Protein AF-A0A1H9GN37-F1 (afdb_monomer_lite)

Organism: NCBI:txid867345

Structure (mmCIF, N/CA/C/O backbone):
data_AF-A0A1H9GN37-F1
#
_entry.id   AF-A0A1H9GN37-F1
#
loop_
_atom_site.group_PDB
_atom_site.id
_atom_site.type_symbol
_atom_site.label_atom_id
_atom_site.label_alt_id
_atom_site.label_comp_id
_atom_site.label_asym_id
_atom_site.label_entity_id
_atom_site.label_seq_id
_atom_site.pdbx_PDB_ins_code
_atom_site.Cartn_x
_atom_site.Cartn_y
_atom_site.Cartn_z
_atom_site.occupancy
_atom_site.B_iso_or_equiv
_atom_site.auth_seq_id
_atom_site.auth_comp_id
_atom_site.auth_asym_id
_atom_site.auth_atom_id
_atom_site.pdbx_PDB_model_num
ATOM 1 N N . GLY A 1 1 ? 33.902 -11.836 -5.847 1.00 53.84 1 GLY A N 1
ATOM 2 C CA . GLY A 1 1 ? 32.461 -11.528 -5.731 1.00 53.84 1 GLY A CA 1
ATOM 3 C C . GLY A 1 1 ? 32.212 -10.105 -5.260 1.00 53.84 1 GLY A C 1
ATOM 4 O O . GLY A 1 1 ? 31.382 -9.438 -5.852 1.00 53.84 1 GLY A O 1
ATOM 5 N N . ALA A 1 2 ? 32.933 -9.611 -4.250 1.00 42.47 2 ALA A N 1
ATOM 6 C CA . ALA A 1 2 ? 33.120 -8.168 -4.076 1.00 42.47 2 ALA A CA 1
ATOM 7 C C . ALA A 1 2 ? 34.328 -7.713 -4.917 1.00 42.47 2 ALA A C 1
ATOM 9 O O . ALA A 1 2 ? 35.293 -8.469 -5.019 1.00 42.47 2 ALA A O 1
ATOM 10 N N . THR A 1 3 ? 34.257 -6.532 -5.536 1.00 55.50 3 THR A N 1
ATOM 11 C CA . THR A 1 3 ? 35.300 -5.960 -6.414 1.00 55.50 3 THR A CA 1
ATOM 12 C C . THR A 1 3 ? 36.347 -5.118 -5.671 1.00 55.50 3 THR A C 1
ATOM 14 O O . THR A 1 3 ? 37.264 -4.613 -6.304 1.00 55.50 3 THR A O 1
ATOM 17 N N . ALA A 1 4 ? 36.250 -4.993 -4.340 1.00 61.94 4 ALA A N 1
ATOM 18 C CA . ALA A 1 4 ? 37.310 -4.472 -3.471 1.00 61.94 4 ALA A CA 1
ATOM 19 C C . ALA A 1 4 ? 37.111 -4.951 -2.020 1.00 61.94 4 ALA A C 1
ATOM 21 O O . ALA A 1 4 ? 35.980 -4.961 -1.524 1.00 61.94 4 ALA A O 1
ATOM 22 N N . TYR A 1 5 ? 38.195 -5.335 -1.339 1.00 69.88 5 TYR A N 1
ATOM 23 C CA . TYR A 1 5 ? 38.197 -5.739 0.073 1.00 69.88 5 TYR A CA 1
ATOM 24 C C . TYR A 1 5 ? 39.512 -5.338 0.770 1.00 69.88 5 TYR A C 1
ATOM 26 O O . TYR A 1 5 ? 40.539 -5.174 0.115 1.00 69.88 5 TYR A O 1
ATOM 34 N N . THR A 1 6 ? 39.465 -5.164 2.096 1.00 74.56 6 THR A N 1
ATOM 35 C CA . THR A 1 6 ? 40.580 -4.733 2.966 1.00 74.56 6 THR A CA 1
ATOM 36 C C . THR A 1 6 ? 40.875 -5.796 4.021 1.00 74.56 6 THR A C 1
ATOM 38 O O . THR A 1 6 ? 39.950 -6.348 4.621 1.00 74.56 6 THR A O 1
ATOM 41 N N . LEU A 1 7 ? 42.156 -6.067 4.275 1.00 70.81 7 LEU A N 1
ATOM 42 C CA . LEU A 1 7 ? 42.590 -7.033 5.287 1.00 70.81 7 LEU A CA 1
ATOM 43 C C . LEU A 1 7 ? 42.725 -6.349 6.654 1.00 70.81 7 LEU A C 1
ATOM 45 O O . LEU A 1 7 ? 43.202 -5.220 6.740 1.00 70.81 7 LEU A O 1
ATOM 49 N N . THR A 1 8 ? 42.261 -7.013 7.719 1.00 69.00 8 THR A N 1
ATOM 50 C CA . THR A 1 8 ? 42.168 -6.429 9.074 1.00 69.00 8 THR A CA 1
ATOM 51 C C . THR A 1 8 ? 43.135 -7.035 10.090 1.00 69.00 8 THR A C 1
ATOM 53 O O . THR A 1 8 ? 43.104 -6.640 11.254 1.00 69.00 8 THR A O 1
ATOM 56 N N . ASP A 1 9 ? 43.934 -8.025 9.694 1.00 67.19 9 ASP A N 1
ATOM 57 C CA . ASP A 1 9 ? 44.849 -8.721 10.600 1.00 67.19 9 ASP A CA 1
ATOM 58 C C . ASP A 1 9 ? 46.220 -8.039 10.589 1.00 67.19 9 ASP A C 1
ATOM 60 O O . ASP A 1 9 ? 46.820 -7.901 9.531 1.00 67.19 9 ASP A O 1
ATOM 64 N N . ALA A 1 10 ? 46.697 -7.537 11.728 1.00 57.41 10 ALA A N 1
ATOM 65 C CA . ALA A 1 10 ? 47.816 -6.587 11.771 1.00 57.41 10 ALA A CA 1
ATOM 66 C C . ALA A 1 10 ? 49.214 -7.240 11.802 1.00 57.41 10 ALA A C 1
ATOM 68 O O . ALA A 1 10 ? 50.209 -6.525 11.722 1.00 57.41 10 ALA A O 1
ATOM 69 N N . GLU A 1 11 ? 49.305 -8.568 11.925 1.00 58.81 11 GLU A N 1
ATOM 70 C CA . GLU A 1 11 ? 50.574 -9.310 12.057 1.00 58.81 11 GLU A CA 1
ATOM 71 C C . GLU A 1 11 ? 50.651 -10.493 11.070 1.00 58.81 11 GLU A C 1
ATOM 73 O O . GLU A 1 11 ? 51.059 -11.599 11.424 1.00 58.81 11 GLU A O 1
ATOM 78 N N . LEU A 1 12 ? 50.218 -10.280 9.824 1.00 67.31 12 LEU A N 1
ATOM 79 C CA . LEU A 1 12 ? 50.278 -11.294 8.768 1.00 67.31 12 LEU A CA 1
ATOM 80 C C . LEU A 1 12 ? 51.732 -11.470 8.269 1.00 67.31 12 LEU A C 1
ATOM 82 O O . LEU A 1 12 ? 52.355 -10.484 7.883 1.00 67.31 12 LEU A O 1
ATOM 86 N N . ASN A 1 13 ? 52.266 -12.701 8.261 1.00 67.44 13 ASN A N 1
ATOM 87 C CA . ASN A 1 13 ? 53.605 -13.017 7.735 1.00 67.44 13 ASN A CA 1
ATOM 88 C C . ASN A 1 13 ? 53.505 -13.643 6.334 1.00 67.44 13 ASN A C 1
ATOM 90 O O . ASN A 1 13 ? 52.856 -14.676 6.175 1.00 67.44 13 ASN A O 1
ATOM 94 N N . LEU A 1 14 ? 54.132 -13.017 5.337 1.00 67.12 14 LEU A N 1
ATOM 95 C CA . LEU A 1 14 ? 53.933 -13.330 3.915 1.00 67.12 14 LEU A CA 1
ATOM 96 C C . LEU A 1 14 ? 54.575 -14.658 3.473 1.00 67.12 14 LEU A C 1
ATOM 98 O O . LEU A 1 14 ? 54.045 -15.307 2.577 1.00 67.12 14 LEU A O 1
ATOM 102 N N . ASP A 1 15 ? 55.652 -15.092 4.133 1.00 65.06 15 ASP A N 1
ATOM 103 C CA . ASP A 1 15 ? 56.456 -16.259 3.721 1.00 65.06 15 ASP A CA 1
ATOM 104 C C . ASP A 1 15 ? 55.780 -17.623 3.966 1.00 65.06 15 ASP A C 1
ATOM 106 O O . ASP A 1 15 ? 56.214 -18.640 3.426 1.00 65.06 15 ASP A O 1
ATOM 110 N N . ASP A 1 16 ? 54.725 -17.663 4.787 1.00 64.25 16 ASP A N 1
ATOM 111 C CA . ASP A 1 16 ? 53.992 -18.893 5.131 1.00 64.25 16 ASP A CA 1
ATOM 112 C C . ASP A 1 16 ? 52.718 -19.094 4.277 1.00 64.25 16 ASP A C 1
ATOM 114 O O . ASP A 1 16 ? 51.970 -20.053 4.494 1.00 64.25 16 ASP A O 1
ATOM 118 N N . LEU A 1 17 ? 52.441 -18.193 3.325 1.00 70.25 17 LEU A N 1
ATOM 119 C CA . LEU A 1 17 ? 51.242 -18.227 2.481 1.00 70.25 17 LEU A CA 1
ATOM 120 C C . LEU A 1 17 ? 51.448 -19.078 1.219 1.00 70.25 17 LEU A C 1
ATOM 122 O O . LEU A 1 17 ? 52.531 -19.115 0.639 1.00 70.25 17 LEU A O 1
ATOM 126 N N . SER A 1 18 ? 50.388 -19.751 0.761 1.00 66.00 18 SER A N 1
ATOM 127 C CA . SER A 1 18 ? 50.392 -20.420 -0.548 1.00 66.00 18 SER A CA 1
ATOM 128 C C . SER A 1 18 ? 50.189 -19.422 -1.703 1.00 66.00 18 SER A C 1
ATOM 130 O O . SER A 1 18 ? 49.653 -18.336 -1.491 1.00 66.00 18 SER A O 1
ATOM 132 N N . GLU A 1 19 ? 50.578 -19.776 -2.936 1.00 60.19 19 GLU A N 1
ATOM 133 C CA . GLU A 1 19 ? 50.495 -18.877 -4.110 1.00 60.19 19 GLU A CA 1
ATOM 134 C C . GLU A 1 19 ? 49.083 -18.306 -4.357 1.00 60.19 19 GLU A C 1
ATOM 136 O O . GLU A 1 19 ? 48.939 -17.113 -4.624 1.00 60.19 19 GLU A O 1
ATOM 141 N N . ASP A 1 20 ? 48.029 -19.113 -4.185 1.00 61.84 20 ASP A N 1
ATOM 142 C CA . ASP A 1 20 ? 46.638 -18.656 -4.343 1.00 61.84 20 ASP A CA 1
ATOM 143 C C . ASP A 1 20 ? 46.203 -17.700 -3.210 1.00 61.84 20 ASP A C 1
ATOM 145 O O . ASP A 1 20 ? 45.381 -16.806 -3.417 1.00 61.84 20 ASP A O 1
ATOM 149 N N . GLU A 1 21 ? 46.754 -17.858 -2.001 1.00 72.56 21 GLU A N 1
ATOM 150 C CA . GLU A 1 21 ? 46.480 -16.982 -0.852 1.00 72.56 21 GLU A CA 1
ATOM 151 C C . GLU A 1 21 ? 47.256 -15.661 -0.956 1.00 72.56 21 GLU A C 1
ATOM 153 O O . GLU A 1 21 ? 46.715 -14.603 -0.624 1.00 72.56 21 GLU A O 1
ATOM 158 N N . LEU A 1 22 ? 48.474 -15.689 -1.502 1.00 72.12 22 LEU A N 1
ATOM 159 C CA . LEU A 1 22 ? 49.286 -14.502 -1.778 1.00 72.12 22 LEU A CA 1
ATOM 160 C C . LEU A 1 22 ? 48.657 -13.620 -2.877 1.00 72.12 22 LEU A C 1
ATOM 162 O O . LEU A 1 22 ? 48.680 -12.391 -2.773 1.00 72.12 22 LEU A O 1
ATOM 166 N N . ALA A 1 23 ? 47.993 -14.229 -3.868 1.00 68.06 23 ALA A N 1
ATOM 167 C CA . ALA A 1 23 ? 47.202 -13.531 -4.891 1.00 68.06 23 ALA A CA 1
ATOM 168 C C . ALA A 1 23 ? 45.961 -12.812 -4.313 1.00 68.06 23 ALA A C 1
ATOM 170 O O . ALA A 1 23 ? 45.546 -11.755 -4.794 1.00 68.06 23 ALA A O 1
ATOM 171 N N . ILE A 1 24 ? 45.371 -13.351 -3.238 1.00 71.19 24 ILE A N 1
ATOM 172 C CA . ILE A 1 24 ? 44.260 -12.709 -2.516 1.00 71.19 24 ILE A CA 1
ATOM 173 C C . ILE A 1 24 ? 44.771 -11.532 -1.670 1.00 71.19 24 ILE A C 1
ATOM 175 O O . ILE A 1 24 ? 44.075 -10.520 -1.558 1.00 71.19 24 ILE A O 1
ATOM 179 N N . VAL A 1 25 ? 45.972 -11.631 -1.091 1.00 70.94 25 VAL A N 1
ATOM 180 C CA . VAL A 1 25 ? 46.578 -10.548 -0.295 1.00 70.94 25 VAL A CA 1
ATOM 181 C C . VAL A 1 25 ? 47.026 -9.373 -1.173 1.00 70.94 25 VAL A C 1
ATOM 183 O O . VAL A 1 25 ? 46.784 -8.225 -0.806 1.00 70.94 25 VAL A O 1
ATOM 186 N N . THR A 1 26 ? 47.569 -9.633 -2.366 1.00 69.12 26 THR A N 1
ATOM 187 C CA . THR A 1 26 ? 47.990 -8.603 -3.343 1.00 69.12 26 THR A CA 1
ATOM 188 C C . THR A 1 26 ? 46.822 -7.875 -4.024 1.00 69.12 26 THR A C 1
ATOM 190 O O . THR A 1 26 ? 46.973 -6.725 -4.429 1.00 69.12 26 THR A O 1
ATOM 193 N N . GLY A 1 27 ? 45.633 -8.487 -4.088 1.00 66.62 27 GLY A N 1
ATOM 194 C CA . GLY A 1 27 ? 44.403 -7.855 -4.591 1.00 66.62 27 GLY A CA 1
ATOM 195 C C . GLY A 1 27 ? 43.641 -6.982 -3.578 1.00 66.62 27 GLY A C 1
ATOM 196 O O . GLY A 1 27 ? 42.632 -6.368 -3.939 1.00 66.62 27 GLY A O 1
ATOM 197 N N . ALA A 1 28 ? 44.075 -6.931 -2.311 1.00 69.69 28 ALA A N 1
ATOM 198 C CA . ALA A 1 28 ? 43.444 -6.119 -1.271 1.00 69.69 28 ALA A CA 1
ATOM 199 C C . ALA A 1 28 ? 43.854 -4.641 -1.382 1.00 69.69 28 ALA A C 1
ATOM 201 O O . ALA A 1 28 ? 45.006 -4.310 -1.651 1.00 69.69 28 ALA A O 1
ATOM 202 N N . THR A 1 29 ? 42.938 -3.712 -1.101 1.00 74.50 29 THR A N 1
ATOM 203 C CA . THR A 1 29 ? 43.203 -2.270 -1.288 1.00 74.50 29 THR A CA 1
ATOM 204 C C . THR A 1 29 ? 44.215 -1.671 -0.303 1.00 74.50 29 THR A C 1
ATOM 206 O O . THR A 1 29 ? 44.626 -0.529 -0.488 1.00 74.50 29 THR A O 1
ATOM 209 N N . ASN A 1 30 ? 44.643 -2.425 0.714 1.00 73.00 30 ASN A N 1
ATOM 210 C CA . ASN A 1 30 ? 45.710 -2.060 1.652 1.00 73.00 30 ASN A CA 1
ATOM 211 C C . ASN A 1 30 ? 46.940 -2.992 1.591 1.00 73.00 30 ASN A C 1
ATOM 213 O O . ASN A 1 30 ? 47.671 -3.086 2.571 1.00 73.00 30 ASN A O 1
ATOM 217 N N . ALA A 1 31 ? 47.188 -3.674 0.465 1.00 65.81 31 ALA A N 1
ATOM 218 C CA . ALA A 1 31 ? 48.296 -4.632 0.323 1.00 65.81 31 ALA A CA 1
ATOM 219 C C . ALA A 1 31 ? 49.695 -4.040 0.612 1.00 65.81 31 ALA A C 1
ATOM 221 O O . ALA A 1 31 ? 50.560 -4.732 1.146 1.00 65.81 31 ALA A O 1
ATOM 222 N N . ALA A 1 32 ? 49.905 -2.748 0.333 1.00 61.78 32 ALA A N 1
ATOM 223 C CA . ALA A 1 32 ? 51.178 -2.062 0.571 1.00 61.78 32 ALA A CA 1
ATOM 224 C C . ALA A 1 32 ? 51.567 -1.964 2.062 1.00 61.78 32 ALA A C 1
ATOM 226 O O . ALA A 1 32 ? 52.751 -1.867 2.375 1.00 61.78 32 ALA A O 1
ATOM 227 N N . ASP A 1 33 ? 50.602 -2.047 2.988 1.00 68.75 33 ASP A N 1
ATOM 228 C CA . ASP A 1 33 ? 50.875 -2.015 4.434 1.00 68.75 33 ASP A CA 1
ATOM 229 C C . ASP A 1 33 ? 51.545 -3.311 4.946 1.00 68.75 33 ASP A C 1
ATOM 231 O O . ASP A 1 33 ? 52.014 -3.344 6.084 1.00 68.75 33 ASP A O 1
ATOM 235 N N . TYR A 1 34 ? 51.617 -4.363 4.116 1.00 65.81 34 TYR A N 1
ATOM 236 C CA . TYR A 1 34 ? 52.176 -5.674 4.470 1.00 65.81 34 TYR A CA 1
ATOM 237 C C . TYR A 1 34 ? 53.533 -5.992 3.812 1.00 65.81 34 TYR A C 1
ATOM 239 O O . TYR A 1 34 ? 54.103 -7.028 4.127 1.00 65.81 34 TYR A O 1
ATOM 247 N N . GLY A 1 35 ? 54.097 -5.105 2.977 1.00 61.00 35 GLY A N 1
ATOM 248 C CA . GLY A 1 35 ? 55.508 -5.181 2.550 1.00 61.00 35 GLY A CA 1
ATOM 249 C C . GLY A 1 35 ? 55.845 -6.094 1.360 1.00 61.00 35 GLY A C 1
ATOM 250 O O . GLY A 1 35 ? 56.954 -6.615 1.311 1.00 61.00 35 GLY A O 1
ATOM 251 N N . VAL A 1 36 ? 54.927 -6.290 0.409 1.00 56.41 36 VAL A N 1
ATOM 252 C CA . VAL A 1 36 ? 55.194 -7.035 -0.839 1.00 56.41 36 VAL A CA 1
ATOM 253 C C . VAL A 1 36 ? 55.778 -6.082 -1.897 1.00 56.41 36 VAL A C 1
ATOM 255 O O . VAL A 1 36 ? 55.088 -5.140 -2.288 1.00 56.41 36 VAL A O 1
ATOM 258 N N . ASP A 1 37 ? 57.016 -6.326 -2.347 1.00 52.25 37 ASP A N 1
ATOM 259 C CA . ASP A 1 37 ? 57.716 -5.591 -3.423 1.00 52.25 37 ASP A CA 1
ATOM 260 C C . ASP A 1 37 ? 57.940 -6.523 -4.628 1.00 52.25 37 ASP A C 1
ATOM 262 O O . ASP A 1 37 ? 58.150 -7.723 -4.435 1.00 52.25 37 ASP A O 1
ATOM 266 N N . GLN A 1 38 ? 57.786 -6.018 -5.854 1.00 47.31 38 GLN A N 1
ATOM 267 C CA . GLN A 1 38 ? 57.343 -6.834 -6.997 1.00 47.31 38 GLN A CA 1
ATOM 268 C C . GLN A 1 38 ? 58.384 -7.166 -8.080 1.00 47.31 38 GLN A C 1
ATOM 270 O O . GLN A 1 38 ? 57.961 -7.572 -9.153 1.00 47.31 38 GLN A O 1
ATOM 275 N N . ASP A 1 39 ? 59.694 -7.095 -7.822 1.00 40.16 39 ASP A N 1
ATOM 276 C CA . ASP A 1 39 ? 60.706 -7.464 -8.830 1.00 40.16 39 ASP A CA 1
ATOM 277 C C . ASP A 1 39 ? 61.957 -8.129 -8.224 1.00 40.16 39 ASP A C 1
ATOM 279 O O . ASP A 1 39 ? 62.467 -7.641 -7.222 1.00 40.16 39 ASP A O 1
ATOM 283 N N . GLU A 1 40 ? 62.392 -9.256 -8.824 1.00 35.06 40 GLU A N 1
ATOM 284 C CA . GLU A 1 40 ? 63.778 -9.775 -9.015 1.00 35.06 40 GLU A CA 1
ATOM 285 C C . GLU A 1 40 ? 63.737 -11.273 -9.461 1.00 35.06 40 GLU A C 1
ATOM 287 O O . GLU A 1 40 ? 63.066 -12.081 -8.805 1.00 35.06 40 GLU A O 1
ATOM 292 N N . PRO A 1 41 ? 64.462 -11.712 -10.520 1.00 41.53 41 PRO A N 1
ATOM 293 C CA . PRO A 1 41 ? 64.640 -13.133 -10.854 1.00 41.53 41 PRO A CA 1
ATOM 294 C C . PRO A 1 41 ? 66.092 -13.654 -10.711 1.00 41.53 41 PRO A C 1
ATOM 296 O O . PRO A 1 41 ? 67.058 -12.909 -10.618 1.00 41.53 41 PRO A O 1
ATOM 299 N N . THR A 1 42 ? 66.234 -14.986 -10.693 1.00 35.88 42 THR A N 1
ATOM 300 C CA . THR A 1 42 ? 67.457 -15.760 -10.383 1.00 35.88 42 THR A CA 1
ATOM 301 C C . THR A 1 42 ? 68.061 -16.500 -11.592 1.00 35.88 42 THR A C 1
ATOM 303 O O . THR A 1 42 ? 67.344 -16.924 -12.494 1.00 35.88 42 THR A O 1
ATOM 306 N N . ASP A 1 43 ? 69.387 -16.682 -11.511 1.00 38.09 43 ASP A N 1
ATOM 307 C CA . ASP A 1 43 ? 70.381 -17.440 -12.302 1.00 38.09 43 ASP A CA 1
ATOM 308 C C . ASP A 1 43 ? 69.970 -18.603 -13.235 1.00 38.09 43 ASP A C 1
ATOM 310 O O . ASP A 1 43 ? 69.132 -19.452 -12.917 1.00 38.09 43 ASP A O 1
ATOM 314 N N . ALA A 1 44 ? 70.779 -18.780 -14.293 1.00 33.06 44 ALA A N 1
ATOM 315 C CA . ALA A 1 44 ? 70.980 -20.049 -15.007 1.00 33.06 44 ALA A CA 1
ATOM 316 C C . ALA A 1 44 ? 72.482 -20.313 -15.306 1.00 33.06 44 ALA A C 1
ATOM 318 O O . ALA A 1 44 ? 73.228 -19.349 -15.471 1.00 33.06 44 ALA A O 1
ATOM 319 N N . PRO A 1 45 ? 72.950 -21.582 -15.429 1.00 55.12 45 PRO A N 1
ATOM 320 C CA . PRO A 1 45 ? 74.362 -21.878 -15.712 1.00 55.12 45 PRO A CA 1
ATOM 321 C C . PRO A 1 45 ? 74.661 -22.647 -17.030 1.00 55.12 45 PRO A C 1
ATOM 323 O O . PRO A 1 45 ? 73.833 -23.403 -17.538 1.00 55.12 45 PRO A O 1
ATOM 326 N N . THR A 1 46 ? 75.951 -22.585 -17.415 1.00 34.41 46 THR A N 1
ATOM 327 C CA . THR A 1 46 ? 76.867 -23.642 -17.953 1.00 34.41 46 THR A CA 1
ATOM 328 C C . THR A 1 46 ? 76.993 -24.017 -19.455 1.00 34.41 46 THR A C 1
ATOM 330 O O . THR A 1 46 ? 76.078 -24.574 -20.055 1.00 34.41 46 THR A O 1
ATOM 333 N N . ASP A 1 47 ? 78.248 -23.844 -19.928 1.00 33.16 47 ASP A N 1
ATOM 334 C CA . ASP A 1 47 ? 79.221 -24.796 -20.541 1.00 33.16 47 ASP A CA 1
ATOM 335 C C . ASP A 1 47 ? 79.198 -25.248 -22.032 1.00 33.16 47 ASP A C 1
ATOM 337 O O . ASP A 1 47 ? 78.371 -26.066 -22.425 1.00 33.16 47 ASP A O 1
ATOM 341 N N . GLU A 1 48 ? 80.254 -24.809 -22.769 1.00 33.38 48 GLU A N 1
ATOM 342 C CA . GLU A 1 48 ? 81.368 -25.582 -23.425 1.00 33.38 48 GLU A CA 1
ATOM 343 C C . GLU A 1 48 ? 81.060 -26.708 -24.476 1.00 33.38 48 GLU A C 1
ATOM 345 O O . GLU A 1 48 ? 79.960 -27.258 -24.487 1.00 33.38 48 GLU A O 1
ATOM 350 N N . PRO A 1 49 ? 82.022 -27.254 -25.286 1.00 58.81 49 PRO A N 1
ATOM 351 C CA . PRO A 1 49 ? 83.312 -26.755 -25.836 1.00 58.81 49 PRO A CA 1
ATOM 352 C C . PRO A 1 49 ? 83.703 -27.245 -27.278 1.00 58.81 49 PRO A C 1
ATOM 354 O O . PRO A 1 49 ? 82.948 -27.929 -27.971 1.00 58.81 49 PRO A O 1
ATOM 357 N N . THR A 1 50 ? 84.990 -27.022 -27.629 1.00 34.94 50 THR A N 1
ATOM 358 C CA . THR A 1 50 ? 86.008 -27.917 -28.280 1.00 34.94 50 THR A CA 1
ATOM 359 C C . THR A 1 50 ? 86.463 -27.740 -29.750 1.00 34.94 50 THR A C 1
ATOM 361 O O . THR A 1 50 ? 85.718 -28.007 -30.687 1.00 34.94 50 THR A O 1
ATOM 364 N N . ASP A 1 51 ? 87.771 -27.429 -29.905 1.00 32.59 51 ASP A N 1
ATOM 365 C CA . ASP A 1 51 ? 88.888 -28.265 -30.443 1.00 32.59 51 ASP A CA 1
ATOM 366 C C . ASP A 1 51 ? 89.864 -27.629 -31.480 1.00 32.59 51 ASP A C 1
ATOM 368 O O . ASP A 1 51 ? 89.479 -26.967 -32.439 1.00 32.59 51 ASP A O 1
ATOM 372 N N . ALA A 1 52 ? 91.165 -27.886 -31.245 1.00 30.53 52 ALA A N 1
ATOM 373 C CA . ALA A 1 52 ? 92.411 -27.310 -31.811 1.00 30.53 52 ALA A CA 1
ATOM 374 C C . ALA A 1 52 ? 92.988 -28.100 -33.038 1.00 30.53 52 ALA A C 1
ATOM 376 O O . ALA A 1 52 ? 92.206 -28.824 -33.658 1.00 30.53 52 ALA A O 1
ATOM 377 N N . PRO A 1 53 ? 94.318 -28.168 -33.383 1.00 66.19 53 PRO A N 1
ATOM 378 C CA . PRO A 1 53 ? 95.538 -27.316 -33.200 1.00 66.19 53 PRO A CA 1
ATOM 379 C C . PRO A 1 53 ? 96.486 -27.242 -34.462 1.00 66.19 53 PRO A C 1
ATOM 381 O O . PRO A 1 53 ? 96.175 -27.857 -35.481 1.00 66.19 53 PRO A O 1
ATOM 384 N N . THR A 1 54 ? 97.674 -26.575 -34.405 1.00 34.47 54 THR A N 1
ATOM 385 C CA . THR A 1 54 ? 99.052 -27.140 -34.698 1.00 34.47 54 THR A CA 1
ATOM 386 C C . THR A 1 54 ? 100.269 -26.146 -34.666 1.00 34.47 54 THR A C 1
ATOM 388 O O . THR A 1 54 ? 100.290 -25.183 -35.423 1.00 34.47 54 THR A O 1
ATOM 391 N N . ASP A 1 55 ? 101.278 -26.483 -33.825 1.00 37.75 55 ASP A N 1
ATOM 392 C CA . ASP A 1 55 ? 102.786 -26.486 -33.852 1.00 37.75 55 ASP A CA 1
ATOM 393 C C . ASP A 1 55 ? 103.764 -25.299 -34.201 1.00 37.75 55 ASP A C 1
ATOM 395 O O . ASP A 1 55 ? 103.945 -24.972 -35.370 1.00 37.75 55 ASP A O 1
ATOM 399 N N . GLU A 1 56 ? 104.511 -24.828 -33.157 1.00 41.75 56 GLU A N 1
ATOM 400 C CA . GLU A 1 56 ? 106.002 -24.713 -32.868 1.00 41.75 56 GLU A CA 1
ATOM 401 C C . GLU A 1 56 ? 107.072 -24.079 -33.839 1.00 41.75 56 GLU A C 1
ATOM 403 O O . GLU A 1 56 ? 106.763 -24.010 -35.029 1.00 41.75 56 GLU A O 1
ATOM 408 N N . PRO A 1 57 ? 108.352 -23.667 -33.450 1.00 48.34 57 PRO A N 1
ATOM 409 C CA . PRO A 1 57 ? 109.221 -24.002 -32.254 1.00 48.34 57 PRO A CA 1
ATOM 410 C C . PRO A 1 57 ? 110.288 -22.958 -31.643 1.00 48.34 57 PRO A C 1
ATOM 412 O O . PRO A 1 57 ? 110.734 -22.039 -32.323 1.00 48.34 57 PRO A O 1
ATOM 415 N N . THR A 1 58 ? 110.798 -23.221 -30.399 1.00 46.22 58 THR A N 1
ATOM 416 C CA . THR A 1 58 ? 112.166 -23.110 -29.696 1.00 46.22 58 THR A CA 1
ATOM 417 C C . THR A 1 58 ? 113.134 -21.872 -29.430 1.00 46.22 58 THR A C 1
ATOM 419 O O . THR A 1 58 ? 113.644 -21.296 -30.385 1.00 46.22 58 THR A O 1
ATOM 422 N N . GLU A 1 59 ? 113.574 -21.736 -28.127 1.00 41.38 59 GLU A N 1
ATOM 423 C CA . GLU A 1 59 ? 114.926 -21.535 -27.406 1.00 41.38 59 GLU A CA 1
ATOM 424 C C . GLU A 1 59 ? 115.600 -20.159 -26.930 1.00 41.38 59 GLU A C 1
ATOM 426 O O . GLU A 1 59 ? 116.140 -19.444 -27.766 1.00 41.38 59 GLU A O 1
ATOM 431 N N . ASP A 1 60 ? 115.671 -19.915 -25.572 1.00 43.69 60 ASP A N 1
ATOM 432 C CA . ASP A 1 60 ? 116.701 -19.455 -24.514 1.00 43.69 60 ASP A CA 1
ATOM 433 C C . ASP A 1 60 ? 117.736 -18.235 -24.628 1.00 43.69 60 ASP A C 1
ATOM 435 O O . ASP A 1 60 ? 118.144 -17.928 -25.747 1.00 43.69 60 ASP A O 1
ATOM 439 N N . PRO A 1 61 ? 118.433 -17.692 -23.550 1.00 56.25 61 PRO A N 1
ATOM 440 C CA . PRO A 1 61 ? 118.102 -16.727 -22.429 1.00 56.25 61 PRO A CA 1
ATOM 441 C C . PRO A 1 61 ? 119.075 -15.498 -22.149 1.00 56.25 61 PRO A C 1
ATOM 443 O O . PRO A 1 61 ? 120.185 -15.451 -22.686 1.00 56.25 61 PRO A O 1
ATOM 446 N N . GLY A 1 62 ? 118.748 -14.585 -21.182 1.00 34.34 62 GLY A N 1
ATOM 447 C CA . GLY A 1 62 ? 119.687 -13.707 -20.393 1.00 34.34 62 GLY A CA 1
ATOM 448 C C . GLY A 1 62 ? 119.141 -12.363 -19.785 1.00 34.34 62 GLY A C 1
ATOM 449 O O . GLY A 1 62 ? 118.593 -11.573 -20.536 1.00 34.34 62 GLY A O 1
ATOM 450 N N . GLU A 1 63 ? 119.336 -12.091 -18.468 1.00 54.12 63 GLU A N 1
ATOM 451 C CA . GLU A 1 63 ? 118.806 -10.967 -17.612 1.00 54.12 63 GLU A CA 1
ATOM 452 C C . GLU A 1 63 ? 119.380 -9.525 -17.810 1.00 54.12 63 GLU A C 1
ATOM 454 O O . GLU A 1 63 ? 120.594 -9.358 -17.950 1.00 54.12 63 GLU A O 1
ATOM 459 N N . GLU A 1 64 ? 118.522 -8.499 -17.622 1.00 44.59 64 GLU A N 1
ATOM 460 C CA . GLU A 1 64 ? 118.791 -7.061 -17.335 1.00 44.59 64 GLU A CA 1
ATOM 461 C C . GLU A 1 64 ? 117.660 -6.482 -16.427 1.00 44.59 64 GLU A C 1
ATOM 463 O O . GLU A 1 64 ? 116.639 -7.163 -16.296 1.00 44.59 64 GLU A O 1
ATOM 468 N N . PRO A 1 65 ? 117.813 -5.313 -15.737 1.00 49.38 65 PRO A N 1
ATOM 469 C CA . PRO A 1 65 ? 116.708 -4.702 -14.983 1.00 49.38 65 PRO A CA 1
ATOM 470 C C . PRO A 1 65 ? 115.527 -4.573 -15.931 1.00 49.38 65 PRO A C 1
ATOM 472 O O . PRO A 1 65 ? 115.701 -4.028 -17.015 1.00 49.38 65 PRO A O 1
ATOM 475 N N . GLY A 1 66 ? 114.392 -5.168 -15.560 1.00 57.47 66 GLY A N 1
ATOM 476 C CA . GLY A 1 66 ? 113.251 -5.243 -16.456 1.00 57.47 66 GLY A CA 1
ATOM 477 C C . GLY A 1 66 ? 112.783 -3.832 -16.762 1.00 57.47 66 GLY A C 1
ATOM 478 O O . GLY A 1 66 ? 112.120 -3.206 -15.938 1.00 57.47 66 GLY A O 1
ATOM 479 N N . ASP A 1 67 ? 113.193 -3.317 -17.912 1.00 72.06 67 ASP A N 1
ATOM 480 C CA . ASP A 1 67 ? 112.435 -2.295 -18.599 1.00 72.06 67 ASP A CA 1
ATOM 481 C C . ASP A 1 67 ? 111.156 -3.014 -19.008 1.00 72.06 67 ASP A C 1
ATOM 483 O O . ASP A 1 67 ? 111.169 -3.865 -19.898 1.00 72.06 67 ASP A O 1
ATOM 487 N N . TYR A 1 68 ? 110.093 -2.765 -18.247 1.00 81.75 68 TYR A N 1
ATOM 488 C CA . TYR A 1 68 ? 108.792 -3.338 -18.533 1.00 81.75 68 TYR A CA 1
ATOM 489 C C . TYR A 1 68 ? 108.037 -2.352 -19.399 1.00 81.75 68 TYR A C 1
ATOM 491 O O . TYR A 1 68 ? 108.042 -1.142 -19.180 1.00 81.75 68 TYR A O 1
ATOM 499 N N . THR A 1 69 ? 107.318 -2.869 -20.369 1.00 88.12 69 THR A N 1
ATOM 500 C CA . THR A 1 69 ? 106.177 -2.139 -20.903 1.00 88.12 69 THR A CA 1
ATOM 501 C C . THR A 1 69 ? 105.086 -2.054 -19.830 1.00 88.12 69 THR A C 1
ATOM 503 O O . THR A 1 69 ? 105.053 -2.847 -18.882 1.00 88.12 69 THR A O 1
ATOM 506 N N . LEU A 1 70 ? 104.170 -1.089 -19.952 1.00 87.25 70 LEU A N 1
ATOM 507 C CA . LEU A 1 70 ? 103.055 -0.978 -19.009 1.00 87.25 70 LEU A CA 1
ATOM 508 C C . LEU A 1 70 ? 102.203 -2.262 -18.977 1.00 87.25 70 LEU A C 1
ATOM 510 O O . LEU A 1 70 ? 101.729 -2.648 -17.914 1.00 87.25 70 LEU A O 1
ATOM 514 N N . GLU A 1 71 ? 102.072 -2.951 -20.114 1.00 86.19 71 GLU A N 1
ATOM 515 C CA . GLU A 1 71 ? 101.372 -4.234 -20.248 1.00 86.19 71 GLU A CA 1
ATOM 516 C C . GLU A 1 71 ? 102.024 -5.351 -19.427 1.00 86.19 71 GLU A C 1
ATOM 518 O O . GLU A 1 71 ? 101.355 -6.019 -18.641 1.00 86.19 71 GLU A O 1
ATOM 523 N N . GLU A 1 72 ? 103.341 -5.531 -19.562 1.00 84.94 72 GLU A N 1
ATOM 524 C CA . GLU A 1 72 ? 104.080 -6.548 -18.807 1.00 84.94 72 GLU A CA 1
ATOM 525 C C . GLU A 1 72 ? 104.000 -6.280 -17.303 1.00 84.94 72 GLU A C 1
ATOM 527 O O . GLU A 1 72 ? 103.853 -7.209 -16.508 1.00 84.94 72 GLU A O 1
ATOM 532 N N . ALA A 1 73 ? 104.034 -5.006 -16.909 1.00 84.12 73 ALA A N 1
ATOM 533 C CA . ALA A 1 73 ? 103.906 -4.622 -15.515 1.00 84.12 73 ALA A CA 1
ATOM 534 C C . ALA A 1 73 ? 102.504 -4.891 -14.958 1.00 84.12 73 ALA A C 1
ATOM 536 O O . ALA A 1 73 ? 102.363 -5.375 -13.833 1.00 84.12 73 ALA A O 1
ATOM 537 N N . LEU A 1 74 ? 101.472 -4.631 -15.756 1.00 87.06 74 LEU A N 1
ATOM 538 C CA . LEU A 1 74 ? 100.094 -4.920 -15.391 1.00 87.06 74 LEU A CA 1
ATOM 539 C C . LEU A 1 74 ? 99.854 -6.433 -15.268 1.00 87.06 74 LEU A C 1
ATOM 541 O O . LEU A 1 74 ? 99.227 -6.869 -14.309 1.00 87.06 74 LEU A O 1
ATOM 545 N N . ALA A 1 75 ? 100.404 -7.233 -16.188 1.00 82.62 75 ALA A N 1
ATOM 546 C CA . ALA A 1 75 ? 100.295 -8.692 -16.173 1.00 82.62 75 ALA A CA 1
ATOM 547 C C . ALA A 1 75 ? 100.970 -9.321 -14.943 1.00 82.62 75 ALA A C 1
ATOM 549 O O . ALA A 1 75 ? 100.448 -10.283 -14.386 1.00 82.62 75 ALA A O 1
ATOM 550 N N . ILE A 1 76 ? 102.093 -8.756 -14.488 1.00 83.31 76 ILE A N 1
ATOM 551 C CA . ILE A 1 76 ? 102.757 -9.182 -13.248 1.00 83.31 76 ILE A CA 1
ATOM 552 C C . ILE A 1 76 ? 101.912 -8.817 -12.022 1.00 83.31 76 ILE A C 1
ATOM 554 O O . ILE A 1 76 ? 101.787 -9.634 -11.122 1.00 83.31 76 ILE A O 1
ATOM 558 N N . VAL A 1 77 ? 101.321 -7.616 -11.979 1.00 82.44 77 VAL A N 1
ATOM 559 C CA . VAL A 1 77 ? 100.470 -7.176 -10.852 1.00 82.44 77 VAL A CA 1
ATOM 560 C C . VAL A 1 77 ? 99.127 -7.911 -10.812 1.00 82.44 77 VAL A C 1
ATOM 562 O O . VAL A 1 77 ? 98.541 -8.058 -9.741 1.00 82.44 77 VAL A O 1
ATOM 565 N N . ALA A 1 78 ? 98.635 -8.373 -11.961 1.00 76.88 78 ALA A N 1
ATOM 566 C CA . ALA A 1 78 ? 97.415 -9.165 -12.058 1.00 76.88 78 ALA A CA 1
ATOM 567 C C . ALA A 1 78 ? 97.611 -10.637 -11.638 1.00 76.88 78 ALA A C 1
ATOM 569 O O . ALA A 1 78 ? 96.637 -11.294 -11.271 1.00 76.88 78 ALA A O 1
ATOM 570 N N . ASP A 1 79 ? 98.840 -11.162 -11.685 1.00 76.69 79 ASP A N 1
ATOM 571 C CA . ASP A 1 79 ? 99.177 -12.504 -11.203 1.00 76.69 79 ASP A CA 1
ATOM 572 C C . ASP A 1 79 ? 99.392 -12.461 -9.680 1.00 76.69 79 ASP A C 1
ATOM 574 O O . ASP A 1 79 ? 100.411 -11.968 -9.205 1.00 76.69 79 ASP A O 1
ATOM 578 N N . GLU A 1 80 ? 98.437 -12.980 -8.895 1.00 73.44 80 GLU A N 1
ATOM 579 C CA . GLU A 1 80 ? 98.500 -12.960 -7.420 1.00 73.44 80 GLU A CA 1
ATOM 580 C C . GLU A 1 80 ? 99.747 -13.665 -6.840 1.00 73.44 80 GLU A C 1
ATOM 582 O O . GLU A 1 80 ? 100.080 -13.464 -5.667 1.00 73.44 80 GLU A O 1
ATOM 587 N N . ASP A 1 81 ? 100.444 -14.481 -7.642 1.00 71.88 81 ASP A N 1
ATOM 588 C CA . ASP A 1 81 ? 101.673 -15.179 -7.261 1.00 71.88 81 ASP A CA 1
ATOM 589 C C . ASP A 1 81 ? 102.960 -14.423 -7.660 1.00 71.88 81 ASP A C 1
ATOM 591 O O . ASP A 1 81 ? 104.068 -14.896 -7.362 1.00 71.88 81 ASP A O 1
ATOM 595 N N . GLN A 1 82 ? 102.851 -13.253 -8.303 1.00 75.00 82 GLN A N 1
ATOM 596 C CA . GLN A 1 82 ? 103.986 -12.420 -8.704 1.00 75.00 82 GLN A CA 1
ATOM 597 C C . GLN A 1 82 ? 103.865 -10.976 -8.208 1.00 75.00 82 GLN A C 1
ATOM 599 O O . GLN A 1 82 ? 102.795 -10.404 -8.065 1.00 75.00 82 GLN A O 1
ATOM 604 N N . GLU A 1 83 ? 105.014 -10.368 -7.919 1.00 76.12 83 GLU A N 1
ATOM 605 C CA . GLU A 1 83 ? 105.108 -8.946 -7.599 1.00 76.12 83 GLU A CA 1
ATOM 606 C C . GLU A 1 83 ? 106.123 -8.312 -8.539 1.00 76.12 83 GLU A C 1
ATOM 608 O O . GLU A 1 83 ? 107.167 -8.903 -8.849 1.00 76.12 83 GLU A O 1
ATOM 613 N N . LEU A 1 84 ? 105.833 -7.084 -8.966 1.00 81.19 84 LEU A N 1
ATOM 614 C CA . LEU A 1 84 ? 106.818 -6.290 -9.681 1.00 81.19 84 LEU A CA 1
ATOM 615 C C . LEU A 1 84 ? 108.088 -6.148 -8.827 1.00 81.19 84 LEU A C 1
ATOM 617 O O . LEU A 1 84 ? 107.993 -5.957 -7.609 1.00 81.19 84 LEU A O 1
ATOM 621 N N . PRO A 1 85 ? 109.288 -6.227 -9.434 1.00 75.44 85 PRO A N 1
ATOM 622 C CA . PRO A 1 85 ? 110.527 -6.026 -8.698 1.00 75.44 85 PRO A CA 1
ATOM 623 C C . PRO A 1 85 ? 110.538 -4.675 -7.980 1.00 75.44 85 PRO A C 1
ATOM 625 O O . PRO A 1 85 ? 109.984 -3.701 -8.469 1.00 75.44 85 PRO A O 1
ATOM 628 N N . GLU A 1 86 ? 111.239 -4.580 -6.850 1.00 76.25 86 GLU A N 1
ATOM 629 C CA . GLU A 1 86 ? 111.262 -3.372 -6.004 1.00 76.25 86 GLU A CA 1
ATOM 630 C C . GLU A 1 86 ? 111.782 -2.109 -6.733 1.00 76.25 86 GLU A C 1
ATOM 632 O O . GLU A 1 86 ? 111.511 -0.988 -6.310 1.00 76.25 86 GLU A O 1
ATOM 637 N N . VAL A 1 87 ? 112.530 -2.292 -7.830 1.00 78.69 87 VAL A N 1
ATOM 638 C CA . VAL A 1 87 ? 112.977 -1.229 -8.739 1.00 78.69 87 VAL A CA 1
ATOM 639 C C . VAL A 1 87 ? 112.710 -1.670 -10.172 1.00 78.69 87 VAL A C 1
ATOM 641 O O . VAL A 1 87 ? 113.256 -2.679 -10.624 1.00 78.69 87 VAL A O 1
ATOM 644 N N . TYR A 1 88 ? 111.897 -0.895 -10.879 1.00 83.69 88 TYR A N 1
ATOM 645 C CA . TYR A 1 88 ? 111.552 -1.111 -12.278 1.00 83.69 88 TYR A CA 1
ATOM 646 C C . TYR A 1 88 ? 111.339 0.228 -12.987 1.00 83.69 88 TYR A C 1
ATOM 648 O O . TYR A 1 88 ? 111.045 1.242 -12.347 1.00 83.69 88 TYR A O 1
ATOM 656 N N . SER A 1 89 ? 111.509 0.230 -14.306 1.00 84.25 89 SER A N 1
ATOM 657 C CA . SER A 1 89 ? 111.169 1.362 -15.170 1.00 84.25 89 SER A CA 1
ATOM 658 C C . SER A 1 89 ? 110.099 0.925 -16.160 1.00 84.25 89 SER A C 1
ATOM 660 O O . SER A 1 89 ? 110.114 -0.220 -16.610 1.00 84.25 89 SER A O 1
ATOM 662 N N . ILE A 1 90 ? 109.168 1.830 -16.466 1.00 87.81 90 ILE A N 1
ATOM 663 C CA . ILE A 1 90 ? 108.154 1.603 -17.500 1.00 87.81 90 ILE A CA 1
ATOM 664 C C . ILE A 1 90 ? 108.590 2.301 -18.776 1.00 87.81 90 ILE A C 1
ATOM 666 O O . ILE A 1 90 ? 108.953 3.472 -18.723 1.00 87.81 90 ILE A O 1
ATOM 670 N N . ASP A 1 91 ? 108.569 1.618 -19.912 1.00 85.12 91 ASP A N 1
ATOM 671 C CA . ASP A 1 91 ? 108.950 2.230 -21.185 1.00 85.12 91 ASP A CA 1
ATOM 672 C C . ASP A 1 91 ? 107.983 3.379 -21.558 1.00 85.12 91 ASP A C 1
ATOM 674 O O . ASP A 1 91 ? 106.804 3.121 -21.813 1.00 85.12 91 ASP A O 1
ATOM 678 N N . PRO A 1 92 ? 108.443 4.651 -21.601 1.00 81.56 92 PRO A N 1
ATOM 679 C CA . PRO A 1 92 ? 107.592 5.784 -21.949 1.00 81.56 92 PRO A CA 1
ATOM 680 C C . PRO A 1 92 ? 107.232 5.850 -23.445 1.00 81.56 92 PRO A C 1
ATOM 682 O O . PRO A 1 92 ? 106.433 6.702 -23.831 1.00 81.56 92 PRO A O 1
ATOM 685 N N . GLU A 1 93 ? 107.856 5.039 -24.308 1.00 82.12 93 GLU A N 1
ATOM 686 C CA . GLU A 1 93 ? 107.584 5.029 -25.753 1.00 82.12 93 GLU A CA 1
ATOM 687 C C . GLU A 1 93 ? 106.554 3.960 -26.162 1.00 82.12 93 GLU A C 1
ATOM 689 O O . GLU A 1 93 ? 106.115 3.959 -27.316 1.00 82.12 93 GLU A O 1
ATOM 694 N N . VAL A 1 94 ? 106.140 3.081 -25.238 1.00 80.94 94 VAL A N 1
ATOM 695 C CA . VAL A 1 94 ? 105.200 1.980 -25.503 1.00 80.94 94 VAL A CA 1
ATOM 696 C C . VAL A 1 94 ? 103.915 2.171 -24.700 1.00 80.94 94 VAL A C 1
ATOM 698 O O . VAL A 1 94 ? 103.880 1.953 -23.490 1.00 80.94 94 VAL A O 1
ATOM 701 N N . SER A 1 95 ? 102.844 2.567 -25.388 1.00 82.50 95 SER A N 1
ATOM 702 C CA . SER A 1 95 ? 101.509 2.711 -24.808 1.00 82.50 95 SER A CA 1
ATOM 703 C C . SER A 1 95 ? 100.764 1.375 -24.760 1.00 82.50 95 SER A C 1
ATOM 705 O O . SER A 1 95 ? 100.842 0.577 -25.694 1.00 82.50 95 SER A O 1
ATOM 707 N N . LEU A 1 96 ? 99.999 1.162 -23.691 1.00 86.81 96 LEU A N 1
ATOM 708 C CA . LEU A 1 96 ? 99.028 0.085 -23.553 1.00 86.81 96 LEU A CA 1
ATOM 709 C C . LEU A 1 96 ? 97.669 0.574 -24.049 1.00 86.81 96 LEU A C 1
ATOM 711 O O . LEU A 1 96 ? 97.124 1.543 -23.516 1.00 86.81 96 LEU A O 1
ATOM 715 N N . GLU A 1 97 ? 97.126 -0.128 -25.038 1.00 87.50 97 GLU A N 1
ATOM 716 C CA . GLU A 1 97 ? 95.741 0.038 -25.461 1.00 87.50 97 GLU A CA 1
ATOM 717 C C . GLU A 1 97 ? 94.891 -1.108 -24.909 1.00 87.50 97 GLU A C 1
ATOM 719 O O . GLU A 1 97 ? 95.175 -2.274 -25.182 1.00 87.50 97 GLU A O 1
ATOM 724 N N . ALA A 1 98 ? 93.855 -0.788 -24.134 1.00 85.38 98 ALA A N 1
ATOM 725 C CA . ALA A 1 98 ? 92.952 -1.781 -23.554 1.00 85.38 98 ALA A CA 1
ATOM 726 C C . ALA A 1 98 ? 91.494 -1.479 -23.907 1.00 85.38 98 ALA A C 1
ATOM 728 O O . ALA A 1 98 ? 91.085 -0.325 -23.977 1.00 85.38 98 ALA A O 1
ATOM 729 N N . THR A 1 99 ? 90.699 -2.523 -24.115 1.00 87.88 99 THR A N 1
ATOM 730 C CA . THR A 1 99 ? 89.238 -2.407 -24.211 1.00 87.88 99 THR A CA 1
ATOM 731 C C . THR A 1 99 ? 88.642 -3.199 -23.064 1.00 87.88 99 THR A C 1
ATOM 733 O O . THR A 1 99 ? 89.041 -4.344 -22.854 1.00 87.88 99 THR A O 1
ATOM 736 N N . ALA A 1 100 ? 87.773 -2.567 -22.281 1.00 88.88 100 ALA A N 1
ATOM 737 C CA . ALA A 1 100 ? 87.241 -3.143 -21.053 1.00 88.88 100 ALA A CA 1
ATOM 738 C C . ALA A 1 100 ? 85.865 -2.550 -20.716 1.00 88.88 100 ALA A C 1
ATOM 740 O O . ALA A 1 100 ? 85.513 -1.478 -21.214 1.00 88.88 100 ALA A O 1
ATOM 741 N N . SER A 1 101 ? 85.107 -3.213 -19.841 1.00 90.69 101 SER A N 1
ATOM 742 C CA . SER A 1 101 ? 83.899 -2.614 -19.253 1.00 90.69 101 SER A CA 1
ATOM 743 C C . SER A 1 101 ? 84.244 -1.366 -18.429 1.00 90.69 101 SER A C 1
ATOM 745 O O . SER A 1 101 ? 85.401 -1.169 -18.049 1.00 90.69 101 SER A O 1
ATOM 747 N N . VAL A 1 102 ? 83.264 -0.521 -18.091 1.00 91.44 102 VAL A N 1
ATOM 748 C CA . VAL A 1 102 ? 83.484 0.682 -17.260 1.00 91.44 102 VAL A CA 1
ATOM 749 C C . VAL A 1 102 ? 84.175 0.305 -15.944 1.00 91.44 102 VAL A C 1
ATOM 751 O O . VAL A 1 102 ? 85.151 0.938 -15.534 1.00 91.44 102 VAL A O 1
ATOM 754 N N . ALA A 1 103 ? 83.714 -0.774 -15.306 1.00 90.12 103 ALA A N 1
ATOM 755 C CA . ALA A 1 103 ? 84.251 -1.254 -14.035 1.00 90.12 103 ALA A CA 1
ATOM 756 C C . ALA A 1 103 ? 85.686 -1.799 -14.161 1.00 90.12 103 ALA A C 1
ATOM 758 O O . ALA A 1 103 ? 86.543 -1.502 -13.325 1.00 90.12 103 ALA A O 1
ATOM 759 N N . GLU A 1 104 ? 85.973 -2.572 -15.209 1.00 88.94 104 GLU A N 1
ATOM 760 C CA . GLU A 1 104 ? 87.306 -3.134 -15.453 1.00 88.94 104 GLU A CA 1
ATOM 761 C C . GLU A 1 104 ? 88.305 -2.070 -15.913 1.00 88.94 104 GLU A C 1
ATOM 763 O O . GLU A 1 104 ? 89.459 -2.087 -15.482 1.00 88.94 104 GLU A O 1
ATOM 768 N N . ALA A 1 105 ? 87.871 -1.115 -16.739 1.00 88.81 105 ALA A N 1
ATOM 769 C CA . ALA A 1 105 ? 88.672 0.032 -17.145 1.00 88.81 105 ALA A CA 1
ATOM 770 C C . ALA A 1 105 ? 89.037 0.887 -15.928 1.00 88.81 105 ALA A C 1
ATOM 772 O O . ALA A 1 105 ? 90.193 1.284 -15.789 1.00 88.81 105 ALA A O 1
ATOM 773 N N . GLN A 1 106 ? 88.095 1.107 -15.004 1.00 90.56 106 GLN A N 1
ATOM 774 C CA . GLN A 1 106 ? 88.351 1.831 -13.759 1.00 90.56 106 GLN A CA 1
ATOM 775 C C . GLN A 1 106 ? 89.378 1.089 -12.890 1.00 90.56 106 GLN A C 1
ATOM 777 O O . GLN A 1 106 ? 90.366 1.688 -12.464 1.00 90.56 106 GLN A O 1
ATOM 782 N N . ALA A 1 107 ? 89.206 -0.222 -12.691 1.00 87.81 107 ALA A N 1
ATOM 783 C CA . ALA A 1 107 ? 90.140 -1.041 -11.916 1.00 87.81 107 ALA A CA 1
ATOM 784 C C . ALA A 1 107 ? 91.542 -1.096 -12.551 1.00 87.81 107 ALA A C 1
ATOM 786 O O . ALA A 1 107 ? 92.554 -0.943 -11.862 1.00 87.81 107 ALA A O 1
ATOM 787 N N . THR A 1 108 ? 91.605 -1.255 -13.874 1.00 87.44 108 THR A N 1
ATOM 788 C CA . THR A 1 108 ? 92.855 -1.271 -14.642 1.00 87.44 108 THR A CA 1
ATOM 789 C C . THR A 1 108 ? 93.549 0.077 -14.569 1.00 87.44 108 THR A C 1
ATOM 791 O O . THR A 1 108 ? 94.748 0.141 -14.318 1.00 87.44 108 THR A O 1
ATOM 794 N N . ARG A 1 109 ? 92.801 1.171 -14.715 1.00 88.00 109 ARG A N 1
ATOM 795 C CA . ARG A 1 109 ? 93.335 2.524 -14.601 1.00 88.00 109 ARG A CA 1
ATOM 796 C C . ARG A 1 109 ? 93.892 2.785 -13.205 1.00 88.00 109 ARG A C 1
ATOM 798 O O . ARG A 1 109 ? 94.978 3.344 -13.092 1.00 88.00 109 ARG A O 1
ATOM 805 N N . ASP A 1 110 ? 93.202 2.357 -12.151 1.00 88.31 110 ASP A N 1
ATOM 806 C CA . ASP A 1 110 ? 93.697 2.490 -10.777 1.00 88.31 110 ASP A CA 1
ATOM 807 C C . ASP A 1 110 ? 94.989 1.680 -10.556 1.00 88.31 110 ASP A C 1
ATOM 809 O O . ASP A 1 110 ? 95.929 2.177 -9.926 1.00 88.31 110 ASP A O 1
ATOM 813 N N . ALA A 1 111 ? 95.087 0.480 -11.140 1.00 86.12 111 ALA A N 1
ATOM 814 C CA . ALA A 1 111 ? 96.309 -0.325 -11.132 1.00 86.12 111 ALA A CA 1
ATOM 815 C C . ALA A 1 111 ? 97.448 0.330 -11.936 1.00 86.12 111 ALA A C 1
ATOM 817 O O . ALA A 1 111 ? 98.569 0.425 -11.438 1.00 86.12 111 ALA A O 1
ATOM 818 N N . VAL A 1 112 ? 97.168 0.864 -13.129 1.00 88.50 112 VAL A N 1
ATOM 819 C CA . VAL A 1 112 ? 98.128 1.620 -13.951 1.00 88.50 112 VAL A CA 1
ATOM 820 C C . VAL A 1 112 ? 98.641 2.842 -13.193 1.00 88.50 112 VAL A C 1
ATOM 822 O O . VAL A 1 112 ? 99.847 3.060 -13.136 1.00 88.50 112 VAL A O 1
ATOM 825 N N . VAL A 1 113 ? 97.760 3.622 -12.558 1.00 88.12 113 VAL A N 1
ATOM 826 C CA . VAL A 1 113 ? 98.161 4.768 -11.725 1.00 88.12 113 VAL A CA 1
ATOM 827 C C . VAL A 1 113 ? 99.117 4.318 -10.619 1.00 88.12 113 VAL A C 1
ATOM 829 O O . VAL A 1 113 ? 100.125 4.984 -10.374 1.00 88.12 113 VAL A O 1
ATOM 832 N N . ALA A 1 114 ? 98.837 3.187 -9.967 1.00 86.50 114 ALA A N 1
ATOM 833 C CA . ALA A 1 114 ? 99.695 2.643 -8.919 1.00 86.50 114 ALA A CA 1
ATOM 834 C C . ALA A 1 114 ? 101.062 2.171 -9.454 1.00 86.50 114 ALA A C 1
ATOM 836 O O . ALA A 1 114 ? 102.086 2.456 -8.829 1.00 86.50 114 ALA A O 1
ATOM 837 N N . ILE A 1 115 ? 101.091 1.513 -10.616 1.00 87.56 115 ILE A N 1
ATOM 838 C CA . ILE A 1 115 ? 102.317 1.049 -11.285 1.00 87.56 115 ILE A CA 1
ATOM 839 C C . ILE A 1 115 ? 103.172 2.240 -11.736 1.00 87.56 115 ILE A C 1
ATOM 841 O O . ILE A 1 115 ? 104.349 2.338 -11.398 1.00 87.56 115 ILE A O 1
ATOM 845 N N . LEU A 1 116 ? 102.585 3.208 -12.442 1.00 88.50 116 LEU A N 1
ATOM 846 C CA . LEU A 1 116 ? 103.315 4.381 -12.929 1.00 88.50 116 LEU A CA 1
ATOM 847 C C . LEU A 1 116 ? 103.854 5.240 -11.777 1.00 88.50 116 LEU A C 1
ATOM 849 O O . LEU A 1 116 ? 104.935 5.816 -11.896 1.00 88.50 116 LEU A O 1
ATOM 853 N N . ALA A 1 117 ? 103.145 5.307 -10.645 1.00 86.00 117 ALA A N 1
ATOM 854 C CA . ALA A 1 117 ? 103.626 5.980 -9.438 1.00 86.00 117 ALA A CA 1
ATOM 855 C C . ALA A 1 117 ? 104.776 5.227 -8.737 1.00 86.00 117 ALA A C 1
ATOM 857 O O . ALA A 1 117 ? 105.560 5.852 -8.019 1.00 86.00 117 ALA A O 1
ATOM 858 N N . GLY A 1 118 ? 104.860 3.903 -8.916 1.00 82.06 118 GLY A N 1
ATOM 859 C CA . GLY A 1 118 ? 105.890 3.036 -8.339 1.00 82.06 118 GLY A CA 1
ATOM 860 C C . GLY A 1 118 ? 107.168 2.907 -9.176 1.00 82.06 118 GLY A C 1
ATOM 861 O O . GLY A 1 118 ? 108.204 2.530 -8.630 1.00 82.06 118 GLY A O 1
ATOM 862 N N . ALA A 1 119 ? 107.114 3.237 -10.468 1.00 84.44 119 ALA A N 1
ATOM 863 C CA . ALA A 1 119 ? 108.250 3.163 -11.385 1.00 84.44 119 ALA A CA 1
ATOM 864 C C . ALA A 1 119 ? 109.330 4.226 -11.089 1.00 84.44 119 ALA A C 1
ATOM 866 O O . ALA A 1 119 ? 109.030 5.375 -10.755 1.00 84.44 119 ALA A O 1
ATOM 867 N N . GLU A 1 120 ? 110.610 3.887 -11.273 1.00 85.25 120 GLU A N 1
ATOM 868 C CA . GLU A 1 120 ? 111.728 4.813 -11.009 1.00 85.25 120 GLU A CA 1
ATOM 869 C C . GLU A 1 120 ? 111.712 6.031 -11.950 1.00 85.25 120 GLU A C 1
ATOM 871 O O . GLU A 1 120 ? 112.075 7.142 -11.556 1.00 85.25 120 GLU A O 1
ATOM 876 N N . ASN A 1 121 ? 111.242 5.852 -13.185 1.00 86.31 121 ASN A N 1
ATOM 877 C CA . ASN A 1 121 ? 111.151 6.904 -14.191 1.00 86.31 121 ASN A CA 1
ATOM 878 C C . ASN A 1 121 ? 109.810 7.670 -14.197 1.00 86.31 121 ASN A C 1
ATOM 880 O O . ASN A 1 121 ? 109.533 8.368 -15.169 1.00 86.31 121 ASN A O 1
ATOM 884 N N . THR A 1 122 ? 109.025 7.616 -13.110 1.00 85.00 122 THR A N 1
ATOM 885 C CA . THR A 1 122 ? 107.673 8.213 -12.983 1.00 85.00 122 THR A CA 1
ATOM 886 C C . THR A 1 122 ? 107.543 9.670 -13.457 1.00 85.00 122 THR A C 1
ATOM 888 O O . THR A 1 122 ? 106.572 10.008 -14.123 1.00 85.00 122 THR A O 1
ATOM 891 N N . GLU A 1 123 ? 108.537 10.543 -13.215 1.00 81.31 123 GLU A N 1
ATOM 892 C CA . GLU A 1 123 ? 108.478 11.959 -13.640 1.00 81.31 123 GLU A CA 1
ATOM 893 C C . GLU A 1 123 ? 108.474 12.148 -15.173 1.00 81.31 123 GLU A C 1
ATOM 895 O O . GLU A 1 123 ? 108.163 13.240 -15.653 1.00 81.31 123 GLU A O 1
ATOM 900 N N . ALA A 1 124 ? 108.847 11.113 -15.935 1.00 79.06 124 ALA A N 1
ATOM 901 C CA . ALA A 1 124 ? 108.843 11.096 -17.397 1.00 79.06 124 ALA A CA 1
ATOM 902 C C . ALA A 1 124 ? 107.656 10.317 -17.998 1.00 79.06 124 ALA A C 1
ATOM 904 O O . ALA A 1 124 ? 107.552 10.255 -19.222 1.00 79.06 124 ALA A O 1
ATOM 905 N N . LEU A 1 125 ? 106.793 9.729 -17.161 1.00 85.62 125 LEU A N 1
ATOM 906 C CA . LEU A 1 125 ? 105.639 8.932 -17.574 1.00 85.62 125 LEU A CA 1
ATOM 907 C C . LEU A 1 125 ? 104.377 9.792 -17.551 1.00 85.62 125 LEU A C 1
ATOM 909 O O . LEU A 1 125 ? 104.102 10.481 -16.570 1.00 85.62 125 LEU A O 1
ATOM 913 N N . ASP A 1 126 ? 103.600 9.733 -18.626 1.00 85.31 126 ASP A N 1
ATOM 914 C CA . ASP A 1 126 ? 102.306 10.401 -18.723 1.00 85.31 126 ASP A CA 1
ATOM 915 C C . ASP A 1 126 ? 101.228 9.342 -18.940 1.00 85.31 126 ASP A C 1
ATOM 917 O O . ASP A 1 126 ? 101.229 8.656 -19.962 1.00 85.31 126 ASP A O 1
ATOM 921 N N . ILE A 1 127 ? 100.337 9.178 -17.960 1.00 84.31 127 ILE A N 1
ATOM 922 C CA . ILE A 1 127 ? 99.288 8.156 -18.022 1.00 84.31 127 ILE A CA 1
ATOM 923 C C . ILE A 1 127 ? 98.364 8.368 -19.222 1.00 84.31 127 ILE A C 1
ATOM 925 O O . ILE A 1 127 ? 97.968 7.387 -19.836 1.00 84.31 127 ILE A O 1
ATOM 929 N N . ASP A 1 128 ? 98.104 9.619 -19.609 1.00 80.44 128 ASP A N 1
ATOM 930 C CA . ASP A 1 128 ? 97.211 9.935 -20.729 1.00 80.44 128 ASP A CA 1
ATOM 931 C C . ASP A 1 128 ? 97.861 9.606 -22.092 1.00 80.44 128 ASP A C 1
ATOM 933 O O . ASP A 1 128 ? 97.185 9.564 -23.118 1.00 80.44 128 ASP A O 1
ATOM 937 N N . VAL A 1 129 ? 99.180 9.367 -22.116 1.00 83.06 129 VAL A N 1
ATOM 938 C CA . VAL A 1 129 ? 99.935 8.909 -23.297 1.00 83.06 129 VAL A CA 1
ATOM 939 C C . VAL A 1 129 ? 100.184 7.402 -23.246 1.00 83.06 129 VAL A C 1
ATOM 941 O O . VAL A 1 129 ? 100.213 6.745 -24.283 1.00 83.06 129 VAL A O 1
ATOM 944 N N . LEU A 1 130 ? 100.388 6.853 -22.048 1.00 86.50 130 LEU A N 1
ATOM 945 C CA . LEU A 1 130 ? 100.807 5.467 -21.853 1.00 86.50 130 LEU A CA 1
ATOM 946 C C . LEU A 1 130 ? 99.655 4.491 -21.687 1.00 86.50 130 LEU A C 1
ATOM 948 O O . LEU A 1 130 ? 99.854 3.311 -21.949 1.00 86.50 130 LEU A O 1
ATOM 952 N N . PHE A 1 131 ? 98.482 4.946 -21.259 1.00 89.12 131 PHE A N 1
ATOM 953 C CA . PHE A 1 131 ? 97.305 4.104 -21.131 1.00 89.12 131 PHE A CA 1
ATOM 954 C C . PHE A 1 131 ? 96.141 4.732 -21.878 1.00 89.12 131 PHE A C 1
ATOM 956 O O . PHE A 1 131 ? 95.516 5.685 -21.418 1.00 89.12 131 PHE A O 1
ATOM 963 N N . VAL A 1 132 ? 95.858 4.169 -23.045 1.00 89.25 132 VAL A N 1
ATOM 964 C CA . VAL A 1 132 ? 94.698 4.518 -23.853 1.00 89.25 132 VAL A CA 1
ATOM 965 C C . VAL A 1 132 ? 93.683 3.405 -23.648 1.00 89.25 132 VAL A C 1
ATOM 967 O O . VAL A 1 132 ? 93.992 2.238 -23.871 1.00 89.25 132 VAL A O 1
ATOM 970 N N . TRP A 1 133 ? 92.473 3.731 -23.206 1.00 91.62 133 TRP A N 1
ATOM 971 C CA . TRP A 1 133 ? 91.438 2.716 -23.033 1.00 91.62 133 TRP A CA 1
ATOM 972 C C . TRP A 1 133 ? 90.175 3.062 -23.800 1.00 91.62 133 TRP A C 1
ATOM 974 O O . TRP A 1 133 ? 89.792 4.225 -23.910 1.00 91.62 133 TRP A O 1
ATOM 984 N N . ASN A 1 134 ? 89.530 2.031 -24.326 1.00 91.50 134 ASN A N 1
ATOM 985 C CA . ASN A 1 134 ? 88.195 2.100 -24.893 1.00 91.50 134 ASN A CA 1
ATOM 986 C C . ASN A 1 134 ? 87.233 1.386 -23.940 1.00 91.50 134 ASN A C 1
ATOM 988 O O . ASN A 1 134 ? 87.620 0.415 -23.284 1.00 91.50 134 ASN A O 1
ATOM 992 N N . ILE A 1 135 ? 85.995 1.864 -23.867 1.00 93.19 135 ILE A N 1
ATOM 993 C CA . ILE A 1 135 ? 84.945 1.201 -23.097 1.00 93.19 135 ILE A CA 1
ATOM 994 C C . ILE A 1 135 ? 84.029 0.441 -24.042 1.00 93.19 135 ILE A C 1
ATOM 996 O O . ILE A 1 135 ? 83.520 0.992 -25.021 1.00 93.19 135 ILE A O 1
ATOM 1000 N N . GLU A 1 136 ? 83.806 -0.817 -23.699 1.00 91.94 136 GLU A N 1
ATOM 1001 C CA . GLU A 1 136 ? 82.785 -1.673 -24.283 1.00 91.94 136 GLU A CA 1
ATOM 1002 C C . GLU A 1 136 ? 81.950 -2.229 -23.125 1.00 91.94 136 GLU A C 1
ATOM 1004 O O . GLU A 1 136 ? 82.402 -3.087 -22.369 1.00 91.94 136 GLU A O 1
ATOM 1009 N N . ASP A 1 137 ? 80.765 -1.657 -22.912 1.00 93.06 137 ASP A N 1
ATOM 1010 C CA . ASP A 1 137 ? 79.884 -1.989 -21.786 1.00 93.06 137 ASP A CA 1
ATOM 1011 C C . ASP A 1 137 ? 78.423 -1.720 -22.166 1.00 93.06 137 ASP A C 1
ATOM 1013 O O . ASP A 1 137 ? 78.136 -1.198 -23.237 1.00 93.06 137 ASP A O 1
ATOM 1017 N N . THR A 1 138 ? 77.478 -2.056 -21.300 1.00 92.62 138 THR A N 1
ATOM 1018 C CA . THR A 1 138 ? 76.077 -1.708 -21.528 1.00 92.62 138 THR A CA 1
ATOM 1019 C C . THR A 1 138 ? 75.880 -0.188 -21.502 1.00 92.62 138 THR A C 1
ATOM 1021 O O . THR A 1 138 ? 76.516 0.542 -20.736 1.00 92.62 138 THR A O 1
ATOM 1024 N N . ALA A 1 139 ? 74.948 0.302 -22.311 1.00 91.00 139 ALA A N 1
ATOM 1025 C CA . ALA A 1 139 ? 74.469 1.669 -22.372 1.00 91.00 139 ALA A CA 1
ATOM 1026 C C . ALA A 1 139 ? 74.102 2.191 -20.986 1.00 91.00 139 ALA A C 1
ATOM 1028 O O . ALA A 1 139 ? 74.449 3.317 -20.657 1.00 91.00 139 ALA A O 1
ATOM 1029 N N . ALA A 1 140 ? 73.445 1.373 -20.159 1.00 90.56 140 ALA A N 1
ATOM 1030 C CA . ALA A 1 140 ? 73.114 1.742 -18.787 1.00 90.56 140 ALA A CA 1
ATOM 1031 C C . ALA A 1 140 ? 74.375 2.039 -17.959 1.00 90.56 140 ALA A C 1
ATOM 1033 O O . ALA A 1 140 ? 74.481 3.118 -17.384 1.00 90.56 140 ALA A O 1
ATOM 1034 N N . ASN A 1 141 ? 75.368 1.145 -17.976 1.00 90.44 141 ASN A N 1
ATOM 1035 C CA . ASN A 1 141 ? 76.608 1.325 -17.216 1.00 90.44 141 ASN A CA 1
ATOM 1036 C C . ASN A 1 141 ? 77.425 2.537 -17.695 1.00 90.44 141 ASN A C 1
ATOM 1038 O O . ASN A 1 141 ? 77.997 3.259 -16.879 1.00 90.44 141 ASN A O 1
ATOM 1042 N N . ILE A 1 142 ? 77.462 2.796 -19.007 1.00 91.94 142 ILE A N 1
ATOM 1043 C CA . ILE A 1 142 ? 78.125 3.982 -19.575 1.00 91.94 142 ILE A CA 1
ATOM 1044 C C . ILE A 1 142 ? 77.381 5.260 -19.170 1.00 91.94 142 ILE A C 1
ATOM 1046 O O . ILE A 1 142 ? 78.011 6.243 -18.773 1.00 91.94 142 ILE A O 1
ATOM 1050 N N . LEU A 1 143 ? 76.047 5.246 -19.254 1.00 91.38 143 LEU A N 1
ATOM 1051 C CA . LEU A 1 143 ? 75.195 6.388 -18.922 1.00 91.38 143 LEU A CA 1
ATOM 1052 C C . LEU A 1 143 ? 75.167 6.703 -17.417 1.00 91.38 143 LEU A C 1
ATOM 1054 O O . LEU A 1 143 ? 75.001 7.863 -17.042 1.00 91.38 143 LEU A O 1
ATOM 1058 N N . ASP A 1 144 ? 75.385 5.712 -16.556 1.00 90.25 144 ASP A N 1
ATOM 1059 C CA . ASP A 1 144 ? 75.483 5.911 -15.107 1.00 90.25 144 ASP A CA 1
ATOM 1060 C C . ASP A 1 144 ? 76.827 6.528 -14.682 1.00 90.25 144 ASP A C 1
ATOM 1062 O O . ASP A 1 144 ? 76.918 7.155 -13.623 1.00 90.25 144 ASP A O 1
ATOM 1066 N N . ALA A 1 145 ? 77.861 6.412 -15.521 1.00 89.06 145 ALA A N 1
ATOM 1067 C CA . ALA A 1 145 ? 79.214 6.895 -15.249 1.00 89.06 145 ALA A CA 1
ATOM 1068 C C . ALA A 1 145 ? 79.651 8.064 -16.157 1.00 89.06 145 ALA A C 1
ATOM 1070 O O . ALA A 1 145 ? 80.843 8.356 -16.253 1.00 89.06 145 ALA A O 1
ATOM 1071 N N . THR A 1 146 ? 78.721 8.782 -16.802 1.00 89.75 146 THR A N 1
ATOM 1072 C CA . THR A 1 146 ? 79.035 9.824 -17.812 1.00 89.75 146 THR A CA 1
ATOM 1073 C C . THR A 1 146 ? 79.900 10.972 -17.309 1.00 89.75 146 THR A C 1
ATOM 1075 O O . THR A 1 146 ? 80.574 11.620 -18.105 1.00 89.75 146 THR A O 1
ATOM 1078 N N . ASP A 1 147 ? 79.868 11.245 -16.004 1.00 86.38 147 ASP A N 1
ATOM 1079 C CA . ASP A 1 147 ? 80.660 12.301 -15.364 1.00 86.38 147 ASP A CA 1
ATOM 1080 C C . ASP A 1 147 ? 82.000 11.783 -14.801 1.00 86.38 147 ASP A C 1
ATOM 1082 O O . ASP A 1 147 ? 82.806 12.565 -14.283 1.00 86.38 147 ASP A O 1
ATOM 1086 N N . GLU A 1 148 ? 82.250 10.473 -14.861 1.00 89.44 148 GLU A N 1
ATOM 1087 C CA . GLU A 1 148 ? 83.458 9.857 -14.324 1.00 89.44 148 GLU A CA 1
ATOM 1088 C C . GLU A 1 148 ? 84.602 9.875 -15.339 1.00 89.44 148 GLU A C 1
ATOM 1090 O O . GLU A 1 148 ? 84.421 9.662 -16.539 1.00 89.44 148 GLU A O 1
ATOM 1095 N N . LEU A 1 149 ? 85.828 10.081 -14.841 1.00 85.62 149 LEU A N 1
ATOM 1096 C CA . LEU A 1 149 ? 87.011 10.199 -15.696 1.00 85.62 149 LEU A CA 1
ATOM 1097 C C . LEU A 1 149 ? 87.280 8.926 -16.508 1.00 85.62 149 LEU A C 1
ATOM 1099 O O . LEU A 1 149 ? 87.875 9.015 -17.577 1.00 85.62 149 LEU A O 1
ATOM 1103 N N . VAL A 1 150 ? 86.843 7.760 -16.025 1.00 87.31 150 VAL A N 1
ATOM 1104 C CA . VAL A 1 150 ? 86.941 6.506 -16.776 1.00 87.31 150 VAL A CA 1
ATOM 1105 C C . VAL A 1 150 ? 86.114 6.552 -18.061 1.00 87.31 150 VAL A C 1
ATOM 1107 O O . VAL A 1 150 ? 86.608 6.089 -19.080 1.00 87.31 150 VAL A O 1
ATOM 1110 N N . VAL A 1 151 ? 84.938 7.191 -18.069 1.00 89.75 151 VAL A N 1
ATOM 1111 C CA . VAL A 1 151 ? 84.106 7.353 -19.273 1.00 89.75 151 VAL A CA 1
ATOM 1112 C C . VAL A 1 151 ? 84.536 8.568 -20.084 1.00 89.75 151 VAL A C 1
ATOM 1114 O O . VAL A 1 151 ? 84.779 8.438 -21.278 1.00 89.75 151 VAL A O 1
ATOM 1117 N N . THR A 1 152 ? 84.711 9.744 -19.469 1.00 88.62 152 THR A N 1
ATOM 1118 C CA . THR A 1 152 ? 85.071 10.968 -20.217 1.00 88.62 152 THR A CA 1
ATOM 1119 C C . THR A 1 152 ? 86.502 10.954 -20.757 1.00 88.62 152 THR A C 1
ATOM 1121 O O . THR A 1 152 ? 86.823 11.698 -21.678 1.00 88.62 152 THR A O 1
ATOM 1124 N N . GLY A 1 153 ? 87.387 10.177 -20.125 1.00 85.69 153 GLY A N 1
ATOM 1125 C CA . GLY A 1 153 ? 88.785 10.005 -20.522 1.00 85.69 153 GLY A CA 1
ATOM 1126 C C . GLY A 1 153 ? 89.023 8.811 -21.447 1.00 85.69 153 GLY A C 1
ATOM 1127 O O . GLY A 1 153 ? 90.132 8.681 -21.960 1.00 85.69 153 GLY A O 1
ATOM 1128 N N . ALA A 1 154 ? 88.014 7.960 -21.673 1.00 89.75 154 ALA A N 1
ATOM 1129 C CA . ALA A 1 154 ? 88.111 6.866 -22.632 1.00 89.75 154 ALA A CA 1
ATOM 1130 C C . ALA A 1 154 ? 88.252 7.410 -24.058 1.00 89.75 154 ALA A C 1
ATOM 1132 O O . ALA A 1 154 ? 87.601 8.384 -24.444 1.00 89.75 154 ALA A O 1
ATOM 1133 N N . ASN A 1 155 ? 89.074 6.739 -24.855 1.00 89.56 155 ASN A N 1
ATOM 1134 C CA . ASN A 1 155 ? 89.342 7.097 -26.240 1.00 89.56 155 ASN A CA 1
ATOM 1135 C C . ASN A 1 155 ? 88.146 6.813 -27.165 1.00 89.56 155 ASN A C 1
ATOM 1137 O O . ASN A 1 155 ? 87.889 7.593 -28.079 1.00 89.56 155 ASN A O 1
ATOM 1141 N N . ALA A 1 156 ? 87.398 5.741 -26.910 1.00 90.62 156 ALA A N 1
ATOM 1142 C CA . ALA A 1 156 ? 86.147 5.441 -27.595 1.00 90.62 156 ALA A CA 1
ATOM 1143 C C . ALA A 1 156 ? 85.177 4.716 -26.658 1.00 90.62 156 ALA A C 1
ATOM 1145 O O . ALA A 1 156 ? 85.603 3.929 -25.808 1.00 90.62 156 ALA A O 1
ATOM 1146 N N . LEU A 1 157 ? 83.883 4.973 -26.840 1.00 92.38 157 LEU A N 1
ATOM 1147 C CA . LEU A 1 157 ? 82.788 4.271 -26.180 1.00 92.38 157 LEU A CA 1
ATOM 1148 C C . LEU A 1 157 ? 82.022 3.435 -27.210 1.00 92.38 157 LEU A C 1
ATOM 1150 O O . LEU A 1 157 ? 81.673 3.921 -28.286 1.00 92.38 157 LEU A O 1
ATOM 1154 N N . SER A 1 158 ? 81.726 2.193 -26.852 1.00 89.94 158 SER A N 1
ATOM 1155 C CA . SER A 1 158 ? 80.884 1.269 -27.610 1.00 89.94 158 SER A CA 1
ATOM 1156 C C . SER A 1 158 ? 79.943 0.543 -26.655 1.00 89.94 158 SER A C 1
ATOM 1158 O O . SER A 1 158 ? 80.290 0.334 -25.491 1.00 89.94 158 SER A O 1
ATOM 1160 N N . ILE A 1 159 ? 78.742 0.212 -27.130 1.00 92.75 159 ILE A N 1
ATOM 1161 C CA . ILE A 1 159 ? 77.730 -0.471 -26.322 1.00 92.75 159 ILE A CA 1
ATOM 1162 C C . ILE A 1 159 ? 77.702 -1.970 -26.605 1.00 92.75 159 ILE A C 1
ATOM 1164 O O . ILE A 1 159 ? 77.913 -2.387 -27.743 1.00 92.75 159 ILE A O 1
ATOM 1168 N N . THR A 1 160 ? 77.394 -2.764 -25.582 1.00 90.38 160 THR A N 1
ATOM 1169 C CA . THR A 1 160 ? 77.159 -4.210 -25.714 1.00 90.38 160 THR A CA 1
ATOM 1170 C C . THR A 1 160 ? 75.682 -4.579 -25.839 1.00 90.38 160 THR A C 1
ATOM 1172 O O . THR A 1 160 ? 75.379 -5.733 -26.139 1.00 90.38 160 THR A O 1
ATOM 1175 N N . ASP A 1 161 ? 74.758 -3.636 -25.622 1.00 89.94 161 ASP A N 1
ATOM 1176 C CA . ASP A 1 161 ? 73.326 -3.886 -25.790 1.00 89.94 161 ASP A CA 1
ATOM 1177 C C . ASP A 1 161 ? 72.980 -4.161 -27.253 1.00 89.94 161 ASP A C 1
ATOM 1179 O O . ASP A 1 161 ? 73.351 -3.407 -28.154 1.00 89.94 161 ASP A O 1
ATOM 1183 N N . ASP A 1 162 ? 72.168 -5.195 -27.473 1.00 84.62 162 ASP A N 1
ATOM 1184 C CA . ASP A 1 162 ? 71.623 -5.515 -28.794 1.00 84.62 162 ASP A CA 1
ATOM 1185 C C . ASP A 1 162 ? 70.751 -4.372 -29.350 1.00 84.62 162 ASP A C 1
ATOM 1187 O O . ASP A 1 162 ? 70.663 -4.188 -30.564 1.00 84.62 162 ASP A O 1
ATOM 1191 N N . ALA A 1 163 ? 70.088 -3.615 -28.467 1.00 89.94 163 ALA A N 1
ATOM 1192 C CA . ALA A 1 163 ? 69.329 -2.414 -28.792 1.00 89.94 163 ALA A CA 1
ATOM 1193 C C . ALA A 1 163 ? 69.114 -1.537 -27.548 1.00 89.94 163 ALA A C 1
ATOM 1195 O O . ALA A 1 163 ? 69.045 -2.037 -26.427 1.00 89.94 163 ALA A O 1
ATOM 1196 N N . VAL A 1 164 ? 68.930 -0.235 -27.755 1.00 92.69 164 VAL A N 1
ATOM 1197 C CA . VAL A 1 164 ? 68.676 0.757 -26.700 1.00 92.69 164 VAL A CA 1
ATOM 1198 C C . VAL A 1 164 ? 67.377 1.517 -26.958 1.00 92.69 164 VAL A C 1
ATOM 1200 O O . VAL A 1 164 ? 66.861 1.550 -28.073 1.00 92.69 164 VAL A O 1
ATOM 1203 N N . THR A 1 165 ? 66.822 2.156 -25.935 1.00 93.06 165 THR A N 1
ATOM 1204 C CA . THR A 1 165 ? 65.673 3.058 -26.125 1.00 93.06 165 THR A CA 1
ATOM 1205 C C . THR A 1 165 ? 66.091 4.346 -26.841 1.00 93.06 165 THR A C 1
ATOM 1207 O O . THR A 1 165 ? 67.269 4.718 -26.845 1.00 93.06 165 THR A O 1
ATOM 1210 N N . VAL A 1 166 ? 65.124 5.069 -27.418 1.00 90.75 166 VAL A N 1
ATOM 1211 C CA . VAL A 1 166 ? 65.374 6.370 -28.071 1.00 90.75 166 VAL A CA 1
ATOM 1212 C C . VAL A 1 166 ? 66.042 7.357 -27.108 1.00 90.75 166 VAL A C 1
ATOM 1214 O O . VAL A 1 166 ? 66.968 8.075 -27.487 1.00 90.75 166 VAL A O 1
ATOM 1217 N N . ASP A 1 167 ? 65.610 7.369 -25.847 1.00 89.44 167 ASP A N 1
ATOM 1218 C CA . ASP A 1 167 ? 66.168 8.251 -24.823 1.00 89.44 167 ASP A CA 1
ATOM 1219 C C . ASP A 1 167 ? 67.625 7.895 -24.493 1.00 89.44 167 ASP A C 1
ATOM 1221 O O . ASP A 1 167 ? 68.477 8.783 -24.433 1.00 89.44 167 ASP A O 1
ATOM 1225 N N . GLN A 1 168 ? 67.945 6.604 -24.356 1.00 92.06 168 GLN A N 1
ATOM 1226 C CA . GLN A 1 168 ? 69.321 6.152 -24.129 1.00 92.06 168 GLN A CA 1
ATOM 1227 C C . GLN A 1 168 ? 70.233 6.479 -25.317 1.00 92.06 168 GLN A C 1
ATOM 1229 O O . GLN A 1 168 ? 71.334 6.982 -25.107 1.00 92.06 168 GLN A O 1
ATOM 1234 N N . ALA A 1 169 ? 69.779 6.262 -26.556 1.00 90.50 169 ALA A N 1
ATOM 1235 C CA . ALA A 1 169 ? 70.550 6.598 -27.756 1.00 90.50 169 ALA A CA 1
ATOM 1236 C C . ALA A 1 169 ? 70.835 8.104 -27.866 1.00 90.50 169 ALA A C 1
ATOM 1238 O O . ALA A 1 169 ? 71.955 8.504 -28.193 1.00 90.50 169 ALA A O 1
ATOM 1239 N N . ASN A 1 170 ? 69.850 8.946 -27.537 1.00 89.62 170 ASN A N 1
ATOM 1240 C CA . ASN A 1 170 ? 70.024 10.396 -27.463 1.00 89.62 170 ASN A CA 1
ATOM 1241 C C . ASN A 1 170 ? 71.066 10.796 -26.410 1.00 89.62 170 ASN A C 1
ATOM 1243 O O . ASN A 1 170 ? 71.915 11.650 -26.671 1.00 89.62 170 ASN A O 1
ATOM 1247 N N . SER A 1 171 ? 71.015 10.182 -25.227 1.00 90.31 171 SER A N 1
ATOM 1248 C CA . SER A 1 171 ? 71.972 10.441 -24.150 1.00 90.31 171 SER A CA 1
ATOM 1249 C C . SER A 1 171 ? 73.386 9.960 -24.485 1.00 90.31 171 SER A C 1
ATOM 1251 O O . SER A 1 171 ? 74.341 10.680 -24.205 1.00 90.31 171 SER A O 1
ATOM 1253 N N . LEU A 1 172 ? 73.531 8.798 -25.125 1.00 89.69 172 LEU A N 1
ATOM 1254 C CA . LEU A 1 172 ? 74.826 8.276 -25.573 1.00 89.69 172 LEU A CA 1
ATOM 1255 C C . LEU A 1 172 ? 75.433 9.154 -26.668 1.00 89.69 172 LEU A C 1
ATOM 1257 O O . LEU A 1 172 ? 76.593 9.538 -26.573 1.00 89.69 172 LEU A O 1
ATOM 1261 N N . SER A 1 173 ? 74.633 9.560 -27.657 1.00 86.69 173 SER A N 1
ATOM 1262 C CA . SER A 1 173 ? 75.070 10.429 -28.762 1.00 86.69 173 SER A CA 1
ATOM 1263 C C . SER A 1 173 ? 75.474 11.841 -28.310 1.00 86.69 173 SER A C 1
ATOM 1265 O O . SER A 1 173 ? 76.059 12.600 -29.082 1.00 86.69 173 SER A O 1
ATOM 1267 N N . ALA A 1 174 ? 75.155 12.225 -27.069 1.00 87.31 174 ALA A N 1
ATOM 1268 C CA . ALA A 1 174 ? 75.615 13.474 -26.471 1.00 87.31 174 ALA A CA 1
ATOM 1269 C C . ALA A 1 174 ? 77.045 13.385 -25.901 1.00 87.31 174 ALA A C 1
ATOM 1271 O O . ALA A 1 174 ? 77.633 14.426 -25.594 1.00 87.31 174 ALA A O 1
ATOM 1272 N N . LEU A 1 175 ? 77.607 12.179 -25.754 1.00 89.12 175 LEU A N 1
ATOM 1273 C CA . LEU A 1 175 ? 78.984 11.960 -25.312 1.00 89.12 175 LEU A CA 1
ATOM 1274 C C . LEU A 1 175 ? 79.938 12.121 -26.502 1.00 89.12 175 LEU A C 1
ATOM 1276 O O . LEU A 1 175 ? 79.810 11.435 -27.510 1.00 89.12 175 LEU A O 1
ATOM 1280 N N . GLU A 1 176 ? 80.923 13.020 -26.391 1.00 85.31 176 GLU A N 1
ATOM 1281 C CA . GLU A 1 176 ? 81.824 13.364 -27.510 1.00 85.31 176 GLU A CA 1
ATOM 1282 C C . GLU A 1 176 ? 82.690 12.189 -27.999 1.00 85.31 176 GLU A C 1
ATOM 1284 O O . GLU A 1 176 ? 83.195 12.221 -29.120 1.00 85.31 176 GLU A O 1
ATOM 1289 N N . ASN A 1 177 ? 82.878 11.171 -27.159 1.00 88.88 177 ASN A N 1
ATOM 1290 C CA . ASN A 1 177 ? 83.673 9.975 -27.425 1.00 88.88 177 ASN A CA 1
ATOM 1291 C C . ASN A 1 177 ? 82.826 8.727 -27.739 1.00 88.88 177 ASN A C 1
ATOM 1293 O O . ASN A 1 177 ? 83.380 7.632 -27.855 1.00 88.88 177 ASN A O 1
ATOM 1297 N N . PHE A 1 178 ? 81.509 8.879 -27.904 1.00 90.31 178 PHE A N 1
ATOM 1298 C CA . PHE A 1 178 ? 80.630 7.837 -28.426 1.00 90.31 178 PHE A CA 1
ATOM 1299 C C . PHE A 1 178 ? 80.373 8.073 -29.921 1.00 90.31 178 PHE A C 1
ATOM 1301 O O . PHE A 1 178 ? 79.635 8.974 -30.306 1.00 90.31 178 PHE A O 1
ATOM 1308 N N . ASP A 1 179 ? 80.997 7.247 -30.760 1.00 78.75 179 ASP A N 1
ATOM 1309 C CA . ASP A 1 179 ? 80.762 7.165 -32.218 1.00 78.75 179 ASP A CA 1
ATOM 1310 C C . ASP A 1 179 ? 80.342 5.730 -32.599 1.00 78.75 179 ASP A C 1
ATOM 1312 O O . ASP A 1 179 ? 80.611 5.234 -33.692 1.00 78.75 179 ASP A O 1
ATOM 1316 N N . GLY A 1 180 ? 79.765 5.013 -31.627 1.00 75.94 180 GLY A N 1
ATOM 1317 C CA . GLY A 1 180 ? 79.366 3.620 -31.758 1.00 75.94 180 GLY A CA 1
ATOM 1318 C C . GLY A 1 180 ? 78.071 3.475 -32.549 1.00 75.94 180 GLY A C 1
ATOM 1319 O O . GLY A 1 180 ? 77.155 4.290 -32.439 1.00 75.94 180 GLY A O 1
ATOM 1320 N N . GLU A 1 181 ? 77.973 2.403 -33.328 1.00 84.12 181 GLU A N 1
ATOM 1321 C CA . GLU A 1 181 ? 76.714 2.047 -33.969 1.00 84.12 181 GLU A CA 1
ATOM 1322 C C . GLU A 1 181 ? 75.724 1.506 -32.919 1.00 84.12 181 GLU A C 1
ATOM 1324 O O . GLU A 1 181 ? 76.112 0.754 -32.027 1.00 84.12 181 GLU A O 1
ATOM 1329 N N . TYR A 1 182 ? 74.439 1.843 -33.042 1.00 90.56 182 TYR A N 1
ATOM 1330 C CA . TYR A 1 182 ? 73.386 1.361 -32.144 1.00 90.56 182 TYR A CA 1
ATOM 1331 C C . TYR A 1 182 ? 72.134 0.943 -32.919 1.00 90.56 182 TYR A C 1
ATOM 1333 O O . TYR A 1 182 ? 71.873 1.411 -34.031 1.00 90.56 182 TYR A O 1
ATOM 1341 N N . ALA A 1 183 ? 71.348 0.053 -32.320 1.00 92.06 183 ALA A N 1
ATOM 1342 C CA . ALA A 1 183 ? 69.992 -0.267 -32.752 1.00 92.06 183 ALA A CA 1
ATOM 1343 C C . ALA A 1 183 ? 68.986 0.224 -31.705 1.00 92.06 183 ALA A C 1
ATOM 1345 O O . ALA A 1 183 ? 69.325 0.362 -30.530 1.00 92.06 183 ALA A O 1
ATOM 1346 N N . LEU A 1 184 ? 67.750 0.489 -32.126 1.00 94.38 184 LEU A N 1
ATOM 1347 C CA . LEU A 1 184 ? 66.691 0.970 -31.243 1.00 94.38 184 LEU A CA 1
ATOM 1348 C C . LEU A 1 184 ? 65.674 -0.123 -30.896 1.00 94.38 184 LEU A C 1
ATOM 1350 O O . LEU A 1 184 ? 65.305 -0.940 -31.740 1.00 94.38 184 LEU A O 1
ATOM 1354 N N . ALA A 1 185 ? 65.161 -0.094 -29.670 1.00 93.75 185 ALA A N 1
ATOM 1355 C CA . ALA A 1 185 ? 63.997 -0.862 -29.242 1.00 93.75 185 ALA A CA 1
ATOM 1356 C C . ALA A 1 185 ? 63.088 0.021 -28.375 1.00 93.75 185 ALA A C 1
ATOM 1358 O O . ALA A 1 185 ? 63.417 0.335 -27.234 1.00 93.75 185 ALA A O 1
ATOM 1359 N N . ASP A 1 186 ? 61.945 0.440 -28.922 1.00 94.00 186 ASP A N 1
ATOM 1360 C CA . ASP A 1 186 ? 60.955 1.265 -28.214 1.00 94.00 186 ASP A CA 1
ATOM 1361 C C . ASP A 1 186 ? 59.561 1.079 -28.849 1.00 94.00 186 ASP A C 1
ATOM 1363 O O . ASP A 1 186 ? 59.396 0.363 -29.837 1.00 94.00 186 ASP A O 1
ATOM 1367 N N . THR A 1 187 ? 58.533 1.695 -28.279 1.00 92.62 187 THR A N 1
ATOM 1368 C CA . THR A 1 187 ? 57.165 1.644 -28.803 1.00 92.62 187 THR A CA 1
ATOM 1369 C C . THR A 1 187 ? 57.048 2.406 -30.126 1.00 92.62 187 THR A C 1
ATOM 1371 O O . THR A 1 187 ? 57.732 3.407 -30.356 1.00 92.62 187 THR A O 1
ATOM 1374 N N . PHE A 1 188 ? 56.117 1.994 -30.988 1.00 92.00 188 PHE A N 1
ATOM 1375 C CA . PHE A 1 188 ? 55.791 2.648 -32.254 1.00 92.00 188 PHE A CA 1
ATOM 1376 C C . PHE A 1 188 ? 55.485 4.130 -32.056 1.00 92.00 188 PHE A C 1
ATOM 1378 O O . PHE A 1 188 ? 55.944 4.961 -32.833 1.00 92.00 188 PHE A O 1
ATOM 1385 N N . ALA A 1 189 ? 54.745 4.482 -31.002 1.00 89.06 189 ALA A N 1
ATOM 1386 C CA . ALA A 1 189 ? 54.405 5.871 -30.716 1.00 89.06 189 ALA A CA 1
ATOM 1387 C C . ALA A 1 189 ? 55.647 6.733 -30.430 1.00 89.06 189 ALA A C 1
ATOM 1389 O O . ALA A 1 189 ? 55.715 7.865 -30.911 1.00 89.06 189 ALA A O 1
ATOM 1390 N N . HIS A 1 190 ? 56.621 6.208 -29.681 1.00 88.94 190 HIS A N 1
ATOM 1391 C CA . HIS A 1 190 ? 57.876 6.905 -29.401 1.00 88.94 190 HIS A CA 1
ATOM 1392 C C . HIS A 1 190 ? 58.776 6.986 -30.631 1.00 88.94 190 HIS A C 1
ATOM 1394 O O . HIS A 1 190 ? 59.189 8.082 -31.002 1.00 88.94 190 HIS A O 1
ATOM 1400 N N . LEU A 1 191 ? 59.011 5.864 -31.313 1.00 91.62 191 LEU A N 1
ATOM 1401 C CA . LEU A 1 191 ? 59.841 5.826 -32.519 1.00 91.62 191 LEU A CA 1
ATOM 1402 C C . LEU A 1 191 ? 59.274 6.716 -33.629 1.00 91.62 191 LEU A C 1
ATOM 1404 O O . LEU A 1 191 ? 60.018 7.440 -34.284 1.00 91.62 191 LEU A O 1
ATOM 1408 N N . TRP A 1 192 ? 57.950 6.726 -33.807 1.00 92.69 192 TRP A N 1
ATOM 1409 C CA . TRP A 1 192 ? 57.296 7.555 -34.817 1.00 92.69 192 TRP A CA 1
ATOM 1410 C C . TRP A 1 192 ? 57.374 9.053 -34.504 1.00 92.69 192 TRP A C 1
ATOM 1412 O O . TRP A 1 192 ? 57.512 9.869 -35.414 1.00 92.69 192 TRP A O 1
ATOM 1422 N N . ALA A 1 193 ? 57.300 9.442 -33.227 1.00 89.19 193 ALA A N 1
ATOM 1423 C CA . ALA A 1 193 ? 57.359 10.849 -32.832 1.00 89.19 193 ALA A CA 1
ATOM 1424 C C . ALA A 1 193 ? 58.689 11.523 -33.213 1.00 89.19 193 ALA A C 1
ATOM 1426 O O . ALA A 1 193 ? 58.704 12.730 -33.459 1.00 89.19 193 ALA A O 1
ATOM 1427 N N . VAL A 1 194 ? 59.767 10.740 -33.293 1.00 88.25 194 VAL A N 1
ATOM 1428 C CA . VAL A 1 194 ? 61.123 11.187 -33.641 1.00 88.25 194 VAL A CA 1
ATOM 1429 C C . VAL A 1 194 ? 61.661 10.522 -34.915 1.00 88.25 194 VAL A C 1
ATOM 1431 O O . VAL A 1 194 ? 62.865 10.514 -35.144 1.00 88.25 194 VAL A O 1
ATOM 1434 N N . ALA A 1 195 ? 60.786 9.984 -35.772 1.00 86.19 195 ALA A N 1
ATOM 1435 C CA . ALA A 1 195 ? 61.175 9.200 -36.953 1.00 86.19 195 ALA A CA 1
ATOM 1436 C C . ALA A 1 195 ? 62.120 9.936 -37.923 1.00 86.19 195 ALA A C 1
ATOM 1438 O O . ALA A 1 195 ? 62.894 9.306 -38.637 1.00 86.19 195 ALA A O 1
ATOM 1439 N N . GLU A 1 196 ? 62.056 11.268 -37.938 1.00 86.06 196 GLU A N 1
ATOM 1440 C CA . GLU A 1 196 ? 62.865 12.144 -38.795 1.00 86.06 196 GLU A CA 1
ATOM 1441 C C . GLU A 1 196 ? 64.104 12.721 -38.079 1.00 86.06 196 GLU A C 1
ATOM 1443 O O . GLU A 1 196 ? 64.832 13.534 -38.652 1.00 86.06 196 GLU A O 1
ATOM 1448 N N . GLU A 1 197 ? 64.337 12.372 -36.810 1.00 87.12 197 GLU A N 1
ATOM 1449 C CA . GLU A 1 197 ? 65.501 12.831 -36.048 1.00 87.12 197 GLU A CA 1
ATOM 1450 C C . GLU A 1 197 ? 66.729 11.943 -36.304 1.00 87.12 197 GLU A C 1
ATOM 1452 O O . GLU A 1 197 ? 66.616 10.774 -36.684 1.00 87.12 197 GLU A O 1
ATOM 1457 N N . SER A 1 198 ? 67.930 12.496 -36.086 1.00 83.44 198 SER A N 1
ATOM 1458 C CA . SER A 1 198 ? 69.198 11.769 -36.269 1.00 83.44 198 SER A CA 1
ATOM 1459 C C . SER A 1 198 ? 69.262 10.504 -35.415 1.00 83.44 198 SER A C 1
ATOM 1461 O O . SER A 1 198 ? 69.768 9.495 -35.871 1.00 83.44 198 SER A O 1
ATOM 1463 N N . VAL A 1 199 ? 68.649 10.506 -34.227 1.00 86.50 199 VAL A N 1
ATOM 1464 C CA . VAL A 1 199 ? 68.629 9.332 -33.342 1.00 86.50 199 VAL A CA 1
ATOM 1465 C C . VAL A 1 199 ? 67.948 8.107 -33.963 1.00 86.50 199 VAL A C 1
ATOM 1467 O O . VAL A 1 199 ? 68.361 6.987 -33.698 1.00 86.50 199 VAL A O 1
ATOM 1470 N N . VAL A 1 200 ? 66.930 8.289 -34.813 1.00 85.50 200 VAL A N 1
ATOM 1471 C CA . VAL A 1 200 ? 66.266 7.172 -35.512 1.00 85.50 200 VAL A CA 1
ATOM 1472 C C . VAL A 1 200 ? 66.877 6.941 -36.890 1.00 85.50 200 VAL A C 1
ATOM 1474 O O . VAL A 1 200 ? 67.024 5.798 -37.312 1.00 85.50 200 VAL A O 1
ATOM 1477 N N . THR A 1 201 ? 67.248 8.012 -37.595 1.00 86.19 201 THR A N 1
ATOM 1478 C CA . THR A 1 201 ? 67.784 7.917 -38.963 1.00 86.19 201 THR A CA 1
ATOM 1479 C C . THR A 1 201 ? 69.237 7.439 -39.031 1.00 86.19 201 THR A C 1
ATOM 1481 O O . THR A 1 201 ? 69.608 6.839 -40.041 1.00 86.19 201 THR A O 1
ATOM 1484 N N . ASP A 1 202 ? 70.030 7.648 -37.974 1.00 86.88 202 ASP A N 1
ATOM 1485 C CA . ASP A 1 202 ? 71.408 7.151 -37.848 1.00 86.88 202 ASP A CA 1
ATOM 1486 C C . ASP A 1 202 ? 71.480 5.774 -37.152 1.00 86.88 202 ASP A C 1
ATOM 1488 O O . ASP A 1 202 ? 72.529 5.128 -37.183 1.00 86.88 202 ASP A O 1
ATOM 1492 N N . ALA A 1 203 ? 70.381 5.287 -36.558 1.00 89.38 203 ALA A N 1
ATOM 1493 C CA . ALA A 1 203 ? 70.318 3.944 -35.981 1.00 89.38 203 ALA A CA 1
ATOM 1494 C C . ALA A 1 203 ? 70.444 2.865 -37.070 1.00 89.38 203 ALA A C 1
ATOM 1496 O O . ALA A 1 203 ? 69.858 2.968 -38.149 1.00 89.38 203 ALA A O 1
ATOM 1497 N N . GLN A 1 204 ? 71.149 1.769 -36.775 1.00 91.56 204 GLN A N 1
ATOM 1498 C CA . GLN A 1 204 ? 71.315 0.662 -37.728 1.00 91.56 204 GLN A CA 1
ATOM 1499 C C . GLN A 1 204 ? 69.994 -0.030 -38.063 1.00 91.56 204 GLN A C 1
ATOM 1501 O O . GLN A 1 204 ? 69.776 -0.504 -39.180 1.00 91.56 204 GLN A O 1
ATOM 1506 N N . SER A 1 205 ? 69.137 -0.150 -37.056 1.00 91.12 205 SER A N 1
ATOM 1507 C CA . SER A 1 205 ? 67.814 -0.745 -37.155 1.00 91.12 205 SER A CA 1
ATOM 1508 C C . SER A 1 205 ? 66.976 -0.324 -35.954 1.00 91.12 205 SER A C 1
ATOM 1510 O O . SER A 1 205 ? 67.514 0.166 -34.958 1.00 91.12 205 SER A O 1
ATOM 1512 N N . TYR A 1 206 ? 65.666 -0.530 -36.029 1.00 93.56 206 TYR A N 1
ATOM 1513 C CA . TYR A 1 206 ? 64.771 -0.349 -34.894 1.00 93.56 206 TYR A CA 1
ATOM 1514 C C . TYR A 1 206 ? 63.770 -1.498 -34.800 1.00 93.56 206 TYR A C 1
ATOM 1516 O O . TYR A 1 206 ? 63.367 -2.087 -35.804 1.00 93.56 206 TYR A O 1
ATOM 1524 N N . THR A 1 207 ? 63.369 -1.805 -33.575 1.00 93.38 207 THR A N 1
ATOM 1525 C CA . THR A 1 207 ? 62.428 -2.867 -33.220 1.00 93.38 207 THR A CA 1
ATOM 1526 C C . THR A 1 207 ? 61.294 -2.249 -32.411 1.00 93.38 207 THR A C 1
ATOM 1528 O O . THR A 1 207 ? 61.542 -1.428 -31.530 1.00 93.38 207 THR A O 1
ATOM 1531 N N . LEU A 1 208 ? 60.051 -2.638 -32.689 1.00 92.38 208 LEU A N 1
ATOM 1532 C CA . LEU A 1 208 ? 58.893 -2.175 -31.925 1.00 92.38 208 LEU A CA 1
ATOM 1533 C C . LEU A 1 208 ? 58.722 -3.021 -30.658 1.00 92.38 208 LEU A C 1
ATOM 1535 O O . LEU A 1 208 ? 58.701 -4.251 -30.753 1.00 92.38 208 LEU A O 1
ATOM 1539 N N . THR A 1 209 ? 58.567 -2.387 -29.495 1.00 91.56 209 THR A N 1
ATOM 1540 C CA . THR A 1 209 ? 58.332 -3.071 -28.204 1.00 91.56 209 THR A CA 1
ATOM 1541 C C . THR A 1 209 ? 56.853 -3.198 -27.835 1.00 91.56 209 THR A C 1
ATOM 1543 O O . THR A 1 209 ? 56.526 -3.737 -26.775 1.00 91.56 209 THR A O 1
ATOM 1546 N N . ASP A 1 210 ? 55.943 -2.730 -28.697 1.00 88.69 210 ASP A N 1
ATOM 1547 C CA . ASP A 1 210 ? 54.506 -2.931 -28.527 1.00 88.69 210 ASP A CA 1
ATOM 1548 C C . ASP A 1 210 ? 54.143 -4.429 -28.477 1.00 88.69 210 ASP A C 1
ATOM 1550 O O . ASP A 1 210 ? 54.829 -5.280 -29.045 1.00 88.69 210 ASP A O 1
ATOM 1554 N N . PRO A 1 211 ? 53.032 -4.808 -27.825 1.00 84.12 211 PRO A N 1
ATOM 1555 C CA . PRO A 1 211 ? 52.529 -6.171 -27.924 1.00 84.12 211 PRO A CA 1
ATOM 1556 C C . PRO A 1 211 ? 52.226 -6.542 -29.384 1.00 84.12 211 PRO A C 1
ATOM 1558 O O . PRO A 1 211 ? 51.477 -5.833 -30.060 1.00 84.12 211 PRO A O 1
ATOM 1561 N N . ALA A 1 212 ? 52.752 -7.681 -29.851 1.00 75.06 212 ALA A N 1
ATOM 1562 C CA . ALA A 1 212 ? 52.476 -8.202 -31.191 1.00 75.06 212 ALA A CA 1
ATOM 1563 C C . ALA A 1 212 ? 50.959 -8.292 -31.449 1.00 75.06 212 ALA A C 1
ATOM 1565 O O . ALA A 1 212 ? 50.202 -8.832 -30.633 1.00 75.06 212 ALA A O 1
ATOM 1566 N N . GLY A 1 213 ? 50.500 -7.747 -32.577 1.00 73.88 213 GLY A N 1
ATOM 1567 C CA . GLY A 1 213 ? 49.074 -7.570 -32.841 1.00 73.88 213 GLY A CA 1
ATOM 1568 C C . GLY A 1 213 ? 48.769 -6.423 -33.800 1.00 73.88 213 GLY A C 1
ATOM 1569 O O . GLY A 1 213 ? 49.586 -6.061 -34.644 1.00 73.88 213 GLY A O 1
ATOM 1570 N N . SER A 1 214 ? 47.557 -5.866 -33.712 1.00 80.75 214 SER A N 1
ATOM 1571 C CA . SER A 1 214 ? 47.159 -4.767 -34.594 1.00 80.75 214 SER A CA 1
ATOM 1572 C C . SER A 1 214 ? 47.563 -3.401 -34.038 1.00 80.75 214 SER A C 1
ATOM 1574 O O . SER A 1 214 ? 47.172 -3.062 -32.924 1.00 80.75 214 SER A O 1
ATOM 1576 N N . LEU A 1 215 ? 48.250 -2.591 -34.850 1.00 81.25 215 LEU A N 1
ATOM 1577 C CA . LEU A 1 215 ? 48.605 -1.194 -34.544 1.00 81.25 215 LEU A CA 1
ATOM 1578 C C . LEU A 1 215 ? 47.490 -0.190 -34.909 1.00 81.25 215 LEU A C 1
ATOM 1580 O O . LEU A 1 215 ? 47.685 1.023 -34.853 1.00 81.25 215 LEU A O 1
ATOM 1584 N N . GLY A 1 216 ? 46.304 -0.680 -35.283 1.00 79.75 216 GLY A N 1
ATOM 1585 C CA . GLY A 1 216 ? 45.184 0.147 -35.731 1.00 79.75 216 GLY A CA 1
ATOM 1586 C C . GLY A 1 216 ? 45.315 0.595 -37.191 1.00 79.75 216 GLY A C 1
ATOM 1587 O O . GLY A 1 216 ? 45.868 -0.122 -38.025 1.00 79.75 216 GLY A O 1
ATOM 1588 N N . THR A 1 217 ? 44.753 1.764 -37.516 1.00 81.19 217 THR A N 1
ATOM 1589 C CA . THR A 1 217 ? 44.793 2.340 -38.870 1.00 81.19 217 THR A CA 1
ATOM 1590 C C . THR A 1 217 ? 45.955 3.316 -38.997 1.00 81.19 217 THR A C 1
ATOM 1592 O O . THR A 1 217 ? 46.003 4.328 -38.296 1.00 81.19 217 THR A O 1
ATOM 1595 N N . LEU A 1 218 ? 46.858 3.039 -39.929 1.00 84.75 218 LEU A N 1
ATOM 1596 C CA . LEU A 1 218 ? 48.065 3.813 -40.182 1.00 84.75 218 LEU A CA 1
ATOM 1597 C C . LEU A 1 218 ? 47.948 4.571 -41.504 1.00 84.75 218 LEU A C 1
ATOM 1599 O O . LEU A 1 218 ? 47.306 4.122 -42.454 1.00 84.75 218 LEU A O 1
ATOM 1603 N N . ASN A 1 219 ? 48.564 5.747 -41.577 1.00 81.50 219 ASN A N 1
ATOM 1604 C CA . ASN A 1 219 ? 48.752 6.419 -42.860 1.00 81.50 219 ASN A CA 1
ATOM 1605 C C . ASN A 1 219 ? 49.904 5.755 -43.657 1.00 81.50 219 ASN A C 1
ATOM 1607 O O . ASN A 1 219 ? 50.694 5.014 -43.072 1.00 81.50 219 ASN A O 1
ATOM 1611 N N . PRO A 1 220 ? 50.048 6.021 -44.967 1.00 78.69 220 PRO A N 1
ATOM 1612 C CA . PRO A 1 220 ? 51.075 5.368 -45.786 1.00 78.69 220 PRO A CA 1
ATOM 1613 C C . PRO A 1 220 ? 52.528 5.541 -45.302 1.00 78.69 220 PRO A C 1
ATOM 1615 O O . PRO A 1 220 ? 53.338 4.637 -45.482 1.00 78.69 220 PRO A O 1
ATOM 1618 N N . GLU A 1 221 ? 52.870 6.669 -44.672 1.00 82.75 221 GLU A N 1
ATOM 1619 C CA . GLU A 1 221 ? 54.222 6.923 -44.144 1.00 82.75 221 GLU A CA 1
ATOM 1620 C C . GLU A 1 221 ? 54.479 6.113 -42.865 1.00 82.75 221 GLU A C 1
ATOM 1622 O O . GLU A 1 221 ? 55.546 5.533 -42.693 1.00 82.75 221 GLU A O 1
ATOM 1627 N N . GLN A 1 222 ? 53.462 5.989 -42.011 1.00 89.31 222 GLN A N 1
ATOM 1628 C CA . GLN A 1 222 ? 53.491 5.141 -40.819 1.00 89.31 222 GLN A CA 1
ATOM 1629 C C . GLN A 1 222 ? 53.570 3.655 -41.170 1.00 89.31 222 GLN A C 1
ATOM 1631 O O . GLN A 1 222 ? 54.249 2.905 -40.478 1.00 89.31 222 GLN A O 1
ATOM 1636 N N . VAL A 1 223 ? 52.903 3.229 -42.246 1.00 84.88 223 VAL A N 1
ATOM 1637 C CA . VAL A 1 223 ? 53.018 1.858 -42.763 1.00 84.88 223 VAL A CA 1
ATOM 1638 C C . VAL A 1 223 ? 54.452 1.575 -43.188 1.00 84.88 223 VAL A C 1
ATOM 1640 O O . VAL A 1 223 ? 55.039 0.611 -42.711 1.00 84.88 223 VAL A O 1
ATOM 1643 N N . ALA A 1 224 ? 55.043 2.450 -44.007 1.00 85.06 224 ALA A N 1
ATOM 1644 C CA . ALA A 1 224 ? 56.434 2.306 -44.427 1.00 85.06 224 ALA A CA 1
ATOM 1645 C C . ALA A 1 224 ? 57.401 2.287 -43.227 1.00 85.06 224 ALA A C 1
ATOM 1647 O O . ALA A 1 224 ? 58.386 1.552 -43.236 1.00 85.06 224 ALA A O 1
ATOM 1648 N N . PHE A 1 225 ? 57.098 3.056 -42.178 1.00 89.44 225 PHE A N 1
ATOM 1649 C CA . PHE A 1 225 ? 57.866 3.061 -40.938 1.00 89.44 225 PHE A CA 1
ATOM 1650 C C . PHE A 1 225 ? 57.739 1.751 -40.149 1.00 89.44 225 PHE A C 1
ATOM 1652 O O . PHE A 1 225 ? 58.741 1.220 -39.688 1.00 89.44 225 PHE A O 1
ATOM 1659 N N . VAL A 1 226 ? 56.545 1.172 -40.013 1.00 88.56 226 VAL A N 1
ATOM 1660 C CA . VAL A 1 226 ? 56.383 -0.137 -39.350 1.00 88.56 226 VAL A CA 1
ATOM 1661 C C . VAL A 1 226 ? 57.035 -1.251 -40.168 1.00 88.56 226 VAL A C 1
ATOM 1663 O O . VAL A 1 226 ? 57.717 -2.100 -39.603 1.00 88.56 226 VAL A O 1
ATOM 1666 N N . GLU A 1 227 ? 56.894 -1.226 -41.494 1.00 88.38 227 GLU A N 1
ATOM 1667 C CA . GLU A 1 227 ? 57.541 -2.190 -42.396 1.00 88.38 227 GLU A CA 1
ATOM 1668 C C . GLU A 1 227 ? 59.076 -2.117 -42.349 1.00 88.38 227 GLU A C 1
ATOM 1670 O O . GLU A 1 227 ? 59.743 -3.114 -42.627 1.00 88.38 227 GLU A O 1
ATOM 1675 N N . GLY A 1 228 ? 59.636 -0.957 -41.991 1.00 88.12 228 GLY A N 1
ATOM 1676 C CA . GLY A 1 228 ? 61.070 -0.765 -41.773 1.00 88.12 228 GLY A CA 1
ATOM 1677 C C . GLY A 1 228 ? 61.595 -1.305 -40.436 1.00 88.12 228 GLY A C 1
ATOM 1678 O O . GLY A 1 228 ? 62.808 -1.468 -40.301 1.00 88.12 228 GLY A O 1
ATOM 1679 N N . ALA A 1 229 ? 60.718 -1.619 -39.471 1.00 90.81 229 ALA A N 1
ATOM 1680 C CA . ALA A 1 229 ? 61.120 -2.230 -38.206 1.00 90.81 229 ALA A CA 1
ATOM 1681 C C . ALA A 1 229 ? 61.558 -3.689 -38.410 1.00 90.81 229 ALA A C 1
ATOM 1683 O O . ALA A 1 229 ? 60.966 -4.432 -39.196 1.00 90.81 229 ALA A O 1
ATOM 1684 N N . THR A 1 230 ? 62.545 -4.150 -37.642 1.00 92.00 230 THR A N 1
ATOM 1685 C CA . THR A 1 230 ? 63.073 -5.529 -37.715 1.00 92.00 230 THR A CA 1
ATOM 1686 C C . THR A 1 230 ? 61.999 -6.591 -37.457 1.00 92.00 230 THR A C 1
ATOM 1688 O O . THR A 1 230 ? 62.004 -7.646 -38.092 1.00 92.00 230 THR A O 1
ATOM 1691 N N . ASN A 1 231 ? 61.050 -6.292 -36.568 1.00 90.00 231 ASN A N 1
ATOM 1692 C CA . ASN A 1 231 ? 59.889 -7.114 -36.239 1.00 90.00 231 ASN A CA 1
ATOM 1693 C C . ASN A 1 231 ? 58.582 -6.577 -36.848 1.00 90.00 231 ASN A C 1
ATOM 1695 O O . ASN A 1 231 ? 57.501 -6.939 -36.394 1.00 90.00 231 ASN A O 1
ATOM 1699 N N . GLY A 1 232 ? 58.645 -5.747 -37.897 1.00 84.56 232 GLY A N 1
ATOM 1700 C CA . GLY A 1 232 ? 57.457 -5.173 -38.544 1.00 84.56 232 GLY A CA 1
ATOM 1701 C C . GLY A 1 232 ? 56.448 -6.220 -39.036 1.00 84.56 232 GLY A C 1
ATOM 1702 O O . GLY A 1 232 ? 55.244 -5.976 -39.033 1.00 84.56 232 GLY A O 1
ATOM 1703 N N . ALA A 1 233 ? 56.924 -7.421 -39.385 1.00 86.12 233 ALA A N 1
ATOM 1704 C CA . ALA A 1 233 ? 56.090 -8.552 -39.801 1.00 86.12 233 ALA A CA 1
ATOM 1705 C C . ALA A 1 233 ? 55.227 -9.156 -38.674 1.00 86.12 233 ALA A C 1
ATOM 1707 O O . ALA A 1 233 ? 54.279 -9.887 -38.970 1.00 86.12 233 ALA A O 1
ATOM 1708 N N . ASP A 1 234 ? 55.535 -8.859 -37.408 1.00 86.25 234 ASP A N 1
ATOM 1709 C CA . ASP A 1 234 ? 54.773 -9.331 -36.244 1.00 86.25 234 ASP A CA 1
ATOM 1710 C C . ASP A 1 234 ? 53.513 -8.483 -35.986 1.00 86.25 234 ASP A C 1
ATOM 1712 O O . ASP A 1 234 ? 52.697 -8.813 -35.118 1.00 86.25 234 ASP A O 1
ATOM 1716 N N . TYR A 1 235 ? 53.323 -7.412 -36.764 1.00 84.88 235 TYR A N 1
ATOM 1717 C CA . TYR A 1 235 ? 52.223 -6.467 -36.623 1.00 84.88 235 TYR A CA 1
ATOM 1718 C C . TYR A 1 235 ? 51.307 -6.456 -37.848 1.00 84.88 235 TYR A C 1
ATOM 1720 O O . TYR A 1 235 ? 51.717 -6.713 -38.977 1.00 84.88 235 TYR A O 1
ATOM 1728 N N . GLY A 1 236 ? 50.033 -6.134 -37.615 1.00 79.06 236 GLY A N 1
ATOM 1729 C CA . GLY A 1 236 ? 49.046 -5.882 -38.667 1.00 79.06 236 GLY A CA 1
ATOM 1730 C C . GLY A 1 236 ? 48.413 -4.497 -38.539 1.00 79.06 236 GLY A C 1
ATOM 1731 O O . GLY A 1 236 ? 48.290 -3.954 -37.441 1.00 79.06 236 GLY A O 1
ATOM 1732 N N . TRP A 1 237 ? 47.962 -3.914 -39.646 1.00 81.94 237 TRP A N 1
ATOM 1733 C CA . TRP A 1 237 ? 47.360 -2.577 -39.665 1.00 81.94 237 TRP A CA 1
ATOM 1734 C C . TRP A 1 237 ? 46.303 -2.446 -40.762 1.00 81.94 237 TRP A C 1
ATOM 1736 O O . TRP A 1 237 ? 46.324 -3.169 -41.757 1.00 81.94 237 TRP A O 1
ATOM 1746 N N . GLY A 1 238 ? 45.380 -1.504 -40.577 1.00 72.75 238 GLY A N 1
ATOM 1747 C CA . GLY A 1 238 ? 44.574 -0.963 -41.671 1.00 72.75 238 GLY A CA 1
ATOM 1748 C C . GLY A 1 238 ? 45.302 0.212 -42.319 1.00 72.75 238 GLY A C 1
ATOM 1749 O O . GLY A 1 238 ? 46.007 0.948 -41.630 1.00 72.75 238 GLY A O 1
ATOM 1750 N N . VAL A 1 239 ? 45.131 0.421 -43.622 1.00 77.62 239 VAL A N 1
ATOM 1751 C CA . VAL A 1 239 ? 45.636 1.628 -44.290 1.00 77.62 239 VAL A CA 1
ATOM 1752 C C . VAL A 1 239 ? 44.532 2.677 -44.284 1.00 77.62 239 VAL A C 1
ATOM 1754 O O . VAL A 1 239 ? 43.374 2.387 -44.573 1.00 77.62 239 VAL A O 1
ATOM 1757 N N . LYS A 1 240 ? 44.870 3.907 -43.905 1.00 80.06 240 LYS A N 1
ATOM 1758 C CA . LYS A 1 240 ? 43.928 5.026 -43.932 1.00 80.06 240 LYS A CA 1
ATOM 1759 C C . LYS A 1 240 ? 43.550 5.355 -45.381 1.00 80.06 240 LYS A C 1
ATOM 1761 O O . LYS A 1 240 ? 44.444 5.678 -46.162 1.00 80.06 240 LYS A O 1
ATOM 1766 N N . GLY A 1 241 ? 42.254 5.342 -45.699 1.00 83.69 241 GLY A N 1
ATOM 1767 C CA . GLY A 1 241 ? 41.748 5.772 -47.004 1.00 83.69 241 GLY A CA 1
ATOM 1768 C C . GLY A 1 241 ? 41.879 7.275 -47.259 1.00 83.69 241 GLY A C 1
ATOM 1769 O O . GLY A 1 241 ? 42.245 8.078 -46.386 1.00 83.69 241 GLY A O 1
ATOM 1770 N N . GLU A 1 242 ? 41.610 7.663 -48.498 1.00 88.31 242 GLU A N 1
ATOM 1771 C CA . GLU A 1 242 ? 41.704 9.027 -48.992 1.00 88.31 242 GLU A CA 1
ATOM 1772 C C . GLU A 1 242 ? 40.482 9.877 -48.613 1.00 88.31 242 GLU A C 1
ATOM 1774 O O . GLU A 1 242 ? 39.413 9.405 -48.230 1.00 88.31 242 GLU A O 1
ATOM 1779 N N . THR A 1 243 ? 40.639 11.202 -48.684 1.00 94.81 243 THR A N 1
ATOM 1780 C CA . THR A 1 243 ? 39.526 12.143 -48.514 1.00 94.81 243 THR A CA 1
ATOM 1781 C C . THR A 1 243 ? 39.333 12.969 -49.777 1.00 94.81 243 THR A C 1
ATOM 1783 O O . THR A 1 243 ? 40.139 13.847 -50.090 1.00 94.81 243 THR A O 1
ATOM 1786 N N . PHE A 1 244 ? 38.213 12.753 -50.462 1.00 95.69 244 PHE A N 1
ATOM 1787 C CA . PHE A 1 244 ? 37.822 13.475 -51.666 1.00 95.69 244 PHE A CA 1
ATOM 1788 C C . PHE A 1 244 ? 36.849 14.604 -51.324 1.00 95.69 244 PHE A C 1
ATOM 1790 O O . PHE A 1 244 ? 35.865 14.413 -50.616 1.00 95.69 244 PHE A O 1
ATOM 1797 N N . THR A 1 245 ? 37.087 15.808 -51.844 1.00 96.50 245 THR A N 1
ATOM 1798 C CA . THR A 1 245 ? 36.141 16.931 -51.725 1.00 96.50 245 THR A CA 1
ATOM 1799 C C . THR A 1 245 ? 35.572 17.262 -53.094 1.00 96.50 245 THR A C 1
ATOM 1801 O O . THR A 1 245 ? 36.320 17.630 -53.999 1.00 96.50 245 THR A O 1
ATOM 1804 N N . LEU A 1 246 ? 34.250 17.162 -53.233 1.00 97.38 246 LEU A N 1
ATOM 1805 C CA . LEU A 1 246 ? 33.556 17.451 -54.486 1.00 97.38 246 LEU A CA 1
ATOM 1806 C C . LEU A 1 246 ? 33.633 18.941 -54.847 1.00 97.38 246 LEU A C 1
ATOM 1808 O O . LEU A 1 246 ? 33.722 19.818 -53.977 1.00 97.38 246 LEU A O 1
ATOM 1812 N N . THR A 1 247 ? 33.552 19.246 -56.139 1.00 95.94 247 THR A N 1
ATOM 1813 C CA . THR A 1 247 ? 33.618 20.604 -56.684 1.00 95.94 247 THR A CA 1
ATOM 1814 C C . THR A 1 247 ? 32.250 21.074 -57.176 1.00 95.94 247 THR A C 1
ATOM 1816 O O . THR A 1 247 ? 31.298 20.318 -57.266 1.00 95.94 247 THR A O 1
ATOM 1819 N N . ALA A 1 248 ? 32.100 22.357 -57.523 1.00 92.44 248 ALA A N 1
ATOM 1820 C CA . ALA A 1 248 ? 30.835 22.847 -58.089 1.00 92.44 248 ALA A CA 1
ATOM 1821 C C . ALA A 1 248 ? 30.537 22.320 -59.516 1.00 92.44 248 ALA A C 1
ATOM 1823 O O . ALA A 1 248 ? 29.481 22.631 -60.077 1.00 92.44 248 ALA A O 1
ATOM 1824 N N . GLY A 1 249 ? 31.492 21.609 -60.129 1.00 90.81 249 GLY A N 1
ATOM 1825 C CA . GLY A 1 249 ? 31.369 20.984 -61.444 1.00 90.81 249 GLY A CA 1
ATOM 1826 C C . GLY A 1 249 ? 30.719 19.602 -61.383 1.00 90.81 249 GLY A C 1
ATOM 1827 O O . GLY A 1 249 ? 30.127 19.237 -60.380 1.00 90.81 249 GLY A O 1
ATOM 1828 N N . ALA A 1 250 ? 30.790 18.869 -62.497 1.00 92.94 250 ALA A N 1
ATOM 1829 C CA . ALA A 1 250 ? 30.529 17.434 -62.482 1.00 92.94 250 ALA A CA 1
ATOM 1830 C C . ALA A 1 250 ? 31.833 16.726 -62.114 1.00 92.94 250 ALA A C 1
ATOM 1832 O O . ALA A 1 250 ? 32.842 16.949 -62.792 1.00 92.94 250 ALA A O 1
ATOM 1833 N N . ASP A 1 251 ? 31.794 15.902 -61.078 1.00 96.94 251 ASP A N 1
ATOM 1834 C CA . ASP A 1 251 ? 32.961 15.186 -60.572 1.00 96.94 251 ASP A CA 1
ATOM 1835 C C . ASP A 1 251 ? 32.952 13.712 -61.012 1.00 96.94 251 ASP A C 1
ATOM 1837 O O . ASP A 1 251 ? 31.896 13.106 -61.215 1.00 96.94 251 ASP A O 1
ATOM 1841 N N . VAL A 1 252 ? 34.148 13.145 -61.182 1.00 96.88 252 VAL A N 1
ATOM 1842 C CA . VAL A 1 252 ? 34.375 11.705 -61.357 1.00 96.88 252 VAL A CA 1
ATOM 1843 C C . VAL A 1 252 ? 35.360 11.300 -60.272 1.00 96.88 252 VAL A C 1
ATOM 1845 O O . VAL A 1 252 ? 36.522 11.705 -60.327 1.00 96.88 252 VAL A O 1
ATOM 1848 N N . ILE A 1 253 ? 34.863 10.586 -59.271 1.00 96.50 253 ILE A N 1
ATOM 1849 C CA . ILE A 1 253 ? 35.634 10.069 -58.146 1.00 96.50 253 ILE A CA 1
ATOM 1850 C C . ILE A 1 253 ? 35.709 8.554 -58.303 1.00 96.50 253 ILE A C 1
ATOM 1852 O O . ILE A 1 253 ? 34.676 7.900 -58.443 1.00 96.50 253 ILE A O 1
ATOM 1856 N N . GLU A 1 254 ? 36.933 8.041 -58.291 1.00 95.25 254 GLU A N 1
ATOM 1857 C CA . GLU A 1 254 ? 37.258 6.626 -58.139 1.00 95.25 254 GLU A CA 1
ATOM 1858 C C . GLU A 1 254 ? 38.097 6.542 -56.865 1.00 95.25 254 GLU A C 1
ATOM 1860 O O . GLU A 1 254 ? 39.178 7.137 -56.814 1.00 95.25 254 GLU A O 1
ATOM 1865 N N . GLY A 1 255 ? 37.550 5.917 -55.829 1.00 91.50 255 GLY A N 1
ATOM 1866 C CA . GLY A 1 255 ? 38.244 5.707 -54.570 1.00 91.50 255 GLY A CA 1
ATOM 1867 C C . GLY A 1 255 ? 39.263 4.570 -54.636 1.00 91.50 255 GLY A C 1
ATOM 1868 O O . GLY A 1 255 ? 39.601 4.052 -55.707 1.00 91.50 255 GLY A O 1
ATOM 1869 N N . THR A 1 256 ? 39.821 4.253 -53.479 1.00 91.19 256 THR A N 1
ATOM 1870 C CA . THR A 1 256 ? 40.923 3.323 -53.274 1.00 91.19 256 THR A CA 1
ATOM 1871 C C . THR A 1 256 ? 40.406 1.951 -52.830 1.00 91.19 256 THR A C 1
ATOM 1873 O O . THR A 1 256 ? 39.242 1.624 -53.016 1.00 91.19 256 THR A O 1
ATOM 1876 N N . GLU A 1 257 ? 41.294 1.087 -52.336 1.00 88.38 257 GLU A N 1
ATOM 1877 C CA . GLU A 1 257 ? 40.915 -0.205 -51.737 1.00 88.38 257 GLU A CA 1
ATOM 1878 C C . GLU A 1 257 ? 40.714 -0.094 -50.207 1.00 88.38 257 GLU A C 1
ATOM 1880 O O . GLU A 1 257 ? 40.629 -1.104 -49.508 1.00 88.38 257 GLU A O 1
ATOM 1885 N N . ASN A 1 258 ? 40.703 1.131 -49.672 1.00 89.06 258 ASN A N 1
ATOM 1886 C CA . ASN A 1 258 ? 40.636 1.434 -48.245 1.00 89.06 258 ASN A CA 1
ATOM 1887 C C . ASN A 1 258 ? 39.433 2.330 -47.942 1.00 89.06 258 ASN A C 1
ATOM 1889 O O . ASN A 1 258 ? 38.938 3.001 -48.831 1.00 89.06 258 ASN A O 1
ATOM 1893 N N . ASP A 1 259 ? 39.058 2.430 -46.664 1.00 91.88 259 ASP A N 1
ATOM 1894 C CA . ASP A 1 259 ? 37.928 3.242 -46.192 1.00 91.88 259 ASP A CA 1
ATOM 1895 C C . ASP A 1 259 ? 38.082 4.747 -46.524 1.00 91.88 259 ASP A C 1
ATOM 1897 O O . ASP A 1 259 ? 38.676 5.525 -45.759 1.00 91.88 259 ASP A O 1
ATOM 1901 N N . ASP A 1 260 ? 37.523 5.180 -47.651 1.00 94.25 260 ASP A N 1
ATOM 1902 C CA . ASP A 1 260 ? 37.602 6.546 -48.146 1.00 94.25 260 ASP A CA 1
ATOM 1903 C C . ASP A 1 260 ? 36.475 7.437 -47.602 1.00 94.25 260 ASP A C 1
ATOM 1905 O O . ASP A 1 260 ? 35.388 7.016 -47.199 1.00 94.25 260 ASP A O 1
ATOM 1909 N N . THR A 1 261 ? 36.711 8.752 -47.605 1.00 97.00 261 THR A N 1
ATOM 1910 C CA . THR A 1 261 ? 35.704 9.762 -47.249 1.00 97.00 261 THR A CA 1
ATOM 1911 C C . THR A 1 261 ? 35.481 10.756 -48.382 1.00 97.00 261 THR A C 1
ATOM 1913 O O . THR A 1 261 ? 36.365 11.530 -48.737 1.00 97.00 261 THR A O 1
ATOM 1916 N N . ILE A 1 262 ? 34.254 10.838 -48.885 1.00 98.31 262 ILE A N 1
ATOM 1917 C CA . ILE A 1 262 ? 33.831 11.790 -49.911 1.00 98.31 262 ILE A CA 1
ATOM 1918 C C . ILE A 1 262 ? 32.997 12.897 -49.257 1.00 98.31 262 ILE A C 1
ATOM 1920 O O . ILE A 1 262 ? 32.039 12.627 -48.540 1.00 98.31 262 ILE A O 1
ATOM 1924 N N . ILE A 1 263 ? 33.326 14.166 -49.501 1.00 98.25 263 ILE A N 1
ATOM 1925 C CA . ILE A 1 263 ? 32.656 15.324 -48.891 1.00 98.25 263 ILE A CA 1
ATOM 1926 C C . ILE A 1 263 ? 31.928 16.141 -49.958 1.00 98.25 263 ILE A C 1
ATOM 1928 O O . ILE A 1 263 ? 32.537 16.699 -50.874 1.00 98.25 263 ILE A O 1
ATOM 1932 N N . GLY A 1 264 ? 30.611 16.269 -49.794 1.00 97.62 264 GLY A N 1
ATOM 1933 C CA . GLY A 1 264 ? 29.715 16.992 -50.686 1.00 97.62 264 GLY A CA 1
ATOM 1934 C C . GLY A 1 264 ? 28.803 17.991 -49.971 1.00 97.62 264 GLY A C 1
ATOM 1935 O O . GLY A 1 264 ? 28.552 17.935 -48.767 1.00 97.62 264 GLY A O 1
ATOM 1936 N N . LYS A 1 265 ? 28.256 18.928 -50.744 1.00 97.81 265 LYS A N 1
ATOM 1937 C CA . LYS A 1 265 ? 27.285 19.922 -50.284 1.00 97.81 265 LYS A CA 1
ATOM 1938 C C . LYS A 1 265 ? 26.157 20.056 -51.295 1.00 97.81 265 LYS A C 1
ATOM 1940 O O . LYS A 1 265 ? 26.394 20.273 -52.482 1.00 97.81 265 LYS A O 1
ATOM 1945 N N . THR A 1 266 ? 24.911 19.997 -50.835 1.00 97.62 266 THR A N 1
ATOM 1946 C CA . THR A 1 266 ? 23.742 20.279 -51.683 1.00 97.62 266 THR A CA 1
ATOM 1947 C C . THR A 1 266 ? 23.254 21.696 -51.416 1.00 97.62 266 THR A C 1
ATOM 1949 O O . THR A 1 266 ? 23.054 22.084 -50.270 1.00 97.62 266 THR A O 1
ATOM 1952 N N . SER A 1 267 ? 23.068 22.500 -52.467 1.00 95.56 267 SER A N 1
ATOM 1953 C CA . SER A 1 267 ? 22.618 23.892 -52.340 1.00 95.56 267 SER A CA 1
ATOM 1954 C C . SER A 1 267 ? 21.772 24.336 -53.534 1.00 95.56 267 SER A C 1
ATOM 1956 O O . SER A 1 267 ? 21.961 23.903 -54.678 1.00 95.56 267 SER A O 1
ATOM 1958 N N . ALA A 1 268 ? 20.833 25.250 -53.275 1.00 91.75 268 ALA A N 1
ATOM 1959 C CA . ALA A 1 268 ? 20.118 25.970 -54.327 1.00 91.75 268 ALA A CA 1
ATOM 1960 C C . ALA A 1 268 ? 21.036 26.974 -55.055 1.00 91.75 268 ALA A C 1
ATOM 1962 O O . ALA A 1 268 ? 20.764 27.348 -56.197 1.00 91.75 268 ALA A O 1
ATOM 1963 N N . VAL A 1 269 ? 22.136 27.386 -54.414 1.00 93.19 269 VAL A N 1
ATOM 1964 C CA . VAL A 1 269 ? 23.163 28.258 -54.987 1.00 93.19 269 VAL A CA 1
ATOM 1965 C C . VAL A 1 269 ? 24.170 27.392 -55.738 1.00 93.19 269 VAL A C 1
ATOM 1967 O O . VAL A 1 269 ? 24.891 26.600 -55.140 1.00 93.19 269 VAL A O 1
ATOM 1970 N N . SER A 1 270 ? 24.235 27.533 -57.064 1.00 89.81 270 SER A N 1
ATOM 1971 C CA . SER A 1 270 ? 25.059 26.660 -57.915 1.00 89.81 270 SER A CA 1
ATOM 1972 C C . SER A 1 270 ? 26.557 26.710 -57.611 1.00 89.81 270 SER A C 1
ATOM 1974 O O . SER A 1 270 ? 27.232 25.729 -57.864 1.00 89.81 270 SER A O 1
ATOM 1976 N N . SER A 1 271 ? 27.079 27.822 -57.085 1.00 91.12 271 SER A N 1
ATOM 1977 C CA . SER A 1 271 ? 28.497 27.944 -56.709 1.00 91.12 271 SER A CA 1
ATOM 1978 C C . SER A 1 271 ? 28.852 27.268 -55.383 1.00 91.12 271 SER A C 1
ATOM 1980 O O . SER A 1 271 ? 30.029 27.129 -55.085 1.00 91.12 271 SER A O 1
ATOM 1982 N N . GLU A 1 272 ? 27.857 26.891 -54.578 1.00 93.31 272 GLU A N 1
ATOM 1983 C CA . GLU A 1 272 ? 28.049 26.193 -53.298 1.00 93.31 272 GLU A CA 1
ATOM 1984 C C . GLU A 1 272 ? 27.586 24.734 -53.352 1.00 93.31 272 GLU A C 1
ATOM 1986 O O . GLU A 1 272 ? 27.795 23.982 -52.405 1.00 93.31 272 GLU A O 1
ATOM 1991 N N . ARG A 1 273 ? 26.899 24.341 -54.427 1.00 96.19 273 ARG A N 1
ATOM 1992 C CA . ARG A 1 273 ? 26.463 22.966 -54.636 1.00 96.19 273 ARG A CA 1
ATOM 1993 C C . ARG A 1 273 ? 27.626 22.178 -55.211 1.00 96.19 273 ARG A C 1
ATOM 1995 O O . ARG A 1 273 ? 27.944 22.367 -56.381 1.00 96.19 273 ARG A O 1
ATOM 2002 N N . THR A 1 274 ? 28.209 21.314 -54.394 1.00 97.44 274 THR A N 1
ATOM 2003 C CA . THR A 1 274 ? 29.285 20.420 -54.815 1.00 97.44 274 THR A CA 1
ATOM 2004 C C . THR A 1 274 ? 28.824 18.992 -55.066 1.00 97.44 274 THR A C 1
ATOM 2006 O O . THR A 1 274 ? 29.432 18.314 -55.865 1.00 97.44 274 THR A O 1
ATOM 2009 N N . LEU A 1 275 ? 27.705 18.554 -54.477 1.00 97.88 275 LEU A N 1
ATOM 2010 C CA . LEU A 1 275 ? 27.043 17.318 -54.899 1.00 97.88 275 LEU A CA 1
ATOM 2011 C C . LEU A 1 275 ? 25.989 17.639 -55.969 1.00 97.88 275 LEU A C 1
ATOM 2013 O O . LEU A 1 275 ? 24.950 18.257 -55.688 1.00 97.88 275 LEU A O 1
ATOM 2017 N N . ASN A 1 276 ? 26.260 17.231 -57.203 1.00 95.00 276 ASN A N 1
ATOM 2018 C CA . ASN A 1 276 ? 25.458 17.453 -58.395 1.00 95.00 276 ASN A CA 1
ATOM 2019 C C . ASN A 1 276 ? 24.865 16.136 -58.936 1.00 95.00 276 ASN A C 1
ATOM 2021 O O . ASN A 1 276 ? 25.479 15.079 -58.859 1.00 95.00 276 ASN A O 1
ATOM 2025 N N . PRO A 1 277 ? 23.684 16.174 -59.587 1.00 96.56 277 PRO A N 1
ATOM 2026 C CA . PRO A 1 277 ? 23.081 14.971 -60.171 1.00 96.56 277 PRO A CA 1
ATOM 2027 C C . PRO A 1 277 ? 23.913 14.255 -61.245 1.00 96.56 277 PRO A C 1
ATOM 2029 O O . PRO A 1 277 ? 23.522 13.169 -61.656 1.00 96.56 277 PRO A O 1
ATOM 2032 N N . ALA A 1 278 ? 24.966 14.883 -61.774 1.00 95.69 278 ALA A N 1
ATOM 2033 C CA . ALA A 1 278 ? 25.808 14.330 -62.834 1.00 95.69 278 ALA A CA 1
ATOM 2034 C C . ALA A 1 278 ? 27.114 13.710 -62.310 1.00 95.69 278 ALA A C 1
ATOM 2036 O O . ALA A 1 278 ? 27.863 13.177 -63.126 1.00 95.69 278 ALA A O 1
ATOM 2037 N N . ASP A 1 279 ? 27.378 13.787 -61.001 1.00 98.19 279 ASP A N 1
ATOM 2038 C CA . ASP A 1 279 ? 28.604 13.247 -60.412 1.00 98.19 279 ASP A CA 1
ATOM 2039 C C . ASP A 1 279 ? 28.612 11.721 -60.498 1.00 98.19 279 ASP A C 1
ATOM 2041 O O . ASP A 1 279 ? 27.572 11.070 -60.357 1.00 98.19 279 ASP A O 1
ATOM 2045 N N . GLN A 1 280 ? 29.791 11.172 -60.764 1.00 98.12 280 GLN A N 1
ATOM 2046 C CA . GLN A 1 280 ? 30.074 9.743 -60.802 1.00 98.12 280 GLN A CA 1
ATOM 2047 C C . GLN A 1 280 ? 30.979 9.442 -59.619 1.00 98.12 280 GLN A C 1
ATOM 2049 O O . GLN A 1 280 ? 32.144 9.828 -59.632 1.00 98.12 280 GLN A O 1
ATOM 2054 N N . ILE A 1 281 ? 30.415 8.836 -58.580 1.00 98.12 281 ILE A N 1
ATOM 2055 C CA . ILE A 1 281 ? 31.130 8.540 -57.341 1.00 98.12 281 ILE A CA 1
ATOM 2056 C C . ILE A 1 281 ? 31.171 7.025 -57.187 1.00 98.12 281 ILE A C 1
ATOM 2058 O O . ILE A 1 281 ? 30.122 6.388 -57.071 1.00 98.12 281 ILE A O 1
ATOM 2062 N N . ASP A 1 282 ? 32.376 6.476 -57.227 1.00 97.38 282 ASP A N 1
ATOM 2063 C CA . ASP A 1 282 ? 32.692 5.084 -56.929 1.00 97.38 282 ASP A CA 1
ATOM 2064 C C . ASP A 1 282 ? 33.693 5.080 -55.767 1.00 97.38 282 ASP A C 1
ATOM 2066 O O . ASP A 1 282 ? 34.763 5.669 -55.924 1.00 97.38 282 ASP A O 1
ATOM 2070 N N . GLY A 1 283 ? 33.333 4.534 -54.602 1.00 95.25 283 GLY A N 1
ATOM 2071 C CA . GLY A 1 283 ? 34.226 4.512 -53.432 1.00 95.25 283 GLY A CA 1
ATOM 2072 C C . GLY A 1 283 ? 35.351 3.481 -53.529 1.00 95.25 283 GLY A C 1
ATOM 2073 O O . GLY A 1 283 ? 36.396 3.691 -52.937 1.00 95.25 283 GLY A O 1
ATOM 2074 N N . GLY A 1 284 ? 35.225 2.479 -54.404 1.00 93.00 284 GLY A N 1
ATOM 2075 C CA . GLY A 1 284 ? 36.238 1.435 -54.559 1.00 93.00 284 GLY A CA 1
ATOM 2076 C C . GLY A 1 284 ? 35.975 0.216 -53.671 1.00 93.00 284 GLY A C 1
ATOM 2077 O O . GLY A 1 284 ? 34.841 -0.243 -53.586 1.00 93.00 284 GLY A O 1
ATOM 2078 N N . GLU A 1 285 ? 37.025 -0.397 -53.126 1.00 89.19 285 GLU A N 1
ATOM 2079 C CA . GLU A 1 285 ? 36.884 -1.435 -52.092 1.00 89.19 285 GLU A CA 1
ATOM 2080 C C . GLU A 1 285 ? 37.112 -0.785 -50.720 1.00 89.19 285 GLU A C 1
ATOM 2082 O O . GLU A 1 285 ? 37.876 0.164 -50.621 1.00 89.19 285 GLU A O 1
ATOM 2087 N N . GLY A 1 286 ? 36.511 -1.315 -49.656 1.00 89.56 286 GLY A N 1
ATOM 2088 C CA . GLY A 1 286 ? 36.589 -0.709 -48.322 1.00 89.56 286 GLY A CA 1
ATOM 2089 C C . GLY A 1 286 ? 35.201 -0.391 -47.773 1.00 89.56 286 GLY A C 1
ATOM 2090 O O . GLY A 1 286 ? 34.202 -0.861 -48.310 1.00 89.56 286 GLY A O 1
ATOM 2091 N N . ASN A 1 287 ? 35.144 0.334 -46.654 1.00 91.56 287 ASN A N 1
ATOM 2092 C CA . ASN A 1 287 ? 33.913 0.897 -46.098 1.00 91.56 287 ASN A CA 1
ATOM 2093 C C . ASN A 1 287 ? 33.902 2.410 -46.324 1.00 91.56 287 ASN A C 1
ATOM 2095 O O . ASN A 1 287 ? 34.314 3.200 -45.465 1.00 91.56 287 ASN A O 1
ATOM 2099 N N . ASP A 1 288 ? 33.399 2.824 -47.474 1.00 96.31 288 ASP A N 1
ATOM 2100 C CA . ASP A 1 288 ? 33.485 4.202 -47.918 1.00 96.31 288 ASP A CA 1
ATOM 2101 C C . ASP A 1 288 ? 32.330 5.049 -47.380 1.00 96.31 288 ASP A C 1
ATOM 2103 O O . ASP A 1 288 ? 31.187 4.610 -47.200 1.00 96.31 288 ASP A O 1
ATOM 2107 N N . THR A 1 289 ? 32.622 6.324 -47.110 1.00 97.94 289 THR A N 1
ATOM 2108 C CA . THR A 1 289 ? 31.663 7.260 -46.515 1.00 97.94 289 THR A CA 1
ATOM 2109 C C . THR A 1 289 ? 31.459 8.511 -47.364 1.00 97.94 289 THR A C 1
ATOM 2111 O O . THR A 1 289 ? 32.366 9.325 -47.520 1.00 97.94 289 THR A O 1
ATOM 2114 N N . LEU A 1 290 ? 30.225 8.774 -47.801 1.00 98.44 290 LEU A N 1
ATOM 2115 C CA . LEU A 1 290 ? 29.815 10.064 -48.367 1.00 98.44 290 LEU A CA 1
ATOM 2116 C C . LEU A 1 290 ? 29.187 10.962 -47.291 1.00 98.44 290 LEU A C 1
ATOM 2118 O O . LEU A 1 290 ? 28.098 10.681 -46.797 1.00 98.44 290 LEU A O 1
ATOM 2122 N N . LYS A 1 291 ? 29.810 12.106 -46.995 1.00 98.62 291 LYS A N 1
ATOM 2123 C CA . LYS A 1 291 ? 29.302 13.138 -46.076 1.00 98.62 291 LYS A CA 1
ATOM 2124 C C . LYS A 1 291 ? 28.691 14.306 -46.838 1.00 98.62 291 LYS A C 1
ATOM 2126 O O . LYS A 1 291 ? 29.366 14.955 -47.635 1.00 98.62 291 LYS A O 1
ATOM 2131 N N . VAL A 1 292 ? 27.426 14.625 -46.568 1.00 98.56 292 VAL A N 1
ATOM 2132 C CA . VAL A 1 292 ? 26.666 15.658 -47.283 1.00 98.56 292 VAL A CA 1
ATOM 2133 C C . VAL A 1 292 ? 26.105 16.715 -46.336 1.00 98.56 292 VAL A C 1
ATOM 2135 O O . VAL A 1 292 ? 25.169 16.465 -45.574 1.00 98.56 292 VAL A O 1
ATOM 2138 N N . ALA A 1 293 ? 26.586 17.952 -46.472 1.00 98.06 293 ALA A N 1
ATOM 2139 C CA . ALA A 1 293 ? 25.937 19.121 -45.878 1.00 98.06 293 ALA A CA 1
ATOM 2140 C C . ALA A 1 293 ? 24.728 19.552 -46.735 1.00 98.06 293 ALA A C 1
ATOM 2142 O O . ALA A 1 293 ? 24.865 19.876 -47.921 1.00 98.06 293 ALA A O 1
ATOM 2143 N N . MET A 1 294 ? 23.522 19.548 -46.159 1.00 98.12 294 MET A N 1
ATOM 2144 C CA . MET A 1 294 ? 22.265 19.753 -46.885 1.00 98.12 294 MET A CA 1
ATOM 2145 C C . MET A 1 294 ? 21.646 21.143 -46.681 1.00 98.12 294 MET A C 1
ATOM 2147 O O . MET A 1 294 ? 20.763 21.335 -45.841 1.00 98.12 294 MET A O 1
ATOM 2151 N N . ASP A 1 295 ? 22.000 22.102 -47.544 1.00 95.94 295 ASP A N 1
ATOM 2152 C CA . ASP A 1 295 ? 21.297 23.393 -47.633 1.00 95.94 295 ASP A CA 1
ATOM 2153 C C . ASP A 1 295 ? 20.037 23.318 -48.509 1.00 95.94 295 ASP A C 1
ATOM 2155 O O . ASP A 1 295 ? 19.139 24.157 -48.382 1.00 95.94 295 ASP A O 1
ATOM 2159 N N . ALA A 1 296 ? 19.928 22.305 -49.374 1.00 96.38 296 ALA A N 1
ATOM 2160 C CA . ALA A 1 296 ? 18.775 22.041 -50.235 1.00 96.38 296 ALA A CA 1
ATOM 2161 C C . ALA A 1 296 ? 18.473 20.533 -50.326 1.00 96.38 296 ALA A C 1
ATOM 2163 O O . ALA A 1 296 ? 19.236 19.706 -49.844 1.00 96.38 296 ALA A O 1
ATOM 2164 N N . SER A 1 297 ? 17.328 20.160 -50.907 1.00 97.56 297 SER A N 1
ATOM 2165 C CA . SER A 1 297 ? 17.024 18.742 -51.165 1.00 97.56 297 SER A CA 1
ATOM 2166 C C . SER A 1 297 ? 17.807 18.232 -52.379 1.00 97.56 297 SER A C 1
ATOM 2168 O O . SER A 1 297 ? 17.948 18.963 -53.361 1.00 97.56 297 SER A O 1
ATOM 2170 N N . PHE A 1 298 ? 18.255 16.977 -52.333 1.00 98.06 298 PHE A N 1
ATOM 2171 C CA . PHE A 1 298 ? 18.892 16.283 -53.449 1.00 98.06 298 PHE A CA 1
ATOM 2172 C C . PHE A 1 298 ? 17.871 15.419 -54.186 1.00 98.06 298 PHE A C 1
ATOM 2174 O O . PHE A 1 298 ? 17.245 14.534 -53.603 1.00 98.06 298 PHE A O 1
ATOM 2181 N N . THR A 1 299 ? 17.694 15.672 -55.480 1.00 96.00 299 THR A N 1
ATOM 2182 C CA . THR A 1 299 ? 16.703 14.973 -56.313 1.00 96.00 299 THR A CA 1
ATOM 2183 C C . THR A 1 299 ? 17.198 13.636 -56.868 1.00 96.00 299 THR A C 1
ATOM 2185 O O . THR A 1 299 ? 16.448 12.988 -57.594 1.00 96.00 299 THR A O 1
ATOM 2188 N N . GLY A 1 300 ? 18.421 13.224 -56.522 1.00 96.50 300 GLY A N 1
ATOM 2189 C CA . GLY A 1 300 ? 19.048 11.986 -56.982 1.00 96.50 300 GLY A CA 1
ATOM 2190 C C . GLY A 1 300 ? 19.973 12.189 -58.177 1.00 96.50 300 GLY A C 1
ATOM 2191 O O . GLY A 1 300 ? 19.964 13.251 -58.811 1.00 96.50 300 GLY A O 1
ATOM 2192 N N . PHE A 1 301 ? 20.762 11.158 -58.481 1.00 97.62 301 PHE A N 1
ATOM 2193 C CA . PHE A 1 301 ? 21.652 11.141 -59.638 1.00 97.62 301 PHE A CA 1
ATOM 2194 C C . PHE A 1 301 ? 20.867 10.923 -60.942 1.00 97.62 301 PHE A C 1
ATOM 2196 O O . PHE A 1 301 ? 19.779 10.340 -60.973 1.00 97.62 301 PHE A O 1
ATOM 2203 N N . SER A 1 302 ? 21.396 11.435 -62.052 1.00 95.25 302 SER A N 1
ATOM 2204 C CA . SER A 1 302 ? 20.736 11.471 -63.361 1.00 95.25 302 SER A CA 1
ATOM 2205 C C . SER A 1 302 ? 21.756 11.491 -64.505 1.00 95.25 302 SER A C 1
ATOM 2207 O O . SER A 1 302 ? 22.942 11.707 -64.284 1.00 95.25 302 SER A O 1
ATOM 2209 N N . GLY A 1 303 ? 21.314 11.278 -65.751 1.00 95.00 303 GLY A N 1
ATOM 2210 C CA . GLY A 1 303 ? 22.242 11.201 -66.888 1.00 95.00 303 GLY A CA 1
ATOM 2211 C C . GLY A 1 303 ? 23.220 10.041 -66.707 1.00 95.00 303 GLY A C 1
ATOM 2212 O O . GLY A 1 303 ? 22.759 8.918 -66.507 1.00 95.00 303 GLY A O 1
ATOM 2213 N N . ASP A 1 304 ? 24.521 10.330 -66.719 1.00 93.25 304 ASP A N 1
ATOM 2214 C CA . ASP A 1 304 ? 25.593 9.357 -66.460 1.00 93.25 304 ASP A CA 1
ATOM 2215 C C . ASP A 1 304 ? 26.037 9.318 -64.984 1.00 93.25 304 ASP A C 1
ATOM 2217 O O . ASP A 1 304 ? 26.836 8.463 -64.633 1.00 93.25 304 ASP A O 1
ATOM 2221 N N . GLY A 1 305 ? 25.498 10.182 -64.111 1.00 97.25 305 GLY A N 1
ATOM 2222 C CA . GLY A 1 305 ? 25.846 10.206 -62.685 1.00 97.25 305 GLY A CA 1
ATOM 2223 C C . GLY A 1 305 ? 25.306 9.007 -61.893 1.00 97.25 305 GLY A C 1
ATOM 2224 O O . GLY A 1 305 ? 24.247 8.458 -62.245 1.00 97.25 305 GLY A O 1
ATOM 2225 N N . TYR A 1 306 ? 26.022 8.633 -60.828 1.00 97.94 306 TYR A N 1
ATOM 2226 C CA . TYR A 1 306 ? 25.739 7.506 -59.928 1.00 97.94 306 TYR A CA 1
ATOM 2227 C C . TYR A 1 306 ? 26.505 7.614 -58.595 1.00 97.94 306 TYR A C 1
ATOM 2229 O O . TYR A 1 306 ? 27.473 8.366 -58.492 1.00 97.94 306 TYR A O 1
ATOM 2237 N N . LEU A 1 307 ? 26.088 6.802 -57.618 1.00 98.12 307 LEU A N 1
ATOM 2238 C CA . LEU A 1 307 ? 26.848 6.468 -56.408 1.00 98.12 307 LEU A CA 1
ATOM 2239 C C . LEU A 1 307 ? 26.986 4.942 -56.329 1.00 98.12 307 LEU A C 1
ATOM 2241 O O . LEU A 1 307 ? 25.970 4.250 -56.413 1.00 98.12 307 LEU A O 1
ATOM 2245 N N . LYS A 1 308 ? 28.210 4.432 -56.209 1.00 96.38 308 LYS A N 1
ATOM 2246 C CA . LYS A 1 308 ? 28.530 3.000 -56.131 1.00 96.38 308 LYS A CA 1
ATOM 2247 C C . LYS A 1 308 ? 29.607 2.755 -55.094 1.00 96.38 308 LYS A C 1
ATOM 2249 O O . LYS A 1 308 ? 30.439 3.638 -54.921 1.00 96.38 308 LYS A O 1
ATOM 2254 N N . ASN A 1 309 ? 29.580 1.569 -54.484 1.00 95.19 309 ASN A N 1
ATOM 2255 C CA . ASN A 1 309 ? 30.575 1.126 -53.504 1.00 95.19 309 ASN A CA 1
ATOM 2256 C C . ASN A 1 309 ? 30.834 2.226 -52.466 1.00 95.19 309 ASN A C 1
ATOM 2258 O O . ASN A 1 309 ? 31.920 2.766 -52.364 1.00 95.19 309 ASN A O 1
ATOM 2262 N N . VAL A 1 310 ? 29.748 2.728 -51.876 1.00 97.50 310 VAL A N 1
ATOM 2263 C CA . VAL A 1 310 ? 29.805 3.680 -50.770 1.00 97.50 310 VAL A CA 1
ATOM 2264 C C . VAL A 1 310 ? 28.818 3.189 -49.740 1.00 97.50 310 VAL A C 1
ATOM 2266 O O . VAL A 1 310 ? 27.609 3.386 -49.878 1.00 97.50 310 VAL A O 1
ATOM 2269 N N . GLU A 1 311 ? 29.340 2.544 -48.713 1.00 97.75 311 GLU A N 1
ATOM 2270 C CA . GLU A 1 311 ? 28.570 1.768 -47.751 1.00 97.75 311 GLU A CA 1
ATOM 2271 C C . GLU A 1 311 ? 27.840 2.699 -46.780 1.00 97.75 311 GLU A C 1
ATOM 2273 O O . GLU A 1 311 ? 26.733 2.386 -46.338 1.00 97.75 311 GLU A O 1
ATOM 2278 N N . THR A 1 312 ? 28.405 3.878 -46.484 1.00 98.31 312 THR A N 1
ATOM 2279 C CA . THR A 1 312 ? 27.816 4.854 -45.558 1.00 98.31 312 THR A CA 1
ATOM 2280 C C . THR A 1 312 ? 27.530 6.205 -46.213 1.00 98.31 312 THR A C 1
ATOM 2282 O O . THR A 1 312 ? 28.407 6.872 -46.754 1.00 98.31 312 THR A O 1
ATOM 2285 N N . VAL A 1 313 ? 26.295 6.695 -46.084 1.00 98.69 313 VAL A N 1
ATOM 2286 C CA . VAL A 1 313 ? 25.903 8.056 -46.482 1.00 98.69 313 VAL A CA 1
ATOM 2287 C C . VAL A 1 313 ? 25.473 8.859 -45.256 1.00 98.69 313 VAL A C 1
ATOM 2289 O O . VAL A 1 313 ? 24.406 8.635 -44.685 1.00 98.69 313 VAL A O 1
ATOM 2292 N N . GLU A 1 314 ? 26.274 9.849 -44.873 1.00 98.75 314 GLU A N 1
ATOM 2293 C CA . GLU A 1 314 ? 26.008 10.766 -43.766 1.00 98.75 314 GLU A CA 1
ATOM 2294 C C . GLU A 1 314 ? 25.410 12.084 -44.275 1.00 98.75 314 GLU A C 1
ATOM 2296 O O . GLU A 1 314 ? 26.006 12.802 -45.074 1.00 98.75 314 GLU A O 1
ATOM 2301 N N . LEU A 1 315 ? 24.220 12.433 -43.796 1.00 98.69 315 LEU A N 1
ATOM 2302 C CA . LEU A 1 315 ? 23.449 13.597 -44.215 1.00 98.69 315 LEU A CA 1
ATOM 2303 C C . LEU A 1 315 ? 23.233 14.539 -43.032 1.00 98.69 315 LEU A C 1
ATOM 2305 O O . LEU A 1 315 ? 22.581 14.174 -42.054 1.00 98.69 315 LEU A O 1
ATOM 2309 N N . THR A 1 316 ? 23.680 15.787 -43.155 1.00 98.44 316 THR A N 1
ATOM 2310 C CA . THR A 1 316 ? 23.479 16.817 -42.126 1.00 98.44 316 THR A CA 1
ATOM 2311 C C . THR A 1 316 ? 22.582 17.926 -42.649 1.00 98.44 316 THR A C 1
ATOM 2313 O O . THR A 1 316 ? 22.930 18.627 -43.599 1.00 98.44 316 THR A O 1
ATOM 2316 N N . ASN A 1 317 ? 21.412 18.117 -42.031 1.00 97.38 317 ASN A N 1
ATOM 2317 C CA . ASN A 1 317 ? 20.538 19.235 -42.381 1.00 97.38 317 ASN A CA 1
ATOM 2318 C C . ASN A 1 317 ? 21.050 20.524 -41.740 1.00 97.38 317 ASN A C 1
ATOM 2320 O O . ASN A 1 317 ? 20.974 20.709 -40.526 1.00 97.38 317 ASN A O 1
ATOM 2324 N N . GLU A 1 318 ? 21.523 21.451 -42.566 1.00 95.12 318 GLU A N 1
ATOM 2325 C CA . GLU A 1 318 ? 22.059 22.728 -42.094 1.00 95.12 318 GLU A CA 1
ATOM 2326 C C . GLU A 1 318 ? 20.971 23.776 -41.804 1.00 95.12 318 GLU A C 1
ATOM 2328 O O . GLU A 1 318 ? 21.235 24.802 -41.166 1.00 95.12 318 GLU A O 1
ATOM 2333 N N . GLY A 1 319 ? 19.729 23.510 -42.226 1.00 92.44 319 GLY A N 1
ATOM 2334 C CA . GLY A 1 319 ? 18.580 24.395 -42.063 1.00 92.44 319 GLY A CA 1
ATOM 2335 C C . GLY A 1 319 ? 17.485 23.848 -41.142 1.00 92.44 319 GLY A C 1
ATOM 2336 O O . GLY A 1 319 ? 17.514 22.715 -40.680 1.00 92.44 319 GLY A O 1
ATOM 2337 N N . SER A 1 320 ? 16.459 24.670 -40.902 1.00 92.25 320 SER A N 1
ATOM 2338 C CA . SER A 1 320 ? 15.305 24.323 -40.051 1.00 92.25 320 SER A CA 1
ATOM 2339 C C . SER A 1 320 ? 14.104 23.733 -40.794 1.00 92.25 320 SER A C 1
ATOM 2341 O O . SER A 1 320 ? 13.061 23.460 -40.202 1.00 92.25 320 SER A O 1
ATOM 2343 N N . THR A 1 321 ? 14.219 23.565 -42.112 1.00 92.19 321 THR A N 1
ATOM 2344 C CA . THR A 1 321 ? 13.151 23.021 -42.963 1.00 92.19 321 THR A CA 1
ATOM 2345 C C . THR A 1 321 ? 13.508 21.610 -43.402 1.00 92.19 321 THR A C 1
ATOM 2347 O O . THR A 1 321 ? 14.686 21.278 -43.505 1.00 92.19 321 THR A O 1
ATOM 2350 N N . LEU A 1 322 ? 12.491 20.792 -43.678 1.00 94.94 322 LEU A N 1
ATOM 2351 C CA . LEU A 1 322 ? 12.669 19.432 -44.184 1.00 94.94 322 LEU A CA 1
ATOM 2352 C C . LEU A 1 322 ? 13.593 19.410 -45.417 1.00 94.94 322 LEU A C 1
ATOM 2354 O O . LEU A 1 322 ? 13.472 20.251 -46.319 1.00 94.94 322 LEU A O 1
ATOM 2358 N N . ARG A 1 323 ? 14.491 18.427 -45.457 1.00 96.75 323 ARG A N 1
ATOM 2359 C CA . ARG A 1 323 ? 15.321 18.094 -46.619 1.00 96.75 323 ARG A CA 1
ATOM 2360 C C . ARG A 1 323 ? 15.011 16.684 -47.088 1.00 96.75 323 ARG A C 1
ATOM 2362 O O . ARG A 1 323 ? 14.801 15.796 -46.270 1.00 96.75 323 ARG A O 1
ATOM 2369 N N . THR A 1 324 ? 14.990 16.481 -48.398 1.00 97.50 324 THR A N 1
ATOM 2370 C CA . THR A 1 324 ? 14.866 15.148 -48.990 1.00 97.50 324 THR A CA 1
ATOM 2371 C C . THR A 1 324 ? 16.153 14.782 -49.707 1.00 97.50 324 THR A C 1
ATOM 2373 O O . THR A 1 324 ? 16.679 15.595 -50.465 1.00 97.50 324 THR A O 1
ATOM 2376 N N . PHE A 1 325 ? 16.636 13.564 -49.487 1.00 98.44 325 PHE A N 1
ATOM 2377 C CA . PHE A 1 325 ? 17.692 12.942 -50.272 1.00 98.44 325 PHE A CA 1
ATOM 2378 C C . PHE A 1 325 ? 17.088 11.785 -51.070 1.00 98.44 325 PHE A C 1
ATOM 2380 O O . PHE A 1 325 ? 16.451 10.890 -50.513 1.00 98.44 325 PHE A O 1
ATOM 2387 N N . SER A 1 326 ? 17.218 11.832 -52.393 1.00 98.25 326 SER A N 1
ATOM 2388 C CA . SER A 1 326 ? 16.815 10.728 -53.259 1.00 98.25 326 SER A CA 1
ATOM 2389 C C . SER A 1 326 ? 18.019 9.860 -53.594 1.00 98.25 326 SER A C 1
ATOM 2391 O O . SER A 1 326 ? 18.966 10.343 -54.206 1.00 98.25 326 SER A O 1
ATOM 2393 N N . ALA A 1 327 ? 17.943 8.574 -53.263 1.00 97.94 327 ALA A N 1
ATOM 2394 C CA . ALA A 1 327 ? 18.958 7.563 -53.560 1.00 97.94 327 ALA A CA 1
ATOM 2395 C C . ALA A 1 327 ? 18.834 6.999 -54.992 1.00 97.94 327 ALA A C 1
ATOM 2397 O O . ALA A 1 327 ? 19.265 5.890 -55.287 1.00 97.94 327 ALA A O 1
ATOM 2398 N N . THR A 1 328 ? 18.220 7.753 -55.912 1.00 97.69 328 THR A N 1
ATOM 2399 C CA . THR A 1 328 ? 18.085 7.324 -57.310 1.00 97.69 328 THR A CA 1
ATOM 2400 C C . THR A 1 328 ? 19.475 7.100 -57.913 1.00 97.69 328 THR A C 1
ATOM 2402 O O . THR A 1 328 ? 20.256 8.049 -57.977 1.00 97.69 328 THR A O 1
ATOM 2405 N N . LYS A 1 329 ? 19.738 5.868 -58.378 1.00 97.06 329 LYS A N 1
ATOM 2406 C CA . LYS A 1 329 ? 21.043 5.372 -58.862 1.00 97.06 329 LYS A CA 1
ATOM 2407 C C . LYS A 1 329 ? 22.176 5.361 -57.818 1.00 97.06 329 LYS A C 1
ATOM 2409 O O . LYS A 1 329 ? 23.339 5.507 -58.190 1.00 97.06 329 LYS A O 1
ATOM 2414 N N . ALA A 1 330 ? 21.835 5.223 -56.541 1.00 96.88 330 ALA A N 1
ATOM 2415 C CA . ALA A 1 330 ? 22.778 4.757 -55.536 1.00 96.88 330 ALA A CA 1
ATOM 2416 C C . ALA A 1 330 ? 22.691 3.226 -55.444 1.00 96.88 330 ALA A C 1
ATOM 2418 O O . ALA A 1 330 ? 21.587 2.686 -55.355 1.00 96.88 330 ALA A O 1
ATOM 2419 N N . GLU A 1 331 ? 23.835 2.554 -55.495 1.00 94.50 331 GLU A N 1
ATOM 2420 C CA . GLU A 1 331 ? 23.991 1.098 -55.399 1.00 94.50 331 GLU A CA 1
ATOM 2421 C C . GLU A 1 331 ? 25.039 0.800 -54.312 1.00 94.50 331 GLU A C 1
ATOM 2423 O O . GLU A 1 331 ? 26.035 1.516 -54.229 1.00 94.50 331 GLU A O 1
ATOM 2428 N N . GLY A 1 332 ? 24.814 -0.220 -53.476 1.00 91.81 332 GLY A N 1
ATOM 2429 C CA . GLY A 1 332 ? 25.768 -0.624 -52.429 1.00 91.81 332 GLY A CA 1
ATOM 2430 C C . GLY A 1 332 ? 25.743 0.190 -51.127 1.00 91.81 332 GLY A C 1
ATOM 2431 O O . GLY A 1 332 ? 26.591 -0.025 -50.274 1.00 91.81 332 GLY A O 1
ATOM 2432 N N . VAL A 1 333 ? 24.783 1.106 -50.931 1.00 97.81 333 VAL A N 1
ATOM 2433 C CA . VAL A 1 333 ? 24.672 1.836 -49.652 1.00 97.81 333 VAL A CA 1
ATOM 2434 C C . VAL A 1 333 ? 24.007 0.960 -48.593 1.00 97.81 333 VAL A C 1
ATOM 2436 O O . VAL A 1 333 ? 22.815 0.663 -48.689 1.00 97.81 333 VAL A O 1
ATOM 2439 N N . GLU A 1 334 ? 24.747 0.632 -47.539 1.00 97.69 334 GLU A N 1
ATOM 2440 C CA . GLU A 1 334 ? 24.280 -0.193 -46.422 1.00 97.69 334 GLU A CA 1
ATOM 2441 C C . GLU A 1 334 ? 23.737 0.642 -45.254 1.00 97.69 334 GLU A C 1
ATOM 2443 O O . GLU A 1 334 ? 22.799 0.222 -44.570 1.00 97.69 334 GLU A O 1
ATOM 2448 N N . THR A 1 335 ? 24.296 1.835 -45.023 1.00 98.50 335 THR A N 1
ATOM 2449 C CA . THR A 1 335 ? 23.965 2.704 -43.886 1.00 98.50 335 THR A CA 1
ATOM 2450 C C . THR A 1 335 ? 23.700 4.145 -44.314 1.00 98.50 335 THR A C 1
ATOM 2452 O O . THR A 1 335 ? 24.520 4.796 -44.954 1.00 98.50 335 THR A O 1
ATOM 2455 N N . TYR A 1 336 ? 22.575 4.706 -43.871 1.00 98.75 336 TYR A N 1
ATOM 2456 C CA . TYR A 1 336 ? 22.303 6.143 -43.939 1.00 98.75 336 TYR A CA 1
ATOM 2457 C C . TYR A 1 336 ? 22.313 6.755 -42.540 1.00 98.75 336 TYR A C 1
ATOM 2459 O O . TYR A 1 336 ? 21.575 6.307 -41.667 1.00 98.75 336 TYR A O 1
ATOM 2467 N N . VAL A 1 337 ? 23.076 7.826 -42.330 1.00 98.75 337 VAL A N 1
ATOM 2468 C CA . VAL A 1 337 ? 23.090 8.597 -41.078 1.00 98.75 337 VAL A CA 1
ATOM 2469 C C . VAL A 1 337 ? 22.403 9.940 -41.306 1.00 98.75 337 VAL A C 1
ATOM 2471 O O . VAL A 1 337 ? 22.808 10.716 -42.163 1.00 98.75 337 VAL A O 1
ATOM 2474 N N . LEU A 1 338 ? 21.339 10.224 -40.559 1.00 98.50 338 LEU A N 1
ATOM 2475 C CA . LEU A 1 338 ? 20.502 11.415 -40.687 1.00 98.50 338 LEU A CA 1
ATOM 2476 C C . LEU A 1 338 ? 20.696 12.326 -39.469 1.00 98.50 338 LEU A C 1
ATOM 2478 O O . LEU A 1 338 ? 20.009 12.189 -38.456 1.00 98.50 338 LEU A O 1
ATOM 2482 N N . ASN A 1 339 ? 21.594 13.301 -39.582 1.00 98.06 339 ASN A N 1
ATOM 2483 C CA . ASN A 1 339 ? 21.845 14.305 -38.551 1.00 98.06 339 ASN A CA 1
ATOM 2484 C C . ASN A 1 339 ? 20.814 15.442 -38.661 1.00 98.06 339 ASN A C 1
ATOM 2486 O O . ASN A 1 339 ? 20.96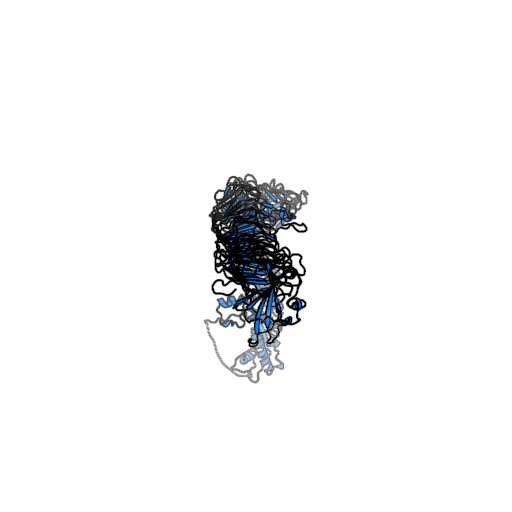2 16.393 -39.439 1.00 98.06 339 ASN A O 1
ATOM 2490 N N . ALA A 1 340 ? 19.736 15.332 -37.881 1.00 96.75 340 ALA A N 1
ATOM 2491 C CA . ALA A 1 340 ? 18.522 16.139 -38.008 1.00 96.75 340 ALA A CA 1
ATOM 2492 C C . ALA A 1 340 ? 18.338 17.192 -36.896 1.00 96.75 340 ALA A C 1
ATOM 2494 O O . ALA A 1 340 ? 17.236 17.726 -36.725 1.00 96.75 340 ALA A O 1
ATOM 2495 N N . ALA A 1 341 ? 19.410 17.546 -36.177 1.00 94.88 341 ALA A N 1
ATOM 2496 C CA . ALA A 1 341 ? 19.381 18.472 -35.039 1.00 94.88 341 ALA A CA 1
ATOM 2497 C C . ALA A 1 341 ? 18.730 19.837 -35.349 1.00 94.88 341 ALA A C 1
ATOM 2499 O O . ALA A 1 341 ? 18.038 20.410 -34.503 1.00 94.88 341 ALA A O 1
ATOM 2500 N N . LYS A 1 342 ? 18.930 20.374 -36.564 1.00 94.50 342 LYS A N 1
ATOM 2501 C CA . LYS A 1 342 ? 18.320 21.646 -37.001 1.00 94.50 342 LYS A CA 1
ATOM 2502 C C . LYS A 1 342 ? 16.974 21.451 -37.704 1.00 94.50 342 LYS A C 1
ATOM 2504 O O . LYS A 1 342 ? 16.076 22.274 -37.519 1.00 94.50 342 LYS A O 1
ATOM 2509 N N . GLY A 1 343 ? 16.814 20.380 -38.480 1.00 94.06 343 GLY A N 1
ATOM 2510 C CA . GLY A 1 343 ? 15.611 20.088 -39.255 1.00 94.06 343 GLY A CA 1
ATOM 2511 C C . GLY A 1 343 ? 15.583 18.645 -39.763 1.00 94.06 343 GLY A C 1
ATOM 2512 O O . GLY A 1 343 ? 16.623 18.041 -40.000 1.00 94.06 343 GLY A O 1
ATOM 2513 N N . ALA A 1 344 ? 14.382 18.100 -39.972 1.00 96.38 344 ALA A N 1
ATOM 2514 C CA . ALA A 1 344 ? 14.189 16.713 -40.403 1.00 96.38 344 ALA A CA 1
ATOM 2515 C C . ALA A 1 344 ? 14.809 16.407 -41.780 1.00 96.38 344 ALA A C 1
ATOM 2517 O O . ALA A 1 344 ? 14.897 17.287 -42.646 1.00 96.38 344 ALA A O 1
ATOM 2518 N N . ILE A 1 345 ? 15.158 15.138 -41.993 1.00 97.62 345 ILE A N 1
ATOM 2519 C CA . ILE A 1 345 ? 15.638 14.595 -43.268 1.00 97.62 345 ILE A CA 1
ATOM 2520 C C . ILE A 1 345 ? 14.708 13.449 -43.684 1.00 97.62 345 ILE A C 1
ATOM 2522 O O . ILE A 1 345 ? 14.188 12.711 -42.852 1.00 97.62 345 ILE A O 1
ATOM 2526 N N . SER A 1 346 ? 14.426 13.328 -44.977 1.00 96.25 346 SER A N 1
ATOM 2527 C CA . SER A 1 346 ? 13.656 12.225 -45.553 1.00 96.25 346 SER A CA 1
ATOM 2528 C C . SER A 1 346 ? 14.423 11.572 -46.689 1.00 96.25 346 SER A C 1
ATOM 2530 O O . SER A 1 346 ? 15.016 12.260 -47.518 1.00 96.25 346 SER A O 1
ATOM 2532 N N . LEU A 1 347 ? 14.354 10.250 -46.753 1.00 98.31 347 LEU A N 1
ATOM 2533 C CA . LEU A 1 347 ? 14.934 9.435 -47.808 1.00 98.31 347 LEU A CA 1
ATOM 2534 C C . LEU A 1 347 ? 13.852 9.015 -48.804 1.00 98.31 347 LEU A C 1
ATOM 2536 O O . LEU A 1 347 ? 12.692 8.800 -48.442 1.00 98.31 347 LEU A O 1
ATOM 2540 N N . SER A 1 348 ? 14.228 8.899 -50.073 1.00 98.00 348 SER A N 1
ATOM 2541 C CA . SER A 1 348 ? 13.350 8.406 -51.137 1.00 98.00 348 SER A CA 1
ATOM 2542 C C . SER A 1 348 ? 14.130 7.598 -52.165 1.00 98.00 348 SER A C 1
ATOM 2544 O O . SER A 1 348 ? 15.314 7.852 -52.379 1.00 98.00 348 SER A O 1
ATOM 2546 N N . ASN A 1 349 ? 13.441 6.686 -52.850 1.00 97.56 349 ASN A N 1
ATOM 2547 C CA . ASN A 1 349 ? 14.001 5.823 -53.889 1.00 97.56 349 ASN A CA 1
ATOM 2548 C C . ASN A 1 349 ? 15.194 4.973 -53.414 1.00 97.56 349 ASN A C 1
ATOM 2550 O O . ASN A 1 349 ? 16.136 4.784 -54.175 1.00 97.56 349 ASN A O 1
ATOM 2554 N N . LEU A 1 350 ? 15.150 4.462 -52.179 1.00 97.69 350 LEU A N 1
ATOM 2555 C CA . LEU A 1 350 ? 16.131 3.489 -51.687 1.00 97.69 350 LEU A CA 1
ATOM 2556 C C . LEU A 1 350 ? 15.995 2.179 -52.480 1.00 97.69 350 LEU A C 1
ATOM 2558 O O . LEU A 1 350 ? 14.884 1.656 -52.637 1.00 97.69 350 LEU A O 1
ATOM 2562 N N . ALA A 1 351 ? 17.107 1.704 -53.039 1.00 94.88 351 ALA A N 1
ATOM 2563 C CA . ALA A 1 351 ? 17.136 0.583 -53.978 1.00 94.88 351 ALA A CA 1
ATOM 2564 C C . ALA A 1 351 ? 17.154 -0.793 -53.292 1.00 94.88 351 ALA A C 1
ATOM 2566 O O . ALA A 1 351 ? 16.788 -1.783 -53.923 1.00 94.88 351 ALA A O 1
ATOM 2567 N N . GLU A 1 352 ? 17.512 -0.842 -52.009 1.00 94.44 352 GLU A N 1
ATOM 2568 C CA . GLU A 1 352 ? 17.706 -2.073 -51.245 1.00 94.44 352 GLU A CA 1
ATOM 2569 C C . GLU A 1 352 ? 17.006 -1.975 -49.883 1.00 94.44 352 GLU A C 1
ATOM 2571 O O . GLU A 1 352 ? 17.008 -0.919 -49.247 1.00 94.44 352 GLU A O 1
ATOM 2576 N N . ALA A 1 353 ? 16.363 -3.068 -49.466 1.00 94.31 353 ALA A N 1
ATOM 2577 C CA . ALA A 1 353 ? 15.940 -3.289 -48.084 1.00 94.31 353 ALA A CA 1
ATOM 2578 C C . ALA A 1 353 ? 17.071 -3.995 -47.310 1.00 94.31 353 ALA A C 1
ATOM 2580 O O . ALA A 1 353 ? 18.101 -4.337 -47.876 1.00 94.31 353 ALA A O 1
ATOM 2581 N N . GLY A 1 354 ? 16.894 -4.219 -46.011 1.00 95.31 354 GLY A N 1
ATOM 2582 C CA . GLY A 1 354 ? 17.915 -4.814 -45.140 1.00 95.31 354 GLY A CA 1
ATOM 2583 C C . GLY A 1 354 ? 19.006 -3.839 -44.690 1.00 95.31 354 GLY A C 1
ATOM 2584 O O . GLY A 1 354 ? 19.925 -4.247 -43.991 1.00 95.31 354 GLY A O 1
ATOM 2585 N N . ILE A 1 355 ? 18.881 -2.562 -45.053 1.00 96.94 355 ILE A N 1
ATOM 2586 C CA . ILE A 1 355 ? 19.827 -1.493 -44.725 1.00 96.94 355 ILE A CA 1
ATOM 2587 C C . ILE A 1 355 ? 19.621 -0.939 -43.306 1.00 96.94 355 ILE A C 1
ATOM 2589 O O . ILE A 1 355 ? 18.579 -1.156 -42.669 1.00 96.94 355 ILE A O 1
ATOM 2593 N N . THR A 1 356 ? 20.588 -0.143 -42.853 1.00 98.56 356 THR A N 1
ATOM 2594 C CA . THR A 1 356 ? 20.523 0.640 -41.616 1.00 98.56 356 THR A CA 1
ATOM 2595 C C . THR A 1 356 ? 20.228 2.113 -41.905 1.00 98.56 356 THR A C 1
ATOM 2597 O O . THR A 1 356 ? 20.825 2.732 -42.783 1.00 98.56 356 THR A O 1
ATOM 2600 N N . VAL A 1 357 ? 19.312 2.715 -41.146 1.00 98.62 357 VAL A N 1
ATOM 2601 C CA . VAL A 1 357 ? 19.049 4.160 -41.165 1.00 98.62 357 VAL A CA 1
ATOM 2602 C C . VAL A 1 357 ? 19.118 4.700 -39.742 1.00 98.62 357 VAL A C 1
ATOM 2604 O O . VAL A 1 357 ? 18.222 4.448 -38.943 1.00 98.62 357 VAL A O 1
ATOM 2607 N N . ASN A 1 358 ? 20.156 5.472 -39.439 1.00 98.50 358 ASN A N 1
ATOM 2608 C CA . ASN A 1 358 ? 20.375 6.107 -38.144 1.00 98.50 358 ASN A CA 1
ATOM 2609 C C . ASN A 1 358 ? 19.787 7.519 -38.150 1.00 98.50 358 ASN A C 1
ATOM 2611 O O . ASN A 1 358 ? 20.196 8.358 -38.945 1.00 98.50 358 ASN A O 1
ATOM 2615 N N . VAL A 1 359 ? 18.827 7.805 -37.275 1.00 98.50 359 VAL A N 1
ATOM 2616 C CA . VAL A 1 359 ? 18.193 9.119 -37.127 1.00 98.50 359 VAL A CA 1
ATOM 2617 C C . VAL A 1 359 ? 18.674 9.766 -35.836 1.00 98.50 359 VAL A C 1
ATOM 2619 O O . VAL A 1 359 ? 18.377 9.273 -34.751 1.00 98.50 359 VAL A O 1
ATOM 2622 N N . ASN A 1 360 ? 19.359 10.903 -35.957 1.00 97.88 360 ASN A N 1
ATOM 2623 C CA . ASN A 1 360 ? 19.952 11.616 -34.828 1.00 97.88 360 ASN A CA 1
ATOM 2624 C C . ASN A 1 360 ? 19.248 12.959 -34.598 1.00 97.88 360 ASN A C 1
ATOM 2626 O O . ASN A 1 360 ? 19.067 13.752 -35.528 1.00 97.88 360 ASN A O 1
ATOM 2630 N N . ASP A 1 361 ? 18.861 13.225 -33.349 1.00 96.75 361 ASP A N 1
ATOM 2631 C CA . ASP A 1 361 ? 18.372 14.514 -32.838 1.00 96.75 361 ASP A CA 1
ATOM 2632 C C . ASP A 1 361 ? 17.110 15.077 -33.525 1.00 96.75 361 ASP A C 1
ATOM 2634 O O . ASP A 1 361 ? 16.780 16.266 -33.394 1.00 96.75 361 ASP A O 1
ATOM 2638 N N . GLN A 1 362 ? 16.359 14.251 -34.264 1.00 96.31 362 GLN A N 1
ATOM 2639 C CA . GLN A 1 362 ? 15.124 14.704 -34.896 1.00 96.31 362 GLN A CA 1
ATOM 2640 C C . GLN A 1 362 ? 14.064 15.000 -33.828 1.00 96.31 362 GLN A C 1
ATOM 2642 O O . GLN A 1 362 ? 13.430 14.106 -33.285 1.00 96.31 362 GLN A O 1
ATOM 2647 N N . ALA A 1 363 ? 13.798 16.278 -33.568 1.00 92.69 363 ALA A N 1
ATOM 2648 C CA . ALA A 1 363 ? 12.913 16.679 -32.474 1.00 92.69 363 ALA A CA 1
ATOM 2649 C C . ALA A 1 363 ? 11.411 16.379 -32.688 1.00 92.69 363 ALA A C 1
ATOM 2651 O O . ALA A 1 363 ? 10.665 16.287 -31.715 1.00 92.69 363 ALA A O 1
ATOM 2652 N N . SER A 1 364 ? 10.928 16.353 -33.937 1.00 92.19 364 SER A N 1
ATOM 2653 C CA . SER A 1 364 ? 9.499 16.198 -34.267 1.00 92.19 364 SER A CA 1
ATOM 2654 C C . SER A 1 364 ? 9.272 15.896 -35.758 1.00 92.19 364 SER A C 1
ATOM 2656 O O . SER A 1 364 ? 10.211 15.898 -36.557 1.00 92.19 364 SER A O 1
ATOM 2658 N N . GLY A 1 365 ? 8.013 15.683 -36.151 1.00 91.69 365 GLY A N 1
ATOM 2659 C CA . GLY A 1 365 ? 7.620 15.473 -37.547 1.00 91.69 365 GLY A CA 1
ATOM 2660 C C . GLY A 1 365 ? 7.784 14.022 -37.996 1.00 91.69 365 GLY A C 1
ATOM 2661 O O . GLY A 1 365 ? 7.692 13.107 -37.179 1.00 91.69 365 GLY A O 1
ATOM 2662 N N . ASN A 1 366 ? 8.004 13.819 -39.297 1.00 92.19 366 ASN A N 1
ATOM 2663 C CA . ASN A 1 366 ? 8.115 12.487 -39.887 1.00 92.19 366 ASN A CA 1
ATOM 2664 C C . ASN A 1 366 ? 9.573 12.173 -40.242 1.00 92.19 366 ASN A C 1
ATOM 2666 O O . ASN A 1 366 ? 10.236 13.004 -40.864 1.00 92.19 366 ASN A O 1
ATOM 2670 N N . ALA A 1 367 ? 10.042 10.976 -39.903 1.00 95.12 367 ALA A N 1
ATOM 2671 C CA . ALA A 1 367 ? 11.221 10.357 -40.499 1.00 95.12 367 ALA A CA 1
ATOM 2672 C C . ALA A 1 367 ? 10.727 9.454 -41.640 1.00 95.12 367 ALA A C 1
ATOM 2674 O O . ALA A 1 367 ? 10.176 8.377 -41.403 1.00 95.12 367 ALA A O 1
ATOM 2675 N N . THR A 1 368 ? 10.815 9.944 -42.879 1.00 96.38 368 THR A N 1
ATOM 2676 C CA . THR A 1 368 ? 10.334 9.202 -44.057 1.00 96.38 368 THR A CA 1
ATOM 2677 C C . THR A 1 368 ? 11.490 8.432 -44.673 1.00 96.38 368 THR A C 1
ATOM 2679 O O . THR A 1 368 ? 12.495 9.039 -45.036 1.00 96.38 368 THR A O 1
ATOM 2682 N N . ILE A 1 369 ? 11.324 7.121 -44.821 1.00 97.75 369 ILE A N 1
ATOM 2683 C CA . ILE A 1 369 ? 12.296 6.193 -45.400 1.00 97.75 369 ILE A CA 1
ATOM 2684 C C . ILE A 1 369 ? 11.598 5.503 -46.576 1.00 97.75 369 ILE A C 1
ATOM 2686 O O . ILE A 1 369 ? 10.866 4.529 -46.415 1.00 97.75 369 ILE A O 1
ATOM 2690 N N . GLY A 1 370 ? 11.720 6.100 -47.763 1.00 96.88 370 GLY A N 1
ATOM 2691 C CA . GLY A 1 370 ? 11.016 5.649 -48.960 1.00 96.88 370 GLY A CA 1
ATOM 2692 C C . GLY A 1 370 ? 11.831 4.670 -49.800 1.00 96.88 370 GLY A C 1
ATOM 2693 O O . GLY A 1 370 ? 12.755 5.090 -50.497 1.00 96.88 370 GLY A O 1
ATOM 2694 N N . PHE A 1 371 ? 11.427 3.402 -49.810 1.00 97.25 371 PHE A N 1
ATOM 2695 C CA . PHE A 1 371 ? 11.961 2.369 -50.701 1.00 97.25 371 PHE A CA 1
ATOM 2696 C C . PHE A 1 371 ? 11.313 2.402 -52.090 1.00 97.25 371 PHE A C 1
ATOM 2698 O O . PHE A 1 371 ? 10.178 2.858 -52.264 1.00 97.25 371 PHE A O 1
ATOM 2705 N N . THR A 1 372 ? 12.032 1.911 -53.099 1.00 96.88 372 THR A N 1
ATOM 2706 C CA . THR A 1 372 ? 11.435 1.598 -54.406 1.00 96.88 372 THR A CA 1
ATOM 2707 C C . THR A 1 372 ? 10.560 0.347 -54.313 1.00 96.88 372 THR A C 1
ATOM 2709 O O . THR A 1 372 ? 10.778 -0.510 -53.466 1.00 96.88 372 THR A O 1
ATOM 2712 N N . THR A 1 373 ? 9.585 0.186 -55.211 1.00 95.44 373 THR A N 1
ATOM 2713 C CA . THR A 1 373 ? 8.703 -0.998 -55.198 1.00 95.44 373 THR A CA 1
ATOM 2714 C C . THR A 1 373 ? 9.441 -2.314 -55.425 1.00 95.44 373 THR A C 1
ATOM 2716 O O . THR A 1 373 ? 8.946 -3.352 -55.008 1.00 95.44 373 THR A O 1
ATOM 2719 N N . ASP A 1 374 ? 10.584 -2.286 -56.116 1.00 94.81 374 ASP A N 1
ATOM 2720 C CA . ASP A 1 374 ? 11.398 -3.480 -56.345 1.00 94.81 374 ASP A CA 1
ATOM 2721 C C . ASP A 1 374 ? 12.230 -3.874 -55.120 1.00 94.81 374 ASP A C 1
ATOM 2723 O O . ASP A 1 374 ? 12.477 -5.068 -54.948 1.00 94.81 374 ASP A O 1
ATOM 2727 N N . ALA A 1 375 ? 12.618 -2.899 -54.288 1.00 95.25 375 ALA A N 1
ATOM 2728 C CA . ALA A 1 375 ? 13.373 -3.112 -53.054 1.00 95.25 375 ALA A CA 1
ATOM 2729 C C . ALA A 1 375 ? 12.544 -3.813 -51.970 1.00 95.25 375 ALA A C 1
ATOM 2731 O O . ALA A 1 375 ? 13.097 -4.566 -51.183 1.00 95.25 375 ALA A O 1
ATOM 2732 N N . VAL A 1 376 ? 11.226 -3.572 -51.955 1.00 95.81 376 VAL A N 1
ATOM 2733 C CA . VAL A 1 376 ? 10.280 -4.081 -50.943 1.00 95.81 376 VAL A CA 1
ATOM 2734 C C . VAL A 1 376 ? 9.187 -4.981 -51.540 1.00 95.81 376 VAL A C 1
ATOM 2736 O O . VAL A 1 376 ? 7.994 -4.844 -51.263 1.00 95.81 376 VAL A O 1
ATOM 2739 N N . LYS A 1 377 ? 9.573 -5.836 -52.495 1.00 94.50 377 LYS A N 1
ATOM 2740 C CA . LYS A 1 377 ? 8.669 -6.827 -53.117 1.00 94.50 377 LYS A CA 1
ATOM 2741 C C . LYS A 1 377 ? 8.745 -8.206 -52.459 1.00 94.50 377 LYS A C 1
ATOM 2743 O O . LYS A 1 377 ? 8.017 -9.108 -52.887 1.00 94.50 377 LYS A O 1
ATOM 2748 N N . GLY A 1 378 ? 9.704 -8.400 -51.556 1.00 91.44 378 GLY A N 1
ATOM 2749 C CA . GLY A 1 378 ? 9.916 -9.631 -50.817 1.00 91.44 378 GLY A CA 1
ATOM 2750 C C . GLY A 1 378 ? 8.798 -9.869 -49.804 1.00 91.44 378 GLY A C 1
ATOM 2751 O O . GLY A 1 378 ? 7.791 -9.172 -49.772 1.00 91.44 378 GLY A O 1
ATOM 2752 N N . ALA A 1 379 ? 8.923 -10.945 -49.030 1.00 90.81 379 ALA A N 1
ATOM 2753 C CA . ALA A 1 379 ? 8.015 -11.223 -47.911 1.00 90.81 379 ALA A CA 1
ATOM 2754 C C . ALA A 1 379 ? 8.705 -11.089 -46.544 1.00 90.81 379 ALA A C 1
ATOM 2756 O O . ALA A 1 379 ? 8.034 -11.261 -45.522 1.00 90.81 379 ALA A O 1
ATOM 2757 N N . GLU A 1 380 ? 10.014 -10.824 -46.576 1.00 94.31 380 GLU A N 1
ATOM 2758 C CA . GLU A 1 380 ? 10.955 -10.785 -45.457 1.00 94.31 380 GLU A CA 1
ATOM 2759 C C . GLU A 1 380 ? 11.810 -9.504 -45.547 1.00 94.31 380 GLU A C 1
ATOM 2761 O O . GLU A 1 380 ? 12.972 -9.494 -45.140 1.00 94.31 380 GLU A O 1
ATOM 2766 N N . ASP A 1 381 ? 11.275 -8.431 -46.140 1.00 96.62 381 ASP A N 1
ATOM 2767 C CA . ASP A 1 381 ? 12.023 -7.189 -46.310 1.00 96.62 381 ASP A CA 1
ATOM 2768 C C . ASP A 1 381 ? 12.257 -6.550 -44.931 1.00 96.62 381 ASP A C 1
ATOM 2770 O O . ASP A 1 381 ? 11.349 -6.485 -44.094 1.00 96.62 381 ASP A O 1
ATOM 2774 N N . ALA A 1 382 ? 13.490 -6.112 -44.663 1.00 97.00 382 ALA A N 1
ATOM 2775 C CA . ALA A 1 382 ? 13.924 -5.675 -43.335 1.00 97.00 382 ALA A CA 1
ATOM 2776 C C . ALA A 1 382 ? 14.415 -4.217 -43.310 1.00 97.00 382 ALA A C 1
ATOM 2778 O O . ALA A 1 382 ? 14.812 -3.665 -44.332 1.00 97.00 382 ALA A O 1
ATOM 2779 N N . LEU A 1 383 ? 14.399 -3.585 -42.137 1.00 97.94 383 LEU A N 1
ATOM 2780 C CA . LEU A 1 383 ? 15.017 -2.280 -41.879 1.00 97.94 383 LEU A CA 1
ATOM 2781 C C . LEU A 1 383 ? 15.572 -2.258 -40.454 1.00 97.94 383 LEU A C 1
ATOM 2783 O O . LEU A 1 383 ? 14.827 -2.519 -39.507 1.00 97.94 383 LEU A O 1
ATOM 2787 N N . THR A 1 384 ? 16.835 -1.863 -40.301 1.00 98.38 384 THR A N 1
ATOM 2788 C CA . THR A 1 384 ? 17.386 -1.454 -39.004 1.00 98.38 384 THR A CA 1
ATOM 2789 C C . THR A 1 384 ? 17.290 0.064 -38.885 1.00 98.38 384 THR A C 1
ATOM 2791 O O . THR A 1 384 ? 17.889 0.805 -39.655 1.00 98.38 384 THR A O 1
ATOM 2794 N N . LEU A 1 385 ? 16.503 0.545 -37.931 1.00 98.44 385 LEU A N 1
ATOM 2795 C CA . LEU A 1 385 ? 16.321 1.956 -37.627 1.00 98.44 385 LEU A CA 1
ATOM 2796 C C . LEU A 1 385 ? 17.119 2.307 -36.370 1.00 98.44 385 LEU A C 1
ATOM 2798 O O . LEU A 1 385 ? 16.664 2.034 -35.260 1.00 98.44 385 LEU A O 1
ATOM 2802 N N . GLY A 1 386 ? 18.266 2.955 -36.537 1.00 98.31 386 GLY A N 1
ATOM 2803 C CA . GLY A 1 386 ? 18.952 3.598 -35.424 1.00 98.31 386 GLY A CA 1
ATOM 2804 C C . GLY A 1 386 ? 18.210 4.859 -34.994 1.00 98.31 386 GLY A C 1
ATOM 2805 O O . GLY A 1 386 ? 17.815 5.668 -35.837 1.00 98.31 386 GLY A O 1
ATOM 2806 N N . VAL A 1 387 ? 18.007 5.051 -33.695 1.00 98.56 387 VAL A N 1
ATOM 2807 C CA . VAL A 1 387 ? 17.431 6.277 -33.130 1.00 98.56 387 VAL A CA 1
ATOM 2808 C C . VAL A 1 387 ? 18.304 6.782 -31.991 1.00 98.56 387 VAL A C 1
ATOM 2810 O O . VAL A 1 387 ? 18.565 6.060 -31.033 1.00 98.56 387 VAL A O 1
ATOM 2813 N N . SER A 1 388 ? 18.754 8.031 -32.106 1.00 98.06 388 SER A N 1
ATOM 2814 C CA . SER A 1 388 ? 19.527 8.712 -31.072 1.00 98.06 388 SER A CA 1
ATOM 2815 C C . SER A 1 388 ? 18.921 10.073 -30.760 1.00 98.06 388 SER A C 1
ATOM 2817 O O . SER A 1 388 ? 18.868 10.950 -31.627 1.00 98.06 388 SER A O 1
ATOM 2819 N N . ASN A 1 389 ? 18.425 10.248 -29.532 1.00 96.94 389 ASN A N 1
ATOM 2820 C CA . ASN A 1 389 ? 17.765 11.476 -29.063 1.00 96.94 389 ASN A CA 1
ATOM 2821 C C . ASN A 1 389 ? 16.598 11.939 -29.965 1.00 96.94 389 ASN A C 1
ATOM 2823 O O . ASN A 1 389 ? 16.426 13.130 -30.253 1.00 96.94 389 ASN A O 1
ATOM 2827 N N . VAL A 1 390 ? 15.803 10.989 -30.463 1.00 97.56 390 VAL A N 1
ATOM 2828 C CA . VAL A 1 390 ? 14.694 11.249 -31.391 1.00 97.56 390 VAL A CA 1
ATOM 2829 C C . VAL A 1 390 ? 13.410 11.573 -30.629 1.00 97.56 390 VAL A C 1
ATOM 2831 O O . VAL A 1 390 ? 12.996 10.850 -29.733 1.00 97.56 390 VAL A O 1
ATOM 2834 N N . GLY A 1 391 ? 12.702 12.629 -31.027 1.00 95.38 391 GLY A N 1
ATOM 2835 C CA . GLY A 1 391 ? 11.515 13.115 -30.320 1.00 95.38 391 GLY A CA 1
ATOM 2836 C C . GLY A 1 391 ? 11.864 13.816 -29.003 1.00 95.38 391 GLY A C 1
ATOM 2837 O O . GLY A 1 391 ? 13.031 14.060 -28.707 1.00 95.38 391 GLY A O 1
ATOM 2838 N N . LYS A 1 392 ? 10.854 14.249 -28.232 1.00 89.56 392 LYS A N 1
ATOM 2839 C CA . LYS A 1 392 ? 11.072 15.003 -26.977 1.00 89.56 392 LYS A CA 1
ATOM 2840 C C . LYS A 1 392 ? 9.985 14.758 -25.931 1.00 89.56 392 LYS A C 1
ATOM 2842 O O . LYS A 1 392 ? 8.792 14.829 -26.247 1.00 89.56 392 LYS A O 1
ATOM 2847 N N . VAL A 1 393 ? 10.394 14.644 -24.664 1.00 82.06 393 VAL A N 1
ATOM 2848 C CA . VAL A 1 393 ? 9.504 14.843 -23.506 1.00 82.06 393 VAL A CA 1
ATOM 2849 C C . VAL A 1 393 ? 9.003 16.285 -23.516 1.00 82.06 393 VAL A C 1
ATOM 2851 O O . VAL A 1 393 ? 9.787 17.231 -23.635 1.00 82.06 393 VAL A O 1
ATOM 2854 N N . LYS A 1 394 ? 7.695 16.491 -23.362 1.00 71.00 394 LYS A N 1
ATOM 2855 C CA . LYS A 1 394 ? 7.152 17.843 -23.207 1.00 71.00 394 LYS A CA 1
ATOM 2856 C C . LYS A 1 394 ? 7.215 18.247 -21.732 1.00 71.00 394 LYS A C 1
ATOM 2858 O O . LYS A 1 394 ? 6.564 17.645 -20.890 1.00 71.00 394 LYS A O 1
ATOM 2863 N N . ALA A 1 395 ? 7.988 19.284 -21.415 1.00 51.81 395 ALA A N 1
ATOM 2864 C CA . ALA A 1 395 ? 8.152 19.790 -20.051 1.00 51.81 395 ALA A CA 1
ATOM 2865 C C . ALA A 1 395 ? 6.866 20.474 -19.535 1.00 51.81 395 ALA A C 1
ATOM 2867 O O . ALA A 1 395 ? 6.700 21.679 -19.719 1.00 51.81 395 ALA A O 1
ATOM 2868 N N . THR A 1 396 ? 5.916 19.705 -18.987 1.00 44.09 396 THR A N 1
ATOM 2869 C CA . THR A 1 396 ? 4.894 20.055 -17.961 1.00 44.09 396 THR A CA 1
ATOM 2870 C C . THR A 1 396 ? 3.830 18.949 -17.891 1.00 44.09 396 THR A C 1
ATOM 2872 O O . THR A 1 396 ? 3.434 18.413 -18.924 1.00 44.09 396 THR A O 1
ATOM 2875 N N . GLU A 1 397 ? 3.347 18.633 -16.683 1.00 45.53 397 GLU A N 1
ATOM 2876 C CA . GLU A 1 397 ? 2.445 17.514 -16.322 1.00 45.53 397 GLU A CA 1
ATOM 2877 C C . GLU A 1 397 ? 1.018 17.547 -16.920 1.00 45.53 397 GLU A C 1
ATOM 2879 O O . GLU A 1 397 ? 0.023 17.220 -16.277 1.00 45.53 397 GLU A O 1
ATOM 2884 N N . THR A 1 398 ? 0.853 17.974 -18.168 1.00 45.31 398 THR A N 1
ATOM 2885 C CA . THR A 1 398 ? -0.421 17.840 -18.897 1.00 45.31 398 THR A CA 1
ATOM 2886 C C . THR A 1 398 ? -0.246 17.871 -20.422 1.00 45.31 398 THR A C 1
ATOM 2888 O O . THR A 1 398 ? -1.211 18.091 -21.155 1.00 45.31 398 THR A O 1
ATOM 2891 N N . GLY A 1 399 ? 0.978 17.699 -20.934 1.00 50.00 399 GLY A N 1
ATOM 2892 C CA . GLY A 1 399 ? 1.269 17.714 -22.367 1.00 50.00 399 GLY A CA 1
ATOM 2893 C C . GLY A 1 399 ? 1.857 16.394 -22.859 1.00 50.00 399 GLY A C 1
ATOM 2894 O O . GLY A 1 399 ? 2.876 15.961 -22.343 1.00 50.00 399 GLY A O 1
ATOM 2895 N N . ASN A 1 400 ? 1.249 15.793 -23.886 1.00 68.12 400 ASN A N 1
ATOM 2896 C CA . ASN A 1 400 ? 1.757 14.576 -24.532 1.00 68.12 400 ASN A CA 1
ATOM 2897 C C . ASN A 1 400 ? 3.205 14.758 -25.031 1.00 68.12 400 ASN A C 1
ATOM 2899 O O . ASN A 1 400 ? 3.540 15.826 -25.564 1.00 68.12 400 ASN A O 1
ATOM 2903 N N . ASN A 1 401 ? 4.020 13.702 -24.912 1.00 86.12 401 ASN A N 1
ATOM 2904 C CA . ASN A 1 401 ? 5.336 13.593 -25.548 1.00 86.12 401 ASN A CA 1
ATOM 2905 C C . ASN A 1 401 ? 5.235 13.907 -27.049 1.00 86.12 401 ASN A C 1
ATOM 2907 O O . ASN A 1 401 ? 4.210 13.660 -27.695 1.00 86.12 401 ASN A O 1
ATOM 2911 N N . THR A 1 402 ? 6.291 14.492 -27.611 1.00 91.62 402 THR A N 1
ATOM 2912 C CA . THR A 1 402 ? 6.375 14.734 -29.054 1.00 91.62 402 THR A CA 1
ATOM 2913 C C . THR A 1 402 ? 7.067 13.548 -29.700 1.00 91.62 402 THR A C 1
ATOM 2915 O O . THR A 1 402 ? 8.276 13.390 -29.560 1.00 91.62 402 THR A O 1
ATOM 2918 N N . TYR A 1 403 ? 6.286 12.733 -30.403 1.00 94.75 403 TYR A N 1
ATOM 2919 C CA . TYR A 1 403 ? 6.768 11.543 -31.095 1.00 94.75 403 TYR A CA 1
ATOM 2920 C C . TYR A 1 403 ? 7.166 11.869 -32.538 1.00 94.75 403 TYR A C 1
ATOM 2922 O O . TYR A 1 403 ? 6.428 12.566 -33.244 1.00 94.75 403 TYR A O 1
ATOM 2930 N N . VAL A 1 404 ? 8.294 11.329 -32.999 1.00 96.81 404 VAL A N 1
ATOM 2931 C CA . VAL A 1 404 ? 8.637 11.311 -34.429 1.00 96.81 404 VAL A CA 1
ATOM 2932 C C . VAL A 1 404 ? 7.932 10.139 -35.094 1.00 96.81 404 VAL A C 1
ATOM 2934 O O . VAL A 1 404 ? 8.056 8.997 -34.657 1.00 96.81 404 VAL A O 1
ATOM 2937 N N . THR A 1 405 ? 7.170 10.416 -36.150 1.00 95.62 405 THR A N 1
ATOM 2938 C CA . THR A 1 405 ? 6.477 9.365 -36.904 1.00 95.62 405 THR A CA 1
ATOM 2939 C C . THR A 1 405 ? 7.410 8.765 -37.941 1.00 95.62 405 THR A C 1
ATOM 2941 O O . THR A 1 405 ? 7.889 9.471 -38.825 1.00 95.62 405 THR A O 1
ATOM 2944 N N . VAL A 1 406 ? 7.639 7.460 -37.861 1.00 96.19 406 VAL A N 1
ATOM 2945 C CA . VAL A 1 406 ? 8.449 6.717 -38.825 1.00 96.19 406 VAL A CA 1
ATOM 2946 C C . VAL A 1 406 ? 7.541 6.183 -39.926 1.00 96.19 406 VAL A C 1
ATOM 2948 O O . VAL A 1 406 ? 6.555 5.490 -39.661 1.00 96.19 406 VAL A O 1
ATOM 2951 N N . ALA A 1 407 ? 7.866 6.522 -41.171 1.00 95.31 407 ALA A N 1
ATOM 2952 C CA . ALA A 1 407 ? 7.157 6.056 -42.355 1.00 95.31 407 ALA A CA 1
ATOM 2953 C C . ALA A 1 407 ? 8.119 5.265 -43.247 1.00 95.31 407 ALA A C 1
ATOM 2955 O O . ALA A 1 407 ? 8.937 5.861 -43.945 1.00 95.31 407 ALA A O 1
ATOM 2956 N N . ALA A 1 408 ? 7.996 3.938 -43.220 1.00 94.88 408 ALA A N 1
ATOM 2957 C CA . ALA A 1 408 ? 8.843 2.993 -43.948 1.00 94.88 408 ALA A CA 1
ATOM 2958 C C . ALA A 1 408 ? 7.970 1.872 -44.534 1.00 94.88 408 ALA A C 1
ATOM 2960 O O . ALA A 1 408 ? 7.892 0.776 -43.995 1.00 94.88 408 ALA A O 1
ATOM 2961 N N . SER A 1 409 ? 7.201 2.182 -45.579 1.00 92.38 409 SER A N 1
ATOM 2962 C CA . SER A 1 409 ? 6.236 1.232 -46.150 1.00 92.38 409 SER A CA 1
ATOM 2963 C C . SER A 1 409 ? 6.918 0.075 -46.883 1.00 92.38 409 SER A C 1
ATOM 2965 O O . SER A 1 409 ? 7.902 0.292 -47.583 1.00 92.38 409 SER A O 1
ATOM 2967 N N . GLY A 1 410 ? 6.323 -1.118 -46.792 1.00 92.38 410 GLY A N 1
ATOM 2968 C CA . GLY A 1 410 ? 6.789 -2.325 -47.485 1.00 92.38 410 GLY A CA 1
ATOM 2969 C C . GLY A 1 410 ? 7.794 -3.170 -46.699 1.00 92.38 410 GLY A C 1
ATOM 2970 O O . GLY A 1 410 ? 8.236 -4.178 -47.214 1.00 92.38 410 GLY A O 1
ATOM 2971 N N . ILE A 1 411 ? 8.138 -2.788 -45.468 1.00 95.12 411 ILE A N 1
ATOM 2972 C CA . ILE A 1 411 ? 9.027 -3.573 -44.605 1.00 95.12 411 ILE A CA 1
ATOM 2973 C C . ILE A 1 411 ? 8.215 -4.557 -43.760 1.00 95.12 411 ILE A C 1
ATOM 2975 O O . ILE A 1 411 ? 7.233 -4.168 -43.126 1.00 95.12 411 ILE A O 1
ATOM 2979 N N . GLU A 1 412 ? 8.653 -5.813 -43.679 1.00 96.19 412 GLU A N 1
ATOM 2980 C CA . GLU A 1 412 ? 8.083 -6.832 -42.795 1.00 96.19 412 GLU A CA 1
ATOM 2981 C C . GLU A 1 412 ? 8.797 -6.950 -41.447 1.00 96.19 412 GLU A C 1
ATOM 2983 O O . GLU A 1 412 ? 8.128 -7.210 -40.439 1.00 96.19 412 GLU A O 1
ATOM 2988 N N . HIS A 1 413 ? 10.112 -6.729 -41.401 1.00 96.81 413 HIS A N 1
ATOM 2989 C CA . HIS A 1 413 ? 10.923 -6.852 -40.188 1.00 96.81 413 HIS A CA 1
ATOM 2990 C C . HIS A 1 413 ? 11.579 -5.519 -39.834 1.00 96.81 413 HIS A C 1
ATOM 2992 O O . HIS A 1 413 ? 12.501 -5.067 -40.506 1.00 96.81 413 HIS A O 1
ATOM 2998 N N . LEU A 1 414 ? 11.103 -4.879 -38.767 1.00 98.06 414 LEU A N 1
ATOM 2999 C CA . LEU A 1 414 ? 11.697 -3.642 -38.265 1.00 98.06 414 LEU A CA 1
ATOM 3000 C C . LEU A 1 414 ? 12.524 -3.936 -37.012 1.00 98.06 414 LEU A C 1
ATOM 3002 O O . LEU A 1 414 ? 11.986 -4.466 -36.041 1.00 98.06 414 LEU A O 1
ATOM 3006 N N . THR A 1 415 ? 13.790 -3.533 -37.011 1.00 98.56 415 THR A N 1
ATOM 3007 C CA . THR A 1 415 ? 14.642 -3.481 -35.816 1.00 98.56 415 THR A CA 1
ATOM 3008 C C . THR A 1 415 ? 14.854 -2.024 -35.437 1.00 98.56 415 THR A C 1
ATOM 3010 O O . THR A 1 415 ? 15.185 -1.219 -36.297 1.00 98.56 415 THR A O 1
ATOM 3013 N N . VAL A 1 416 ? 14.667 -1.668 -34.170 1.00 98.69 416 VAL A N 1
ATOM 3014 C CA . VAL A 1 416 ? 15.011 -0.351 -33.621 1.00 98.69 416 VAL A CA 1
ATOM 3015 C C . VAL A 1 416 ? 16.276 -0.497 -32.785 1.00 98.69 416 VAL A C 1
ATOM 3017 O O . VAL A 1 416 ? 16.285 -1.279 -31.840 1.00 98.69 416 VAL A O 1
ATOM 3020 N N . ASP A 1 417 ? 17.323 0.243 -33.132 1.00 98.50 417 ASP A N 1
ATOM 3021 C CA . ASP A 1 417 ? 18.582 0.313 -32.386 1.00 98.50 417 ASP A CA 1
ATOM 3022 C C . ASP A 1 417 ? 18.647 1.655 -31.653 1.00 98.50 417 ASP A C 1
ATOM 3024 O O . ASP A 1 417 ? 18.757 2.710 -32.278 1.00 98.50 417 ASP A O 1
ATOM 3028 N N . ALA A 1 418 ? 18.439 1.639 -30.341 1.00 98.38 418 ALA A N 1
ATOM 3029 C CA . ALA A 1 418 ? 18.215 2.849 -29.567 1.00 98.38 418 ALA A CA 1
ATOM 3030 C C . ALA A 1 418 ? 19.450 3.278 -28.778 1.00 98.38 418 ALA A C 1
ATOM 3032 O O . ALA A 1 418 ? 20.002 2.493 -28.013 1.00 98.38 418 ALA A O 1
ATOM 3033 N N . ALA A 1 419 ? 19.785 4.563 -28.883 1.00 97.88 419 ALA A N 1
ATOM 3034 C CA . ALA A 1 419 ? 20.749 5.262 -28.039 1.00 97.88 419 ALA A CA 1
ATOM 3035 C C . ALA A 1 419 ? 20.109 6.538 -27.458 1.00 97.88 419 ALA A C 1
ATOM 3037 O O . ALA A 1 419 ? 19.308 7.203 -28.117 1.00 97.88 419 ALA A O 1
ATOM 3038 N N . GLY A 1 420 ? 20.425 6.902 -26.215 1.00 96.50 420 GLY A N 1
ATOM 3039 C CA . GLY A 1 420 ? 19.802 8.062 -25.555 1.00 96.50 420 GLY A CA 1
ATOM 3040 C C . GLY A 1 420 ? 18.279 7.929 -25.357 1.00 96.50 420 GLY A C 1
ATOM 3041 O O . GLY A 1 420 ? 17.739 6.825 -25.324 1.00 96.50 420 GLY A O 1
ATOM 3042 N N . ASP A 1 421 ? 17.572 9.054 -25.203 1.00 95.62 421 ASP A N 1
ATOM 3043 C CA . ASP A 1 421 ? 16.119 9.074 -24.957 1.00 95.62 421 ASP A CA 1
ATOM 3044 C C . ASP A 1 421 ? 15.320 9.227 -26.258 1.00 95.62 421 ASP A C 1
ATOM 3046 O O . ASP A 1 421 ? 15.438 10.243 -26.949 1.00 95.62 421 ASP A O 1
ATOM 3050 N N . ASN A 1 422 ? 14.444 8.265 -26.564 1.00 97.81 422 ASN A N 1
ATOM 3051 C CA . ASN A 1 422 ? 13.718 8.229 -27.834 1.00 97.81 422 ASN A CA 1
ATOM 3052 C C . ASN A 1 422 ? 12.191 8.165 -27.670 1.00 97.81 422 ASN A C 1
ATOM 3054 O O . ASN A 1 422 ? 11.662 7.394 -26.875 1.00 97.81 422 ASN A O 1
ATOM 3058 N N . PHE A 1 423 ? 11.472 8.936 -28.491 1.00 97.12 423 PHE A N 1
ATOM 3059 C CA . PHE A 1 423 ? 10.011 9.017 -28.571 1.00 97.12 423 PHE A CA 1
ATOM 3060 C C . PHE A 1 423 ? 9.570 8.855 -30.028 1.00 97.12 423 PHE A C 1
ATOM 3062 O O . PHE A 1 423 ? 9.628 9.796 -30.829 1.00 97.12 423 PHE A O 1
ATOM 3069 N N . VAL A 1 424 ? 9.080 7.667 -30.380 1.00 97.56 424 VAL A N 1
ATOM 3070 C CA . VAL A 1 424 ? 8.735 7.301 -31.761 1.00 97.56 424 VAL A CA 1
ATOM 3071 C C . VAL A 1 424 ? 7.280 6.848 -31.928 1.00 97.56 424 VAL A C 1
ATOM 3073 O O . VAL A 1 424 ? 6.602 6.388 -31.008 1.00 97.56 424 VAL A O 1
ATOM 3076 N N . ASN A 1 425 ? 6.764 6.995 -33.144 1.00 96.94 425 ASN A N 1
ATOM 3077 C CA . ASN A 1 425 ? 5.523 6.375 -33.593 1.00 96.94 425 ASN A CA 1
ATOM 3078 C C . ASN A 1 425 ? 5.831 5.498 -34.806 1.00 96.94 425 ASN A C 1
ATOM 3080 O O . ASN A 1 425 ? 6.256 6.007 -35.843 1.00 96.94 425 ASN A O 1
ATOM 3084 N N . LEU A 1 426 ? 5.602 4.193 -34.677 1.00 97.06 426 LEU A N 1
ATOM 3085 C CA . LEU A 1 426 ? 5.980 3.188 -35.672 1.00 97.06 426 LEU A CA 1
ATOM 3086 C C . LEU A 1 426 ? 4.778 2.658 -36.465 1.00 97.06 426 LEU A C 1
ATOM 3088 O O . LEU A 1 426 ? 4.907 1.709 -37.237 1.00 97.06 426 LEU A O 1
ATOM 3092 N N . ALA A 1 427 ? 3.596 3.266 -36.323 1.00 94.69 427 ALA A N 1
ATOM 3093 C CA . ALA A 1 427 ? 2.398 2.830 -37.042 1.00 94.69 427 ALA A CA 1
ATOM 3094 C C . ALA A 1 427 ? 2.549 2.918 -38.575 1.00 94.69 427 ALA A C 1
ATOM 3096 O O . ALA A 1 427 ? 1.886 2.177 -39.299 1.00 94.69 427 ALA A O 1
ATOM 3097 N N . GLY A 1 428 ? 3.428 3.801 -39.069 1.00 90.75 428 GLY A N 1
ATOM 3098 C CA . GLY A 1 428 ? 3.700 4.010 -40.494 1.00 90.75 428 GLY A CA 1
ATOM 3099 C C . GLY A 1 428 ? 4.716 3.050 -41.130 1.00 90.75 428 GLY A C 1
ATOM 3100 O O . GLY A 1 428 ? 4.914 3.126 -42.343 1.00 90.75 428 GLY A O 1
ATOM 3101 N N . ALA A 1 429 ? 5.352 2.161 -40.358 1.00 88.25 429 ALA A N 1
ATOM 3102 C CA . ALA A 1 429 ? 6.324 1.189 -40.874 1.00 88.25 429 ALA A CA 1
ATOM 3103 C C . ALA A 1 429 ? 5.681 -0.106 -41.414 1.00 88.25 429 ALA A C 1
ATOM 3105 O O . ALA A 1 429 ? 6.319 -0.849 -42.140 1.00 88.25 429 ALA A O 1
ATOM 3106 N N . ALA A 1 430 ? 4.408 -0.370 -41.089 1.00 82.69 430 ALA A N 1
ATOM 3107 C CA . ALA A 1 430 ? 3.642 -1.526 -41.582 1.00 82.69 430 ALA A CA 1
ATOM 3108 C C . ALA A 1 430 ? 4.281 -2.924 -41.360 1.00 82.69 430 ALA A C 1
ATOM 3110 O O . ALA A 1 430 ? 3.898 -3.872 -42.043 1.00 82.69 430 ALA A O 1
ATOM 3111 N N . SER A 1 431 ? 5.179 -3.072 -40.378 1.00 93.12 431 SER A N 1
ATOM 3112 C CA . SER A 1 431 ? 5.909 -4.317 -40.107 1.00 93.12 431 SER A CA 1
ATOM 3113 C C . SER A 1 431 ? 5.060 -5.443 -39.495 1.00 93.12 431 SER A C 1
ATOM 3115 O O . SER A 1 431 ? 4.034 -5.212 -38.846 1.00 93.12 431 SER A O 1
ATOM 3117 N N . LYS A 1 432 ? 5.514 -6.690 -39.695 1.00 94.50 432 LYS A N 1
ATOM 3118 C CA . LYS A 1 432 ? 4.993 -7.923 -39.077 1.00 94.50 432 LYS A CA 1
ATOM 3119 C C . LYS A 1 432 ? 5.721 -8.262 -37.778 1.00 94.50 432 LYS A C 1
ATOM 3121 O O . LYS A 1 432 ? 5.085 -8.767 -36.850 1.00 94.50 432 LYS A O 1
ATOM 3126 N N . THR A 1 433 ? 7.029 -8.018 -37.705 1.00 97.00 433 THR A N 1
ATOM 3127 C CA . THR A 1 433 ? 7.821 -8.163 -36.475 1.00 97.00 433 THR A CA 1
ATOM 3128 C C . THR A 1 433 ? 8.502 -6.849 -36.125 1.00 97.00 433 THR A C 1
ATOM 3130 O O . THR A 1 433 ? 8.874 -6.073 -37.009 1.00 97.00 433 THR A O 1
ATOM 3133 N N . LEU A 1 434 ? 8.661 -6.609 -34.828 1.00 98.25 434 LEU A N 1
ATOM 3134 C CA . LEU A 1 434 ? 9.361 -5.452 -34.292 1.00 98.25 434 LEU A CA 1
ATOM 3135 C C . LEU A 1 434 ? 10.366 -5.916 -33.238 1.00 98.25 434 LEU A C 1
ATOM 3137 O O . LEU A 1 434 ? 9.951 -6.500 -32.240 1.00 98.25 434 LEU A O 1
ATOM 3141 N N . ALA A 1 435 ? 11.650 -5.659 -33.463 1.00 98.31 435 ALA A N 1
ATOM 3142 C CA . ALA A 1 435 ? 12.711 -5.856 -32.483 1.00 98.31 435 ALA A CA 1
ATOM 3143 C C . ALA A 1 435 ? 13.198 -4.504 -31.943 1.00 98.31 435 ALA A C 1
ATOM 3145 O O . ALA A 1 435 ? 13.203 -3.517 -32.680 1.00 98.31 435 ALA A O 1
ATOM 3146 N N . VAL A 1 436 ? 13.605 -4.450 -30.677 1.00 98.62 436 VAL A N 1
ATOM 3147 C CA . VAL A 1 436 ? 14.221 -3.273 -30.050 1.00 98.62 436 VAL A CA 1
ATOM 3148 C C . VAL A 1 436 ? 15.495 -3.715 -29.336 1.00 98.62 436 VAL A C 1
ATOM 3150 O O . VAL A 1 436 ? 15.459 -4.639 -28.526 1.00 98.62 436 VAL A O 1
ATOM 3153 N N . LYS A 1 437 ? 16.608 -3.050 -29.640 1.00 98.19 437 LYS A N 1
ATOM 3154 C CA . LYS A 1 437 ? 17.928 -3.282 -29.048 1.00 98.19 437 LYS A CA 1
ATOM 3155 C C . LYS A 1 437 ? 18.603 -1.956 -28.680 1.00 98.19 437 LYS A C 1
ATOM 3157 O O . LYS A 1 437 ? 18.046 -0.889 -28.941 1.00 98.19 437 LYS A O 1
ATOM 3162 N N . GLY A 1 438 ? 19.780 -2.031 -28.068 1.00 98.12 438 GLY A N 1
ATOM 3163 C CA . GLY A 1 438 ? 20.587 -0.864 -27.700 1.00 98.12 438 GLY A CA 1
ATOM 3164 C C . GLY A 1 438 ? 20.380 -0.416 -26.251 1.00 98.12 438 GLY A C 1
ATOM 3165 O O . GLY A 1 438 ? 19.538 -0.952 -25.528 1.00 98.12 438 GLY A O 1
ATOM 3166 N N . ASP A 1 439 ? 21.173 0.555 -25.812 1.00 97.00 439 ASP A N 1
ATOM 3167 C CA . ASP A 1 439 ? 21.217 1.033 -24.423 1.00 97.00 439 ASP A CA 1
ATOM 3168 C C . ASP A 1 439 ? 20.287 2.224 -24.142 1.00 97.00 439 ASP A C 1
ATOM 3170 O O . ASP A 1 439 ? 20.061 2.597 -22.990 1.00 97.00 439 ASP A O 1
ATOM 3174 N N . GLY A 1 440 ? 19.713 2.809 -25.192 1.00 97.44 440 GLY A N 1
ATOM 3175 C CA . GLY A 1 440 ? 18.791 3.928 -25.112 1.00 97.44 440 GLY A CA 1
ATOM 3176 C C . GLY A 1 440 ? 17.393 3.533 -24.642 1.00 97.44 440 GLY A C 1
ATOM 3177 O O . GLY A 1 440 ? 16.894 2.435 -24.905 1.00 97.44 440 GLY A O 1
ATOM 3178 N N . LYS A 1 441 ? 16.719 4.478 -23.986 1.00 96.75 441 LYS A N 1
ATOM 3179 C CA . LYS A 1 441 ? 15.306 4.368 -23.618 1.00 96.75 441 LYS A CA 1
ATOM 3180 C C . LYS A 1 441 ? 14.424 4.620 -24.838 1.00 96.75 441 LYS A C 1
ATOM 3182 O O . LYS A 1 441 ? 14.672 5.553 -25.607 1.00 96.75 441 LYS A O 1
ATOM 3187 N N . VAL A 1 442 ? 13.337 3.857 -24.978 1.00 97.50 442 VAL A N 1
ATOM 3188 C CA . VAL A 1 442 ? 12.393 4.015 -26.099 1.00 97.50 442 VAL A CA 1
ATOM 3189 C C . VAL A 1 442 ? 10.942 4.083 -25.625 1.00 97.50 442 VAL A C 1
ATOM 3191 O O . VAL A 1 442 ? 10.443 3.172 -24.970 1.00 97.50 442 VAL A O 1
ATOM 3194 N N . ASP A 1 443 ? 10.232 5.144 -26.012 1.00 97.50 443 ASP A N 1
ATOM 3195 C CA . ASP A 1 443 ? 8.781 5.307 -25.876 1.00 97.50 443 ASP A CA 1
ATOM 3196 C C . ASP A 1 443 ? 8.107 5.236 -27.261 1.00 97.50 443 ASP A C 1
ATOM 3198 O O . ASP A 1 443 ? 8.255 6.124 -28.108 1.00 97.50 443 ASP A O 1
ATOM 3202 N N . ILE A 1 444 ? 7.369 4.152 -27.498 1.00 97.75 444 ILE A N 1
ATOM 3203 C CA . ILE A 1 444 ? 6.670 3.822 -28.740 1.00 97.75 444 ILE A CA 1
ATOM 3204 C C . ILE A 1 444 ? 5.170 4.077 -28.556 1.00 97.75 444 ILE A C 1
ATOM 3206 O O . ILE A 1 444 ? 4.431 3.254 -28.010 1.00 97.75 444 ILE A O 1
ATOM 3210 N N . SER A 1 445 ? 4.689 5.201 -29.090 1.00 96.06 445 SER A N 1
ATOM 3211 C CA . SER A 1 445 ? 3.281 5.623 -28.951 1.00 96.06 445 SER A CA 1
ATOM 3212 C C . SER A 1 445 ? 2.262 4.741 -29.680 1.00 96.06 445 SER A C 1
ATOM 3214 O O . SER A 1 445 ? 1.093 4.698 -29.282 1.00 96.06 445 SER A O 1
ATOM 3216 N N . ALA A 1 446 ? 2.675 4.081 -30.764 1.00 95.94 446 ALA A N 1
ATOM 3217 C CA . ALA A 1 446 ? 1.860 3.157 -31.548 1.00 95.94 446 ALA A CA 1
ATOM 3218 C C . ALA A 1 446 ? 2.735 2.308 -32.481 1.00 95.94 446 ALA A C 1
ATOM 3220 O O . ALA A 1 446 ? 3.786 2.761 -32.942 1.00 95.94 446 ALA A O 1
ATOM 3221 N N . VAL A 1 447 ? 2.241 1.118 -32.818 1.00 97.00 447 VAL A N 1
ATOM 3222 C CA . VAL A 1 447 ? 2.822 0.191 -33.803 1.00 97.00 447 VAL A CA 1
ATOM 3223 C C . VAL A 1 447 ? 1.826 -0.111 -34.926 1.00 97.00 447 VAL A C 1
ATOM 3225 O O . VAL A 1 447 ? 0.651 0.258 -34.849 1.00 97.00 447 VAL A O 1
ATOM 3228 N N . ALA A 1 448 ? 2.284 -0.787 -35.981 1.00 94.44 448 ALA A N 1
ATOM 3229 C CA . ALA A 1 448 ? 1.411 -1.248 -37.054 1.00 94.44 448 ALA A CA 1
ATOM 3230 C C . ALA A 1 448 ? 0.402 -2.303 -36.556 1.00 94.44 448 ALA A C 1
ATOM 3232 O O . ALA A 1 448 ? 0.704 -3.137 -35.705 1.00 94.44 448 ALA A O 1
ATOM 3233 N N . THR A 1 449 ? -0.806 -2.316 -37.125 1.00 94.31 449 THR A N 1
ATOM 3234 C CA . THR A 1 449 ? -1.884 -3.233 -36.703 1.00 94.31 449 THR A CA 1
ATOM 3235 C C . THR A 1 449 ? -1.600 -4.706 -37.016 1.00 94.31 449 THR A C 1
ATOM 3237 O O . THR A 1 449 ? -2.289 -5.576 -36.492 1.00 94.31 449 THR A O 1
ATOM 3240 N N . GLY A 1 450 ? -0.641 -4.976 -37.911 1.00 92.50 450 GLY A N 1
ATOM 3241 C CA . GLY A 1 450 ? -0.245 -6.311 -38.367 1.00 92.50 450 GLY A CA 1
ATOM 3242 C C . GLY A 1 450 ? 0.921 -6.935 -37.597 1.00 92.50 450 GLY A C 1
ATOM 3243 O O . GLY A 1 450 ? 1.361 -8.018 -37.976 1.00 92.50 450 GLY A O 1
ATOM 3244 N N . VAL A 1 451 ? 1.419 -6.281 -36.540 1.00 96.69 451 VAL A N 1
ATOM 3245 C CA . VAL A 1 451 ? 2.514 -6.819 -35.724 1.00 96.69 451 VAL A CA 1
ATOM 3246 C C . VAL A 1 451 ? 2.072 -8.112 -35.036 1.00 96.69 451 VAL A C 1
ATOM 3248 O O . VAL A 1 451 ? 1.068 -8.154 -34.328 1.00 96.69 451 VAL A O 1
ATOM 3251 N N . THR A 1 452 ? 2.849 -9.171 -35.234 1.00 96.38 452 THR A N 1
ATOM 3252 C CA . THR A 1 452 ? 2.635 -10.511 -34.665 1.00 96.38 452 THR A CA 1
ATOM 3253 C C . THR A 1 452 ? 3.604 -10.828 -33.526 1.00 96.38 452 THR A C 1
ATOM 3255 O O . THR A 1 452 ? 3.294 -11.654 -32.665 1.00 96.38 452 THR A O 1
ATOM 3258 N N . SER A 1 453 ? 4.758 -10.153 -33.495 1.00 96.81 453 SER A N 1
ATOM 3259 C CA . SER A 1 453 ? 5.799 -10.322 -32.482 1.00 96.81 453 SER A CA 1
ATOM 3260 C C . SER A 1 453 ? 6.477 -8.991 -32.166 1.00 96.81 453 SER A C 1
ATOM 3262 O O . SER A 1 453 ? 6.837 -8.252 -33.085 1.00 96.81 453 SER A O 1
ATOM 3264 N N . PHE A 1 454 ? 6.671 -8.726 -30.877 1.00 98.44 454 PHE A N 1
ATOM 3265 C CA . PHE A 1 454 ? 7.467 -7.626 -30.336 1.00 98.44 454 PHE A CA 1
ATOM 3266 C C . PHE A 1 454 ? 8.600 -8.223 -29.495 1.00 98.44 454 PHE A C 1
ATOM 3268 O O . PHE A 1 454 ? 8.312 -9.001 -28.586 1.00 98.44 454 PHE A O 1
ATOM 3275 N N . ASP A 1 455 ? 9.858 -7.903 -29.790 1.00 98.38 455 ASP A N 1
ATOM 3276 C CA . ASP A 1 455 ? 11.018 -8.462 -29.089 1.00 98.38 455 ASP A CA 1
ATOM 3277 C C . ASP A 1 455 ? 12.006 -7.372 -28.657 1.00 98.38 455 ASP A C 1
ATOM 3279 O O . ASP A 1 455 ? 12.783 -6.868 -29.459 1.00 98.38 455 ASP A O 1
ATOM 3283 N N . GLY A 1 456 ? 11.942 -6.978 -27.389 1.00 98.12 456 GLY A N 1
ATOM 3284 C CA . GLY A 1 456 ? 12.835 -5.997 -26.783 1.00 98.12 456 GLY A CA 1
ATOM 3285 C C . GLY A 1 456 ? 14.022 -6.592 -26.031 1.00 98.12 456 GLY A C 1
ATOM 3286 O O . GLY A 1 456 ? 14.666 -5.856 -25.293 1.00 98.12 456 GLY A O 1
ATOM 3287 N N . SER A 1 457 ? 14.299 -7.898 -26.151 1.00 97.69 457 SER A N 1
ATOM 3288 C CA . SER A 1 457 ? 15.209 -8.589 -25.223 1.00 97.69 457 SER A CA 1
ATOM 3289 C C . SER A 1 457 ? 16.665 -8.123 -25.258 1.00 97.69 457 SER A C 1
ATOM 3291 O O . SER A 1 457 ? 17.418 -8.445 -24.348 1.00 97.69 457 SER A O 1
ATOM 3293 N N . GLU A 1 458 ? 17.071 -7.397 -26.299 1.00 98.00 458 GLU A N 1
ATOM 3294 C CA . GLU A 1 458 ? 18.422 -6.839 -26.448 1.00 98.00 458 GLU A CA 1
ATOM 3295 C C . GLU A 1 458 ? 18.503 -5.357 -26.032 1.00 98.00 458 GLU A C 1
ATOM 3297 O O . GLU A 1 458 ? 19.534 -4.714 -26.231 1.00 98.00 458 GLU A O 1
ATOM 3302 N N . ASN A 1 459 ? 17.422 -4.777 -25.497 1.00 98.31 459 ASN A N 1
ATOM 3303 C CA . ASN A 1 459 ? 17.419 -3.406 -24.994 1.00 98.31 459 ASN A CA 1
ATOM 3304 C C . ASN A 1 459 ? 17.743 -3.359 -23.496 1.00 98.31 459 ASN A C 1
ATOM 3306 O O . ASN A 1 459 ? 17.122 -4.061 -22.698 1.00 98.31 459 ASN A O 1
ATOM 3310 N N . THR A 1 460 ? 18.658 -2.477 -23.100 1.00 97.44 460 THR A N 1
ATOM 3311 C CA . THR A 1 460 ? 19.031 -2.282 -21.687 1.00 97.44 460 THR A CA 1
ATOM 3312 C C . THR A 1 460 ? 18.547 -0.944 -21.109 1.00 97.44 460 THR A C 1
ATOM 3314 O O . THR A 1 460 ? 18.543 -0.772 -19.891 1.00 97.44 460 THR A O 1
ATOM 3317 N N . GLY A 1 461 ? 18.067 -0.015 -21.949 1.00 96.12 461 GLY A N 1
ATOM 3318 C CA . GLY A 1 461 ? 17.610 1.325 -21.541 1.00 96.12 461 GLY A CA 1
ATOM 3319 C C . GLY A 1 461 ? 16.166 1.424 -21.023 1.00 96.12 461 GLY A C 1
ATOM 3320 O O . GLY A 1 461 ? 15.818 2.389 -20.337 1.00 96.12 461 GLY A O 1
ATOM 3321 N N . GLY A 1 462 ? 15.322 0.432 -21.319 1.00 96.38 462 GLY A N 1
ATOM 3322 C CA . GLY A 1 462 ? 13.917 0.347 -20.910 1.00 96.38 462 GLY A CA 1
ATOM 3323 C C . GLY A 1 462 ? 12.930 0.791 -21.994 1.00 96.38 462 GLY A C 1
ATOM 3324 O O . GLY A 1 462 ? 13.139 1.774 -22.717 1.00 96.38 462 GLY A O 1
ATOM 3325 N N . ILE A 1 463 ? 11.810 0.072 -22.084 1.00 98.25 463 ILE A N 1
ATOM 3326 C CA . ILE A 1 463 ? 10.837 0.187 -23.172 1.00 98.25 463 ILE A CA 1
ATOM 3327 C C . ILE A 1 463 ? 9.459 0.573 -22.636 1.00 98.25 463 ILE A C 1
ATOM 3329 O O . ILE A 1 463 ? 8.834 -0.145 -21.864 1.00 98.25 463 ILE A O 1
ATOM 3333 N N . THR A 1 464 ? 8.888 1.663 -23.143 1.00 97.81 464 THR A N 1
ATOM 3334 C CA . THR A 1 464 ? 7.444 1.926 -23.053 1.00 97.81 464 THR A CA 1
ATOM 3335 C C . THR A 1 464 ? 6.826 1.712 -24.427 1.00 97.81 464 THR A C 1
ATOM 3337 O O . THR A 1 464 ? 7.137 2.454 -25.349 1.00 97.81 464 THR A O 1
ATOM 3340 N N . ALA A 1 465 ? 5.958 0.715 -24.608 1.00 98.00 465 ALA A N 1
ATOM 3341 C CA . ALA A 1 465 ? 5.388 0.412 -25.922 1.00 98.00 465 ALA A CA 1
ATOM 3342 C C . ALA A 1 465 ? 3.871 0.229 -25.892 1.00 98.00 465 ALA A C 1
ATOM 3344 O O . ALA A 1 465 ? 3.321 -0.568 -25.128 1.00 98.00 465 ALA A O 1
ATOM 3345 N N . ASN A 1 466 ? 3.183 0.937 -26.787 1.00 97.69 466 ASN A N 1
ATOM 3346 C CA . ASN A 1 466 ? 1.751 0.795 -26.996 1.00 97.69 466 ASN A CA 1
ATOM 3347 C C . ASN A 1 466 ? 1.436 -0.110 -28.198 1.00 97.69 466 ASN A C 1
ATOM 3349 O O . ASN A 1 466 ? 1.465 0.312 -29.357 1.00 97.69 466 ASN A O 1
ATOM 3353 N N . LEU A 1 467 ? 1.057 -1.350 -27.896 1.00 97.31 467 LEU A N 1
ATOM 3354 C CA . LEU A 1 467 ? 0.689 -2.401 -28.846 1.00 97.31 467 LEU A CA 1
ATOM 3355 C C . LEU A 1 467 ? -0.837 -2.565 -28.985 1.00 97.31 467 LEU A C 1
ATOM 3357 O O . LEU A 1 467 ? -1.310 -3.480 -29.656 1.00 97.31 467 LEU A O 1
ATOM 3361 N N . THR A 1 468 ? -1.641 -1.686 -28.375 1.00 96.06 468 THR A N 1
ATOM 3362 C CA . THR A 1 468 ? -3.116 -1.800 -28.365 1.00 96.06 468 THR A CA 1
ATOM 3363 C C . THR A 1 468 ? -3.770 -1.628 -29.740 1.00 96.06 468 THR A C 1
ATOM 3365 O O . THR A 1 468 ? -4.922 -2.020 -29.922 1.00 96.06 468 THR A O 1
ATOM 3368 N N . ALA A 1 469 ? -3.042 -1.081 -30.719 1.00 94.81 469 ALA A N 1
ATOM 3369 C CA . ALA A 1 469 ? -3.488 -0.988 -32.109 1.00 94.81 469 ALA A CA 1
ATOM 3370 C C . ALA A 1 469 ? -3.550 -2.359 -32.812 1.00 94.81 469 ALA A C 1
ATOM 3372 O O . ALA A 1 469 ? -4.259 -2.503 -33.812 1.00 94.81 469 ALA A O 1
ATOM 3373 N N . VAL A 1 470 ? -2.830 -3.368 -32.307 1.00 95.94 470 VAL A N 1
ATOM 3374 C CA . VAL A 1 470 ? -2.891 -4.733 -32.839 1.00 95.94 470 VAL A CA 1
ATOM 3375 C C . VAL A 1 470 ? -4.250 -5.345 -32.499 1.00 95.94 470 VAL A C 1
ATOM 3377 O O . VAL A 1 470 ? -4.702 -5.316 -31.355 1.00 95.94 470 VAL A O 1
ATOM 3380 N N . THR A 1 471 ? -4.925 -5.904 -33.502 1.00 92.44 471 THR A N 1
ATOM 3381 C CA . THR A 1 471 ? -6.275 -6.477 -33.372 1.00 92.44 471 THR A CA 1
ATOM 3382 C C . THR A 1 471 ? -6.368 -7.816 -34.103 1.00 92.44 471 THR A C 1
ATOM 3384 O O . THR A 1 471 ? -5.496 -8.161 -34.894 1.00 92.44 471 THR A O 1
ATOM 3387 N N . GLY A 1 472 ? -7.422 -8.594 -33.843 1.00 91.88 472 GLY A N 1
ATOM 3388 C CA . GLY A 1 472 ? -7.675 -9.853 -34.554 1.00 91.88 472 GLY A CA 1
ATOM 3389 C C . GLY A 1 472 ? -6.936 -11.071 -33.993 1.00 91.88 472 GLY A C 1
ATOM 3390 O O . GLY A 1 472 ? -6.918 -12.107 -34.649 1.00 91.88 472 GLY A O 1
ATOM 3391 N N . GLY A 1 473 ? -6.366 -10.964 -32.789 1.00 92.94 473 GLY A N 1
ATOM 3392 C CA . GLY A 1 473 ? -5.729 -12.081 -32.088 1.00 92.94 473 GLY A CA 1
ATOM 3393 C C . GLY A 1 473 ? -4.448 -12.598 -32.745 1.00 92.94 473 GLY A C 1
ATOM 3394 O O . GLY A 1 473 ? -4.261 -13.808 -32.818 1.00 92.94 473 GLY A O 1
ATOM 3395 N N . VAL A 1 474 ? -3.602 -11.702 -33.261 1.00 95.19 474 VAL A N 1
ATOM 3396 C CA . VAL A 1 474 ? -2.384 -12.041 -34.021 1.00 95.19 474 VAL A CA 1
ATOM 3397 C C . VAL A 1 474 ? -1.081 -11.865 -33.232 1.00 95.19 474 VAL A C 1
ATOM 3399 O O . VAL A 1 474 ? -0.064 -12.428 -33.627 1.00 95.19 474 VAL A O 1
ATOM 3402 N N . LEU A 1 475 ? -1.094 -11.124 -32.118 1.00 96.56 475 LEU A N 1
ATOM 3403 C CA . LEU A 1 475 ? 0.091 -10.880 -31.291 1.00 96.56 475 LEU A CA 1
ATOM 3404 C C . LEU A 1 475 ? 0.396 -12.112 -30.426 1.00 96.56 475 LEU A C 1
ATOM 3406 O O . LEU A 1 475 ? -0.386 -12.468 -29.539 1.00 96.56 475 LEU A O 1
ATOM 3410 N N . ALA A 1 476 ? 1.506 -12.788 -30.710 1.00 95.44 476 ALA A N 1
ATOM 3411 C CA . ALA A 1 476 ? 1.863 -14.065 -30.092 1.00 95.44 476 ALA A CA 1
ATOM 3412 C C . ALA A 1 476 ? 2.975 -13.943 -29.049 1.00 95.44 476 ALA A C 1
ATOM 3414 O O . ALA A 1 476 ? 2.873 -14.548 -27.986 1.00 95.44 476 ALA A O 1
ATOM 3415 N N . ASN A 1 477 ? 4.012 -13.158 -29.334 1.00 95.00 477 ASN A N 1
ATOM 3416 C CA . ASN A 1 477 ? 5.174 -13.018 -28.462 1.00 95.00 477 ASN A CA 1
ATOM 3417 C C . ASN A 1 477 ? 5.444 -11.540 -28.205 1.00 95.00 477 ASN A C 1
ATOM 3419 O O . ASN A 1 477 ? 5.512 -10.746 -29.145 1.00 95.00 477 ASN A O 1
ATOM 3423 N N . VAL A 1 478 ? 5.579 -11.183 -26.935 1.00 97.88 478 VAL A N 1
ATOM 3424 C CA . VAL A 1 478 ? 5.894 -9.829 -26.493 1.00 97.88 478 VAL A CA 1
ATOM 3425 C C . VAL A 1 478 ? 7.005 -9.929 -25.459 1.00 97.88 478 VAL A C 1
ATOM 3427 O O . VAL A 1 478 ? 6.774 -10.434 -24.359 1.00 97.88 478 VAL A O 1
ATOM 3430 N N . LYS A 1 479 ? 8.204 -9.467 -25.814 1.00 97.88 479 LYS A N 1
ATOM 3431 C CA . LYS A 1 479 ? 9.338 -9.416 -24.895 1.00 97.88 479 LYS A CA 1
ATOM 3432 C C . LYS A 1 479 ? 9.759 -7.986 -24.579 1.00 97.88 479 LYS A C 1
ATOM 3434 O O . LYS A 1 479 ? 9.836 -7.168 -25.490 1.00 97.88 479 LYS A O 1
ATOM 3439 N N . GLY A 1 480 ? 10.008 -7.709 -23.306 1.00 97.62 480 GLY A N 1
ATOM 3440 C CA . GLY A 1 480 ? 10.724 -6.522 -22.843 1.00 97.62 480 GLY A CA 1
ATOM 3441 C C . GLY A 1 480 ? 12.241 -6.739 -22.810 1.00 97.62 480 GLY A C 1
ATOM 3442 O O . GLY A 1 480 ? 12.710 -7.797 -23.236 1.00 97.62 480 GLY A O 1
ATOM 3443 N N . GLY A 1 481 ? 12.971 -5.737 -22.326 1.00 97.19 481 GLY A N 1
ATOM 3444 C CA . GLY A 1 481 ? 14.427 -5.720 -22.177 1.00 97.19 481 GLY A CA 1
ATOM 3445 C C . GLY A 1 481 ? 14.892 -5.927 -20.731 1.00 97.19 481 GLY A C 1
ATOM 3446 O O . GLY A 1 481 ? 14.191 -6.529 -19.923 1.00 97.19 481 GLY A O 1
ATOM 3447 N N . GLU A 1 482 ? 16.099 -5.455 -20.406 1.00 96.44 482 GLU A N 1
ATOM 3448 C CA . GLU A 1 482 ? 16.646 -5.457 -19.033 1.00 96.44 482 GLU A CA 1
ATOM 3449 C C . GLU A 1 482 ? 16.276 -4.197 -18.228 1.00 96.44 482 GLU A C 1
ATOM 3451 O O . GLU A 1 482 ? 16.403 -4.179 -17.001 1.00 96.44 482 GLU A O 1
ATOM 3456 N N . GLY A 1 483 ? 15.841 -3.134 -18.911 1.00 95.50 483 GLY A N 1
ATOM 3457 C CA . GLY A 1 483 ? 15.351 -1.910 -18.279 1.00 95.50 483 GLY A CA 1
ATOM 3458 C C . GLY A 1 483 ? 13.934 -2.063 -17.713 1.00 95.50 483 GLY A C 1
ATOM 3459 O O . GLY A 1 483 ? 13.296 -3.098 -17.850 1.00 95.50 483 GLY A O 1
ATOM 3460 N N . SER A 1 484 ? 13.415 -1.011 -17.072 1.00 96.31 484 SER A N 1
ATOM 3461 C CA . SER A 1 484 ? 12.019 -0.999 -16.607 1.00 96.31 484 SER A CA 1
ATOM 3462 C C . SER A 1 484 ? 11.073 -0.800 -17.790 1.00 96.31 484 SER A C 1
ATOM 3464 O O . SER A 1 484 ? 11.057 0.262 -18.422 1.00 96.31 484 SER A O 1
ATOM 3466 N N . ASP A 1 485 ? 10.268 -1.821 -18.065 1.00 98.31 485 ASP A N 1
ATOM 3467 C CA . ASP A 1 485 ? 9.389 -1.867 -19.223 1.00 98.31 485 ASP A CA 1
ATOM 3468 C C . ASP A 1 485 ? 7.918 -1.633 -18.875 1.00 98.31 485 ASP A C 1
ATOM 3470 O O . ASP A 1 485 ? 7.385 -2.110 -17.874 1.00 98.31 485 ASP A O 1
ATOM 3474 N N . THR A 1 486 ? 7.203 -0.945 -19.761 1.00 98.00 486 THR A N 1
ATOM 3475 C CA . THR A 1 486 ? 5.743 -0.817 -19.735 1.00 98.00 486 THR A CA 1
ATOM 3476 C C . THR A 1 486 ? 5.167 -1.183 -21.094 1.00 98.00 486 THR A C 1
ATOM 3478 O O . THR A 1 486 ? 5.232 -0.407 -22.049 1.00 98.00 486 THR A O 1
ATOM 3481 N N . LEU A 1 487 ? 4.552 -2.361 -21.186 1.00 98.25 487 LEU A N 1
ATOM 3482 C CA . LEU A 1 487 ? 4.006 -2.893 -22.435 1.00 98.25 487 LEU A CA 1
ATOM 3483 C C . LEU A 1 487 ? 2.476 -2.883 -22.375 1.00 98.25 487 LEU A C 1
ATOM 3485 O O . LEU A 1 487 ? 1.869 -3.566 -21.553 1.00 98.25 487 LEU A O 1
ATOM 3489 N N . SER A 1 488 ? 1.835 -2.095 -23.239 1.00 97.44 488 SER A N 1
ATOM 3490 C CA . SER A 1 488 ? 0.372 -1.976 -23.301 1.00 97.44 488 SER A CA 1
ATOM 3491 C C . SER A 1 488 ? -0.206 -2.810 -24.436 1.00 97.44 488 SER A C 1
ATOM 3493 O O . SER A 1 488 ? 0.114 -2.573 -25.597 1.00 97.44 488 SER A O 1
ATOM 3495 N N . VAL A 1 489 ? -1.108 -3.741 -24.129 1.00 97.06 489 VAL A N 1
ATOM 3496 C CA . VAL A 1 489 ? -1.702 -4.672 -25.099 1.00 97.06 489 VAL A CA 1
ATOM 3497 C C . VAL A 1 489 ? -3.230 -4.653 -25.060 1.00 97.06 489 VAL A C 1
ATOM 3499 O O . VAL A 1 489 ? -3.865 -4.408 -24.031 1.00 97.06 489 VAL A O 1
ATOM 3502 N N . GLY A 1 490 ? -3.846 -4.901 -26.214 1.00 95.31 490 GLY A N 1
ATOM 3503 C CA . GLY A 1 490 ? -5.286 -5.127 -26.325 1.00 95.31 490 GLY A CA 1
ATOM 3504 C C . GLY A 1 490 ? -5.607 -6.616 -26.255 1.00 95.31 490 GLY A C 1
ATOM 3505 O O . GLY A 1 490 ? -5.073 -7.392 -27.042 1.00 95.31 490 GLY A O 1
ATOM 3506 N N . ILE A 1 491 ? -6.533 -7.025 -25.384 1.00 93.62 491 ILE A N 1
ATOM 3507 C CA . ILE A 1 491 ? -6.949 -8.434 -25.233 1.00 93.62 491 ILE A CA 1
ATOM 3508 C C . ILE A 1 491 ? -7.518 -8.998 -26.548 1.00 93.62 491 ILE A C 1
ATOM 3510 O O . ILE A 1 491 ? -7.336 -10.168 -26.858 1.00 93.62 491 ILE A O 1
ATOM 3514 N N . GLY A 1 492 ? -8.162 -8.165 -27.373 1.00 92.62 492 GLY A N 1
ATOM 3515 C CA . GLY A 1 492 ? -8.634 -8.575 -28.704 1.00 92.62 492 GLY A CA 1
ATOM 3516 C C . GLY A 1 492 ? -7.529 -8.711 -29.765 1.00 92.62 492 GLY A C 1
ATOM 3517 O O . GLY A 1 492 ? -7.803 -9.170 -30.875 1.00 92.62 492 GLY A O 1
ATOM 3518 N N . GLY A 1 493 ? -6.305 -8.272 -29.463 1.00 93.81 493 GLY A N 1
ATOM 3519 C CA . GLY A 1 493 ? -5.138 -8.324 -30.344 1.00 93.81 493 GLY A CA 1
ATOM 3520 C C . GLY A 1 493 ? -4.212 -9.507 -30.090 1.00 93.81 493 GLY A C 1
ATOM 3521 O O . GLY A 1 493 ? -3.466 -9.879 -30.991 1.00 93.81 493 GLY A O 1
ATOM 3522 N N . ILE A 1 494 ? -4.284 -10.120 -28.909 1.00 94.50 494 ILE A N 1
ATOM 3523 C CA . ILE A 1 494 ? -3.396 -11.211 -28.499 1.00 94.50 494 ILE A CA 1
ATOM 3524 C C . ILE A 1 494 ? -3.942 -12.577 -28.917 1.00 94.50 494 ILE A C 1
ATOM 3526 O O . ILE A 1 494 ? -5.150 -12.819 -28.917 1.00 94.50 494 ILE A O 1
ATOM 3530 N N . THR A 1 495 ? -3.041 -13.487 -29.269 1.00 91.88 495 THR A N 1
ATOM 3531 C CA . THR A 1 495 ? -3.380 -14.906 -29.425 1.00 91.88 495 THR A CA 1
ATOM 3532 C C . THR A 1 495 ? -3.808 -15.490 -28.073 1.00 91.88 495 THR A C 1
ATOM 3534 O O . THR A 1 495 ? -3.389 -15.021 -27.014 1.00 91.88 495 THR A O 1
ATOM 3537 N N . GLY A 1 496 ? -4.641 -16.537 -28.085 1.00 79.62 496 GLY A N 1
ATOM 3538 C CA . GLY A 1 496 ? -5.170 -17.135 -26.850 1.00 79.62 496 GLY A CA 1
ATOM 3539 C C . GLY A 1 496 ? -4.100 -17.669 -25.887 1.00 79.62 496 GLY A C 1
ATOM 3540 O O . GLY A 1 496 ? -4.386 -17.803 -24.704 1.00 79.62 496 GLY A O 1
ATOM 3541 N N . ASN A 1 497 ? -2.891 -17.940 -26.389 1.00 84.75 497 ASN A N 1
ATOM 3542 C CA . ASN A 1 497 ? -1.728 -18.459 -25.672 1.00 84.75 497 ASN A CA 1
ATOM 3543 C C . ASN A 1 497 ? -0.494 -17.548 -25.822 1.00 84.75 497 ASN A C 1
ATOM 3545 O O . ASN A 1 497 ? 0.625 -18.053 -25.873 1.00 84.75 497 ASN A O 1
ATOM 3549 N N . ALA A 1 498 ? -0.682 -16.230 -25.934 1.00 93.62 498 ALA A N 1
ATOM 3550 C CA . ALA A 1 498 ? 0.437 -15.304 -26.083 1.00 93.62 498 ALA A CA 1
ATOM 3551 C C . ALA A 1 498 ? 1.444 -15.406 -24.917 1.00 93.62 498 ALA A C 1
ATOM 3553 O O . ALA A 1 498 ? 1.068 -15.729 -23.785 1.00 93.62 498 ALA A O 1
ATOM 3554 N N . SER A 1 499 ? 2.719 -15.146 -25.206 1.00 95.50 499 SER A N 1
ATOM 3555 C CA . SER A 1 499 ? 3.822 -15.126 -24.243 1.00 95.50 499 SER A CA 1
ATOM 3556 C C . SER A 1 499 ? 4.262 -13.693 -23.967 1.00 95.50 499 SER A C 1
ATOM 3558 O O . SER A 1 499 ? 4.524 -12.940 -24.907 1.00 95.50 499 SER A O 1
ATOM 3560 N N . PHE A 1 500 ? 4.382 -13.344 -22.688 1.00 96.94 500 PHE A N 1
ATOM 3561 C CA . PHE A 1 500 ? 4.860 -12.051 -22.207 1.00 96.94 500 PHE A CA 1
ATOM 3562 C C . PHE A 1 500 ? 6.066 -12.283 -21.299 1.00 96.94 500 PHE A C 1
ATOM 3564 O O . PHE A 1 500 ? 5.939 -12.929 -20.264 1.00 96.94 500 PHE A O 1
ATOM 3571 N N . THR A 1 501 ? 7.239 -11.782 -21.663 1.00 97.19 501 THR A N 1
ATOM 3572 C CA . THR A 1 501 ? 8.453 -11.980 -20.854 1.00 97.19 501 THR A CA 1
ATOM 3573 C C . THR A 1 501 ? 9.277 -10.709 -20.814 1.00 97.19 501 THR A C 1
ATOM 3575 O O . THR A 1 501 ? 9.393 -10.040 -21.829 1.00 97.19 501 THR A O 1
ATOM 3578 N N . THR A 1 502 ? 9.898 -10.379 -19.697 1.00 96.94 502 THR A N 1
ATOM 3579 C CA . THR A 1 502 ? 10.870 -9.279 -19.625 1.00 96.94 502 THR A CA 1
ATOM 3580 C C . THR A 1 502 ? 11.965 -9.620 -18.609 1.00 96.94 502 THR A C 1
ATOM 3582 O O . THR A 1 502 ? 11.799 -10.559 -17.824 1.00 96.94 502 THR A O 1
ATOM 3585 N N . GLY A 1 503 ? 13.111 -8.947 -18.704 1.00 93.69 503 GLY A N 1
ATOM 3586 C CA . GLY A 1 503 ? 14.177 -8.967 -17.708 1.00 93.69 503 GLY A CA 1
ATOM 3587 C C . GLY A 1 503 ? 14.053 -7.778 -16.751 1.00 93.69 503 GLY A C 1
ATOM 3588 O O . GLY A 1 503 ? 13.030 -7.107 -16.705 1.00 93.69 503 GLY A O 1
ATOM 3589 N N . GLY A 1 504 ? 15.091 -7.502 -15.964 1.00 93.12 504 GLY A N 1
ATOM 3590 C CA . GLY A 1 504 ? 15.091 -6.329 -15.085 1.00 93.12 504 GLY A CA 1
ATOM 3591 C C . GLY A 1 504 ? 14.065 -6.384 -13.948 1.00 93.12 504 GLY A C 1
ATOM 3592 O O . GLY A 1 504 ? 13.647 -7.453 -13.512 1.00 93.12 504 GLY A O 1
ATOM 3593 N N . SER A 1 505 ? 13.696 -5.211 -13.426 1.00 93.56 505 SER A N 1
ATOM 3594 C CA . SER A 1 505 ? 12.685 -5.066 -12.370 1.00 93.56 505 SER A CA 1
ATOM 3595 C C . SER A 1 505 ? 11.853 -3.803 -12.578 1.00 93.56 505 SER A C 1
ATOM 3597 O O . SER A 1 505 ? 12.327 -2.828 -13.164 1.00 93.56 505 SER A O 1
ATOM 3599 N N . GLY A 1 506 ? 10.635 -3.785 -12.038 1.00 94.69 506 GLY A N 1
ATOM 3600 C CA . GLY A 1 506 ? 9.736 -2.636 -12.144 1.00 94.69 506 GLY A CA 1
ATOM 3601 C C . GLY A 1 506 ? 8.929 -2.652 -13.438 1.00 94.69 506 GLY A C 1
ATOM 3602 O O . GLY A 1 506 ? 8.605 -1.595 -13.978 1.00 94.69 506 GLY A O 1
ATOM 3603 N N . ASN A 1 507 ? 8.617 -3.842 -13.942 1.00 97.88 507 ASN A N 1
ATOM 3604 C CA . ASN A 1 507 ? 7.957 -4.024 -15.221 1.00 97.88 507 ASN A CA 1
ATOM 3605 C C . ASN A 1 507 ? 6.433 -4.062 -15.084 1.00 97.88 507 ASN A C 1
ATOM 3607 O O . ASN A 1 507 ? 5.874 -4.633 -14.141 1.00 97.88 507 ASN A O 1
ATOM 3611 N N . THR A 1 508 ? 5.745 -3.483 -16.068 1.00 98.19 508 THR A N 1
ATOM 3612 C CA . THR A 1 508 ? 4.283 -3.387 -16.110 1.00 98.19 508 THR A CA 1
ATOM 3613 C C . THR A 1 508 ? 3.713 -3.920 -17.422 1.00 98.19 508 THR A C 1
ATOM 3615 O O . THR A 1 508 ? 4.017 -3.419 -18.505 1.00 98.19 508 THR A O 1
ATOM 3618 N N . LEU A 1 509 ? 2.802 -4.890 -17.326 1.00 97.44 509 LEU A N 1
ATOM 3619 C CA . LEU A 1 509 ? 1.957 -5.321 -18.439 1.00 97.44 509 LEU A CA 1
ATOM 3620 C C . LEU A 1 509 ? 0.581 -4.662 -18.313 1.00 97.44 509 LEU A C 1
ATOM 3622 O O . LEU A 1 509 ? -0.199 -4.993 -17.421 1.00 97.44 509 LEU A O 1
ATOM 3626 N N . LYS A 1 510 ? 0.259 -3.744 -19.223 1.00 96.94 510 LYS A N 1
ATOM 3627 C CA . LYS A 1 510 ? -1.015 -3.019 -19.226 1.00 96.94 510 LYS A CA 1
ATOM 3628 C C . LYS A 1 510 ? -2.006 -3.648 -20.201 1.00 96.94 510 LYS A C 1
ATOM 3630 O O . LYS A 1 510 ? -1.724 -3.814 -21.385 1.00 96.94 510 LYS A O 1
ATOM 3635 N N . LEU A 1 511 ? -3.194 -3.973 -19.713 1.00 95.69 511 LEU A N 1
ATOM 3636 C CA . LEU A 1 511 ? -4.238 -4.703 -20.417 1.00 95.69 511 LEU A CA 1
ATOM 3637 C C . LEU A 1 511 ? -5.416 -3.786 -20.746 1.00 95.69 511 LEU A C 1
ATOM 3639 O O . LEU A 1 511 ? -5.956 -3.104 -19.878 1.00 95.69 511 LEU A O 1
ATOM 3643 N N . SER A 1 512 ? -5.863 -3.823 -22.000 1.00 93.62 512 SER A N 1
ATOM 3644 C CA . SER A 1 512 ? -7.054 -3.112 -22.480 1.00 93.62 512 SER A CA 1
ATOM 3645 C C . SER A 1 512 ? -8.034 -4.046 -23.203 1.00 93.62 512 SER A C 1
ATOM 3647 O O . SER A 1 512 ? -7.666 -5.127 -23.656 1.00 93.62 512 SER A O 1
ATOM 3649 N N . GLY A 1 513 ? -9.301 -3.649 -23.345 1.00 91.94 513 GLY A N 1
ATOM 3650 C CA . GLY A 1 513 ? -10.332 -4.451 -24.018 1.00 91.94 513 GLY A CA 1
ATOM 3651 C C . GLY A 1 513 ? -11.099 -5.392 -23.083 1.00 91.94 513 GLY A C 1
ATOM 3652 O O . GLY A 1 513 ? -11.373 -5.047 -21.941 1.00 91.94 513 GLY A O 1
ATOM 3653 N N . THR A 1 514 ? -11.536 -6.549 -23.583 1.00 92.31 514 THR A N 1
ATOM 3654 C CA . THR A 1 514 ? -12.347 -7.525 -22.828 1.00 92.31 514 THR A CA 1
ATOM 3655 C C . THR A 1 514 ? -11.990 -8.943 -23.226 1.00 92.31 514 THR A C 1
ATOM 3657 O O . THR A 1 514 ? -11.786 -9.188 -24.416 1.00 92.31 514 THR A O 1
ATOM 3660 N N . GLY A 1 515 ? -12.021 -9.885 -22.285 1.00 92.19 515 GLY A N 1
ATOM 3661 C CA . GLY A 1 515 ? -11.871 -11.309 -22.577 1.00 92.19 515 GLY A CA 1
ATOM 3662 C C . GLY A 1 515 ? -11.069 -12.074 -21.530 1.00 92.19 515 GLY A C 1
ATOM 3663 O O . GLY A 1 515 ? -10.799 -11.588 -20.433 1.00 92.19 515 GLY A O 1
ATOM 3664 N N . THR A 1 516 ? -10.697 -13.298 -21.888 1.00 91.50 516 THR A N 1
ATOM 3665 C CA . THR A 1 516 ? -9.837 -14.163 -21.079 1.00 91.50 516 THR A CA 1
ATOM 3666 C C . THR A 1 516 ? -8.422 -14.141 -21.632 1.00 91.50 516 THR A C 1
ATOM 3668 O O . THR A 1 516 ? -8.228 -14.298 -22.834 1.00 91.50 516 THR A O 1
ATOM 3671 N N . ILE A 1 517 ? -7.447 -14.002 -20.742 1.00 89.88 517 ILE A N 1
ATOM 3672 C CA . ILE A 1 517 ? -6.024 -14.130 -21.023 1.00 89.88 517 ILE A CA 1
ATOM 3673 C C . ILE A 1 517 ? -5.553 -15.414 -20.343 1.00 89.88 517 ILE A C 1
ATOM 3675 O O . ILE A 1 517 ? -5.616 -15.534 -19.119 1.00 89.88 517 ILE A O 1
ATOM 3679 N N . ALA A 1 518 ? -5.115 -16.384 -21.142 1.00 90.44 518 ALA A N 1
ATOM 3680 C CA . ALA A 1 518 ? -4.535 -17.644 -20.684 1.00 90.44 518 ALA A CA 1
ATOM 3681 C C . ALA A 1 518 ? -3.133 -17.786 -21.299 1.00 90.44 518 ALA A C 1
ATOM 3683 O O . ALA A 1 518 ? -2.943 -18.549 -22.246 1.00 90.44 518 ALA A O 1
ATOM 3684 N N . PRO A 1 519 ? -2.166 -16.985 -20.824 1.00 87.38 519 PRO A N 1
ATOM 3685 C CA . PRO A 1 519 ? -0.886 -16.831 -21.492 1.00 87.38 519 PRO A CA 1
ATOM 3686 C C . PRO A 1 519 ? -0.069 -18.127 -21.436 1.00 87.38 519 PRO A C 1
ATOM 3688 O O . PRO A 1 519 ? -0.157 -18.903 -20.477 1.00 87.38 519 PRO A O 1
ATOM 3691 N N . ALA A 1 520 ? 0.748 -18.360 -22.467 1.00 92.12 520 ALA A N 1
ATOM 3692 C CA . ALA A 1 520 ? 1.726 -19.448 -22.437 1.00 92.12 520 ALA A CA 1
ATOM 3693 C C . ALA A 1 520 ? 2.800 -19.193 -21.370 1.00 92.12 520 ALA A C 1
ATOM 3695 O O . ALA A 1 520 ? 3.231 -20.140 -20.718 1.00 92.12 520 ALA A O 1
ATOM 3696 N N . ALA A 1 521 ? 3.172 -17.926 -21.170 1.00 93.69 521 ALA A N 1
ATOM 3697 C CA . ALA A 1 521 ? 4.032 -17.458 -20.090 1.00 93.69 521 ALA A CA 1
ATOM 3698 C C . ALA A 1 521 ? 3.767 -15.970 -19.797 1.00 93.69 521 ALA A C 1
ATOM 3700 O O . ALA A 1 521 ? 3.503 -15.197 -20.720 1.00 93.69 521 ALA A O 1
ATOM 3701 N N . VAL A 1 522 ? 3.844 -15.582 -18.524 1.00 94.25 522 VAL A N 1
ATOM 3702 C CA . VAL A 1 522 ? 4.038 -14.201 -18.054 1.00 94.25 522 VAL A CA 1
ATOM 3703 C C . VAL A 1 522 ? 5.161 -14.249 -17.026 1.00 94.25 522 VAL A C 1
ATOM 3705 O O . VAL A 1 522 ? 4.942 -14.797 -15.951 1.00 94.25 522 VAL A O 1
ATOM 3708 N N . SER A 1 523 ? 6.341 -13.722 -17.344 1.00 95.12 523 SER A N 1
ATOM 3709 C CA . SER A 1 523 ? 7.498 -13.721 -16.433 1.00 95.12 523 SER A CA 1
ATOM 3710 C C . SER A 1 523 ? 8.238 -12.386 -16.449 1.00 95.12 523 SER A C 1
ATOM 3712 O O . SER A 1 523 ? 8.243 -11.700 -17.474 1.00 95.12 523 SER A O 1
ATOM 3714 N N . GLY A 1 524 ? 8.855 -12.026 -15.323 1.00 95.25 524 GLY A N 1
ATOM 3715 C CA . GLY A 1 524 ? 9.556 -10.750 -15.134 1.00 95.25 524 GLY A CA 1
ATOM 3716 C C . GLY A 1 524 ? 8.649 -9.523 -14.986 1.00 95.25 524 GLY A C 1
ATOM 3717 O O . GLY A 1 524 ? 9.149 -8.414 -14.862 1.00 95.25 524 GLY A O 1
ATOM 3718 N N . PHE A 1 525 ? 7.320 -9.688 -15.006 1.00 96.31 525 PHE A N 1
ATOM 3719 C CA . PHE A 1 525 ? 6.370 -8.600 -14.758 1.00 96.31 525 PHE A CA 1
ATOM 3720 C C . PHE A 1 525 ? 5.948 -8.569 -13.290 1.00 96.31 525 PHE A C 1
ATOM 3722 O O . PHE A 1 525 ? 5.181 -9.426 -12.852 1.00 96.31 525 PHE A O 1
ATOM 3729 N N . GLU A 1 526 ? 6.346 -7.532 -12.552 1.00 96.31 526 GLU A N 1
ATOM 3730 C CA . GLU A 1 526 ? 5.900 -7.351 -11.165 1.00 96.31 526 GLU A CA 1
ATOM 3731 C C . GLU A 1 526 ? 4.468 -6.812 -11.080 1.00 96.31 526 GLU A C 1
ATOM 3733 O O . GLU A 1 526 ? 3.768 -7.080 -10.097 1.00 96.31 526 GLU A O 1
ATOM 3738 N N . THR A 1 527 ? 4.034 -6.053 -12.098 1.00 97.06 527 THR A N 1
ATOM 3739 C CA . THR A 1 527 ? 2.715 -5.409 -12.147 1.00 97.06 527 THR A CA 1
ATOM 3740 C C . THR A 1 527 ? 1.924 -5.780 -13.401 1.00 97.06 527 THR A C 1
ATOM 3742 O O . THR A 1 527 ? 2.402 -5.652 -14.528 1.00 97.06 527 THR A O 1
ATOM 3745 N N . ILE A 1 528 ? 0.656 -6.149 -13.216 1.00 96.06 528 ILE A N 1
ATOM 3746 C CA . ILE A 1 528 ? -0.353 -6.145 -14.285 1.00 96.06 528 ILE A CA 1
ATOM 3747 C C . ILE A 1 528 ? -1.333 -5.000 -14.034 1.00 96.06 528 ILE A C 1
ATOM 3749 O O . ILE A 1 528 ? -1.941 -4.932 -12.971 1.00 96.06 528 ILE A O 1
ATOM 3753 N N . ASP A 1 529 ? -1.521 -4.122 -15.015 1.00 96.75 529 ASP A N 1
ATOM 3754 C CA . ASP A 1 529 ? -2.463 -2.996 -14.960 1.00 96.75 529 ASP A CA 1
ATOM 3755 C C . ASP A 1 529 ? -3.675 -3.273 -15.861 1.00 96.75 529 ASP A C 1
ATOM 3757 O O . ASP A 1 529 ? -3.560 -3.333 -17.083 1.00 96.75 529 ASP A O 1
ATOM 3761 N N . VAL A 1 530 ? -4.855 -3.450 -15.269 1.00 95.81 530 VAL A N 1
ATOM 3762 C CA . VAL A 1 530 ? -6.136 -3.532 -15.976 1.00 95.81 530 VAL A CA 1
ATOM 3763 C C . VAL A 1 530 ? -6.668 -2.112 -16.173 1.00 95.81 530 VAL A C 1
ATOM 3765 O O . VAL A 1 530 ? -7.195 -1.500 -15.244 1.00 95.81 530 VAL A O 1
ATOM 3768 N N . ALA A 1 531 ? -6.536 -1.607 -17.402 1.00 92.62 531 ALA A N 1
ATOM 3769 C CA . ALA A 1 531 ? -6.722 -0.196 -17.723 1.00 92.62 531 ALA A CA 1
ATOM 3770 C C . ALA A 1 531 ? -8.160 0.325 -17.512 1.00 92.62 531 ALA A C 1
ATOM 3772 O O . ALA A 1 531 ? -9.140 -0.418 -17.536 1.00 92.62 531 ALA A O 1
ATOM 3773 N N . ALA A 1 532 ? -8.296 1.651 -17.437 1.00 89.31 532 ALA A N 1
ATOM 3774 C CA . ALA A 1 532 ? -9.586 2.336 -17.356 1.00 89.31 532 ALA A CA 1
ATOM 3775 C C . ALA A 1 532 ? -10.529 2.012 -18.524 1.00 89.31 532 ALA A C 1
ATOM 3777 O O . ALA A 1 532 ? -10.128 1.926 -19.687 1.00 89.31 532 ALA A O 1
ATOM 3778 N N . GLY A 1 533 ? -11.824 1.879 -18.220 1.00 86.00 533 GLY A N 1
ATOM 3779 C CA . GLY A 1 533 ? -12.867 1.732 -19.240 1.00 86.00 533 GLY A CA 1
ATOM 3780 C C . GLY A 1 533 ? -12.984 0.338 -19.871 1.00 86.00 533 GLY A C 1
ATOM 3781 O O . GLY A 1 533 ? -13.863 0.132 -20.709 1.00 86.00 533 GLY A O 1
ATOM 3782 N N . VAL A 1 534 ? -12.145 -0.619 -19.472 1.00 85.81 534 VAL A N 1
ATOM 3783 C CA . VAL A 1 534 ? -12.167 -2.002 -19.979 1.00 85.81 534 VAL A CA 1
ATOM 3784 C C . VAL A 1 534 ? -13.401 -2.760 -19.492 1.00 85.81 534 VAL A C 1
ATOM 3786 O O . VAL A 1 534 ? -13.908 -2.491 -18.409 1.00 85.81 534 VAL A O 1
ATOM 3789 N N . GLY A 1 535 ? -13.925 -3.700 -20.276 1.00 88.56 535 GLY A N 1
ATOM 3790 C CA . GLY A 1 535 ? -15.019 -4.571 -19.814 1.00 88.56 535 GLY A CA 1
ATOM 3791 C C . GLY A 1 535 ? -14.493 -5.762 -19.004 1.00 88.56 535 GLY A C 1
ATOM 3792 O O . GLY A 1 535 ? -13.484 -5.646 -18.322 1.00 88.56 535 GLY A O 1
ATOM 3793 N N . GLY A 1 536 ? -15.183 -6.907 -19.047 1.00 91.38 536 GLY A N 1
ATOM 3794 C CA . GLY A 1 536 ? -14.800 -8.073 -18.241 1.00 91.38 536 GLY A CA 1
ATOM 3795 C C . GLY A 1 536 ? -13.443 -8.666 -18.646 1.00 91.38 536 GLY A C 1
ATOM 3796 O O . GLY A 1 536 ? -13.219 -8.916 -19.835 1.00 91.38 536 GLY A O 1
ATOM 3797 N N . VAL A 1 537 ? -12.571 -8.916 -17.666 1.00 94.88 537 VAL A N 1
ATOM 3798 C CA . VAL A 1 537 ? -11.223 -9.479 -17.834 1.00 94.88 537 VAL A CA 1
ATOM 3799 C C . VAL A 1 537 ? -11.048 -10.702 -16.937 1.00 94.88 537 VAL A C 1
ATOM 3801 O O . VAL A 1 537 ? -11.347 -10.672 -15.745 1.00 94.88 537 VAL A O 1
ATOM 3804 N N . ILE A 1 538 ? -10.529 -11.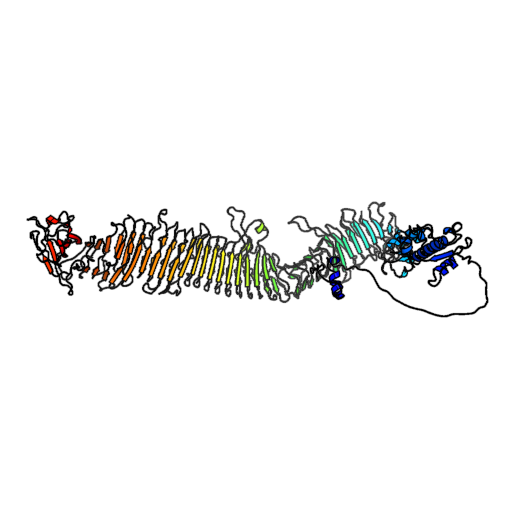791 -17.498 1.00 93.44 538 ILE A N 1
ATOM 3805 C CA . ILE A 1 538 ? -10.143 -12.985 -16.736 1.00 93.44 538 ILE A CA 1
ATOM 3806 C C . ILE A 1 538 ? -8.663 -13.252 -16.993 1.00 93.44 538 ILE A C 1
ATOM 3808 O O . ILE A 1 538 ? -8.293 -13.549 -18.125 1.00 93.44 538 ILE A O 1
ATOM 3812 N N . LEU A 1 539 ? -7.837 -13.191 -15.951 1.00 92.44 539 LEU A N 1
ATOM 3813 C CA . LEU A 1 539 ? -6.444 -13.627 -15.982 1.00 92.44 539 LEU A CA 1
ATOM 3814 C C . LEU A 1 539 ? -6.353 -15.058 -15.435 1.00 92.44 539 LEU A C 1
ATOM 3816 O O . LEU A 1 539 ? -6.572 -15.292 -14.244 1.00 92.44 539 LEU A O 1
ATOM 3820 N N . SER A 1 540 ? -6.035 -16.006 -16.318 1.00 90.06 540 SER A N 1
ATOM 3821 C CA . SER A 1 540 ? -5.771 -17.406 -15.978 1.00 90.06 540 SER A CA 1
ATOM 3822 C C . SER A 1 540 ? -4.269 -17.615 -15.779 1.00 90.06 540 SER A C 1
ATOM 3824 O O . SER A 1 540 ? -3.521 -17.805 -16.733 1.00 90.06 540 SER A O 1
ATOM 3826 N N . GLY A 1 541 ? -3.836 -17.581 -14.527 1.00 86.12 541 GLY A N 1
ATOM 3827 C CA . GLY A 1 541 ? -2.460 -17.399 -14.092 1.00 86.12 541 GLY A CA 1
ATOM 3828 C C . GLY A 1 541 ? -1.565 -18.633 -13.997 1.00 86.12 541 GLY A C 1
ATOM 3829 O O . GLY A 1 541 ? -0.525 -18.539 -13.358 1.00 86.12 541 GLY A O 1
ATOM 3830 N N . ALA A 1 542 ? -1.928 -19.770 -14.602 1.00 87.62 542 ALA A N 1
ATOM 3831 C CA . ALA A 1 542 ? -1.181 -21.027 -14.430 1.00 87.62 542 ALA A CA 1
ATOM 3832 C C . ALA A 1 542 ? 0.306 -20.927 -14.828 1.00 87.62 542 ALA A C 1
ATOM 3834 O O . ALA A 1 542 ? 1.130 -21.649 -14.276 1.00 87.62 542 ALA A O 1
ATOM 3835 N N . ASN A 1 543 ? 0.631 -20.023 -15.759 1.00 91.06 543 ASN A N 1
ATOM 3836 C CA . ASN A 1 543 ? 1.988 -19.764 -16.247 1.00 91.06 543 ASN A CA 1
ATOM 3837 C C . ASN A 1 543 ? 2.444 -18.322 -15.957 1.00 91.06 543 ASN A C 1
ATOM 3839 O O . ASN A 1 543 ? 3.131 -17.719 -16.778 1.00 91.06 543 ASN A O 1
ATOM 3843 N N . VAL A 1 544 ? 1.998 -17.736 -14.845 1.00 92.19 544 VAL A N 1
ATOM 3844 C CA . VAL A 1 544 ? 2.431 -16.405 -14.395 1.00 92.19 544 VAL A CA 1
ATOM 3845 C C . VAL A 1 544 ? 3.454 -16.568 -13.274 1.00 92.19 544 VAL A C 1
ATOM 3847 O O . VAL A 1 544 ? 3.151 -17.230 -12.287 1.00 92.19 544 VAL A O 1
ATOM 3850 N N . SER A 1 545 ? 4.627 -15.954 -13.392 1.00 91.38 545 SER A N 1
ATOM 3851 C CA . SER A 1 545 ? 5.630 -15.815 -12.329 1.00 91.38 545 SER A CA 1
ATOM 3852 C C . SER A 1 545 ? 5.864 -14.340 -12.000 1.00 91.38 545 SER A C 1
ATOM 3854 O O . SER A 1 545 ? 5.421 -13.463 -12.739 1.00 91.38 545 SER A O 1
ATOM 3856 N N . ASP A 1 546 ? 6.532 -14.072 -10.875 1.00 92.56 546 ASP A N 1
ATOM 3857 C CA . ASP A 1 546 ? 7.061 -12.753 -10.464 1.00 92.56 546 ASP A CA 1
ATOM 3858 C C . ASP A 1 546 ? 6.016 -11.656 -10.160 1.00 92.56 546 ASP A C 1
ATOM 3860 O O . ASP A 1 546 ? 6.326 -10.639 -9.537 1.00 92.56 546 ASP A O 1
ATOM 3864 N N . LEU A 1 547 ? 4.748 -11.891 -10.505 1.00 93.19 547 LEU A N 1
ATOM 3865 C CA . LEU A 1 547 ? 3.639 -10.982 -10.250 1.00 93.19 547 LEU A CA 1
ATOM 3866 C C . LEU A 1 547 ? 3.417 -10.778 -8.746 1.00 93.19 547 LEU A C 1
ATOM 3868 O O . LEU A 1 547 ? 3.023 -11.700 -8.033 1.00 93.19 547 LEU A O 1
ATOM 3872 N N . SER A 1 548 ? 3.568 -9.535 -8.292 1.00 93.62 548 SER A N 1
ATOM 3873 C CA . SER A 1 548 ? 3.295 -9.126 -6.906 1.00 93.62 548 SER A CA 1
ATOM 3874 C C . SER A 1 548 ? 2.127 -8.144 -6.799 1.00 93.62 548 SER A C 1
ATOM 3876 O O . SER A 1 548 ? 1.539 -7.988 -5.722 1.00 93.62 548 SER A O 1
ATOM 3878 N N . LYS A 1 549 ? 1.744 -7.508 -7.915 1.00 96.12 549 LYS A N 1
ATOM 3879 C CA . LYS A 1 549 ? 0.726 -6.461 -7.942 1.00 96.12 549 LYS A CA 1
ATOM 3880 C C . LYS A 1 549 ? -0.192 -6.546 -9.162 1.00 96.12 549 LYS A C 1
ATOM 3882 O O . LYS A 1 549 ? 0.255 -6.652 -10.298 1.00 96.12 549 LYS A O 1
ATOM 3887 N N . VAL A 1 550 ? -1.494 -6.408 -8.935 1.00 96.25 550 VAL A N 1
ATOM 3888 C CA . VAL A 1 550 ? -2.486 -6.146 -9.982 1.00 96.25 550 VAL A CA 1
ATOM 3889 C C . VAL A 1 550 ? -3.164 -4.816 -9.696 1.00 96.25 550 VAL A C 1
ATOM 3891 O O . VAL A 1 550 ? -3.756 -4.646 -8.636 1.00 96.25 550 VAL A O 1
ATOM 3894 N N . VAL A 1 551 ? -3.107 -3.887 -10.642 1.00 97.06 551 VAL A N 1
ATOM 3895 C CA . VAL A 1 551 ? -3.867 -2.634 -10.608 1.00 97.06 551 VAL A CA 1
ATOM 3896 C C . VAL A 1 551 ? -5.151 -2.822 -11.409 1.00 97.06 551 VAL A C 1
ATOM 3898 O O . VAL A 1 551 ? -5.141 -3.408 -12.489 1.00 97.06 551 VAL A O 1
ATOM 3901 N N . VAL A 1 552 ? -6.272 -2.351 -10.875 1.00 95.50 552 VAL A N 1
ATOM 3902 C CA . VAL A 1 552 ? -7.573 -2.322 -11.544 1.00 95.50 552 VAL A CA 1
ATOM 3903 C C . VAL A 1 552 ? -8.065 -0.881 -11.552 1.00 95.50 552 VAL A C 1
ATOM 3905 O O . VAL A 1 552 ? -8.707 -0.436 -10.597 1.00 95.50 552 VAL A O 1
ATOM 3908 N N . SER A 1 553 ? -7.774 -0.162 -12.635 1.00 90.75 553 SER A N 1
ATOM 3909 C CA . SER A 1 553 ? -8.176 1.234 -12.805 1.00 90.75 553 SER A CA 1
ATOM 3910 C C . SER A 1 553 ? -9.551 1.306 -13.466 1.00 90.75 553 SER A C 1
ATOM 3912 O O . SER A 1 553 ? -9.707 0.862 -14.595 1.00 90.75 553 SER A O 1
ATOM 3914 N N . GLU A 1 554 ? -10.564 1.849 -12.784 1.00 85.56 554 GLU A N 1
ATOM 3915 C CA . GLU A 1 554 ? -11.895 2.220 -13.327 1.00 85.56 554 GLU A CA 1
ATOM 3916 C C . GLU A 1 554 ? -12.545 1.268 -14.375 1.00 85.56 554 GLU A C 1
ATOM 3918 O O . GLU A 1 554 ? -13.218 1.706 -15.326 1.00 85.56 554 GLU A O 1
ATOM 3923 N N . SER A 1 555 ? -12.343 -0.046 -14.248 1.00 86.62 555 SER A N 1
ATOM 3924 C CA . SER A 1 555 ? -12.875 -1.044 -15.186 1.00 86.62 555 SER A CA 1
ATOM 3925 C C . SER A 1 555 ? -14.412 -1.051 -15.182 1.00 86.62 555 SER A C 1
ATOM 3927 O O . SER A 1 555 ? -15.044 -0.934 -14.138 1.00 86.62 555 SER A O 1
ATOM 3929 N N . LYS A 1 556 ? -15.047 -1.244 -16.339 1.00 88.00 556 LYS A N 1
ATOM 3930 C CA . LYS A 1 556 ? -16.509 -1.339 -16.503 1.00 88.00 556 LYS A CA 1
ATOM 3931 C C . LYS A 1 556 ? -17.077 -2.749 -16.321 1.00 88.00 556 LYS A C 1
ATOM 3933 O O . LYS A 1 556 ? -18.297 -2.876 -16.224 1.00 88.00 556 LYS A O 1
ATOM 3938 N N . GLY A 1 557 ? -16.242 -3.789 -16.305 1.00 91.62 557 GLY A N 1
ATOM 3939 C CA . GLY A 1 557 ? -16.661 -5.180 -16.102 1.00 91.62 557 GLY A CA 1
ATOM 3940 C C . GLY A 1 557 ? -15.908 -5.885 -14.976 1.00 91.62 557 GLY A C 1
ATOM 3941 O O . GLY A 1 557 ? -15.032 -5.304 -14.343 1.00 91.62 557 GLY A O 1
ATOM 3942 N N . ASP A 1 558 ? -16.274 -7.143 -14.732 1.00 94.88 558 ASP A N 1
ATOM 3943 C CA . ASP A 1 558 ? -15.654 -7.969 -13.694 1.00 94.88 558 ASP A CA 1
ATOM 3944 C C . ASP A 1 558 ? -14.189 -8.285 -14.014 1.00 94.88 558 ASP A C 1
ATOM 3946 O O . ASP A 1 558 ? -13.840 -8.544 -15.166 1.00 94.88 558 ASP A O 1
ATOM 3950 N N . VAL A 1 559 ? -13.348 -8.342 -12.981 1.00 96.25 559 VAL A N 1
ATOM 3951 C CA . VAL A 1 559 ? -11.952 -8.787 -13.085 1.00 96.25 559 VAL A CA 1
ATOM 3952 C C . VAL A 1 559 ? -11.787 -10.063 -12.273 1.00 96.25 559 VAL A C 1
ATOM 3954 O O . VAL A 1 559 ? -12.096 -10.096 -11.085 1.00 96.25 559 VAL A O 1
ATOM 3957 N N . THR A 1 560 ? -11.313 -11.139 -12.894 1.00 95.94 560 THR A N 1
ATOM 3958 C CA . THR A 1 560 ? -11.062 -12.416 -12.208 1.00 95.94 560 THR A CA 1
ATOM 3959 C C . THR A 1 560 ? -9.597 -12.807 -12.323 1.00 95.94 560 THR A C 1
ATOM 3961 O O . THR A 1 560 ? -9.074 -12.918 -13.427 1.00 95.94 560 THR A O 1
ATOM 3964 N N . LEU A 1 561 ? -8.960 -13.055 -11.181 1.00 94.56 561 LEU A N 1
ATOM 3965 C CA . LEU A 1 561 ? -7.579 -13.499 -11.031 1.00 94.56 561 LEU A CA 1
ATOM 3966 C C . LEU A 1 561 ? -7.596 -14.940 -10.503 1.00 94.56 561 LEU A C 1
ATOM 3968 O O . LEU A 1 561 ? -7.949 -15.185 -9.345 1.00 94.56 561 LEU A O 1
ATOM 3972 N N . SER A 1 562 ? -7.259 -15.910 -11.354 1.00 92.94 562 SER A N 1
ATOM 3973 C CA . SER A 1 562 ? -7.428 -17.337 -11.051 1.00 92.94 562 SER A CA 1
ATOM 3974 C C . SER A 1 562 ? -6.271 -18.181 -11.567 1.00 92.94 562 SER A C 1
ATOM 3976 O O . SER A 1 562 ? -5.743 -17.896 -12.629 1.00 92.94 562 SER A O 1
ATOM 3978 N N . GLY A 1 563 ? -5.887 -19.230 -10.845 1.00 88.56 563 GLY A N 1
ATOM 3979 C CA . GLY A 1 563 ? -4.798 -20.139 -11.201 1.00 88.56 563 GLY A CA 1
ATOM 3980 C C . GLY A 1 563 ? -3.381 -19.589 -11.014 1.00 88.56 563 GLY A C 1
ATOM 3981 O O . GLY A 1 563 ? -2.472 -20.177 -11.582 1.00 88.56 563 GLY A O 1
ATOM 3982 N N . LEU A 1 564 ? -3.174 -18.496 -10.271 1.00 88.94 564 LEU A N 1
ATOM 3983 C CA . LEU A 1 564 ? -1.828 -17.964 -9.997 1.00 88.94 564 LEU A CA 1
ATOM 3984 C C . LEU A 1 564 ? -1.058 -18.921 -9.063 1.00 88.94 564 LEU A C 1
ATOM 3986 O O . LEU A 1 564 ? -1.660 -19.411 -8.099 1.00 88.94 564 LEU A O 1
ATOM 3990 N N . PRO A 1 565 ? 0.235 -19.206 -9.317 1.00 79.75 565 PRO A N 1
ATOM 3991 C CA . PRO A 1 565 ? 1.042 -20.025 -8.420 1.00 79.75 565 PRO A CA 1
ATOM 3992 C C . PRO A 1 565 ? 1.141 -19.334 -7.059 1.00 79.75 565 PRO A C 1
ATOM 3994 O O . PRO A 1 565 ? 1.392 -18.138 -6.990 1.00 79.75 565 PRO A O 1
ATOM 3997 N N . ASN A 1 566 ? 0.870 -20.091 -5.994 1.00 64.69 566 ASN A N 1
ATOM 3998 C CA . ASN A 1 566 ? 0.672 -19.613 -4.621 1.00 64.69 566 ASN A CA 1
ATOM 3999 C C . ASN A 1 566 ? 1.735 -18.591 -4.158 1.00 64.69 566 ASN A C 1
ATOM 4001 O O . ASN A 1 566 ? 2.784 -18.982 -3.646 1.00 64.69 566 ASN A O 1
ATOM 4005 N N . ALA A 1 567 ? 1.419 -17.303 -4.285 1.00 71.44 567 ALA A N 1
ATOM 4006 C CA . ALA A 1 567 ? 2.209 -16.163 -3.838 1.00 71.44 567 ALA A CA 1
ATOM 4007 C C . ALA A 1 567 ? 1.283 -15.120 -3.196 1.00 71.44 567 ALA A C 1
ATOM 4009 O O . ALA A 1 567 ? 0.078 -15.093 -3.469 1.00 71.44 567 ALA A O 1
ATOM 4010 N N . ASP A 1 568 ? 1.852 -14.273 -2.341 1.00 87.31 568 ASP A N 1
ATOM 4011 C CA . ASP A 1 568 ? 1.138 -13.123 -1.801 1.00 87.31 568 ASP A CA 1
ATOM 4012 C C . ASP A 1 568 ? 0.955 -12.075 -2.907 1.00 87.31 568 ASP A C 1
ATOM 4014 O O . ASP A 1 568 ? 1.912 -11.711 -3.589 1.00 87.31 568 ASP A O 1
ATOM 4018 N N . LEU A 1 569 ? -0.275 -11.589 -3.091 1.00 93.88 569 LEU A N 1
ATOM 4019 C CA . LEU A 1 569 ? -0.605 -10.634 -4.152 1.00 93.88 569 LEU A CA 1
ATOM 4020 C C . LEU A 1 569 ? -1.234 -9.364 -3.580 1.00 93.88 569 LEU A C 1
ATOM 4022 O O . LEU A 1 569 ? -2.155 -9.421 -2.762 1.00 93.88 569 LEU A O 1
ATOM 4026 N N . THR A 1 570 ? -0.803 -8.207 -4.077 1.00 96.50 570 THR A N 1
ATOM 4027 C CA . THR A 1 570 ? -1.518 -6.942 -3.885 1.00 96.50 570 THR A CA 1
ATOM 4028 C C . THR A 1 570 ? -2.463 -6.685 -5.053 1.00 96.50 570 THR A C 1
ATOM 4030 O O . THR A 1 570 ? -2.049 -6.679 -6.206 1.00 96.50 570 THR A O 1
ATOM 4033 N N . VAL A 1 571 ? -3.734 -6.421 -4.771 1.00 97.12 571 VAL A N 1
ATOM 4034 C CA . VAL A 1 571 ? -4.729 -5.969 -5.743 1.00 97.12 571 VAL A CA 1
ATOM 4035 C C . VAL A 1 571 ? -5.111 -4.534 -5.400 1.00 97.12 571 VAL A C 1
ATOM 4037 O O . VAL A 1 571 ? -5.735 -4.280 -4.374 1.00 97.12 571 VAL A O 1
ATOM 4040 N N . GLU A 1 572 ? -4.734 -3.587 -6.248 1.00 97.31 572 GLU A N 1
ATOM 4041 C CA . GLU A 1 572 ? -5.029 -2.168 -6.082 1.00 97.31 572 GLU A CA 1
ATOM 4042 C C . GLU A 1 572 ? -6.234 -1.767 -6.931 1.00 97.31 572 GLU A C 1
ATOM 4044 O O . GLU A 1 572 ? -6.221 -1.901 -8.151 1.00 97.31 572 GLU A O 1
ATOM 4049 N N . LEU A 1 573 ? -7.280 -1.261 -6.285 1.00 95.81 573 LEU A N 1
ATOM 4050 C CA . LEU A 1 573 ? -8.352 -0.530 -6.947 1.00 95.81 573 LEU A CA 1
ATOM 4051 C C . LEU A 1 573 ? -7.910 0.927 -7.084 1.00 95.81 573 LEU A C 1
ATOM 4053 O O . LEU A 1 573 ? -7.728 1.600 -6.070 1.00 95.81 573 LEU A O 1
ATOM 4057 N N . ASP A 1 574 ? -7.749 1.404 -8.313 1.00 94.25 574 ASP A N 1
ATOM 4058 C CA . ASP A 1 574 ? -7.238 2.745 -8.604 1.00 94.25 574 ASP A CA 1
ATOM 4059 C C . ASP A 1 574 ? -8.322 3.625 -9.251 1.00 94.25 574 ASP A C 1
ATOM 4061 O O . ASP A 1 574 ? -8.937 3.257 -10.258 1.00 94.25 574 ASP A O 1
ATOM 4065 N N . GLY A 1 575 ? -8.579 4.790 -8.657 1.00 92.12 575 GLY A N 1
ATOM 4066 C CA . GLY A 1 575 ? -9.544 5.764 -9.168 1.00 92.12 575 GLY A CA 1
ATOM 4067 C C . GLY A 1 575 ? -11.012 5.450 -8.856 1.00 92.12 575 GLY A C 1
ATOM 4068 O O . GLY A 1 575 ? -11.347 4.660 -7.974 1.00 92.12 575 GLY A O 1
ATOM 4069 N N . ALA A 1 576 ? -11.929 6.144 -9.534 1.00 87.50 576 ALA A N 1
ATOM 4070 C CA . ALA A 1 576 ? -13.352 6.074 -9.206 1.00 87.50 576 ALA A CA 1
ATOM 4071 C C . ALA A 1 576 ? -14.019 4.809 -9.767 1.00 87.50 576 ALA A C 1
ATOM 4073 O O . ALA A 1 576 ? -13.992 4.550 -10.970 1.00 87.50 576 ALA A O 1
ATOM 4074 N N . ASP A 1 577 ? -14.727 4.069 -8.911 1.00 82.38 577 ASP A N 1
ATOM 4075 C CA . ASP A 1 577 ? -15.516 2.911 -9.338 1.00 82.38 577 ASP A CA 1
ATOM 4076 C C . ASP A 1 577 ? -16.782 2.749 -8.495 1.00 82.38 577 ASP A C 1
ATOM 4078 O O . ASP A 1 577 ? -16.863 1.949 -7.564 1.00 82.38 577 ASP A O 1
ATOM 4082 N N . ASN A 1 578 ? -17.797 3.537 -8.831 1.00 77.50 578 ASN A N 1
ATOM 4083 C CA . ASN A 1 578 ? -19.099 3.579 -8.167 1.00 77.50 578 ASN A CA 1
ATOM 4084 C C . ASN A 1 578 ? -20.094 2.533 -8.709 1.00 77.50 578 ASN A C 1
ATOM 4086 O O . ASN A 1 578 ? -21.302 2.778 -8.750 1.00 77.50 578 ASN A O 1
ATOM 4090 N N . ASN A 1 579 ? -19.601 1.378 -9.168 1.00 82.62 579 ASN A N 1
ATOM 4091 C CA . ASN A 1 579 ? -20.437 0.300 -9.681 1.00 82.62 579 ASN A CA 1
ATOM 4092 C C . ASN A 1 579 ? -20.467 -0.903 -8.726 1.00 82.62 579 ASN A C 1
ATOM 4094 O O . ASN A 1 579 ? -19.620 -1.791 -8.789 1.00 82.62 579 ASN A O 1
ATOM 4098 N N . SER A 1 580 ? -21.519 -0.990 -7.912 1.00 80.81 580 SER A N 1
ATOM 4099 C CA . SER A 1 580 ? -21.731 -2.097 -6.968 1.00 80.81 580 SER A CA 1
ATOM 4100 C C . SER A 1 580 ? -22.002 -3.464 -7.614 1.00 80.81 580 SER A C 1
ATOM 4102 O O . SER A 1 580 ? -21.960 -4.484 -6.926 1.00 80.81 580 SER A O 1
ATOM 4104 N N . ASN A 1 581 ? -22.249 -3.517 -8.929 1.00 83.31 581 ASN A N 1
ATOM 4105 C CA . ASN A 1 581 ? -22.390 -4.781 -9.658 1.00 83.31 581 ASN A CA 1
ATOM 4106 C C . ASN A 1 581 ? -21.046 -5.350 -10.130 1.00 83.31 581 ASN A C 1
ATOM 4108 O O . ASN A 1 581 ? -20.987 -6.529 -10.476 1.00 83.31 581 ASN A O 1
ATOM 4112 N N . LYS A 1 582 ? -19.985 -4.535 -10.162 1.00 90.94 582 LYS A N 1
ATOM 4113 C CA . LYS A 1 582 ? -18.654 -4.979 -10.570 1.00 90.94 582 LYS A CA 1
ATOM 4114 C C . LYS A 1 582 ? -18.024 -5.813 -9.462 1.00 90.94 582 LYS A C 1
ATOM 4116 O O . LYS A 1 582 ? -18.032 -5.424 -8.295 1.00 90.94 582 LYS A O 1
ATOM 4121 N N . THR A 1 583 ? -17.410 -6.924 -9.848 1.00 94.88 583 THR A N 1
ATOM 4122 C CA . THR A 1 583 ? -16.681 -7.805 -8.941 1.00 94.88 583 THR A CA 1
ATOM 4123 C C . THR A 1 583 ? -15.213 -7.940 -9.348 1.00 94.88 583 THR A C 1
ATOM 4125 O O . THR A 1 583 ? -14.910 -8.237 -10.501 1.00 94.88 583 THR A O 1
ATOM 4128 N N . VAL A 1 584 ? -14.297 -7.789 -8.389 1.00 96.62 584 VAL A N 1
ATOM 4129 C CA . VAL A 1 584 ? -12.910 -8.258 -8.499 1.00 96.62 584 VAL A CA 1
ATOM 4130 C C . VAL A 1 584 ? -12.772 -9.533 -7.675 1.00 96.62 584 VAL A C 1
ATOM 4132 O O . VAL A 1 584 ? -13.017 -9.534 -6.469 1.00 96.62 584 VAL A O 1
ATOM 4135 N N . THR A 1 585 ? -12.428 -10.635 -8.335 1.00 95.81 585 THR A N 1
ATOM 4136 C CA . THR A 1 585 ? -12.362 -11.970 -7.729 1.00 95.81 585 THR A CA 1
ATOM 4137 C C . THR A 1 585 ? -10.931 -12.490 -7.740 1.00 95.81 585 THR A C 1
ATOM 4139 O O . THR A 1 585 ? -10.323 -12.585 -8.800 1.00 95.81 585 THR A O 1
ATOM 4142 N N . TYR A 1 586 ? -10.427 -12.896 -6.579 1.00 95.19 586 TYR A N 1
ATOM 4143 C CA . TYR A 1 586 ? -9.160 -13.591 -6.386 1.00 95.19 586 TYR A CA 1
ATOM 4144 C C . TYR A 1 586 ? -9.429 -15.009 -5.869 1.00 95.19 586 TYR A C 1
ATOM 4146 O O . TYR A 1 586 ? -10.000 -15.190 -4.790 1.00 95.19 586 TYR A O 1
ATOM 4154 N N . THR A 1 587 ? -9.058 -16.037 -6.638 1.00 92.00 587 THR A N 1
ATOM 4155 C CA . THR A 1 587 ? -9.389 -17.435 -6.290 1.00 92.00 587 THR A CA 1
ATOM 4156 C C . THR A 1 587 ? -8.204 -18.283 -5.845 1.00 92.00 587 THR A C 1
ATOM 4158 O O . THR A 1 587 ? -8.354 -19.498 -5.707 1.00 92.00 587 THR A O 1
ATOM 4161 N N . ASN A 1 588 ? -7.026 -17.695 -5.674 1.00 88.25 588 ASN A N 1
ATOM 4162 C CA . ASN A 1 588 ? -5.799 -18.448 -5.403 1.00 88.25 588 ASN A CA 1
ATOM 4163 C C . ASN A 1 588 ? -5.558 -18.595 -3.898 1.00 88.25 588 ASN A C 1
ATOM 4165 O O . ASN A 1 588 ? -6.212 -17.924 -3.095 1.00 88.25 588 ASN A O 1
ATOM 4169 N N . ALA A 1 589 ? -4.665 -19.514 -3.532 1.00 87.00 589 ALA A N 1
ATOM 4170 C CA . ALA A 1 589 ? -4.187 -19.642 -2.159 1.00 87.00 589 ALA A CA 1
ATOM 4171 C C . ALA A 1 589 ? -3.055 -18.638 -1.876 1.00 87.00 589 ALA A C 1
ATOM 4173 O O . ALA A 1 589 ? -2.596 -17.951 -2.788 1.00 87.00 589 ALA A O 1
ATOM 4174 N N . GLY A 1 590 ? -2.622 -18.550 -0.616 1.00 88.12 590 GLY A N 1
ATOM 4175 C CA . GLY A 1 590 ? -1.704 -17.506 -0.139 1.00 88.12 590 GLY A CA 1
ATOM 4176 C C . GLY A 1 590 ? -2.452 -16.323 0.476 1.00 88.12 590 GLY A C 1
ATOM 4177 O O . GLY A 1 590 ? -3.660 -16.413 0.718 1.00 88.12 590 GLY A O 1
ATOM 4178 N N . SER A 1 591 ? -1.747 -15.231 0.752 1.00 92.06 591 SER A N 1
ATOM 4179 C CA . SER A 1 591 ? -2.348 -14.012 1.299 1.00 92.06 591 SER A CA 1
ATOM 4180 C C . SER A 1 591 ? -2.716 -13.047 0.174 1.00 92.06 591 SER A C 1
ATOM 4182 O O . SER A 1 591 ? -2.078 -13.015 -0.878 1.00 92.06 591 SER A O 1
ATOM 4184 N N . VAL A 1 592 ? -3.746 -12.229 0.377 1.00 95.62 592 VAL A N 1
ATOM 4185 C CA . VAL A 1 592 ? -4.073 -11.141 -0.557 1.00 95.62 592 VAL A CA 1
ATOM 4186 C C . VAL A 1 592 ? -4.213 -9.825 0.188 1.00 95.62 592 VAL A C 1
ATOM 4188 O O . VAL A 1 592 ? -4.824 -9.757 1.256 1.00 95.62 592 VAL A O 1
ATOM 4191 N N . THR A 1 593 ? -3.662 -8.770 -0.400 1.00 97.56 593 THR A N 1
ATOM 4192 C CA . THR A 1 593 ? -3.833 -7.400 0.071 1.00 97.56 593 THR A CA 1
ATOM 4193 C C . THR A 1 593 ? -4.682 -6.625 -0.926 1.00 97.56 593 THR A C 1
ATOM 4195 O O . THR A 1 593 ? -4.283 -6.466 -2.073 1.00 97.56 593 THR A O 1
ATOM 4198 N N . PHE A 1 594 ? -5.838 -6.119 -0.510 1.00 98.00 594 PHE A N 1
ATOM 4199 C CA . PHE A 1 594 ? -6.644 -5.202 -1.311 1.00 98.00 594 PHE A CA 1
ATOM 4200 C C . PHE A 1 594 ? -6.332 -3.762 -0.926 1.00 98.00 594 PHE A C 1
ATOM 4202 O O . PHE A 1 594 ? -6.595 -3.363 0.204 1.00 98.00 594 PHE A O 1
ATOM 4209 N N . ASN A 1 595 ? -5.820 -2.974 -1.864 1.00 98.00 595 ASN A N 1
ATOM 4210 C CA . ASN A 1 595 ? -5.587 -1.548 -1.677 1.00 98.00 595 ASN A CA 1
ATOM 4211 C C . ASN A 1 595 ? -6.657 -0.739 -2.409 1.00 98.00 595 ASN A C 1
ATOM 4213 O O . ASN A 1 595 ? -7.108 -1.130 -3.485 1.00 98.00 595 ASN A O 1
ATOM 4217 N N . THR A 1 596 ? -7.028 0.413 -1.860 1.00 97.06 596 THR A N 1
ATOM 4218 C CA . THR A 1 596 ? -7.806 1.421 -2.590 1.00 97.06 596 THR A CA 1
ATOM 4219 C C . THR A 1 596 ? -7.011 2.711 -2.715 1.00 97.06 596 THR A C 1
ATOM 4221 O O . THR A 1 596 ? -6.572 3.253 -1.700 1.00 97.06 596 THR A O 1
ATOM 4224 N N . THR A 1 597 ? -6.915 3.249 -3.923 1.00 96.69 597 THR A N 1
ATOM 4225 C CA . THR A 1 597 ? -6.228 4.508 -4.215 1.00 96.69 597 THR A CA 1
ATOM 4226 C C . THR A 1 597 ? -7.216 5.500 -4.814 1.00 96.69 597 THR A C 1
ATOM 4228 O O . THR A 1 597 ? -7.952 5.193 -5.751 1.00 96.69 597 THR A O 1
ATOM 4231 N N . ALA A 1 598 ? -7.277 6.694 -4.223 1.00 96.56 598 ALA A N 1
ATOM 4232 C CA . ALA A 1 598 ? -8.123 7.775 -4.709 1.00 96.56 598 ALA A CA 1
ATOM 4233 C C . ALA A 1 598 ? -7.601 8.320 -6.044 1.00 96.56 598 ALA A C 1
ATOM 4235 O O . ALA A 1 598 ? -6.395 8.351 -6.285 1.00 96.56 598 ALA A O 1
ATOM 4236 N N . ALA A 1 599 ? -8.505 8.825 -6.884 1.00 94.25 599 ALA A N 1
ATOM 4237 C CA . ALA A 1 599 ? -8.125 9.474 -8.131 1.00 94.25 599 ALA A CA 1
ATOM 4238 C C . ALA A 1 599 ? -7.202 10.674 -7.843 1.00 94.25 599 ALA A C 1
ATOM 4240 O O . ALA A 1 599 ? -7.460 11.466 -6.934 1.00 94.25 599 ALA A O 1
ATOM 4241 N N . ALA A 1 600 ? -6.154 10.870 -8.649 1.00 93.31 600 ALA A N 1
ATOM 4242 C CA . ALA A 1 600 ? -5.169 11.939 -8.428 1.00 93.31 600 ALA A CA 1
ATOM 4243 C C . ALA A 1 600 ? -5.801 13.347 -8.307 1.00 93.31 600 ALA A C 1
ATOM 4245 O O . ALA A 1 600 ? -5.341 14.193 -7.530 1.00 93.31 600 ALA A O 1
ATOM 4246 N N . ALA A 1 601 ? -6.896 13.587 -9.039 1.00 93.50 601 ALA A N 1
ATOM 4247 C CA . ALA A 1 601 ? -7.673 14.823 -8.963 1.00 93.50 601 ALA A CA 1
ATOM 4248 C C . ALA A 1 601 ? -8.340 15.020 -7.589 1.00 93.50 601 ALA A C 1
ATOM 4250 O O . ALA A 1 601 ? -8.310 16.128 -7.054 1.00 93.50 601 ALA A O 1
ATOM 4251 N N . ASP A 1 602 ? -8.884 13.953 -6.999 1.00 95.06 602 ASP A N 1
ATOM 4252 C CA . ASP A 1 602 ? -9.521 13.962 -5.679 1.00 95.06 602 ASP A CA 1
ATOM 4253 C C . ASP A 1 602 ? -8.496 14.118 -4.553 1.00 95.06 602 ASP A C 1
ATOM 4255 O O . ASP A 1 602 ? -8.725 14.886 -3.620 1.00 95.06 602 ASP A O 1
ATOM 4259 N N . VAL A 1 603 ? -7.323 13.488 -4.674 1.00 95.81 603 VAL A N 1
ATOM 4260 C CA . VAL A 1 603 ? -6.201 13.696 -3.741 1.00 95.81 603 VAL A CA 1
ATOM 4261 C C . VAL A 1 603 ? -5.775 15.167 -3.734 1.00 95.81 603 VAL A C 1
ATOM 4263 O O . VAL A 1 603 ? -5.651 15.782 -2.672 1.00 95.81 603 VAL A O 1
ATOM 4266 N N . THR A 1 604 ? -5.613 15.762 -4.920 1.00 95.44 604 THR A N 1
ATOM 4267 C CA . THR A 1 604 ? -5.249 17.180 -5.077 1.00 95.44 604 THR A CA 1
ATOM 4268 C C . THR A 1 604 ? -6.337 18.105 -4.523 1.00 95.44 604 THR A C 1
ATOM 4270 O O . THR A 1 604 ? -6.038 19.076 -3.824 1.00 95.44 604 THR A O 1
ATOM 4273 N N . ALA A 1 605 ? -7.608 17.795 -4.796 1.00 95.50 605 ALA A N 1
ATOM 4274 C CA . ALA A 1 605 ? -8.758 18.550 -4.303 1.00 95.50 605 ALA A CA 1
ATOM 4275 C C . ALA A 1 605 ? -9.072 18.292 -2.816 1.00 95.50 605 ALA A C 1
ATOM 4277 O O . ALA A 1 605 ? -9.825 19.058 -2.208 1.00 95.50 605 ALA A O 1
ATOM 4278 N N . LYS A 1 606 ? -8.481 17.248 -2.221 1.00 96.50 606 LYS A N 1
ATOM 4279 C CA . LYS A 1 606 ? -8.795 16.717 -0.887 1.00 96.50 606 LYS A CA 1
ATOM 4280 C C . LYS A 1 606 ? -10.279 16.365 -0.732 1.00 96.50 606 LYS A C 1
ATOM 4282 O O . LYS A 1 606 ? -10.893 16.690 0.288 1.00 96.50 606 LYS A O 1
ATOM 4287 N N . THR A 1 607 ? -10.846 15.737 -1.757 1.00 95.81 607 THR A N 1
ATOM 4288 C CA . THR A 1 607 ? -12.224 15.221 -1.826 1.00 95.81 607 THR A CA 1
ATOM 4289 C C . THR A 1 607 ? -12.217 13.699 -1.873 1.00 95.81 607 THR A C 1
ATOM 4291 O O . THR A 1 607 ? -11.189 13.105 -2.157 1.00 95.81 607 THR A O 1
ATOM 4294 N N . ALA A 1 608 ? -13.338 13.050 -1.552 1.00 95.81 608 ALA A N 1
ATOM 4295 C CA . ALA A 1 608 ? -13.398 11.591 -1.540 1.00 95.81 608 ALA A CA 1
ATOM 4296 C C . ALA A 1 608 ? -13.721 11.002 -2.925 1.00 95.81 608 ALA A C 1
ATOM 4298 O O . ALA A 1 608 ? -14.757 11.334 -3.504 1.00 95.81 608 ALA A O 1
ATOM 4299 N N . THR A 1 609 ? -12.908 10.056 -3.394 1.00 96.25 609 THR A N 1
ATOM 4300 C CA . THR A 1 609 ? -13.209 9.193 -4.544 1.00 96.25 609 THR A CA 1
ATOM 4301 C C . THR A 1 609 ? -14.208 8.111 -4.137 1.00 96.25 609 THR A C 1
ATOM 4303 O O . THR A 1 609 ? -13.955 7.347 -3.206 1.00 96.25 609 THR A O 1
ATOM 4306 N N . ALA A 1 610 ? -15.351 8.025 -4.821 1.00 94.62 610 ALA A N 1
ATOM 4307 C CA . ALA A 1 610 ? -16.374 7.014 -4.542 1.00 94.62 610 ALA A CA 1
ATOM 4308 C C . ALA A 1 610 ? -16.000 5.634 -5.114 1.00 94.62 610 ALA A C 1
ATOM 4310 O O . ALA A 1 610 ? -15.630 5.526 -6.286 1.00 94.62 610 ALA A O 1
ATOM 4311 N N . MET A 1 611 ? -16.145 4.586 -4.299 1.00 93.75 611 MET A N 1
ATOM 4312 C CA . MET A 1 611 ? -15.800 3.207 -4.641 1.00 93.75 611 MET A CA 1
ATOM 4313 C C . MET A 1 611 ? -16.811 2.208 -4.060 1.00 93.75 611 MET A C 1
ATOM 4315 O O . MET A 1 611 ? -16.975 2.110 -2.849 1.00 93.75 611 MET A O 1
ATOM 4319 N N . ASP A 1 612 ? -17.438 1.404 -4.912 1.00 92.06 612 ASP A N 1
ATOM 4320 C CA . ASP A 1 612 ? -18.454 0.415 -4.523 1.00 92.06 612 ASP A CA 1
ATOM 4321 C C . ASP A 1 612 ? -18.163 -0.994 -5.079 1.00 92.06 612 ASP A C 1
ATOM 4323 O O . ASP A 1 612 ? -18.984 -1.900 -4.930 1.00 92.06 612 ASP A O 1
ATOM 4327 N N . THR A 1 613 ? -16.999 -1.200 -5.709 1.00 93.19 613 THR A N 1
ATOM 4328 C CA . THR A 1 613 ? -16.587 -2.499 -6.275 1.00 93.19 613 THR A CA 1
ATOM 4329 C C . THR A 1 613 ? -16.694 -3.617 -5.234 1.00 93.19 613 THR A C 1
ATOM 4331 O O . THR A 1 613 ? -16.215 -3.482 -4.112 1.00 93.19 613 THR A O 1
ATOM 4334 N N . ARG A 1 614 ? -17.272 -4.761 -5.612 1.00 95.25 614 ARG A N 1
ATOM 4335 C CA . ARG A 1 614 ? -17.285 -5.961 -4.771 1.00 95.25 614 ARG A CA 1
ATOM 4336 C C . ARG A 1 614 ? -15.957 -6.708 -4.881 1.00 95.25 614 ARG A C 1
ATOM 4338 O O . ARG A 1 614 ? -15.502 -6.999 -5.982 1.00 95.25 614 ARG A O 1
ATOM 4345 N N . LEU A 1 615 ? -15.374 -7.078 -3.749 1.00 96.69 615 LEU A N 1
ATOM 4346 C CA . LEU A 1 615 ? -14.145 -7.863 -3.661 1.00 96.69 615 LEU A CA 1
ATOM 4347 C C . LEU A 1 615 ? -14.469 -9.276 -3.178 1.00 96.69 615 LEU A C 1
ATOM 4349 O O . LEU A 1 615 ? -15.212 -9.453 -2.212 1.00 96.69 615 LEU A O 1
ATOM 4353 N N . ILE A 1 616 ? -13.926 -10.295 -3.838 1.00 96.31 616 ILE A N 1
ATOM 4354 C CA . ILE A 1 616 ? -14.091 -11.697 -3.439 1.00 96.31 616 ILE A CA 1
ATOM 4355 C C . ILE A 1 616 ? -12.720 -12.360 -3.365 1.00 96.31 616 ILE A C 1
ATOM 4357 O O . ILE A 1 616 ? -12.003 -12.383 -4.359 1.00 96.31 616 ILE A O 1
ATOM 4361 N N . ALA A 1 617 ? -12.387 -12.956 -2.222 1.00 96.25 617 ALA A N 1
ATOM 4362 C CA . ALA A 1 617 ? -11.190 -13.770 -2.031 1.00 96.25 617 ALA A CA 1
ATOM 4363 C C . ALA A 1 617 ? -11.585 -15.162 -1.518 1.00 96.25 617 ALA A C 1
ATOM 4365 O O . ALA A 1 617 ? -12.033 -15.300 -0.381 1.00 96.25 617 ALA A O 1
ATOM 4366 N N . THR A 1 618 ? -11.487 -16.212 -2.340 1.00 92.62 618 THR A N 1
ATOM 4367 C CA . THR A 1 618 ? -12.105 -17.510 -1.989 1.00 92.62 618 THR A CA 1
ATOM 4368 C C . THR A 1 618 ? -11.194 -18.458 -1.212 1.00 92.62 618 THR A C 1
ATOM 4370 O O . THR A 1 618 ? -11.656 -19.071 -0.254 1.00 92.62 618 THR A O 1
ATOM 4373 N N . ASN A 1 619 ? -9.927 -18.599 -1.613 1.00 90.69 619 ASN A N 1
ATOM 4374 C CA . ASN A 1 619 ? -9.036 -19.674 -1.143 1.00 90.69 619 ASN A CA 1
ATOM 4375 C C . ASN A 1 619 ? -7.816 -19.182 -0.349 1.00 90.69 619 ASN A C 1
ATOM 4377 O O . ASN A 1 619 ? -6.867 -19.934 -0.169 1.00 90.69 619 ASN A O 1
ATOM 4381 N N . VAL A 1 620 ? -7.857 -17.938 0.111 1.00 92.69 620 VAL A N 1
ATOM 4382 C CA . VAL A 1 620 ? -6.750 -17.252 0.787 1.00 92.69 620 VAL A CA 1
ATOM 4383 C C . VAL A 1 620 ? -6.559 -17.696 2.236 1.00 92.69 620 VAL A C 1
ATOM 4385 O O . VAL A 1 620 ? -7.535 -18.068 2.889 1.00 92.69 620 VAL A O 1
ATOM 4388 N N . ASN A 1 621 ? -5.315 -17.616 2.714 1.00 90.75 621 ASN A N 1
ATOM 4389 C CA . ASN A 1 621 ? -4.936 -17.861 4.110 1.00 90.75 621 ASN A CA 1
ATOM 4390 C C . ASN A 1 621 ? -5.246 -16.640 4.978 1.00 90.75 621 ASN A C 1
ATOM 4392 O O . ASN A 1 621 ? -5.830 -16.772 6.044 1.00 90.75 621 ASN A O 1
ATOM 4396 N N . ASP A 1 622 ? -4.921 -15.449 4.475 1.00 92.69 622 ASP A N 1
ATOM 4397 C CA . ASP A 1 622 ? -5.098 -14.181 5.174 1.00 92.69 622 ASP A CA 1
ATOM 4398 C C . ASP A 1 622 ? -5.522 -13.092 4.186 1.00 92.69 622 ASP A C 1
ATOM 4400 O O . ASP A 1 622 ? -5.161 -13.116 3.001 1.00 92.69 622 ASP A O 1
ATOM 4404 N N . VAL A 1 623 ? -6.307 -12.128 4.671 1.00 97.00 623 VAL A N 1
ATOM 4405 C CA . VAL A 1 623 ? -6.716 -10.956 3.887 1.00 97.00 623 VAL A CA 1
ATOM 4406 C C . VAL A 1 623 ? -6.356 -9.686 4.628 1.00 97.00 623 VAL A C 1
ATOM 4408 O O . VAL A 1 623 ? -6.787 -9.473 5.761 1.00 97.00 623 VAL A O 1
ATOM 4411 N N . THR A 1 624 ? -5.644 -8.800 3.938 1.00 98.06 624 THR A N 1
ATOM 4412 C CA . THR A 1 624 ? -5.474 -7.410 4.360 1.00 98.06 624 THR A CA 1
ATOM 4413 C C . THR A 1 624 ? -6.258 -6.499 3.425 1.00 98.06 624 THR A C 1
ATOM 4415 O O . THR A 1 624 ? -6.198 -6.649 2.208 1.00 98.06 624 THR A O 1
ATOM 4418 N N . ILE A 1 625 ? -6.999 -5.542 3.970 1.00 98.38 625 ILE A N 1
ATOM 4419 C CA . ILE A 1 625 ? -7.658 -4.481 3.209 1.00 98.38 625 ILE A CA 1
ATOM 4420 C C . ILE A 1 625 ? -7.082 -3.147 3.673 1.00 98.38 625 ILE A C 1
ATOM 4422 O O . ILE A 1 625 ? -7.302 -2.751 4.813 1.00 98.38 625 ILE A O 1
ATOM 4426 N N . ASN A 1 626 ? -6.370 -2.443 2.796 1.00 98.31 626 ASN A N 1
ATOM 4427 C CA . ASN A 1 626 ? -5.848 -1.107 3.055 1.00 98.31 626 ASN A CA 1
ATOM 4428 C C . ASN A 1 626 ? -6.652 -0.071 2.273 1.00 98.31 626 ASN A C 1
ATOM 4430 O O . ASN A 1 626 ? -6.469 0.139 1.072 1.00 98.31 626 ASN A O 1
ATOM 4434 N N . GLN A 1 627 ? -7.526 0.625 2.983 1.00 97.94 627 GLN A N 1
ATOM 4435 C CA . GLN A 1 627 ? -8.213 1.782 2.460 1.00 97.94 627 GLN A CA 1
ATOM 4436 C C . GLN A 1 627 ? -7.276 3.002 2.458 1.00 97.94 627 GLN A C 1
ATOM 4438 O O . GLN A 1 627 ? -6.949 3.554 3.512 1.00 97.94 627 GLN A O 1
ATOM 4443 N N . GLY A 1 628 ? -6.859 3.446 1.272 1.00 97.94 628 GLY A N 1
ATOM 4444 C CA . GLY A 1 628 ? -6.048 4.651 1.096 1.00 97.94 628 GLY A CA 1
ATOM 4445 C C . GLY A 1 628 ? -6.796 5.950 1.413 1.00 97.94 628 GLY A C 1
ATOM 4446 O O . GLY A 1 628 ? -8.029 6.001 1.458 1.00 97.94 628 GLY A O 1
ATOM 4447 N N . ALA A 1 629 ? -6.033 7.024 1.634 1.00 97.88 629 ALA A N 1
ATOM 4448 C CA . ALA A 1 629 ? -6.582 8.337 1.956 1.00 97.88 629 ALA A CA 1
ATOM 4449 C C . ALA A 1 629 ? -7.492 8.857 0.833 1.00 97.88 629 ALA A C 1
ATOM 4451 O O . ALA A 1 629 ? -7.252 8.583 -0.341 1.00 97.88 629 ALA A O 1
ATOM 4452 N N . TYR A 1 630 ? -8.508 9.644 1.197 1.00 97.69 630 TYR A N 1
ATOM 4453 C CA . TYR A 1 630 ? -9.445 10.263 0.254 1.00 97.69 630 TYR A CA 1
ATOM 4454 C C . TYR A 1 630 ? -10.296 9.261 -0.542 1.00 97.69 630 TYR A C 1
ATOM 4456 O O . TYR A 1 630 ? -10.796 9.587 -1.612 1.00 97.69 630 TYR A O 1
ATOM 4464 N N . THR A 1 631 ? -10.519 8.055 -0.021 1.00 97.31 631 THR A N 1
ATOM 4465 C CA . THR A 1 631 ? -11.440 7.078 -0.623 1.00 97.31 631 THR A CA 1
ATOM 4466 C C . THR A 1 631 ? -12.718 6.938 0.205 1.00 97.31 631 THR A C 1
ATOM 4468 O O . THR A 1 631 ? -12.692 6.946 1.436 1.00 97.31 631 THR A O 1
ATOM 4471 N N . ASN A 1 632 ? -13.861 6.807 -0.467 1.00 96.56 632 ASN A N 1
ATOM 4472 C CA . ASN A 1 632 ? -15.147 6.473 0.137 1.00 96.56 632 ASN A CA 1
ATOM 4473 C C . ASN A 1 632 ? -15.596 5.103 -0.375 1.00 96.56 632 ASN A C 1
ATOM 4475 O O . ASN A 1 632 ? -16.137 5.013 -1.477 1.00 96.56 632 ASN A O 1
ATOM 4479 N N . TYR A 1 633 ? -15.350 4.058 0.414 1.00 96.31 633 TYR A N 1
ATOM 4480 C CA . TYR A 1 633 ? -15.587 2.677 0.012 1.00 96.31 633 TYR A CA 1
ATOM 4481 C C . TYR A 1 633 ? -16.847 2.097 0.675 1.00 96.31 633 TYR A C 1
ATOM 4483 O O . TYR A 1 633 ? -16.884 1.935 1.900 1.00 96.31 633 TYR A O 1
ATOM 4491 N N . ASN A 1 634 ? -17.859 1.737 -0.125 1.00 94.25 634 ASN A N 1
ATOM 4492 C CA . ASN A 1 634 ? -19.086 1.058 0.336 1.00 94.25 634 ASN A CA 1
ATOM 4493 C C . ASN A 1 634 ? -19.282 -0.336 -0.282 1.00 94.25 634 ASN A C 1
ATOM 4495 O O . ASN A 1 634 ? -20.343 -0.944 -0.127 1.00 94.25 634 ASN A O 1
ATOM 4499 N N . GLY A 1 635 ? -18.264 -0.856 -0.974 1.00 93.12 635 GLY A N 1
ATOM 4500 C CA . GLY A 1 635 ? -18.288 -2.193 -1.558 1.00 93.12 635 GLY A CA 1
ATOM 4501 C C . GLY A 1 635 ? -18.383 -3.313 -0.513 1.00 93.12 635 GLY A C 1
ATOM 4502 O O . GLY A 1 635 ? -18.125 -3.131 0.681 1.00 93.12 635 GLY A O 1
ATOM 4503 N N . ILE A 1 636 ? -18.735 -4.511 -0.979 1.00 95.00 636 ILE A N 1
ATOM 4504 C CA . ILE A 1 636 ? -18.743 -5.730 -0.159 1.00 95.00 636 ILE A CA 1
ATOM 4505 C C . ILE A 1 636 ? -17.427 -6.477 -0.377 1.00 95.00 636 ILE A C 1
ATOM 4507 O O . ILE A 1 636 ? -17.041 -6.717 -1.516 1.00 95.00 636 ILE A O 1
ATOM 4511 N N . VAL A 1 637 ? -16.773 -6.898 0.700 1.00 97.38 637 VAL A N 1
ATOM 4512 C CA . VAL A 1 637 ? -15.621 -7.803 0.686 1.00 97.38 637 VAL A CA 1
ATOM 4513 C C . VAL A 1 637 ? -16.081 -9.161 1.206 1.00 97.38 637 VAL A C 1
ATOM 4515 O O . VAL A 1 637 ? -16.566 -9.264 2.328 1.00 97.38 637 VAL A O 1
ATOM 4518 N N . THR A 1 638 ? -15.981 -10.210 0.393 1.00 97.12 638 THR A N 1
ATOM 4519 C CA . THR A 1 638 ? -16.327 -11.588 0.776 1.00 97.12 638 THR A CA 1
ATOM 4520 C C . THR A 1 638 ? -15.075 -12.450 0.806 1.00 97.12 638 THR A C 1
ATOM 4522 O O . THR A 1 638 ? -14.405 -12.610 -0.213 1.00 97.12 638 THR A O 1
ATOM 4525 N N . VAL A 1 639 ? -14.790 -13.041 1.960 1.00 96.62 639 VAL A N 1
ATOM 4526 C CA . VAL A 1 639 ? -13.607 -13.861 2.210 1.00 96.62 639 VAL A CA 1
ATOM 4527 C C . VAL A 1 639 ? -14.039 -15.284 2.556 1.00 96.62 639 VAL A C 1
ATOM 4529 O O . VAL A 1 639 ? -14.832 -15.506 3.470 1.00 96.62 639 VAL A O 1
ATOM 4532 N N . GLY A 1 640 ? -13.546 -16.259 1.794 1.00 91.94 640 GLY A N 1
ATOM 4533 C CA . GLY A 1 640 ? -13.969 -17.655 1.900 1.00 91.94 640 GLY A CA 1
ATOM 4534 C C . GLY A 1 640 ? -13.291 -18.433 3.029 1.00 91.94 640 GLY A C 1
ATOM 4535 O O . GLY A 1 640 ? -13.983 -19.072 3.825 1.00 91.94 640 GLY A O 1
ATOM 4536 N N . ASN A 1 641 ? -11.955 -18.404 3.084 1.00 91.94 641 ASN A N 1
ATOM 4537 C CA . ASN A 1 641 ? -11.158 -19.334 3.897 1.00 91.94 641 ASN A CA 1
ATOM 4538 C C . ASN A 1 641 ? -10.146 -18.698 4.861 1.00 91.94 641 ASN A C 1
ATOM 4540 O O . ASN A 1 641 ? -9.495 -19.462 5.561 1.00 91.94 641 ASN A O 1
ATOM 4544 N N . ALA A 1 642 ? -10.024 -17.370 4.920 1.00 94.44 642 ALA A N 1
ATOM 4545 C CA . ALA A 1 642 ? -8.967 -16.740 5.710 1.00 94.44 642 ALA A CA 1
ATOM 4546 C C . ALA A 1 642 ? -9.064 -17.044 7.213 1.00 94.44 642 ALA A C 1
ATOM 4548 O O . ALA A 1 642 ? -10.170 -17.051 7.763 1.00 94.44 642 ALA A O 1
ATOM 4549 N N . ASP A 1 643 ? -7.912 -17.212 7.861 1.00 94.06 643 ASP A N 1
ATOM 4550 C CA . ASP A 1 643 ? -7.766 -17.337 9.311 1.00 94.06 643 ASP A CA 1
ATOM 4551 C C . ASP A 1 643 ? -7.849 -15.964 9.987 1.00 94.06 643 ASP A C 1
ATOM 4553 O O . ASP A 1 643 ? -8.548 -15.808 10.999 1.00 94.06 643 ASP A O 1
ATOM 4557 N N . THR A 1 644 ? -7.182 -14.961 9.403 1.00 94.31 644 THR A N 1
ATOM 4558 C CA . THR A 1 644 ? -7.181 -13.580 9.894 1.00 94.31 644 THR A CA 1
ATOM 4559 C C . THR A 1 644 ? -7.685 -12.583 8.851 1.00 94.31 644 THR A C 1
ATOM 4561 O O . THR A 1 644 ? -7.519 -12.751 7.638 1.00 94.31 644 THR A O 1
ATOM 4564 N N . VAL A 1 645 ? -8.331 -11.521 9.340 1.00 98.12 645 VAL A N 1
ATOM 4565 C CA . VAL A 1 645 ? -8.722 -10.362 8.534 1.00 98.12 645 VAL A CA 1
ATOM 4566 C C . VAL A 1 645 ? -8.159 -9.101 9.172 1.00 98.12 645 VAL A C 1
ATOM 4568 O O . VAL A 1 645 ? -8.469 -8.792 10.322 1.00 98.12 645 VAL A O 1
ATOM 4571 N N . SER A 1 646 ? -7.374 -8.350 8.402 1.00 98.31 646 SER A N 1
ATOM 4572 C CA . SER A 1 646 ? -6.893 -7.022 8.776 1.00 98.31 646 SER A CA 1
ATOM 4573 C C . SER A 1 646 ? -7.543 -5.959 7.897 1.00 98.31 646 SER A C 1
ATOM 4575 O O . SER A 1 646 ? -7.551 -6.070 6.671 1.00 98.31 646 SER A O 1
ATOM 4577 N N . PHE A 1 647 ? -8.088 -4.916 8.515 1.00 98.69 647 PHE A N 1
ATOM 4578 C CA . PHE A 1 647 ? -8.588 -3.729 7.837 1.00 98.69 647 PHE A CA 1
ATOM 4579 C C . PHE A 1 647 ? -7.842 -2.495 8.341 1.00 98.69 647 PHE A C 1
ATOM 4581 O O . PHE A 1 647 ? -7.890 -2.170 9.525 1.00 98.69 647 PHE A O 1
ATOM 4588 N N . ASN A 1 648 ? -7.211 -1.765 7.432 1.00 98.50 648 ASN A N 1
ATOM 4589 C CA . ASN A 1 648 ? -6.506 -0.524 7.713 1.00 98.50 648 ASN A CA 1
ATOM 4590 C C . ASN A 1 648 ? -7.152 0.604 6.907 1.00 98.50 648 ASN A C 1
ATOM 4592 O O . ASN A 1 648 ? -7.416 0.439 5.721 1.00 98.50 648 ASN A O 1
ATOM 4596 N N . SER A 1 649 ? -7.390 1.762 7.519 1.00 98.19 649 SER A N 1
ATOM 4597 C CA . SER A 1 649 ? -7.924 2.942 6.829 1.00 98.19 649 SER A CA 1
ATOM 4598 C C . SER A 1 649 ? -7.075 4.167 7.126 1.00 98.19 649 SER A C 1
ATOM 4600 O O . SER A 1 649 ? -6.888 4.530 8.286 1.00 98.19 649 SER A O 1
ATOM 4602 N N . ALA A 1 650 ? -6.554 4.810 6.083 1.00 98.19 650 ALA A N 1
ATOM 4603 C CA . ALA A 1 650 ? -5.740 6.014 6.190 1.00 98.19 650 ALA A CA 1
ATOM 4604 C C . ALA A 1 650 ? -6.597 7.284 6.346 1.00 98.19 650 ALA A C 1
ATOM 4606 O O . ALA A 1 650 ? -7.677 7.412 5.775 1.00 98.19 650 ALA A O 1
ATOM 4607 N N . SER A 1 651 ? -6.087 8.281 7.072 1.00 97.44 651 SER A N 1
ATOM 4608 C CA . SER A 1 651 ? -6.753 9.587 7.188 1.00 97.44 651 SER A CA 1
ATOM 4609 C C . SER A 1 651 ? -6.526 10.433 5.927 1.00 97.44 651 SER A C 1
ATOM 4611 O O . SER A 1 651 ? -5.404 10.567 5.444 1.00 97.44 651 SER A O 1
ATOM 4613 N N . GLY A 1 652 ? -7.596 11.035 5.419 1.00 97.25 652 GLY A N 1
ATOM 4614 C CA . GLY A 1 652 ? -7.648 11.979 4.310 1.00 97.25 652 GLY A CA 1
ATOM 4615 C C . GLY A 1 652 ? -8.482 13.192 4.711 1.00 97.25 652 GLY A C 1
ATOM 4616 O O . GLY A 1 652 ? -9.653 13.315 4.360 1.00 97.25 652 GLY A O 1
ATOM 4617 N N . LYS A 1 653 ? -7.895 14.116 5.475 1.00 96.62 653 LYS A N 1
ATOM 4618 C CA . LYS A 1 653 ? -8.587 15.335 5.924 1.00 96.62 653 LYS A CA 1
ATOM 4619 C C . LYS A 1 653 ? -8.623 16.402 4.833 1.00 96.62 653 LYS A C 1
ATOM 4621 O O . LYS A 1 653 ? -7.635 16.625 4.124 1.00 96.62 653 LYS A O 1
ATOM 4626 N N . ASN A 1 654 ? -9.754 17.096 4.727 1.00 95.12 654 ASN A N 1
ATOM 4627 C CA . ASN A 1 654 ? -9.882 18.265 3.861 1.00 95.12 654 ASN A CA 1
ATOM 4628 C C . ASN A 1 654 ? -9.179 19.501 4.458 1.00 95.12 654 ASN A C 1
ATOM 4630 O O . ASN A 1 654 ? -8.596 19.457 5.540 1.00 95.12 654 ASN A O 1
ATOM 4634 N N . ALA A 1 655 ? -9.225 20.625 3.742 1.00 93.19 655 ALA A N 1
ATOM 4635 C CA . ALA A 1 655 ? -8.610 21.882 4.174 1.00 93.19 655 ALA A CA 1
ATOM 4636 C C . ALA A 1 655 ? -9.507 22.760 5.082 1.00 93.19 655 ALA A C 1
ATOM 4638 O O . ALA A 1 655 ? -9.178 23.925 5.299 1.00 93.19 655 ALA A O 1
ATOM 4639 N N . ALA A 1 656 ? -10.648 22.255 5.574 1.00 93.44 656 ALA A N 1
ATOM 4640 C CA . ALA A 1 656 ? -11.542 23.026 6.445 1.00 93.44 656 ALA A CA 1
ATOM 4641 C C . ALA A 1 656 ? -10.941 23.241 7.851 1.00 93.44 656 ALA A C 1
ATOM 4643 O O . ALA A 1 656 ? -9.999 22.557 8.246 1.00 93.44 656 ALA A O 1
ATOM 4644 N N . THR A 1 657 ? -11.517 24.165 8.631 1.00 91.44 657 THR A N 1
ATOM 4645 C CA . THR A 1 657 ? -11.136 24.400 10.035 1.00 91.44 657 THR A CA 1
ATOM 4646 C C . THR A 1 657 ? -12.382 24.365 10.932 1.00 91.44 657 THR A C 1
ATOM 4648 O O . THR A 1 657 ? -13.184 25.298 10.863 1.00 91.44 657 THR A O 1
ATOM 4651 N N . PRO A 1 658 ? -12.554 23.335 11.788 1.00 90.19 658 PRO A N 1
ATOM 4652 C CA . PRO A 1 658 ? -11.692 22.156 11.920 1.00 90.19 658 PRO A CA 1
ATOM 4653 C C . PRO A 1 658 ? -11.746 21.258 10.672 1.00 90.19 658 PRO A C 1
ATOM 4655 O O . PRO A 1 658 ? -12.762 21.208 9.980 1.00 90.19 658 PRO A O 1
ATOM 4658 N N . ALA A 1 659 ? -10.645 20.562 10.386 1.00 93.56 659 ALA A N 1
ATOM 4659 C CA . ALA A 1 659 ? -10.533 19.703 9.210 1.00 93.56 659 ALA A CA 1
ATOM 4660 C C . ALA A 1 659 ? -11.479 18.503 9.323 1.00 93.56 659 ALA A C 1
ATOM 4662 O O . ALA A 1 659 ? -11.492 17.819 10.349 1.00 93.56 659 ALA A O 1
ATOM 4663 N N . ALA A 1 660 ? -12.260 18.251 8.273 1.00 94.50 660 ALA A N 1
ATOM 4664 C CA . ALA A 1 660 ? -13.189 17.130 8.225 1.00 94.50 660 ALA A CA 1
ATOM 4665 C C . ALA A 1 660 ? -12.552 15.938 7.504 1.00 94.50 660 ALA A C 1
ATOM 4667 O O . ALA A 1 660 ? -11.982 16.086 6.419 1.00 94.50 660 ALA A O 1
ATOM 4668 N N . GLU A 1 661 ? -12.686 14.759 8.102 1.00 96.62 661 GLU A N 1
ATOM 4669 C CA . GLU A 1 661 ? -12.247 13.485 7.533 1.00 96.62 661 GLU A CA 1
ATOM 4670 C C . GLU A 1 661 ? -13.043 13.170 6.254 1.00 96.62 661 GLU A C 1
ATOM 4672 O O . GLU A 1 661 ? -14.272 13.267 6.263 1.00 96.62 661 GLU A O 1
ATOM 4677 N N . GLN A 1 662 ? -12.352 12.862 5.152 1.00 96.75 662 GLN A N 1
ATOM 4678 C CA . GLN A 1 662 ? -12.967 12.501 3.866 1.00 96.75 662 GLN A CA 1
ATOM 4679 C C . GLN A 1 662 ? -12.827 11.013 3.556 1.00 96.75 662 GLN A C 1
ATOM 4681 O O . GLN A 1 662 ? -13.649 10.487 2.808 1.00 96.75 662 GLN A O 1
ATOM 4686 N N . THR A 1 663 ? -11.824 10.330 4.121 1.00 98.06 663 THR A N 1
ATOM 4687 C CA . THR A 1 663 ? -11.735 8.877 3.983 1.00 98.06 663 THR A CA 1
ATOM 4688 C C . THR A 1 663 ? -12.856 8.234 4.783 1.00 98.06 663 THR A C 1
ATOM 4690 O O . THR A 1 663 ? -12.983 8.478 5.986 1.00 98.06 663 THR A O 1
ATOM 4693 N N . ASN A 1 664 ? -13.676 7.425 4.122 1.00 97.00 664 ASN A N 1
ATOM 4694 C CA . ASN A 1 664 ? -14.857 6.831 4.723 1.00 97.00 664 ASN A CA 1
ATOM 4695 C C . ASN A 1 664 ? -15.034 5.374 4.300 1.00 97.00 664 ASN A C 1
ATOM 4697 O O . ASN A 1 664 ? -15.039 5.069 3.111 1.00 97.00 664 ASN A O 1
ATOM 4701 N N . PHE A 1 665 ? -15.237 4.479 5.259 1.00 97.75 665 PHE A N 1
ATOM 4702 C CA . PHE A 1 665 ? -15.625 3.098 5.000 1.00 97.75 665 PHE A CA 1
ATOM 4703 C C . PHE A 1 665 ? -17.038 2.845 5.532 1.00 97.75 665 PHE A C 1
ATOM 4705 O O . PHE A 1 665 ? -17.276 2.884 6.741 1.00 97.75 665 PHE A O 1
ATOM 4712 N N . GLY A 1 666 ? -17.973 2.594 4.617 1.00 95.69 666 GLY A N 1
ATOM 4713 C CA . GLY A 1 666 ? -19.353 2.186 4.913 1.00 95.69 666 GLY A CA 1
ATOM 4714 C C . GLY A 1 666 ? -19.675 0.767 4.431 1.00 95.69 666 GLY A C 1
ATOM 4715 O O . GLY A 1 666 ? -20.829 0.347 4.470 1.00 95.69 666 GLY A O 1
ATOM 4716 N N . GLY A 1 667 ? -18.669 0.042 3.929 1.00 95.38 667 GLY A N 1
ATOM 4717 C CA . GLY A 1 667 ? -18.819 -1.278 3.322 1.00 95.38 667 GLY A CA 1
ATOM 4718 C C . GLY A 1 667 ? -19.061 -2.416 4.316 1.00 95.38 667 GLY A C 1
ATOM 4719 O O . GLY A 1 667 ? -19.128 -2.238 5.534 1.00 95.38 667 GLY A O 1
ATOM 4720 N N . THR A 1 668 ? -19.178 -3.626 3.769 1.00 96.12 668 THR A N 1
ATOM 4721 C CA . THR A 1 668 ? -19.299 -4.870 4.547 1.00 96.12 668 THR A CA 1
ATOM 4722 C C . THR A 1 668 ? -18.106 -5.773 4.284 1.00 96.12 668 THR A C 1
ATOM 4724 O O . THR A 1 668 ? -17.780 -6.018 3.127 1.00 96.12 668 THR A O 1
ATOM 4727 N N . ILE A 1 669 ? -17.501 -6.322 5.333 1.00 97.75 669 ILE A N 1
ATOM 4728 C CA . ILE A 1 669 ? -16.506 -7.390 5.248 1.00 97.75 669 ILE A CA 1
ATOM 4729 C C . ILE A 1 669 ? -17.131 -8.652 5.837 1.00 97.75 669 ILE A C 1
ATOM 4731 O O . ILE A 1 669 ? -17.429 -8.703 7.028 1.00 97.75 669 ILE A O 1
ATOM 4735 N N . SER A 1 670 ? -17.339 -9.664 4.997 1.00 97.12 670 SER A N 1
ATOM 4736 C CA . SER A 1 670 ? -17.882 -10.966 5.377 1.00 97.12 670 SER A CA 1
ATOM 4737 C C . SER A 1 670 ? -16.790 -12.025 5.289 1.00 97.12 670 SER A C 1
ATOM 4739 O O . SER A 1 670 ? -16.263 -12.280 4.207 1.00 97.12 670 SER A O 1
ATOM 4741 N N . ALA A 1 671 ? -16.443 -12.633 6.423 1.00 96.94 671 ALA A N 1
ATOM 4742 C CA . ALA A 1 671 ? -15.388 -13.640 6.523 1.00 96.94 671 ALA A CA 1
ATOM 4743 C C . ALA A 1 671 ? -15.829 -14.756 7.477 1.00 96.94 671 ALA A C 1
ATOM 4745 O O . ALA A 1 671 ? -15.488 -14.780 8.657 1.00 96.94 671 ALA A O 1
ATOM 4746 N N . ALA A 1 672 ? -16.636 -15.687 6.966 1.00 93.12 672 ALA A N 1
ATOM 4747 C CA . ALA A 1 672 ? -17.354 -16.661 7.793 1.00 93.12 672 ALA A CA 1
ATOM 4748 C C . ALA A 1 672 ? -16.452 -17.646 8.564 1.00 93.12 672 ALA A C 1
ATOM 4750 O O . ALA A 1 672 ? -16.934 -18.301 9.488 1.00 93.12 672 ALA A O 1
ATOM 4751 N N . LYS A 1 673 ? -15.178 -17.782 8.174 1.00 95.56 673 LYS A N 1
ATOM 4752 C CA . LYS A 1 673 ? -14.206 -18.696 8.796 1.00 95.56 673 LYS A CA 1
ATOM 4753 C C . LYS A 1 673 ? -13.093 -18.004 9.587 1.00 95.56 673 LYS A C 1
ATOM 4755 O O . LYS A 1 673 ? -12.384 -18.705 10.298 1.00 95.56 673 LYS A O 1
ATOM 4760 N N . ALA A 1 674 ? -12.974 -16.679 9.497 1.00 97.38 674 ALA A N 1
ATOM 4761 C CA . ALA A 1 674 ? -11.935 -15.943 10.207 1.00 97.38 674 ALA A CA 1
ATOM 4762 C C . ALA A 1 674 ? -12.112 -16.082 11.722 1.00 97.38 674 ALA A C 1
ATOM 4764 O O . ALA A 1 674 ? -13.235 -16.048 12.229 1.00 97.38 674 ALA A O 1
ATOM 4765 N N . THR A 1 675 ? -10.996 -16.234 12.433 1.00 97.44 675 THR A N 1
ATOM 4766 C CA . THR A 1 675 ? -10.961 -16.381 13.898 1.00 97.44 675 THR A CA 1
ATOM 4767 C C . THR A 1 675 ? -10.458 -15.124 14.607 1.00 97.44 675 THR A C 1
ATOM 4769 O O . THR A 1 675 ? -10.749 -14.932 15.788 1.00 97.44 675 THR A O 1
ATOM 4772 N N . SER A 1 676 ? -9.776 -14.234 13.880 1.00 97.50 676 SER A N 1
ATOM 4773 C CA . SER A 1 676 ? -9.243 -12.968 14.388 1.00 97.50 676 SER A CA 1
ATOM 4774 C C . SER A 1 676 ? -9.586 -11.799 13.460 1.00 97.50 676 SER A C 1
ATOM 4776 O O . SER A 1 676 ? -9.560 -11.951 12.234 1.00 97.50 676 SER A O 1
ATOM 4778 N N . LEU A 1 677 ? -9.884 -10.639 14.053 1.00 98.44 677 LEU A N 1
ATOM 4779 C CA . LEU A 1 677 ? -10.159 -9.376 13.364 1.00 98.44 677 LEU A CA 1
ATOM 4780 C C . LEU A 1 677 ? -9.259 -8.252 13.900 1.00 98.44 677 LEU A C 1
ATOM 4782 O O . LEU A 1 677 ? -9.305 -7.922 15.082 1.00 98.44 677 LEU A O 1
ATOM 4786 N N . GLU A 1 678 ? -8.522 -7.597 13.009 1.00 98.50 678 GLU A N 1
ATOM 4787 C CA . GLU A 1 678 ? -7.746 -6.393 13.314 1.00 98.50 678 GLU A CA 1
ATOM 4788 C C . GLU A 1 678 ? -8.289 -5.206 12.507 1.00 98.50 678 GLU A C 1
ATOM 4790 O O . GLU A 1 678 ? -8.393 -5.282 11.283 1.00 98.50 678 GLU A O 1
ATOM 4795 N N . VAL A 1 679 ? -8.629 -4.098 13.169 1.00 98.75 679 VAL A N 1
ATOM 4796 C CA . VAL A 1 679 ? -9.141 -2.875 12.531 1.00 98.75 679 VAL A CA 1
ATOM 4797 C C . VAL A 1 679 ? -8.312 -1.678 12.986 1.00 98.75 679 VAL A C 1
ATOM 4799 O O . VAL A 1 679 ? -8.368 -1.295 14.148 1.00 98.75 679 VAL A O 1
ATOM 4802 N N . ASN A 1 680 ? -7.602 -1.030 12.064 1.00 98.38 680 ASN A N 1
ATOM 4803 C CA . ASN A 1 680 ? -6.837 0.194 12.306 1.00 98.38 680 ASN A CA 1
ATOM 4804 C C . ASN A 1 680 ? -7.375 1.337 11.442 1.00 98.38 680 ASN A C 1
ATOM 4806 O O . ASN A 1 680 ? -6.924 1.559 10.318 1.00 98.38 680 ASN A O 1
ATOM 4810 N N . ALA A 1 681 ? -8.359 2.071 11.957 1.00 98.25 681 ALA A N 1
ATOM 4811 C CA . ALA A 1 681 ? -9.054 3.117 11.220 1.00 98.25 681 ALA A CA 1
ATOM 4812 C C . ALA A 1 681 ? -8.610 4.521 11.651 1.00 98.25 681 ALA A C 1
ATOM 4814 O O . ALA A 1 681 ? -9.092 5.078 12.639 1.00 98.25 681 ALA A O 1
ATOM 4815 N N . ALA A 1 682 ? -7.713 5.126 10.870 1.00 97.88 682 ALA A N 1
ATOM 4816 C CA . ALA A 1 682 ? -7.451 6.560 10.938 1.00 97.88 682 ALA A CA 1
ATOM 4817 C C . ALA A 1 682 ? -8.548 7.378 10.223 1.00 97.88 682 ALA A C 1
ATOM 4819 O O . ALA A 1 682 ? -8.860 8.495 10.643 1.00 97.88 682 ALA A O 1
ATOM 4820 N N . GLY A 1 683 ? -9.129 6.816 9.154 1.00 97.44 683 GLY A N 1
ATOM 4821 C CA . GLY A 1 683 ? -10.324 7.324 8.475 1.00 97.44 683 GLY A CA 1
ATOM 4822 C C . GLY A 1 683 ? -11.630 7.022 9.225 1.00 97.44 683 GLY A C 1
ATOM 4823 O O . GLY A 1 683 ? -11.637 6.398 10.287 1.00 97.44 683 GLY A O 1
ATOM 4824 N N . LYS A 1 684 ? -12.759 7.487 8.680 1.00 97.12 684 LYS A N 1
AT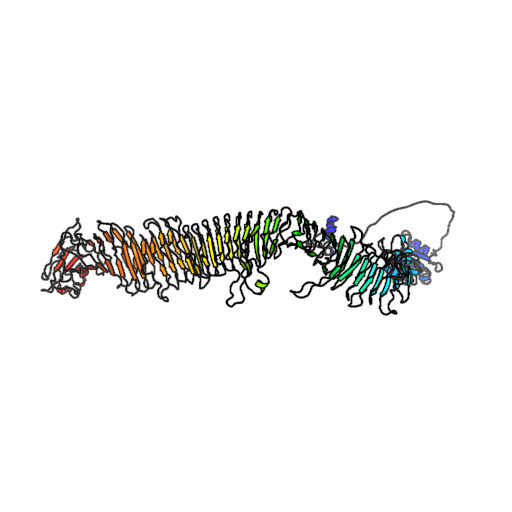OM 4825 C CA . LYS A 1 684 ? -14.090 7.356 9.292 1.00 97.12 684 LYS A CA 1
ATOM 4826 C C . LYS A 1 684 ? -14.737 5.997 8.988 1.00 97.12 684 LYS A C 1
ATOM 4828 O O . LYS A 1 684 ? -14.739 5.575 7.836 1.00 97.12 684 LYS A O 1
ATOM 4833 N N . LEU A 1 685 ? -15.382 5.365 9.973 1.00 97.50 685 LEU A N 1
ATOM 4834 C CA . LEU A 1 685 ? -16.286 4.223 9.752 1.00 97.50 685 LEU A CA 1
ATOM 4835 C C . LEU A 1 685 ? -17.753 4.685 9.834 1.00 97.50 685 LEU A C 1
ATOM 4837 O O . LEU A 1 685 ? -18.151 5.308 10.819 1.00 97.50 685 LEU A O 1
ATOM 4841 N N . THR A 1 686 ? -18.583 4.415 8.824 1.00 94.75 686 THR A N 1
ATOM 4842 C CA . THR A 1 686 ? -19.993 4.867 8.783 1.00 94.75 686 THR A CA 1
ATOM 4843 C C . THR A 1 686 ? -20.967 3.718 8.547 1.00 94.75 686 THR A C 1
ATOM 4845 O O . THR A 1 686 ? -21.446 3.492 7.442 1.00 94.75 686 THR A O 1
ATOM 4848 N N . GLY A 1 687 ? -21.271 2.969 9.606 1.00 93.31 687 GLY A N 1
ATOM 4849 C CA . GLY A 1 687 ? -22.060 1.740 9.510 1.00 93.31 687 GLY A CA 1
ATOM 4850 C C . GLY A 1 687 ? -21.273 0.572 8.914 1.00 93.31 687 GLY A C 1
ATOM 4851 O O . GLY A 1 687 ? -21.874 -0.384 8.421 1.00 93.31 687 GLY A O 1
ATOM 4852 N N . ALA A 1 688 ? -19.940 0.650 8.972 1.00 96.69 688 ALA A N 1
ATOM 4853 C CA . ALA A 1 688 ? -19.029 -0.406 8.550 1.00 96.69 688 ALA A CA 1
ATOM 4854 C C . ALA A 1 688 ? -19.434 -1.733 9.192 1.00 96.69 688 ALA A C 1
ATOM 4856 O O . ALA A 1 688 ? -19.527 -1.817 10.415 1.00 96.69 688 ALA A O 1
ATOM 4857 N N . THR A 1 689 ? -19.691 -2.762 8.390 1.00 96.19 689 THR A N 1
ATOM 4858 C CA . THR A 1 689 ? -20.185 -4.044 8.904 1.00 96.19 689 THR A CA 1
ATOM 4859 C C . THR A 1 689 ? -19.112 -5.116 8.813 1.00 96.19 689 THR A C 1
ATOM 4861 O O . THR A 1 689 ? -18.626 -5.417 7.728 1.00 96.19 689 THR A O 1
ATOM 4864 N N . PHE A 1 690 ? -18.780 -5.727 9.946 1.00 96.94 690 PHE A N 1
ATOM 4865 C CA . PHE A 1 690 ? -17.906 -6.892 10.037 1.00 96.94 690 PHE A CA 1
ATOM 4866 C C . PHE A 1 690 ? -18.772 -8.113 10.371 1.00 96.94 690 PHE A C 1
ATOM 4868 O O . PHE A 1 690 ? -19.250 -8.264 11.496 1.00 96.94 690 PHE A O 1
ATOM 4875 N N . ASP A 1 691 ? -19.021 -8.951 9.366 1.00 95.62 691 ASP A N 1
ATOM 4876 C CA . ASP A 1 691 ? -19.874 -10.140 9.443 1.00 95.62 691 ASP A CA 1
ATOM 4877 C C . ASP A 1 691 ? -19.024 -11.416 9.490 1.00 95.62 691 ASP A C 1
ATOM 4879 O O . ASP A 1 691 ? -18.609 -11.957 8.461 1.00 95.62 691 ASP A O 1
ATOM 4883 N N . MET A 1 692 ? -18.679 -11.852 10.705 1.00 95.31 692 MET A N 1
ATOM 4884 C CA . MET A 1 692 ? -17.630 -12.853 10.927 1.00 95.31 692 MET A CA 1
ATOM 4885 C C . MET A 1 692 ? -17.987 -13.771 12.103 1.00 95.31 692 MET A C 1
ATOM 4887 O O . MET A 1 692 ? -17.531 -13.602 13.233 1.00 95.31 692 MET A O 1
ATOM 4891 N N . ALA A 1 693 ? -18.822 -14.776 11.832 1.00 93.50 693 ALA A N 1
ATOM 4892 C CA . ALA A 1 693 ? -19.438 -15.619 12.860 1.00 93.50 693 ALA A CA 1
ATOM 4893 C C . ALA A 1 693 ? -18.461 -16.387 13.776 1.00 93.50 693 ALA A C 1
ATOM 4895 O O . ALA A 1 693 ? -18.869 -16.807 14.856 1.00 93.50 693 ALA A O 1
ATOM 4896 N N . LYS A 1 694 ? -17.210 -16.591 13.341 1.00 96.38 694 LYS A N 1
ATOM 4897 C CA . LYS A 1 694 ? -16.189 -17.418 14.009 1.00 96.38 694 LYS A CA 1
ATOM 4898 C C . LYS A 1 694 ? -15.062 -16.635 14.682 1.00 96.38 694 LYS A C 1
ATOM 4900 O O . LYS A 1 694 ? -14.168 -17.250 15.260 1.00 96.38 694 LYS A O 1
ATOM 4905 N N . VAL A 1 695 ? -15.107 -15.305 14.638 1.00 97.56 695 VAL A N 1
ATOM 4906 C CA . VAL A 1 695 ? -14.097 -14.463 15.285 1.00 97.56 695 VAL A CA 1
ATOM 4907 C C . VAL A 1 695 ? -14.208 -14.602 16.799 1.00 97.56 695 VAL A C 1
ATOM 4909 O O . VAL A 1 695 ? -15.288 -14.408 17.348 1.00 97.56 695 VAL A O 1
ATOM 4912 N N . THR A 1 696 ? -13.092 -14.904 17.466 1.00 98.12 696 THR A N 1
ATOM 4913 C CA . THR A 1 696 ? -12.986 -15.020 18.932 1.00 98.12 696 THR A CA 1
ATOM 4914 C C . THR A 1 696 ? -12.214 -13.858 19.558 1.00 98.12 696 THR A C 1
ATOM 4916 O O . THR A 1 696 ? -12.400 -13.563 20.739 1.00 98.12 696 THR A O 1
ATOM 4919 N N . SER A 1 697 ? -11.398 -13.152 18.770 1.00 98.12 697 SER A N 1
ATOM 4920 C CA . SER A 1 697 ? -10.605 -11.992 19.183 1.00 98.12 697 SER A CA 1
ATOM 4921 C C . SER A 1 697 ? -10.736 -10.859 18.165 1.00 98.12 697 SER A C 1
ATOM 4923 O O . SER A 1 697 ? -10.607 -11.090 16.964 1.00 98.12 697 SER A O 1
ATOM 4925 N N . ALA A 1 698 ? -10.978 -9.639 18.647 1.00 98.50 698 ALA A N 1
ATOM 4926 C CA . ALA A 1 698 ? -10.969 -8.439 17.823 1.00 98.50 698 ALA A CA 1
ATOM 4927 C C . ALA A 1 698 ? -10.213 -7.290 18.504 1.00 98.50 698 ALA A C 1
ATOM 4929 O O . ALA A 1 698 ? -10.470 -6.984 19.672 1.00 98.50 698 ALA A O 1
ATOM 4930 N N . ASN A 1 699 ? -9.342 -6.612 17.755 1.00 98.44 699 ASN A N 1
ATOM 4931 C CA . ASN A 1 699 ? -8.791 -5.313 18.144 1.00 98.44 699 ASN A CA 1
ATOM 4932 C C . ASN A 1 699 ? -9.265 -4.244 17.161 1.00 98.44 699 ASN A C 1
ATOM 4934 O O . ASN A 1 699 ? -9.164 -4.410 15.946 1.00 98.44 699 ASN A O 1
ATOM 4938 N N . ILE A 1 700 ? -9.783 -3.140 17.691 1.00 98.44 700 ILE A N 1
ATOM 4939 C CA . ILE A 1 700 ? -10.316 -2.034 16.902 1.00 98.44 700 ILE A CA 1
ATOM 4940 C C . ILE A 1 700 ? -9.713 -0.725 17.401 1.00 98.44 700 ILE A C 1
ATOM 4942 O O . ILE A 1 700 ? -9.933 -0.319 18.540 1.00 98.44 700 ILE A O 1
ATOM 4946 N N . THR A 1 701 ? -9.009 -0.029 16.516 1.00 98.19 701 THR A N 1
ATOM 4947 C CA . THR A 1 701 ? -8.558 1.349 16.703 1.00 98.19 701 THR A CA 1
ATOM 4948 C C . THR A 1 701 ? -9.350 2.273 15.782 1.00 98.19 701 THR A C 1
ATOM 4950 O O . THR A 1 701 ? -9.403 2.037 14.576 1.00 98.19 701 THR A O 1
ATOM 4953 N N . ALA A 1 702 ? -9.955 3.332 16.325 1.00 97.62 702 ALA A N 1
ATOM 4954 C CA . ALA A 1 702 ? -10.730 4.314 15.562 1.00 97.62 702 ALA A CA 1
ATOM 4955 C C . ALA A 1 702 ? -10.356 5.758 15.940 1.00 97.62 702 ALA A C 1
ATOM 4957 O O . ALA A 1 702 ? -10.721 6.266 17.006 1.00 97.62 702 ALA A O 1
ATOM 4958 N N . ASP A 1 703 ? -9.645 6.458 15.056 1.00 96.50 703 ASP A N 1
ATOM 4959 C CA . ASP A 1 703 ? -9.211 7.834 15.317 1.00 96.50 703 ASP A CA 1
ATOM 4960 C C . ASP A 1 703 ? -10.284 8.881 14.977 1.00 96.50 703 ASP A C 1
ATOM 4962 O O . ASP A 1 703 ? -10.328 9.947 15.598 1.00 96.50 703 ASP A O 1
ATOM 4966 N N . ALA A 1 704 ? -11.143 8.592 13.997 1.00 96.62 704 ALA A N 1
ATOM 4967 C CA . ALA A 1 704 ? -12.257 9.443 13.586 1.00 96.62 704 ALA A CA 1
ATOM 4968 C C . ALA A 1 704 ? -13.595 8.955 14.168 1.00 96.62 704 ALA A C 1
ATOM 4970 O O . ALA A 1 704 ? -13.723 7.808 14.595 1.00 96.62 704 ALA A O 1
ATOM 4971 N N . ASP A 1 705 ? -14.603 9.834 14.172 1.00 95.88 705 ASP A N 1
ATOM 4972 C CA . ASP A 1 705 ? -15.956 9.520 14.653 1.00 95.88 705 ASP A CA 1
ATOM 4973 C C . ASP A 1 705 ? -16.561 8.352 13.862 1.00 95.88 705 ASP A C 1
ATOM 4975 O O . ASP A 1 705 ? -16.828 8.485 12.668 1.00 95.88 705 ASP A O 1
ATOM 4979 N N . SER A 1 706 ? -16.779 7.218 14.519 1.00 97.00 706 SER A N 1
ATOM 4980 C CA . SER A 1 706 ? -17.009 5.931 13.871 1.00 97.00 706 SER A CA 1
ATOM 4981 C C . SER A 1 706 ? -18.286 5.251 14.348 1.00 97.00 706 SER A C 1
ATOM 4983 O O . SER A 1 706 ? -18.640 5.293 15.521 1.00 97.00 706 SER A O 1
ATOM 4985 N N . THR A 1 707 ? -18.967 4.593 13.415 1.00 95.50 707 THR A N 1
ATOM 4986 C CA . THR A 1 707 ? -20.121 3.726 13.677 1.00 95.50 707 THR A CA 1
ATOM 4987 C C . THR A 1 707 ? -19.892 2.378 13.004 1.00 95.50 707 THR A C 1
ATOM 4989 O O . THR A 1 707 ? -19.549 2.337 11.819 1.00 95.50 707 THR A O 1
ATOM 4992 N N . VAL A 1 708 ? -20.048 1.284 13.747 1.00 96.00 708 VAL A N 1
ATOM 4993 C CA . VAL A 1 708 ? -19.684 -0.075 13.301 1.00 96.00 708 VAL A CA 1
ATOM 4994 C C . VAL A 1 708 ? -20.831 -1.054 13.560 1.00 96.00 708 VAL A C 1
ATOM 4996 O O . VAL A 1 708 ? -21.584 -0.884 14.506 1.00 96.00 708 VAL A O 1
ATOM 4999 N N . ASN A 1 709 ? -20.972 -2.096 12.747 1.00 94.44 709 ASN A N 1
ATOM 5000 C CA . ASN A 1 709 ? -21.742 -3.292 13.076 1.00 94.44 709 ASN A CA 1
ATOM 5001 C C . ASN A 1 709 ? -20.776 -4.460 13.260 1.00 94.44 709 ASN A C 1
ATOM 5003 O O . ASN A 1 709 ? -20.069 -4.819 12.318 1.00 94.44 709 ASN A O 1
ATOM 5007 N N . LEU A 1 710 ? -20.758 -5.066 14.447 1.00 94.50 710 LEU A N 1
ATOM 5008 C CA . LEU A 1 710 ? -19.875 -6.192 14.755 1.00 94.50 710 LEU A CA 1
ATOM 5009 C C . LEU A 1 710 ? -20.711 -7.460 14.966 1.00 94.50 710 LEU A C 1
ATOM 5011 O O . LEU A 1 710 ? -21.192 -7.738 16.065 1.00 94.50 710 LEU A O 1
ATOM 5015 N N . ASN A 1 711 ? -20.939 -8.211 13.887 1.00 92.81 711 ASN A N 1
ATOM 5016 C CA . ASN A 1 711 ? -21.707 -9.454 13.915 1.00 92.81 711 ASN A CA 1
ATOM 5017 C C . ASN A 1 711 ? -20.772 -10.648 14.167 1.00 92.81 711 ASN A C 1
ATOM 5019 O O . ASN A 1 711 ? -20.434 -11.405 13.255 1.00 92.81 711 ASN A O 1
ATOM 5023 N N . THR A 1 712 ? -20.330 -10.785 15.417 1.00 93.56 712 THR A N 1
ATOM 5024 C CA . THR A 1 712 ? -19.324 -11.768 15.850 1.00 93.56 712 THR A CA 1
ATOM 5025 C C . THR A 1 712 ? -19.807 -12.510 17.108 1.00 93.56 712 THR A C 1
ATOM 5027 O O . THR A 1 712 ? -19.278 -12.298 18.200 1.00 93.56 712 THR A O 1
ATOM 5030 N N . PRO A 1 713 ? -20.840 -13.368 17.013 1.00 91.94 713 PRO A N 1
ATOM 5031 C CA . PRO A 1 713 ? -21.453 -14.021 18.175 1.00 91.94 713 PRO A CA 1
ATOM 5032 C C . PRO A 1 713 ? -20.501 -14.891 19.018 1.00 91.94 713 PRO A C 1
ATOM 5034 O O . PRO A 1 713 ? -20.794 -15.117 20.192 1.00 91.94 713 PRO A O 1
ATOM 5037 N N . GLU A 1 714 ? -19.385 -15.366 18.449 1.00 95.62 714 GLU A N 1
ATOM 5038 C CA . GLU A 1 714 ? -18.349 -16.162 19.134 1.00 95.62 714 GLU A CA 1
ATOM 5039 C C . GLU A 1 714 ? -17.184 -15.316 19.696 1.00 95.62 714 GLU A C 1
ATOM 5041 O O . GLU A 1 714 ? -16.237 -15.877 20.248 1.00 95.62 714 GLU A O 1
ATOM 5046 N N . LEU A 1 715 ? -17.253 -13.981 19.599 1.00 97.12 715 LEU A N 1
ATOM 5047 C CA . LEU A 1 715 ? -16.212 -13.071 20.083 1.00 97.12 715 LEU A CA 1
ATOM 5048 C C . LEU A 1 715 ? -16.070 -13.184 21.597 1.00 97.12 715 LEU A C 1
ATOM 5050 O O . LEU A 1 715 ? -17.042 -12.943 22.296 1.00 97.12 715 LEU A O 1
ATOM 5054 N N . GLN A 1 716 ? -14.872 -13.488 22.095 1.00 98.06 716 GLN A N 1
ATOM 5055 C CA . GLN A 1 716 ? -14.561 -13.616 23.524 1.00 98.06 716 GLN A CA 1
ATOM 5056 C C . GLN A 1 716 ? -13.737 -12.435 24.046 1.00 98.06 716 GLN A C 1
ATOM 5058 O O . GLN A 1 716 ? -13.893 -12.049 25.203 1.00 98.06 716 GLN A O 1
ATOM 5063 N N . PHE A 1 717 ? -12.895 -11.837 23.200 1.00 98.62 717 PHE A N 1
ATOM 5064 C CA . PHE A 1 717 ? -12.030 -10.712 23.553 1.00 98.62 717 PHE A CA 1
ATOM 5065 C C . PHE A 1 717 ? -12.221 -9.545 22.581 1.00 98.62 717 PHE A C 1
ATOM 5067 O O . PHE A 1 717 ? -12.025 -9.713 21.378 1.00 98.62 717 PHE A O 1
ATOM 5074 N N . LEU A 1 718 ? -12.550 -8.364 23.107 1.00 98.44 718 LEU A N 1
ATOM 5075 C CA . LEU A 1 718 ? -12.614 -7.112 22.353 1.00 98.44 718 LEU A CA 1
ATOM 5076 C C . LEU A 1 718 ? -11.719 -6.061 23.005 1.00 98.44 718 LEU A C 1
ATOM 5078 O O . LEU A 1 718 ? -11.948 -5.675 24.151 1.00 98.44 718 LEU A O 1
ATOM 5082 N N . ASN A 1 719 ? -10.757 -5.550 22.245 1.00 98.56 719 ASN A N 1
ATOM 5083 C CA . ASN A 1 719 ? -10.004 -4.352 22.592 1.00 98.56 719 ASN A CA 1
ATOM 5084 C C . ASN A 1 719 ? -10.414 -3.198 21.670 1.00 98.56 719 ASN A C 1
ATOM 5086 O O . ASN A 1 719 ? -10.371 -3.335 20.449 1.00 98.56 719 ASN A O 1
ATOM 5090 N N . LEU A 1 720 ? -10.804 -2.065 22.249 1.00 98.31 720 LEU A N 1
ATOM 5091 C CA . LEU A 1 720 ? -11.307 -0.895 21.536 1.00 98.31 720 LEU A CA 1
ATOM 5092 C C . LEU A 1 720 ? -10.554 0.369 21.971 1.00 98.31 720 LEU A C 1
ATOM 5094 O O . LEU A 1 720 ? -10.731 0.856 23.085 1.00 98.31 720 LEU A O 1
ATOM 5098 N N . ALA A 1 721 ? -9.754 0.946 21.080 1.00 98.12 721 ALA A N 1
ATOM 5099 C CA . ALA A 1 721 ? -9.034 2.198 21.307 1.00 98.12 721 ALA A CA 1
ATOM 5100 C C . ALA A 1 721 ? -9.578 3.304 20.393 1.00 98.12 721 ALA A C 1
ATOM 5102 O O . ALA A 1 721 ? -9.570 3.172 19.171 1.00 98.12 721 ALA A O 1
ATOM 5103 N N . THR A 1 722 ? -10.057 4.415 20.952 1.00 97.38 722 THR A N 1
ATOM 5104 C CA . THR A 1 722 ? -10.746 5.452 20.171 1.00 97.38 722 THR A CA 1
ATOM 5105 C C . THR A 1 722 ? -10.212 6.850 20.461 1.00 97.38 722 THR A C 1
ATOM 5107 O O . THR A 1 722 ? -10.071 7.264 21.615 1.00 97.38 722 THR A O 1
ATOM 5110 N N . LYS A 1 723 ? -9.936 7.623 19.402 1.00 96.56 723 LYS A N 1
ATOM 5111 C CA . LYS A 1 723 ? -9.731 9.083 19.499 1.00 96.56 723 LYS A CA 1
ATOM 5112 C C . LYS A 1 723 ? -10.984 9.867 19.098 1.00 96.56 723 LYS A C 1
ATOM 5114 O O . LYS A 1 723 ? -11.198 10.980 19.585 1.00 96.56 723 LYS A O 1
ATOM 5119 N N . GLY A 1 724 ? -11.796 9.290 18.214 1.00 95.31 724 GLY A N 1
ATOM 5120 C CA . GLY A 1 724 ? -13.117 9.781 17.833 1.00 95.31 724 GLY A CA 1
ATOM 5121 C C . GLY A 1 724 ? -14.220 9.242 18.742 1.00 95.31 724 GLY A C 1
ATOM 5122 O O . GLY A 1 724 ? -13.965 8.481 19.674 1.00 95.31 724 GLY A O 1
ATOM 5123 N N . THR A 1 725 ? -15.457 9.655 18.474 1.00 96.56 725 THR A N 1
ATOM 5124 C CA . THR A 1 725 ? -16.633 8.959 19.017 1.00 96.56 725 THR A CA 1
ATOM 5125 C C . THR A 1 725 ? -16.746 7.559 18.411 1.00 96.56 725 THR A C 1
ATOM 5127 O O . THR A 1 725 ? -16.323 7.351 17.274 1.00 96.56 725 THR A O 1
ATOM 5130 N N . PHE A 1 726 ? -17.289 6.599 19.154 1.00 97.25 726 PHE A N 1
ATOM 5131 C CA . PHE A 1 726 ? -17.525 5.241 18.662 1.00 97.25 726 PHE A CA 1
ATOM 5132 C C . PHE A 1 726 ? -18.893 4.748 19.118 1.00 97.25 726 PHE A C 1
ATOM 5134 O O . PHE A 1 726 ? -19.212 4.846 20.299 1.00 97.25 726 PHE A O 1
ATOM 5141 N N . ASP A 1 727 ? -19.682 4.217 18.193 1.00 95.12 727 ASP A N 1
ATOM 5142 C CA . ASP A 1 727 ? -21.013 3.673 18.467 1.00 95.12 727 ASP A CA 1
ATOM 5143 C C . ASP A 1 727 ? -21.282 2.451 17.578 1.00 95.12 727 ASP A C 1
ATOM 5145 O O . ASP A 1 727 ? -20.659 2.277 16.521 1.00 95.12 727 ASP A O 1
ATOM 5149 N N . PHE A 1 728 ? -22.223 1.603 17.980 1.00 92.75 728 PHE A N 1
ATOM 5150 C CA . PHE A 1 728 ? -22.761 0.592 17.088 1.00 92.75 728 PHE A CA 1
ATOM 5151 C C . PHE A 1 728 ? -23.865 1.183 16.207 1.00 92.75 728 PHE A C 1
ATOM 5153 O O . PHE A 1 728 ? -24.791 1.853 16.664 1.00 92.75 728 PHE A O 1
ATOM 5160 N N . ALA A 1 729 ? -23.782 0.921 14.904 1.00 90.06 729 ALA A N 1
ATOM 5161 C CA . ALA A 1 729 ? -24.829 1.326 13.979 1.00 90.06 729 ALA A CA 1
ATOM 5162 C C . ALA A 1 729 ? -26.127 0.528 14.221 1.00 90.06 729 ALA A C 1
ATOM 5164 O O . ALA A 1 729 ? -26.139 -0.521 14.863 1.00 90.06 729 ALA A O 1
ATOM 5165 N N . ALA A 1 730 ? -27.245 1.025 13.681 1.00 80.50 730 ALA A N 1
ATOM 5166 C CA . ALA A 1 730 ? -28.515 0.303 13.668 1.00 80.50 730 ALA A CA 1
ATOM 5167 C C . ALA A 1 730 ? -28.388 -0.960 12.793 1.00 80.50 730 ALA A C 1
ATOM 5169 O O . ALA A 1 730 ? -28.567 -0.901 11.576 1.00 80.50 730 ALA A O 1
ATOM 5170 N N . GLY A 1 731 ? -28.034 -2.094 13.398 1.00 74.75 731 GLY A N 1
ATOM 5171 C CA . GLY A 1 731 ? -27.677 -3.313 12.674 1.00 74.75 731 GLY A CA 1
ATOM 5172 C C . GLY A 1 731 ? -27.407 -4.518 13.584 1.00 74.75 731 GLY A C 1
ATOM 5173 O O . GLY A 1 731 ? -27.707 -4.478 14.775 1.00 74.75 731 GLY A O 1
ATOM 5174 N N . PRO A 1 732 ? -26.885 -5.634 13.034 1.00 75.25 732 PRO A N 1
ATOM 5175 C CA . PRO A 1 732 ? -26.814 -6.915 13.729 1.00 75.25 732 PRO A CA 1
ATOM 5176 C C . PRO A 1 732 ? -25.586 -7.078 14.635 1.00 75.25 732 PRO A C 1
ATOM 5178 O O . PRO A 1 732 ? -24.932 -8.116 14.599 1.00 75.25 732 PRO A O 1
ATOM 5181 N N . SER A 1 733 ? -25.249 -6.075 15.445 1.00 90.19 733 SER A N 1
ATOM 5182 C CA . SER A 1 733 ? -24.144 -6.216 16.400 1.00 90.19 733 SER A CA 1
ATOM 5183 C C . SER A 1 733 ? -24.483 -7.264 17.467 1.00 90.19 733 SER A C 1
ATOM 5185 O O . SER A 1 733 ? -25.481 -7.130 18.184 1.00 90.19 733 SER A O 1
ATOM 5187 N N . HIS A 1 734 ? -23.653 -8.307 17.579 1.00 89.38 734 HIS A N 1
ATOM 5188 C CA . HIS A 1 734 ? -23.840 -9.431 18.502 1.00 89.38 734 HIS A CA 1
ATOM 5189 C C . HIS A 1 734 ? -22.575 -9.661 19.333 1.00 89.38 734 HIS A C 1
ATOM 5191 O O . HIS A 1 734 ? -21.561 -10.115 18.811 1.00 89.38 734 HIS A O 1
ATOM 5197 N N . LEU A 1 735 ? -22.663 -9.391 20.640 1.00 91.19 735 LEU A N 1
ATOM 5198 C CA . LEU A 1 735 ? -21.566 -9.550 21.607 1.00 91.19 735 LEU A CA 1
ATOM 5199 C C . LEU A 1 735 ? -21.902 -10.553 22.725 1.00 91.19 735 LEU A C 1
ATOM 5201 O O . LEU A 1 735 ? -21.367 -10.467 23.827 1.00 91.19 735 LEU A O 1
ATOM 5205 N N . SER A 1 736 ? -22.825 -11.489 22.487 1.00 90.31 736 SER A N 1
ATOM 5206 C CA . SER A 1 736 ? -23.287 -12.428 23.521 1.00 90.31 736 SER A CA 1
ATOM 5207 C C . SER A 1 736 ? -22.172 -13.321 24.080 1.00 90.31 736 SER A C 1
ATOM 5209 O O . SER A 1 736 ? -22.221 -13.677 25.259 1.00 90.31 736 SER A O 1
ATOM 5211 N N . GLY A 1 737 ? -21.179 -13.664 23.250 1.00 93.88 737 GLY A N 1
ATOM 5212 C CA . GLY A 1 737 ? -20.011 -14.458 23.637 1.00 93.88 737 GLY A CA 1
ATOM 5213 C C . GLY A 1 737 ? -18.899 -13.678 24.345 1.00 93.88 737 GLY A C 1
ATOM 5214 O O . GLY A 1 737 ? -17.970 -14.308 24.842 1.00 93.88 737 GLY A O 1
ATOM 5215 N N . LEU A 1 738 ? -18.979 -12.340 24.402 1.00 97.12 738 LEU A N 1
ATOM 5216 C CA . LEU A 1 738 ? -17.879 -11.489 24.863 1.00 97.12 738 LEU A CA 1
ATOM 5217 C C . LEU A 1 738 ? -17.589 -11.732 26.341 1.00 97.12 738 LEU A C 1
ATOM 5219 O O . LEU A 1 738 ? -18.488 -11.583 27.163 1.00 97.12 738 LEU A O 1
ATOM 5223 N N . GLU A 1 739 ? -16.339 -12.056 26.672 1.00 98.00 739 GLU A N 1
ATOM 5224 C CA . GLU A 1 739 ? -15.880 -12.354 28.034 1.00 98.00 739 GLU A CA 1
ATOM 5225 C C . GLU A 1 739 ? -14.993 -11.238 28.600 1.00 98.00 739 GLU A C 1
ATOM 5227 O O . GLU A 1 739 ? -15.104 -10.892 29.781 1.00 98.00 739 GLU A O 1
ATOM 5232 N N . THR A 1 740 ? -14.151 -10.648 27.748 1.00 98.62 740 THR A N 1
ATOM 5233 C CA . THR A 1 740 ? -13.225 -9.568 28.094 1.00 98.62 740 THR A CA 1
ATOM 5234 C C . THR A 1 740 ? -13.416 -8.372 27.171 1.00 98.62 740 THR A C 1
ATOM 5236 O O . THR A 1 740 ? -13.313 -8.500 25.952 1.00 98.62 740 THR A O 1
ATOM 5239 N N . LEU A 1 741 ? -13.646 -7.202 27.765 1.00 98.62 741 LEU A N 1
ATOM 5240 C CA . LEU A 1 741 ? -13.757 -5.920 27.079 1.00 98.62 741 LEU A CA 1
ATOM 5241 C C . LEU A 1 741 ? -12.698 -4.953 27.613 1.00 98.62 741 LEU A C 1
ATOM 5243 O O . LEU A 1 741 ? -12.690 -4.643 28.802 1.00 98.62 741 LEU A O 1
ATOM 5247 N N . ILE A 1 742 ? -11.858 -4.427 26.728 1.00 98.81 742 ILE A N 1
ATOM 5248 C CA . ILE A 1 742 ? -10.933 -3.334 27.031 1.00 98.81 742 ILE A CA 1
ATOM 5249 C C . ILE A 1 742 ? -11.327 -2.130 26.180 1.00 98.81 742 ILE A C 1
ATOM 5251 O O . ILE A 1 742 ? -11.469 -2.253 24.965 1.00 98.81 742 ILE A O 1
ATOM 5255 N N . VAL A 1 743 ? -11.510 -0.966 26.806 1.00 98.69 743 VAL A N 1
ATOM 5256 C CA . VAL A 1 743 ? -11.816 0.294 26.117 1.00 98.69 743 VAL A CA 1
ATOM 5257 C C . VAL A 1 743 ? -10.845 1.385 26.554 1.00 98.69 743 VAL A C 1
ATOM 5259 O O . VAL A 1 743 ? -10.720 1.685 27.742 1.00 98.69 743 VAL A O 1
ATOM 5262 N N . SER A 1 744 ? -10.205 2.042 25.590 1.00 98.12 744 SER A N 1
ATOM 5263 C CA . SER A 1 744 ? -9.454 3.280 25.796 1.00 98.12 744 SER A CA 1
ATOM 5264 C C . SER A 1 744 ? -10.076 4.408 24.986 1.00 98.12 744 SER A C 1
ATOM 5266 O O . SER A 1 744 ? -9.993 4.417 23.761 1.00 98.12 744 SER A O 1
ATOM 5268 N N . ALA A 1 745 ? -10.729 5.350 25.664 1.00 98.06 745 ALA A N 1
ATOM 5269 C CA . ALA A 1 745 ? -11.578 6.355 25.038 1.00 98.06 745 ALA A CA 1
ATOM 5270 C C . ALA A 1 745 ? -11.007 7.777 25.174 1.00 98.06 745 ALA A C 1
ATOM 5272 O O . ALA A 1 745 ? -10.755 8.274 26.275 1.00 98.06 745 ALA A O 1
ATOM 5273 N N . ALA A 1 746 ? -10.857 8.501 24.065 1.00 97.31 746 ALA A N 1
ATOM 5274 C CA . ALA A 1 746 ? -10.630 9.950 24.111 1.00 97.31 746 ALA A CA 1
ATOM 5275 C C . ALA A 1 746 ? -11.941 10.759 24.068 1.00 97.31 746 ALA A C 1
ATOM 5277 O O . ALA A 1 746 ? -11.982 11.881 24.576 1.00 97.31 746 ALA A O 1
ATOM 5278 N N . LYS A 1 747 ? -13.001 10.197 23.475 1.00 97.44 747 LYS A N 1
ATOM 5279 C CA . LYS A 1 747 ? -14.353 10.776 23.379 1.00 97.44 747 LYS A CA 1
ATOM 5280 C C . LYS A 1 747 ? -15.414 9.751 23.806 1.00 97.44 747 LYS A C 1
ATOM 5282 O O . LYS A 1 747 ? -15.082 8.755 24.439 1.00 97.44 747 LYS A O 1
ATOM 5287 N N . ALA A 1 748 ? -16.685 10.005 23.503 1.00 97.38 748 ALA A N 1
ATOM 5288 C CA . ALA A 1 748 ? -17.781 9.104 23.836 1.00 97.38 748 ALA A CA 1
ATOM 5289 C C . ALA A 1 748 ? -17.690 7.764 23.079 1.00 97.38 748 ALA A C 1
ATOM 5291 O O . ALA A 1 748 ? -17.563 7.749 21.855 1.00 97.38 748 ALA A O 1
ATOM 5292 N N . VAL A 1 749 ? -17.804 6.663 23.818 1.00 97.94 749 VAL A N 1
ATOM 5293 C CA . VAL A 1 749 ? -17.970 5.294 23.325 1.00 97.94 749 VAL A CA 1
ATOM 5294 C C . VAL A 1 749 ? -19.315 4.775 23.833 1.00 97.94 749 VAL A C 1
ATOM 5296 O O . VAL A 1 749 ? -19.515 4.692 25.045 1.00 97.94 749 VAL A O 1
ATOM 5299 N N . ASP A 1 750 ? -20.234 4.445 22.929 1.00 95.00 750 ASP A N 1
ATOM 5300 C CA . ASP A 1 750 ? -21.551 3.891 23.254 1.00 95.00 750 ASP A CA 1
ATOM 5301 C C . ASP A 1 750 ? -21.656 2.446 22.756 1.00 95.00 750 ASP A C 1
ATOM 5303 O O . ASP A 1 750 ? -21.590 2.173 21.561 1.00 95.00 750 ASP A O 1
ATOM 5307 N N . LEU A 1 751 ? -21.759 1.506 23.696 1.00 93.56 751 LEU A N 1
ATOM 5308 C CA . LEU A 1 751 ? -21.906 0.072 23.442 1.00 93.56 751 LEU A CA 1
ATOM 5309 C C . LEU A 1 751 ? -23.241 -0.460 23.988 1.00 93.56 751 LEU A C 1
ATOM 5311 O O . LEU A 1 751 ? -23.365 -1.658 24.253 1.00 93.56 751 LEU A O 1
ATOM 5315 N N . ASP A 1 752 ? -24.218 0.417 24.228 1.00 87.25 752 ASP A N 1
ATOM 5316 C CA . ASP A 1 752 ? -25.587 0.034 24.589 1.00 87.25 752 ASP A CA 1
ATOM 5317 C C . ASP A 1 752 ? -26.526 0.214 23.401 1.00 87.25 752 ASP A C 1
ATOM 5319 O O . ASP A 1 752 ? -27.292 -0.694 23.054 1.00 87.25 752 ASP A O 1
ATOM 5323 N N . THR A 1 753 ? -26.465 1.385 22.758 1.00 75.44 753 THR A N 1
ATOM 5324 C CA . THR A 1 753 ? -27.424 1.695 21.706 1.00 75.44 753 THR A CA 1
ATOM 5325 C C . THR A 1 753 ? -27.252 0.750 20.519 1.00 75.44 753 THR A C 1
ATOM 5327 O O . THR A 1 753 ? -26.148 0.405 20.112 1.00 75.44 753 THR A O 1
ATOM 5330 N N . ASN A 1 754 ? -28.378 0.274 19.985 1.00 77.00 754 ASN A N 1
ATOM 5331 C CA . ASN A 1 754 ? -28.431 -0.568 18.788 1.00 77.00 754 ASN A CA 1
ATOM 5332 C C . ASN A 1 754 ? -27.789 -1.971 18.893 1.00 77.00 754 ASN A C 1
ATOM 5334 O O . ASN A 1 754 ? -27.664 -2.645 17.871 1.00 77.00 754 ASN A O 1
ATOM 5338 N N . LEU A 1 755 ? -27.453 -2.471 20.091 1.00 80.56 755 LEU A N 1
ATOM 5339 C CA . LEU A 1 755 ? -27.086 -3.884 20.261 1.00 80.56 755 LEU A CA 1
ATOM 5340 C C . LEU A 1 755 ? -28.309 -4.799 20.117 1.00 80.56 755 LEU A C 1
ATOM 5342 O O . LEU A 1 755 ? -29.287 -4.675 20.858 1.00 80.56 755 LEU A O 1
ATOM 5346 N N . ASN A 1 756 ? -28.210 -5.803 19.242 1.00 71.25 756 ASN A N 1
ATOM 5347 C CA . ASN A 1 756 ? -29.238 -6.841 19.123 1.00 71.25 756 ASN A CA 1
ATOM 5348 C C . ASN A 1 756 ? -29.261 -7.771 20.341 1.00 71.25 756 ASN A C 1
ATOM 5350 O O . ASN A 1 756 ? -30.326 -8.142 20.838 1.00 71.25 756 ASN A O 1
ATOM 5354 N N . THR A 1 757 ? -28.080 -8.168 20.819 1.00 73.56 757 THR A N 1
ATOM 5355 C CA . THR A 1 757 ? -27.910 -9.028 21.996 1.00 73.56 757 THR A CA 1
ATOM 5356 C C . THR A 1 757 ? -26.890 -8.415 22.937 1.00 73.56 757 THR A C 1
ATOM 5358 O O . THR A 1 757 ? -25.800 -8.034 22.510 1.00 73.56 757 THR A O 1
ATOM 5361 N N . LYS A 1 758 ? -27.237 -8.357 24.223 1.00 83.06 758 LYS A N 1
ATOM 5362 C CA . LYS A 1 758 ? -26.402 -7.769 25.278 1.00 83.06 758 LYS A CA 1
ATOM 5363 C C . LYS A 1 758 ? -25.170 -8.640 25.575 1.00 83.06 758 LYS A C 1
ATOM 5365 O O . LYS A 1 758 ? -25.084 -9.774 25.107 1.00 83.06 758 LYS A O 1
ATOM 5370 N N . MET A 1 759 ? -24.236 -8.126 26.373 1.00 93.31 759 MET A N 1
ATOM 5371 C CA . MET A 1 759 ? -22.973 -8.789 26.732 1.00 93.31 759 MET A CA 1
ATOM 5372 C C . MET A 1 759 ? -23.199 -9.908 27.767 1.00 93.31 759 MET A C 1
ATOM 5374 O O . MET A 1 759 ? -22.845 -9.783 28.939 1.00 93.31 759 MET A O 1
ATOM 5378 N N . THR A 1 760 ? -23.869 -10.990 27.363 1.00 93.50 760 THR A N 1
ATOM 5379 C CA . THR A 1 760 ? -24.377 -12.023 28.282 1.00 93.50 760 THR A CA 1
ATOM 5380 C C . THR A 1 760 ? -23.291 -12.861 28.958 1.00 93.50 760 THR A C 1
ATOM 5382 O O . THR A 1 760 ? -23.519 -13.321 30.075 1.00 93.50 760 THR A O 1
ATOM 5385 N N . GLY A 1 761 ? -22.141 -13.056 28.301 1.00 94.81 761 GLY A N 1
ATOM 5386 C CA . GLY A 1 761 ? -21.007 -13.849 28.796 1.00 94.81 761 GLY A CA 1
ATOM 5387 C C . GLY A 1 761 ? -19.885 -13.048 29.469 1.00 94.81 761 GLY A C 1
ATOM 5388 O O . GLY A 1 761 ? -18.843 -13.626 29.788 1.00 94.81 761 GLY A O 1
ATOM 5389 N N . ILE A 1 762 ? -20.072 -11.736 29.671 1.00 97.75 762 ILE A N 1
ATOM 5390 C CA . ILE A 1 762 ? -18.999 -10.833 30.110 1.00 97.75 762 ILE A CA 1
ATOM 5391 C C . ILE A 1 762 ? -18.502 -11.178 31.513 1.00 97.75 762 ILE A C 1
ATOM 5393 O O . ILE A 1 762 ? -19.287 -11.529 32.397 1.00 97.75 762 ILE A O 1
ATOM 5397 N N . SER A 1 763 ? -17.191 -11.054 31.716 1.00 98.19 763 SER A N 1
ATOM 5398 C CA . SER A 1 763 ? -16.530 -11.314 32.995 1.00 98.19 763 SER A CA 1
ATOM 5399 C C . SER A 1 763 ? -15.528 -10.229 33.388 1.00 98.19 763 SER A C 1
ATOM 5401 O O . SER A 1 763 ? -15.464 -9.857 34.557 1.00 98.19 763 SER A O 1
ATOM 5403 N N . SER A 1 764 ? -14.769 -9.678 32.441 1.00 98.50 764 SER A N 1
ATOM 5404 C CA . SER A 1 764 ? -13.761 -8.651 32.719 1.00 98.50 764 SER A CA 1
ATOM 5405 C C . SER A 1 764 ? -13.956 -7.442 31.814 1.00 98.50 764 SER A C 1
ATOM 5407 O O . SER A 1 764 ? -14.031 -7.578 30.596 1.00 98.50 764 SER A O 1
ATOM 5409 N N . ILE A 1 765 ? -14.057 -6.261 32.418 1.00 98.81 765 ILE A N 1
ATOM 5410 C CA . ILE A 1 765 ? -14.185 -4.981 31.732 1.00 98.81 765 ILE A CA 1
ATOM 5411 C C . ILE A 1 765 ? -13.115 -4.028 32.273 1.00 98.81 765 ILE A C 1
ATOM 5413 O O . ILE A 1 765 ? -13.071 -3.763 33.475 1.00 98.81 765 ILE A O 1
ATOM 5417 N N . GLU A 1 766 ? -12.293 -3.476 31.388 1.00 98.75 766 GLU A N 1
ATOM 5418 C CA . GLU A 1 766 ? -11.317 -2.434 31.703 1.00 98.75 766 GLU A CA 1
ATOM 5419 C C . GLU A 1 766 ? -11.577 -1.197 30.843 1.00 98.75 766 GLU A C 1
ATOM 5421 O O . GLU A 1 766 ? -11.559 -1.259 29.616 1.00 98.75 766 GLU A O 1
ATOM 5426 N N . LEU A 1 767 ? -11.838 -0.062 31.489 1.00 98.75 767 LEU A N 1
ATOM 5427 C CA . LEU A 1 767 ? -12.175 1.199 30.839 1.00 98.75 767 LEU A CA 1
ATOM 5428 C C . LEU A 1 767 ? -11.159 2.274 31.236 1.00 98.75 767 LEU A C 1
ATOM 5430 O O . LEU A 1 767 ? -10.915 2.524 32.419 1.00 98.75 767 LEU A O 1
ATOM 5434 N N . SER A 1 768 ? -10.606 2.965 30.248 1.00 98.19 768 SER A N 1
ATOM 5435 C CA . SER A 1 768 ? -9.682 4.081 30.447 1.00 98.19 768 SER A CA 1
ATOM 5436 C C . SER A 1 768 ? -10.083 5.292 29.607 1.00 98.19 768 SER A C 1
ATOM 5438 O O . SER A 1 768 ? -10.659 5.153 28.527 1.00 98.19 768 SER A O 1
ATOM 5440 N N . GLY A 1 769 ? -9.782 6.493 30.104 1.00 97.38 769 GLY A N 1
ATOM 5441 C CA . GLY A 1 769 ? -10.057 7.749 29.412 1.00 97.38 769 GLY A CA 1
ATOM 5442 C C . GLY A 1 769 ? -8.883 8.723 29.446 1.00 97.38 769 GLY A C 1
ATOM 5443 O O . GLY A 1 769 ? -8.288 8.949 30.497 1.00 97.38 769 GLY A O 1
ATOM 5444 N N . ALA A 1 770 ? -8.561 9.329 28.302 1.00 90.94 770 ALA A N 1
ATOM 5445 C CA . ALA A 1 770 ? -7.499 10.343 28.202 1.00 90.94 770 ALA A CA 1
ATOM 5446 C C . ALA A 1 770 ? -8.030 11.750 27.858 1.00 90.94 770 ALA A C 1
ATOM 5448 O O . ALA A 1 770 ? -7.430 12.760 28.239 1.00 90.94 770 ALA A O 1
ATOM 5449 N N . GLY A 1 771 ? -9.162 11.836 27.150 1.00 92.69 771 GLY A N 1
ATOM 5450 C CA . GLY A 1 771 ? -9.749 13.097 26.687 1.00 92.69 771 GLY A CA 1
ATOM 5451 C C . GLY A 1 771 ? -10.798 13.689 27.634 1.00 92.69 771 GLY A C 1
ATOM 5452 O O . GLY A 1 771 ? -11.275 13.035 28.558 1.00 92.69 771 GLY A O 1
ATOM 5453 N N . ASN A 1 772 ? -11.155 14.959 27.420 1.00 94.31 772 ASN A N 1
ATOM 5454 C CA . ASN A 1 772 ? -12.154 15.653 28.248 1.00 94.31 772 ASN A CA 1
ATOM 5455 C C . ASN A 1 772 ? -13.584 15.158 27.991 1.00 94.31 772 ASN A C 1
ATOM 5457 O O . ASN A 1 772 ? -14.381 15.127 28.923 1.00 94.31 772 ASN A O 1
ATOM 5461 N N . ASP A 1 773 ? -13.865 14.717 26.764 1.00 96.25 773 ASP A N 1
ATOM 5462 C CA . ASP A 1 773 ? -15.162 14.169 26.353 1.00 96.25 773 ASP A CA 1
ATOM 5463 C C . ASP A 1 773 ? -15.215 12.636 26.495 1.00 96.25 773 ASP A C 1
ATOM 5465 O O . ASP A 1 773 ? -16.130 11.994 25.979 1.00 96.25 773 ASP A O 1
ATOM 5469 N N . ALA A 1 774 ? -14.220 12.029 27.155 1.00 97.94 774 ALA A N 1
ATOM 5470 C CA . ALA A 1 774 ? -14.146 10.587 27.354 1.00 97.94 774 ALA A CA 1
ATOM 5471 C C . ALA A 1 774 ? -15.303 10.111 28.244 1.00 97.94 774 ALA A C 1
ATOM 5473 O O . ALA A 1 774 ? -15.319 10.373 29.454 1.00 97.94 774 ALA A O 1
ATOM 5474 N N . LYS A 1 775 ? -16.264 9.422 27.624 1.00 97.31 775 LYS A N 1
ATOM 5475 C CA . LYS A 1 775 ? -17.432 8.806 28.258 1.00 97.31 775 LYS A CA 1
ATOM 5476 C C . LYS A 1 775 ? -17.578 7.385 27.733 1.00 97.31 775 LYS A C 1
ATOM 5478 O O . LYS A 1 775 ? -17.427 7.186 26.534 1.00 97.31 775 LYS A O 1
ATOM 5483 N N . VAL A 1 776 ? -17.920 6.431 28.591 1.00 98.38 776 VAL A N 1
ATOM 5484 C CA . VAL A 1 776 ? -18.301 5.082 28.150 1.00 98.38 776 VAL A CA 1
ATOM 5485 C C . VAL A 1 776 ? -19.721 4.778 28.612 1.00 98.38 776 VAL A C 1
ATOM 5487 O O . VAL A 1 776 ? -20.016 4.903 29.800 1.00 98.38 776 VAL A O 1
ATOM 5490 N N . THR A 1 777 ? -20.583 4.376 27.681 1.00 97.25 777 THR A N 1
ATOM 5491 C CA . THR A 1 777 ? -21.926 3.849 27.948 1.00 97.25 777 THR A CA 1
ATOM 5492 C C . THR A 1 777 ? -21.935 2.361 27.617 1.00 97.25 777 THR A C 1
ATOM 5494 O O . THR A 1 777 ? -21.599 1.968 26.502 1.00 97.25 777 THR A O 1
ATOM 5497 N N . LEU A 1 778 ? -22.314 1.527 28.580 1.00 96.00 778 LEU A N 1
ATOM 5498 C CA . LEU A 1 778 ? -22.464 0.083 28.424 1.00 96.00 778 LEU A CA 1
ATOM 5499 C C . LEU A 1 778 ? -23.924 -0.319 28.632 1.00 96.00 778 LEU A C 1
ATOM 5501 O O . LEU A 1 778 ? -24.611 0.230 29.494 1.00 96.00 778 LEU A O 1
ATOM 5505 N N . GLY A 1 779 ? -24.377 -1.334 27.897 1.00 92.81 779 GLY A N 1
ATOM 5506 C CA . GLY A 1 779 ? -25.689 -1.939 28.118 1.00 92.81 779 GLY A CA 1
ATOM 5507 C C . GLY A 1 779 ? -25.746 -2.825 29.362 1.00 92.81 779 GLY A C 1
ATOM 5508 O O . GLY A 1 779 ? -25.008 -2.640 30.331 1.00 92.81 779 GLY A O 1
ATOM 5509 N N . ALA A 1 780 ? -26.645 -3.815 29.361 1.00 93.75 780 ALA A N 1
ATOM 5510 C CA . ALA A 1 780 ? -26.642 -4.808 30.438 1.00 93.75 780 ALA A CA 1
ATOM 5511 C C . ALA A 1 780 ? -25.419 -5.729 30.329 1.00 93.75 780 ALA A C 1
ATOM 5513 O O . ALA A 1 780 ? -25.116 -6.246 29.250 1.00 93.75 780 ALA A O 1
ATOM 5514 N N . LEU A 1 781 ? -24.776 -5.959 31.469 1.00 96.38 781 LEU A N 1
ATOM 5515 C CA . LEU A 1 781 ? -23.603 -6.802 31.637 1.00 96.38 781 LEU A CA 1
ATOM 5516 C C . LEU A 1 781 ? -24.023 -8.112 32.305 1.00 96.38 781 LEU A C 1
ATOM 5518 O O . LEU A 1 781 ? -24.512 -8.108 33.434 1.00 96.38 781 LEU A O 1
ATOM 5522 N N . GLY A 1 782 ? -23.821 -9.232 31.618 1.00 95.56 782 GLY A N 1
ATOM 5523 C CA . GLY A 1 782 ? -24.167 -10.555 32.124 1.00 95.56 782 GLY A CA 1
ATOM 5524 C C . GLY A 1 782 ? -25.672 -10.836 32.187 1.00 95.56 782 GLY A C 1
ATOM 5525 O O . GLY A 1 782 ? -26.511 -10.075 31.700 1.00 95.56 782 GLY A O 1
ATOM 5526 N N . THR A 1 783 ? -26.013 -11.988 32.764 1.00 94.81 783 THR A N 1
ATOM 5527 C CA . THR A 1 783 ? -27.386 -12.480 32.959 1.00 94.81 783 THR A CA 1
ATOM 5528 C C . THR A 1 783 ? -27.466 -13.316 34.238 1.00 94.81 783 THR A C 1
ATOM 5530 O O . THR A 1 783 ? -26.446 -13.614 34.859 1.00 94.81 783 THR A O 1
ATOM 5533 N N . THR A 1 784 ? -28.667 -13.749 34.625 1.00 94.44 784 THR A N 1
ATOM 5534 C CA . THR A 1 784 ? -28.868 -14.685 35.747 1.00 94.44 784 THR A CA 1
ATOM 5535 C C . THR A 1 784 ? -28.263 -16.070 35.518 1.00 94.44 784 THR A C 1
ATOM 5537 O O . THR A 1 784 ? -28.154 -16.833 36.476 1.00 94.44 784 THR A O 1
ATOM 5540 N N . ASP A 1 785 ? -27.873 -16.378 34.279 1.00 92.88 785 ASP A N 1
ATOM 5541 C CA . ASP A 1 785 ? -27.236 -17.636 33.887 1.00 92.88 785 ASP A CA 1
ATOM 5542 C C . ASP A 1 785 ? -25.710 -17.490 33.733 1.00 92.88 785 ASP A C 1
ATOM 5544 O O . ASP A 1 785 ? -25.024 -18.480 33.497 1.00 92.88 785 ASP A O 1
ATOM 5548 N N . ASN A 1 786 ? -25.158 -16.274 33.876 1.00 94.88 786 ASN A N 1
ATOM 5549 C CA . ASN A 1 786 ? -23.718 -16.034 33.771 1.00 94.88 786 ASN A CA 1
ATOM 5550 C C . ASN A 1 786 ? -22.990 -16.612 34.993 1.00 94.88 786 ASN A C 1
ATOM 5552 O O . ASN A 1 786 ? -23.056 -16.060 36.092 1.00 94.88 786 ASN A O 1
ATOM 5556 N N . ASP A 1 787 ? -22.291 -17.725 34.803 1.00 94.31 787 ASP A N 1
ATOM 5557 C CA . ASP A 1 787 ? -21.614 -18.489 35.852 1.00 94.31 787 ASP A CA 1
ATOM 5558 C C . ASP A 1 787 ? -20.210 -17.966 36.202 1.00 94.31 787 ASP A C 1
ATOM 5560 O O . ASP A 1 787 ? -19.503 -18.578 37.015 1.00 94.31 787 ASP A O 1
ATOM 5564 N N . LYS A 1 788 ? -19.833 -16.811 35.642 1.00 96.06 788 LYS A N 1
ATOM 5565 C CA . LYS A 1 788 ? -18.578 -16.100 35.894 1.00 96.06 788 LYS A CA 1
ATOM 5566 C C . LYS A 1 788 ? -18.784 -14.907 36.827 1.00 96.06 788 LYS A C 1
ATOM 5568 O O . LYS A 1 788 ? -19.886 -14.392 37.000 1.00 96.06 788 LYS A O 1
ATOM 5573 N N . ASN A 1 789 ? -17.689 -14.456 37.433 1.00 97.50 789 ASN A N 1
ATOM 5574 C CA . ASN A 1 789 ? -17.662 -13.171 38.131 1.00 97.50 789 ASN A CA 1
ATOM 5575 C C . ASN A 1 789 ? -17.617 -12.032 37.110 1.00 97.50 789 ASN A C 1
ATOM 5577 O O . ASN A 1 789 ? -17.041 -12.210 36.037 1.00 97.50 789 ASN A O 1
ATOM 5581 N N . ILE A 1 790 ? -18.153 -10.866 37.468 1.00 98.62 790 ILE A N 1
ATOM 5582 C CA . ILE A 1 790 ? -18.026 -9.646 36.664 1.00 98.62 790 ILE A CA 1
ATOM 5583 C C . ILE A 1 790 ? -17.145 -8.651 37.411 1.00 98.62 790 ILE A C 1
ATOM 5585 O O . ILE A 1 790 ? -17.489 -8.230 38.512 1.00 98.62 790 ILE A O 1
ATOM 5589 N N . THR A 1 791 ? -16.041 -8.244 36.794 1.00 98.69 791 THR A N 1
ATOM 5590 C CA . THR A 1 791 ? -15.163 -7.176 37.278 1.00 98.69 791 THR A CA 1
ATOM 5591 C C . THR A 1 791 ? -15.154 -6.045 36.262 1.00 98.69 791 THR A C 1
ATOM 5593 O O . THR A 1 791 ? -14.765 -6.263 35.118 1.00 98.69 791 THR A O 1
ATOM 5596 N N . LEU A 1 792 ? -15.551 -4.846 36.682 1.00 98.75 792 LEU A N 1
ATOM 5597 C CA . LEU A 1 792 ? -15.447 -3.610 35.914 1.00 98.75 792 LEU A CA 1
ATOM 5598 C C . LEU A 1 792 ? -14.470 -2.675 36.616 1.00 98.75 792 LEU A C 1
ATOM 5600 O O . LEU A 1 792 ? -14.731 -2.270 37.744 1.00 98.75 792 LEU A O 1
ATOM 5604 N N . THR A 1 793 ? -13.392 -2.301 35.938 1.00 98.62 793 THR A N 1
ATOM 5605 C CA . THR A 1 793 ? -12.441 -1.286 36.405 1.00 98.62 793 THR A CA 1
ATOM 5606 C C . THR A 1 793 ? -12.473 -0.105 35.448 1.00 98.62 793 THR A C 1
ATOM 5608 O O . THR A 1 793 ? -12.347 -0.291 34.240 1.00 98.62 793 THR A O 1
ATOM 5611 N N . ALA A 1 794 ? -12.643 1.110 35.964 1.00 98.50 794 ALA A N 1
ATOM 5612 C CA . ALA A 1 794 ? -12.758 2.320 35.163 1.00 98.50 794 ALA A CA 1
ATOM 5613 C C . ALA A 1 794 ? -11.901 3.467 35.711 1.00 98.50 794 ALA A C 1
ATOM 5615 O O . ALA A 1 794 ? -11.916 3.779 36.905 1.00 98.50 794 ALA A O 1
ATOM 5616 N N . SER A 1 795 ? -11.182 4.147 34.818 1.00 97.00 795 SER A N 1
ATOM 5617 C CA . SER A 1 795 ? -10.358 5.308 35.160 1.00 97.00 795 SER A CA 1
ATOM 5618 C C . SER A 1 795 ? -10.320 6.357 34.046 1.00 97.00 795 SER A C 1
ATOM 5620 O O . SER A 1 795 ? -10.574 6.062 32.884 1.00 97.00 795 SER A O 1
ATOM 5622 N N . GLY A 1 796 ? -10.040 7.618 34.381 1.00 95.94 796 GLY A N 1
ATOM 5623 C CA . GLY A 1 796 ? -9.783 8.682 33.399 1.00 95.94 796 GLY A CA 1
ATOM 5624 C C . GLY A 1 796 ? -10.994 9.172 32.584 1.00 95.94 796 GLY A C 1
ATOM 5625 O O . GLY A 1 796 ? -10.869 10.121 31.812 1.00 95.94 796 GLY A O 1
ATOM 5626 N N . LEU A 1 797 ? -12.181 8.589 32.775 1.00 96.94 797 LEU A N 1
ATOM 5627 C CA . LEU A 1 797 ? -13.423 8.989 32.103 1.00 96.94 797 LEU A CA 1
ATOM 5628 C C . LEU A 1 797 ? -13.958 10.313 32.680 1.00 96.94 797 LEU A C 1
ATOM 5630 O O . LEU A 1 797 ? -14.668 10.330 33.685 1.00 96.94 797 LEU A O 1
ATOM 5634 N N . LYS A 1 798 ? -13.586 11.443 32.070 1.00 94.88 798 LYS A N 1
ATOM 5635 C CA . LYS A 1 798 ? -13.952 12.798 32.532 1.00 94.88 798 LYS A CA 1
ATOM 5636 C C . LYS A 1 798 ? -15.393 13.195 32.212 1.00 94.88 798 LYS A C 1
ATOM 5638 O O . LYS A 1 798 ? -15.976 13.975 32.960 1.00 94.88 798 LYS A O 1
ATOM 5643 N N . ALA A 1 799 ? -15.966 12.666 31.131 1.00 95.12 799 ALA A N 1
ATOM 5644 C CA . ALA A 1 799 ? -17.361 12.905 30.761 1.00 95.12 799 ALA A CA 1
ATOM 5645 C C . ALA A 1 799 ? -18.320 11.843 31.331 1.00 95.12 799 ALA A C 1
ATOM 5647 O O . ALA A 1 799 ? -19.528 12.075 31.361 1.00 95.12 799 ALA A O 1
ATOM 5648 N N . GLY A 1 800 ? -17.793 10.731 31.857 1.00 95.44 800 GLY A N 1
ATOM 5649 C CA . GLY A 1 800 ? -18.511 9.832 32.763 1.00 95.44 800 GLY A CA 1
ATOM 5650 C C . GLY A 1 800 ? -18.539 8.358 32.358 1.00 95.44 800 GLY A C 1
ATOM 5651 O O . GLY A 1 800 ? -17.935 7.943 31.371 1.00 95.44 800 GLY A O 1
ATOM 5652 N N . LEU A 1 801 ? -19.256 7.571 33.152 1.00 97.06 801 LEU A N 1
ATOM 5653 C CA . LEU A 1 801 ? -19.493 6.142 32.964 1.00 97.06 801 LEU A CA 1
ATOM 5654 C C . LEU A 1 801 ? -20.984 5.857 33.138 1.00 97.06 801 LEU A C 1
ATOM 5656 O O . LEU A 1 801 ? -21.565 6.256 34.147 1.00 97.06 801 LEU A O 1
ATOM 5660 N N . GLU A 1 802 ? -21.584 5.137 32.197 1.00 96.38 802 GLU A N 1
ATOM 5661 C CA . GLU A 1 802 ? -22.951 4.630 32.316 1.00 96.38 802 GLU A CA 1
ATOM 5662 C C . GLU A 1 802 ? -22.992 3.122 32.065 1.00 96.38 802 GLU A C 1
ATOM 5664 O O . GLU A 1 802 ? -22.349 2.632 31.139 1.00 96.38 802 GLU A O 1
ATOM 5669 N N . THR A 1 803 ? -23.753 2.380 32.872 1.00 96.00 803 THR A N 1
ATOM 5670 C CA . THR A 1 803 ? -24.014 0.952 32.648 1.00 96.00 803 THR A CA 1
ATOM 5671 C C . THR A 1 803 ? -25.500 0.620 32.775 1.00 96.00 803 THR A C 1
ATOM 5673 O O . THR A 1 803 ? -26.235 1.241 33.549 1.00 96.00 803 THR A O 1
ATOM 5676 N N . GLY A 1 804 ? -25.944 -0.416 32.061 1.00 94.88 804 GLY A N 1
ATOM 5677 C CA . GLY A 1 804 ? -27.204 -1.101 32.332 1.00 94.88 804 GLY A CA 1
ATOM 5678 C C . GLY A 1 804 ? -27.138 -1.959 33.603 1.00 94.88 804 GLY A C 1
ATOM 5679 O O . GLY A 1 804 ? -26.321 -1.745 34.499 1.00 94.88 804 GLY A O 1
ATOM 5680 N N . THR A 1 805 ? -28.017 -2.959 33.708 1.00 94.38 805 THR A N 1
ATOM 5681 C CA . THR A 1 805 ? -27.969 -3.928 34.818 1.00 94.38 805 THR A CA 1
ATOM 5682 C C . THR A 1 805 ? -26.686 -4.750 34.767 1.00 94.38 805 THR A C 1
ATOM 5684 O O . THR A 1 805 ? -26.248 -5.123 33.683 1.00 94.38 805 THR A O 1
ATOM 5687 N N . ILE A 1 806 ? -26.129 -5.090 35.925 1.00 97.56 806 ILE A N 1
ATOM 5688 C CA . ILE A 1 806 ? -24.971 -5.980 36.047 1.00 97.56 806 ILE A CA 1
ATOM 5689 C C . ILE A 1 806 ? -25.458 -7.246 36.741 1.00 97.56 806 ILE A C 1
ATOM 5691 O O . ILE A 1 806 ? -25.954 -7.171 37.863 1.00 97.56 806 ILE A O 1
ATOM 5695 N N . THR A 1 807 ? -25.413 -8.400 36.082 1.00 96.44 807 THR A N 1
ATOM 5696 C CA . THR A 1 807 ? -26.077 -9.609 36.584 1.00 96.44 807 THR A CA 1
ATOM 5697 C C . THR A 1 807 ? -25.219 -10.855 36.430 1.00 96.44 807 THR A C 1
ATOM 5699 O O . THR A 1 807 ? -24.596 -11.076 35.395 1.00 96.44 807 THR A O 1
ATOM 5702 N N . THR A 1 808 ? -25.208 -11.678 37.477 1.00 96.81 808 THR A N 1
ATOM 5703 C CA . THR A 1 808 ? -24.521 -12.976 37.519 1.00 96.81 808 THR A CA 1
ATOM 5704 C C . THR A 1 808 ? -25.442 -14.058 38.083 1.00 96.81 808 THR A C 1
ATOM 5706 O O . THR A 1 808 ? -26.462 -13.757 38.713 1.00 96.81 808 THR A O 1
ATOM 5709 N N . ALA A 1 809 ? -25.084 -15.323 37.874 1.00 95.44 809 ALA A N 1
ATOM 5710 C CA . ALA A 1 809 ? -25.696 -16.469 38.537 1.00 95.44 809 ALA A CA 1
ATOM 5711 C C . ALA A 1 809 ? -25.419 -16.473 40.051 1.00 95.44 809 ALA A C 1
ATOM 5713 O O . ALA A 1 809 ? -24.627 -15.684 40.561 1.00 95.44 809 ALA A O 1
ATOM 5714 N N . ALA A 1 810 ? -26.069 -17.379 40.781 1.00 93.69 810 ALA A N 1
ATOM 5715 C CA . ALA A 1 810 ? -25.929 -17.481 42.231 1.00 93.69 810 ALA A CA 1
ATOM 5716 C C . ALA A 1 810 ? -24.489 -17.756 42.689 1.00 93.69 810 ALA A C 1
ATOM 5718 O O . ALA A 1 810 ? -23.697 -18.396 41.993 1.00 93.69 810 ALA A O 1
ATOM 5719 N N . SER A 1 811 ? -24.154 -17.293 43.899 1.00 93.62 811 SER A N 1
ATOM 5720 C CA . SER A 1 811 ? -22.830 -17.487 44.517 1.00 93.62 811 SER A CA 1
ATOM 5721 C C . SER A 1 811 ? -21.657 -16.942 43.686 1.00 93.62 811 SER A C 1
ATOM 5723 O O . SER A 1 811 ? -20.578 -17.543 43.668 1.00 93.62 811 SER A O 1
ATOM 5725 N N . ARG A 1 812 ? -21.863 -15.841 42.954 1.00 96.38 812 ARG A N 1
ATOM 5726 C CA . ARG A 1 812 ? -20.838 -15.120 42.178 1.00 96.38 812 ARG A CA 1
ATOM 5727 C C . ARG A 1 812 ? -20.504 -13.762 42.788 1.00 96.38 812 ARG A C 1
ATOM 5729 O O . ARG A 1 812 ? -21.179 -13.290 43.705 1.00 96.38 812 ARG A O 1
ATOM 5736 N N . THR A 1 813 ? -19.457 -13.140 42.257 1.00 97.00 813 THR A N 1
ATOM 5737 C CA . THR A 1 813 ? -19.015 -11.805 42.657 1.00 97.00 813 THR A CA 1
ATOM 5738 C C . THR A 1 813 ? -19.176 -10.806 41.518 1.00 97.00 813 THR A C 1
ATOM 5740 O O . THR A 1 813 ? -18.778 -11.074 40.384 1.00 97.00 813 THR A O 1
ATOM 5743 N N . ILE A 1 814 ? -19.712 -9.633 41.850 1.00 98.56 814 ILE A N 1
ATOM 5744 C CA . ILE A 1 814 ? -19.687 -8.436 41.011 1.00 98.56 814 ILE A CA 1
ATOM 5745 C C . ILE A 1 814 ? -18.778 -7.410 41.691 1.00 98.56 814 ILE A C 1
ATOM 5747 O O . ILE A 1 814 ? -19.018 -7.038 42.839 1.00 98.56 814 ILE A O 1
ATOM 5751 N N . THR A 1 815 ? -17.764 -6.933 40.981 1.00 98.56 815 THR A N 1
ATOM 5752 C CA . THR A 1 815 ? -16.849 -5.884 41.436 1.00 98.56 815 THR A CA 1
ATOM 5753 C C . THR A 1 815 ? -16.890 -4.725 40.452 1.00 98.56 815 THR A C 1
ATOM 5755 O O . THR A 1 815 ? -16.655 -4.917 39.264 1.00 98.56 815 THR A O 1
ATOM 5758 N N . VAL A 1 816 ? -17.164 -3.522 40.945 1.00 98.56 816 VAL A N 1
ATOM 5759 C CA . VAL A 1 816 ? -17.105 -2.272 40.184 1.00 98.56 816 VAL A CA 1
ATOM 5760 C C . VAL A 1 816 ? -16.109 -1.343 40.866 1.00 98.56 816 VAL A C 1
ATOM 5762 O O . VAL A 1 816 ? -16.385 -0.811 41.936 1.00 98.56 816 VAL A O 1
ATOM 5765 N N . ASP A 1 817 ? -14.950 -1.139 40.259 1.00 98.19 817 ASP A N 1
ATOM 5766 C CA . ASP A 1 817 ? -13.979 -0.136 40.675 1.00 98.19 817 ASP A CA 1
ATOM 5767 C C . ASP A 1 817 ? -14.030 1.055 39.715 1.00 98.19 817 ASP A C 1
ATOM 5769 O O . ASP A 1 817 ? -13.459 1.032 38.627 1.00 98.19 817 ASP A O 1
ATOM 5773 N N . ALA A 1 818 ? -14.739 2.106 40.117 1.00 96.56 818 ALA A N 1
ATOM 5774 C CA . ALA A 1 818 ? -14.804 3.381 39.413 1.00 96.56 818 ALA A CA 1
ATOM 5775 C C . ALA A 1 818 ? -14.041 4.476 40.180 1.00 96.56 818 ALA A C 1
ATOM 5777 O O . ALA A 1 818 ? -14.345 5.664 40.045 1.00 96.56 818 ALA A O 1
ATOM 5778 N N . ALA A 1 819 ? -13.046 4.105 40.999 1.00 94.62 819 ALA A N 1
ATOM 5779 C CA . ALA A 1 819 ? -12.292 5.059 41.807 1.00 94.62 819 ALA A CA 1
ATOM 5780 C C . ALA A 1 819 ? -11.530 6.093 40.963 1.00 94.62 819 ALA A C 1
ATOM 5782 O O . ALA A 1 819 ? -11.355 7.236 41.384 1.00 94.62 819 ALA A O 1
ATOM 5783 N N . GLY A 1 820 ? -11.101 5.706 39.759 1.00 94.75 820 GLY A N 1
ATOM 5784 C CA . GLY A 1 820 ? -10.399 6.584 38.827 1.00 94.75 820 GLY A CA 1
ATOM 5785 C C . GLY A 1 820 ? -11.307 7.429 37.925 1.00 94.75 820 GLY A C 1
ATOM 5786 O O . GLY A 1 820 ? -10.782 8.158 37.079 1.00 94.75 820 GLY A O 1
ATOM 5787 N N . VAL A 1 821 ? -12.637 7.317 38.025 1.00 95.06 821 VAL A N 1
ATOM 5788 C CA . VAL A 1 821 ? -13.580 8.074 37.183 1.00 95.06 821 VAL A CA 1
ATOM 5789 C C . VAL A 1 821 ? -13.800 9.463 37.771 1.00 95.06 821 VAL A C 1
ATOM 5791 O O . VAL A 1 821 ? -14.183 9.605 38.927 1.00 95.06 821 VAL A O 1
ATOM 5794 N N . THR A 1 822 ? -13.572 10.498 36.959 1.00 90.12 822 THR A N 1
ATOM 5795 C CA . THR A 1 822 ? -13.725 11.901 37.386 1.00 90.12 822 THR A CA 1
ATOM 5796 C C . THR A 1 822 ? -14.998 12.556 36.854 1.00 90.12 822 THR A C 1
ATOM 5798 O O . THR A 1 822 ? -15.382 13.602 37.364 1.00 90.12 822 THR A O 1
ATOM 5801 N N . GLY A 1 823 ? -15.666 11.972 35.856 1.00 91.44 823 GLY A N 1
ATOM 5802 C CA . GLY A 1 823 ? -17.004 12.372 35.411 1.00 91.44 823 GLY A CA 1
ATOM 5803 C C . GLY A 1 823 ? -18.126 11.755 36.252 1.00 91.44 823 GLY A C 1
ATOM 5804 O O . GLY A 1 823 ? -17.873 11.089 37.251 1.00 91.44 823 GLY A O 1
ATOM 5805 N N . GLY A 1 824 ? -19.381 11.963 35.843 1.00 89.81 824 GLY A N 1
ATOM 5806 C CA . GLY A 1 824 ? -20.529 11.315 36.491 1.00 89.81 824 GLY A CA 1
ATOM 5807 C C . GLY A 1 824 ? -20.515 9.796 36.310 1.00 89.81 824 GLY A C 1
ATOM 5808 O O . GLY A 1 824 ? -20.042 9.299 35.289 1.00 89.81 824 GLY A O 1
ATOM 5809 N N . VAL A 1 825 ? -21.045 9.065 37.286 1.00 93.06 825 VAL A N 1
ATOM 5810 C CA . VAL A 1 825 ? -21.146 7.602 37.259 1.00 93.06 825 VAL A CA 1
ATOM 5811 C C . VAL A 1 825 ? -22.602 7.209 37.447 1.00 93.06 825 VAL A C 1
ATOM 5813 O O . VAL A 1 825 ? -23.193 7.525 38.475 1.00 93.06 825 VAL A O 1
ATOM 5816 N N . LYS A 1 826 ? -23.169 6.504 36.468 1.00 93.19 826 LYS A N 1
ATOM 5817 C CA . LYS A 1 826 ? -24.522 5.951 36.520 1.00 93.19 826 LYS A CA 1
ATOM 5818 C C . LYS A 1 826 ? -24.477 4.442 36.345 1.00 93.19 826 LYS A C 1
ATOM 5820 O O . LYS A 1 826 ? -24.093 3.957 35.286 1.00 93.19 826 LYS A O 1
ATOM 5825 N N . LEU A 1 827 ? -24.905 3.700 37.356 1.00 93.94 827 LEU A N 1
ATOM 5826 C CA . LEU A 1 827 ? -24.941 2.243 37.321 1.00 93.94 827 LEU A CA 1
ATOM 5827 C C . LEU A 1 827 ? -26.379 1.741 37.401 1.00 93.94 827 LEU A C 1
ATOM 5829 O O . LEU A 1 827 ? -27.154 2.159 38.268 1.00 93.94 827 LEU A O 1
ATOM 5833 N N . GLY A 1 828 ? -26.724 0.789 36.536 1.00 94.06 828 GLY A N 1
ATOM 5834 C CA . GLY A 1 828 ? -27.915 -0.028 36.727 1.00 94.06 828 GLY A CA 1
ATOM 5835 C C . GLY A 1 828 ? -27.798 -0.938 37.955 1.00 94.06 828 GLY A C 1
ATOM 5836 O O . GLY A 1 828 ? -26.810 -0.931 38.689 1.00 94.06 828 GLY A O 1
ATOM 5837 N N . VAL A 1 829 ? -28.837 -1.738 38.201 1.00 94.19 829 VAL A N 1
ATOM 5838 C CA . VAL A 1 829 ? -28.860 -2.636 39.365 1.00 94.19 829 VAL A CA 1
ATOM 5839 C C . VAL A 1 829 ? -27.777 -3.705 39.217 1.00 94.19 829 VAL A C 1
ATOM 5841 O O . VAL A 1 829 ? -27.755 -4.415 38.209 1.00 94.19 829 VAL A O 1
ATOM 5844 N N . ALA A 1 830 ? -26.923 -3.852 40.232 1.00 96.44 830 ALA A N 1
ATOM 5845 C CA . ALA A 1 830 ? -25.989 -4.968 40.339 1.00 96.44 830 ALA A CA 1
ATOM 5846 C C . ALA A 1 830 ? -26.625 -6.115 41.131 1.00 96.44 830 ALA A C 1
ATOM 5848 O O . ALA A 1 830 ? -26.950 -5.957 42.306 1.00 96.44 830 ALA A O 1
ATOM 5849 N N . SER A 1 831 ? -26.817 -7.273 40.508 1.00 95.12 831 SER A N 1
ATOM 5850 C CA . SER A 1 831 ? -27.560 -8.387 41.092 1.00 95.12 831 SER A CA 1
ATOM 5851 C C . SER A 1 831 ? -26.841 -9.717 40.901 1.00 95.12 831 SER A C 1
ATOM 5853 O O . SER A 1 831 ? -26.572 -10.154 39.785 1.00 95.12 831 SER A O 1
ATOM 5855 N N . VAL A 1 832 ? -26.576 -10.390 42.014 1.00 94.31 832 VAL A N 1
ATOM 5856 C CA . VAL A 1 832 ? -26.306 -11.825 42.038 1.00 94.31 832 VAL A CA 1
ATOM 5857 C C . VAL A 1 832 ? -27.654 -12.534 42.151 1.00 94.31 832 VAL A C 1
ATOM 5859 O O . VAL A 1 832 ? -28.456 -12.196 43.028 1.00 94.31 832 VAL A O 1
ATOM 5862 N N . ASN A 1 833 ? -27.930 -13.472 41.243 1.00 87.50 833 ASN A N 1
ATOM 5863 C CA . ASN A 1 833 ? -29.160 -14.260 41.267 1.00 87.50 833 ASN A CA 1
ATOM 5864 C C . ASN A 1 833 ? -29.252 -15.028 42.597 1.00 87.50 833 ASN A C 1
ATOM 5866 O O . ASN A 1 833 ? -28.298 -15.698 42.966 1.00 87.50 833 ASN A O 1
ATOM 5870 N N . ASP A 1 834 ? -30.379 -14.934 43.302 1.00 80.50 834 ASP A N 1
ATOM 5871 C CA . ASP A 1 834 ? -30.544 -15.383 44.696 1.00 80.50 834 ASP A CA 1
ATOM 5872 C C . ASP A 1 834 ? -29.675 -14.618 45.720 1.00 80.50 834 ASP A C 1
ATOM 5874 O O . ASP A 1 834 ? -28.506 -14.924 45.963 1.00 80.50 834 ASP A O 1
ATOM 5878 N N . ALA A 1 835 ? -30.286 -13.635 46.392 1.00 66.31 835 ALA A N 1
ATOM 5879 C CA . ALA A 1 835 ? -29.607 -12.800 47.385 1.00 66.31 835 ALA A CA 1
ATOM 5880 C C . ALA A 1 835 ? -29.231 -13.529 48.694 1.00 66.31 835 ALA A C 1
ATOM 5882 O O . ALA A 1 835 ? -28.608 -12.908 49.551 1.00 66.31 835 ALA A O 1
ATOM 5883 N N . ILE A 1 836 ? -29.606 -14.801 48.869 1.00 66.19 836 ILE A N 1
ATOM 5884 C CA . ILE A 1 836 ? -29.267 -15.603 50.058 1.00 66.19 836 ILE A CA 1
ATOM 5885 C C . ILE A 1 836 ? -28.061 -16.523 49.783 1.00 66.19 836 ILE A C 1
ATOM 5887 O O . ILE A 1 836 ? -27.345 -16.919 50.707 1.00 66.19 836 ILE A O 1
ATOM 5891 N N . ALA A 1 837 ? -27.789 -16.846 48.517 1.00 75.62 837 ALA A N 1
ATOM 5892 C CA . ALA A 1 837 ? -26.602 -17.599 48.118 1.00 75.62 837 ALA A CA 1
ATOM 5893 C C . ALA A 1 837 ? -25.316 -16.782 48.376 1.00 75.62 837 ALA A C 1
ATOM 5895 O O . ALA A 1 837 ? -25.375 -15.559 48.382 1.00 75.62 837 ALA A O 1
ATOM 5896 N N . ASP A 1 838 ? -24.152 -17.430 48.566 1.00 84.00 838 ASP A N 1
ATOM 5897 C CA . ASP A 1 838 ? -22.850 -16.823 48.965 1.00 84.00 838 ASP A CA 1
ATOM 5898 C C . ASP A 1 838 ? -22.219 -15.790 47.982 1.00 84.00 838 ASP A C 1
ATOM 5900 O O . ASP A 1 838 ? -21.005 -15.736 47.797 1.00 84.00 838 ASP A O 1
ATOM 5904 N N . GLY A 1 839 ? -23.018 -14.959 47.316 1.00 91.88 839 GLY A N 1
ATOM 5905 C CA . GLY A 1 839 ? -22.583 -13.922 46.392 1.00 91.88 839 GLY A CA 1
ATOM 5906 C C . GLY A 1 839 ? -22.185 -12.606 47.054 1.00 91.88 839 GLY A C 1
ATOM 5907 O O . GLY A 1 839 ? -22.604 -12.287 48.170 1.00 91.88 839 GLY A O 1
ATOM 5908 N N . THR A 1 840 ? -21.390 -11.817 46.332 1.00 96.06 840 THR A N 1
ATOM 5909 C CA . THR A 1 840 ? -20.891 -10.515 46.799 1.00 96.06 840 THR A CA 1
ATOM 5910 C C . THR A 1 840 ? -20.991 -9.450 45.711 1.00 96.06 840 THR A C 1
ATOM 5912 O O . THR A 1 840 ? -20.630 -9.695 44.566 1.00 96.06 840 THR A O 1
ATOM 5915 N N . VAL A 1 841 ? -21.422 -8.244 46.074 1.00 98.25 841 VAL A N 1
ATOM 5916 C CA . VAL A 1 841 ? -21.335 -7.044 45.231 1.00 98.25 841 VAL A CA 1
ATOM 5917 C C . VAL A 1 841 ? -20.417 -6.040 45.918 1.00 98.25 841 VAL A C 1
ATOM 5919 O O . VAL A 1 841 ? -20.688 -5.637 47.046 1.00 98.25 841 VAL A O 1
ATOM 5922 N N . THR A 1 842 ? -19.345 -5.627 45.246 1.00 98.19 842 THR A N 1
ATOM 5923 C CA . THR A 1 842 ? -18.444 -4.559 45.699 1.00 98.19 842 THR A CA 1
ATOM 5924 C C . THR A 1 842 ? -18.448 -3.416 44.696 1.00 98.19 842 THR A C 1
ATOM 5926 O O . THR A 1 842 ? -18.269 -3.653 43.506 1.00 98.19 842 THR A O 1
ATOM 5929 N N . MET A 1 843 ? -18.624 -2.185 45.166 1.00 97.75 843 MET A N 1
ATOM 5930 C CA . MET A 1 843 ? -18.538 -0.971 44.360 1.00 97.75 843 MET A CA 1
ATOM 5931 C C . MET A 1 843 ? -17.649 0.058 45.058 1.00 97.75 843 MET A C 1
ATOM 5933 O O . MET A 1 843 ? -17.874 0.351 46.231 1.00 97.75 843 MET A O 1
ATOM 5937 N N . THR A 1 844 ? -16.682 0.627 44.344 1.00 96.31 844 THR A N 1
ATOM 5938 C CA . THR A 1 844 ? -15.746 1.630 44.867 1.00 96.31 844 THR A CA 1
ATOM 5939 C C . THR A 1 844 ? -15.762 2.869 43.981 1.00 96.31 844 THR A C 1
ATOM 5941 O O . THR A 1 844 ? -15.653 2.763 42.759 1.00 96.31 844 THR A O 1
ATOM 5944 N N . PHE A 1 845 ? -15.862 4.048 44.596 1.00 92.81 845 PHE A N 1
ATOM 5945 C CA . PHE A 1 845 ? -15.919 5.337 43.909 1.00 92.81 845 PHE A CA 1
ATOM 5946 C C . PHE A 1 845 ? -14.932 6.335 44.517 1.00 92.81 845 PHE A C 1
ATOM 5948 O O . PHE A 1 845 ? -14.730 6.387 45.731 1.00 92.81 845 PHE A O 1
ATOM 5955 N N . GLY A 1 846 ? -14.324 7.143 43.652 1.00 88.94 846 GLY A N 1
ATOM 5956 C CA . GLY A 1 846 ? -13.333 8.152 44.010 1.00 88.94 846 GLY A CA 1
ATOM 5957 C C . GLY A 1 846 ? -13.877 9.567 43.879 1.00 88.94 846 GLY A C 1
ATOM 5958 O O . GLY A 1 846 ? -15.077 9.779 43.701 1.00 88.94 846 GLY A O 1
ATOM 5959 N N . ALA A 1 847 ? -12.977 10.548 43.934 1.00 83.06 847 ALA A N 1
ATOM 5960 C CA . ALA A 1 847 ? -13.329 11.943 43.707 1.00 83.06 847 ALA A CA 1
ATOM 5961 C C . ALA A 1 847 ? -13.812 12.137 42.261 1.00 83.06 847 ALA A C 1
ATOM 5963 O O . ALA A 1 847 ? -13.021 12.081 41.319 1.00 83.06 847 ALA A O 1
ATOM 5964 N N . ASN A 1 848 ? -15.109 12.385 42.097 1.00 75.75 848 ASN A N 1
ATOM 5965 C CA . ASN A 1 848 ? -15.728 12.681 40.812 1.00 75.75 848 ASN A CA 1
ATOM 5966 C C . ASN A 1 848 ? -16.393 14.064 40.819 1.00 75.75 848 ASN A C 1
ATOM 5968 O O . ASN A 1 848 ? -16.795 14.568 41.863 1.00 75.75 848 ASN A O 1
ATOM 5972 N N . ASN A 1 849 ? -16.469 14.677 39.638 1.00 66.19 849 ASN A N 1
ATOM 5973 C CA . ASN A 1 849 ? -17.019 16.004 39.359 1.00 66.19 849 ASN A CA 1
ATOM 5974 C C . ASN A 1 849 ? -18.455 15.938 38.802 1.00 66.19 849 ASN A C 1
ATOM 5976 O O . ASN A 1 849 ? -18.954 16.931 38.273 1.00 66.19 849 ASN A O 1
ATOM 5980 N N . GLY A 1 850 ? -19.103 14.772 38.847 1.00 75.88 850 GLY A N 1
ATOM 5981 C CA . GLY A 1 850 ? -20.445 14.555 38.305 1.00 75.88 850 GLY A CA 1
ATOM 5982 C C . GLY A 1 850 ? -21.418 13.976 39.330 1.00 75.88 850 GLY A C 1
ATOM 5983 O O . GLY A 1 850 ? -21.147 13.943 40.526 1.00 75.88 850 GLY A O 1
ATOM 5984 N N . THR A 1 851 ? -22.585 13.538 38.859 1.00 82.62 851 THR A N 1
ATOM 5985 C CA . THR A 1 851 ? -23.564 12.821 39.687 1.00 82.62 851 THR A CA 1
ATOM 5986 C C . THR A 1 851 ? -23.145 11.363 39.847 1.00 82.62 851 THR A C 1
ATOM 5988 O O . THR A 1 851 ? -22.743 10.733 38.869 1.00 82.62 851 THR A O 1
ATOM 5991 N N . LEU A 1 852 ? -23.276 10.831 41.062 1.00 87.81 852 LEU A N 1
ATOM 5992 C CA . LEU A 1 852 ? -23.224 9.399 41.341 1.00 87.81 852 LEU A CA 1
ATOM 5993 C C . LEU A 1 852 ? -24.663 8.877 41.427 1.00 87.81 852 LEU A C 1
ATOM 5995 O O . LEU A 1 852 ? -25.383 9.250 42.341 1.00 87.81 852 LEU A O 1
ATOM 5999 N N . ASP A 1 853 ? -25.085 8.046 40.480 1.00 88.00 853 ASP A N 1
ATOM 6000 C CA . ASP A 1 853 ? -26.417 7.437 40.429 1.00 88.00 853 ASP A CA 1
ATOM 6001 C C . ASP A 1 853 ? -26.279 5.911 40.432 1.00 88.00 853 ASP A C 1
ATOM 6003 O O . ASP A 1 853 ? -25.681 5.325 39.530 1.00 88.00 853 ASP A O 1
ATOM 6007 N N . ILE A 1 854 ? -26.803 5.258 41.466 1.00 90.31 854 ILE A N 1
ATOM 6008 C CA . ILE A 1 854 ? -26.747 3.804 41.627 1.00 90.31 854 ILE A CA 1
ATOM 6009 C C . ILE A 1 854 ? -28.179 3.306 41.769 1.00 90.31 854 ILE A C 1
ATOM 6011 O O . ILE A 1 854 ? -28.843 3.585 42.764 1.00 90.31 854 ILE A O 1
ATOM 6015 N N . ALA A 1 855 ? -28.655 2.524 40.801 1.00 91.38 855 ALA A N 1
ATOM 6016 C CA . ALA A 1 855 ? -30.030 2.031 40.837 1.00 91.38 855 ALA A CA 1
ATOM 6017 C C . ALA A 1 855 ? -30.277 1.042 41.996 1.00 91.38 855 ALA A C 1
ATOM 6019 O O . ALA A 1 855 ? -31.366 1.012 42.570 1.00 91.38 855 ALA A O 1
ATOM 6020 N N . GLY A 1 856 ? -29.277 0.230 42.358 1.00 92.44 856 GLY A N 1
ATOM 6021 C CA . GLY A 1 856 ? -29.359 -0.687 43.495 1.00 92.44 856 GLY A CA 1
ATOM 6022 C C . GLY A 1 856 ? -28.344 -1.827 43.459 1.00 92.44 856 GLY A C 1
ATOM 6023 O O . GLY A 1 856 ? -27.601 -1.997 42.491 1.00 92.44 856 GLY A O 1
ATOM 6024 N N . ALA A 1 857 ? -28.342 -2.632 44.520 1.00 94.62 857 ALA A N 1
ATOM 6025 C CA . ALA A 1 857 ? -27.483 -3.802 44.667 1.00 94.62 857 ALA A CA 1
ATOM 6026 C C . ALA A 1 857 ? -28.238 -4.971 45.322 1.00 94.62 857 ALA A C 1
ATOM 6028 O O . ALA A 1 857 ? -29.062 -4.773 46.213 1.00 94.62 857 ALA A O 1
ATOM 6029 N N . THR A 1 858 ? -27.982 -6.202 44.887 1.00 94.19 858 THR A N 1
ATOM 6030 C CA . THR A 1 858 ? -28.599 -7.423 45.428 1.00 94.19 858 THR A CA 1
ATOM 6031 C C . THR A 1 858 ? -27.572 -8.549 45.479 1.00 94.19 858 THR A C 1
ATOM 6033 O O . THR A 1 858 ? -27.115 -9.005 44.435 1.00 94.19 858 THR A O 1
ATOM 6036 N N . ALA A 1 859 ? -27.203 -8.982 46.683 1.00 95.12 859 ALA A N 1
ATOM 6037 C CA . ALA A 1 859 ? -26.322 -10.122 46.960 1.00 95.12 859 ALA A CA 1
ATOM 6038 C C . ALA A 1 859 ? -26.355 -10.431 48.463 1.00 95.12 859 ALA A C 1
ATOM 6040 O O . ALA A 1 859 ? -26.802 -9.592 49.238 1.00 95.12 859 ALA A O 1
ATOM 6041 N N . LYS A 1 860 ? -25.814 -11.571 48.907 1.00 93.19 860 LYS A N 1
ATOM 6042 C CA . LYS A 1 860 ? -25.675 -11.845 50.348 1.00 93.19 860 LYS A CA 1
ATOM 6043 C C . LYS A 1 860 ? -24.816 -10.792 51.045 1.00 93.19 860 LYS A C 1
ATOM 6045 O O . LYS A 1 860 ? -25.195 -10.302 52.110 1.00 93.19 860 LYS A O 1
ATOM 6050 N N . ASN A 1 861 ? -23.703 -10.413 50.413 1.00 94.56 861 ASN A N 1
ATOM 6051 C CA . ASN A 1 861 ? -22.821 -9.343 50.872 1.00 94.56 861 ASN A CA 1
ATOM 6052 C C . ASN A 1 861 ? -22.812 -8.184 49.869 1.00 94.56 861 ASN A C 1
ATOM 6054 O O . ASN A 1 861 ? -22.497 -8.380 48.698 1.00 94.56 861 ASN A O 1
ATOM 6058 N N . VAL A 1 862 ? -23.097 -6.968 50.325 1.00 96.56 862 VAL A N 1
ATOM 6059 C CA . VAL A 1 862 ? -23.004 -5.744 49.519 1.00 96.56 862 VAL A CA 1
ATOM 6060 C C . VAL A 1 862 ? -22.053 -4.765 50.199 1.00 96.56 862 VAL A C 1
ATOM 6062 O O . VAL A 1 862 ? -22.230 -4.439 51.369 1.00 96.56 862 VAL A O 1
ATOM 6065 N N . ASN A 1 863 ? -21.057 -4.274 49.466 1.00 96.81 863 ASN A N 1
ATOM 6066 C CA . ASN A 1 863 ? -20.127 -3.243 49.913 1.00 96.81 863 ASN A CA 1
ATOM 6067 C C . ASN A 1 863 ? -20.069 -2.107 48.885 1.00 96.81 863 ASN A C 1
ATOM 6069 O O . ASN A 1 863 ? -19.599 -2.309 47.771 1.00 96.81 863 ASN A O 1
ATOM 6073 N N . ILE A 1 864 ? -20.535 -0.921 49.256 1.00 95.50 864 ILE A N 1
ATOM 6074 C CA 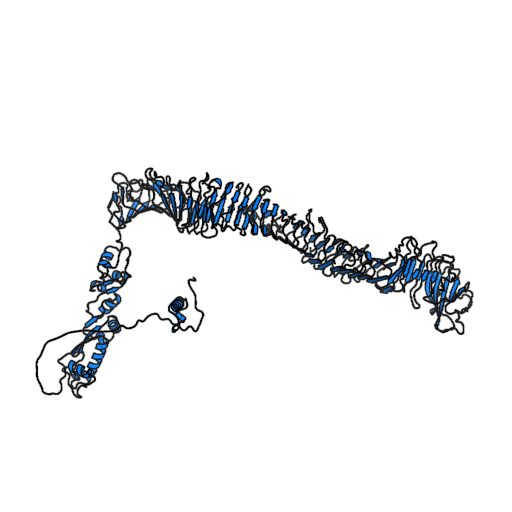. ILE A 1 864 ? -20.531 0.290 48.434 1.00 95.50 864 ILE A CA 1
ATOM 6075 C C . ILE A 1 864 ? -19.688 1.331 49.168 1.00 95.50 864 ILE A C 1
ATOM 6077 O O . ILE A 1 864 ? -20.072 1.806 50.237 1.00 95.50 864 ILE A O 1
ATOM 6081 N N . ASP A 1 865 ? -18.538 1.689 48.607 1.00 94.06 865 ASP A N 1
ATOM 6082 C CA . ASP A 1 865 ? -17.631 2.683 49.175 1.00 94.06 865 ASP A CA 1
ATOM 6083 C C . ASP A 1 865 ? -17.554 3.921 48.276 1.00 94.06 865 ASP A C 1
ATOM 6085 O O . ASP A 1 865 ? -16.854 3.940 47.266 1.00 94.06 865 ASP A O 1
ATOM 6089 N N . ALA A 1 866 ? -18.288 4.965 48.655 1.00 90.94 866 ALA A N 1
ATOM 6090 C CA . ALA A 1 866 ? -18.247 6.292 48.051 1.00 90.94 866 ALA A CA 1
ATOM 6091 C C . ALA A 1 866 ? -17.571 7.318 48.982 1.00 90.94 866 ALA A C 1
ATOM 6093 O O . ALA A 1 866 ? -17.761 8.525 48.834 1.00 90.94 866 ALA A O 1
ATOM 6094 N N . SER A 1 867 ? -16.765 6.863 49.952 1.00 87.06 867 SER A N 1
ATOM 6095 C CA . SER A 1 867 ? -16.162 7.744 50.964 1.00 87.06 867 SER A CA 1
ATOM 6096 C C . SER A 1 867 ? -15.219 8.788 50.363 1.00 87.06 867 SER A C 1
ATOM 6098 O O . SER A 1 867 ? -15.013 9.839 50.960 1.00 87.06 867 SER A O 1
ATOM 6100 N N . ALA A 1 868 ? -14.628 8.509 49.199 1.00 87.94 868 ALA A N 1
ATOM 6101 C CA . ALA A 1 868 ? -13.698 9.409 48.520 1.00 87.94 868 ALA A CA 1
ATOM 6102 C C . ALA A 1 868 ? -14.376 10.397 47.545 1.00 87.94 868 ALA A C 1
ATOM 6104 O O . ALA A 1 868 ? -13.689 11.246 46.978 1.00 87.94 868 ALA A O 1
ATOM 6105 N N . VAL A 1 869 ? -15.699 10.317 47.349 1.00 85.00 869 VAL A N 1
ATOM 6106 C CA . VAL A 1 869 ? -16.460 11.267 46.513 1.00 85.00 869 VAL A CA 1
ATOM 6107 C C . VAL A 1 869 ? -16.519 12.630 47.210 1.00 85.00 869 VAL A C 1
ATOM 6109 O O . VAL A 1 869 ? -16.732 12.681 48.412 1.00 85.00 869 VAL A O 1
ATOM 6112 N N . ILE A 1 870 ? -16.341 13.747 46.495 1.00 73.31 870 ILE A N 1
ATOM 6113 C CA . ILE A 1 870 ? -16.274 15.092 47.100 1.00 73.31 870 ILE A CA 1
ATOM 6114 C C . ILE A 1 870 ? -17.494 15.923 46.675 1.00 73.31 870 ILE A C 1
ATOM 6116 O O . ILE A 1 870 ? -17.494 16.508 45.596 1.00 73.31 870 ILE A O 1
ATOM 6120 N N . ALA A 1 871 ? -18.528 16.036 47.519 1.00 63.88 871 ALA A N 1
ATOM 6121 C CA . ALA A 1 871 ? -19.739 16.797 47.170 1.00 63.88 871 ALA A CA 1
ATOM 6122 C C . ALA A 1 871 ? -19.644 18.320 47.390 1.00 63.88 871 ALA A C 1
ATOM 6124 O O . ALA A 1 871 ? -20.518 19.058 46.938 1.00 63.88 871 ALA A O 1
ATOM 6125 N N . SER A 1 872 ? -18.604 18.831 48.060 1.00 54.91 872 SER A N 1
ATOM 6126 C CA . SER A 1 872 ? -18.544 20.228 48.538 1.00 54.91 872 SER A CA 1
ATOM 6127 C C . SER A 1 872 ? -18.514 21.311 47.442 1.00 54.91 872 SER A C 1
ATOM 6129 O O . SER A 1 872 ? -18.681 22.490 47.754 1.00 54.91 872 SER A O 1
ATOM 6131 N N . GLY A 1 873 ? -18.363 20.931 46.167 1.00 52.50 873 GLY A N 1
ATOM 6132 C CA . GLY A 1 873 ? -18.459 21.822 45.002 1.00 52.50 873 GLY A CA 1
ATOM 6133 C C . GLY A 1 873 ? -19.557 21.469 43.988 1.00 52.50 873 GLY A C 1
ATOM 6134 O O . GLY A 1 873 ? -19.656 22.143 42.966 1.00 52.50 873 GLY A O 1
ATOM 6135 N N . LEU A 1 874 ? -20.370 20.431 44.235 1.00 52.66 874 LEU A N 1
ATOM 6136 C CA . LEU A 1 874 ? -21.291 19.845 43.254 1.00 52.66 874 LEU A CA 1
ATOM 6137 C C . LEU A 1 874 ? -22.735 19.861 43.767 1.00 52.66 874 LEU A C 1
ATOM 6139 O O . LEU A 1 874 ? -23.057 19.321 44.824 1.00 52.66 874 LEU A O 1
ATOM 6143 N N . THR A 1 875 ? -23.649 20.435 42.990 1.00 51.56 875 THR A N 1
ATOM 6144 C CA . THR A 1 875 ? -25.087 20.242 43.202 1.00 51.56 875 THR A CA 1
ATOM 6145 C C . THR A 1 875 ? -25.477 18.842 42.708 1.00 51.56 875 THR A C 1
ATOM 6147 O O . THR A 1 875 ? -25.578 18.649 41.501 1.00 51.56 875 THR A O 1
ATOM 6150 N N . GLY A 1 876 ? -25.706 17.876 43.608 1.00 55.50 876 GLY A N 1
ATOM 6151 C CA . GLY A 1 876 ? -26.372 16.604 43.266 1.00 55.50 876 GLY A CA 1
ATOM 6152 C C . GLY A 1 876 ? -25.540 15.314 43.303 1.00 55.50 876 GLY A C 1
ATOM 6153 O O . GLY A 1 876 ? -25.992 14.317 42.751 1.00 55.50 876 GLY A O 1
ATOM 6154 N N . ALA A 1 877 ? -24.356 15.288 43.924 1.00 59.97 877 ALA A N 1
ATOM 6155 C CA . ALA A 1 877 ? -23.687 14.022 44.247 1.00 59.97 877 ALA A CA 1
ATOM 6156 C C . ALA A 1 877 ? -24.369 13.386 45.475 1.00 59.97 877 ALA A C 1
ATOM 6158 O O . ALA A 1 877 ? -24.088 13.771 46.608 1.00 59.97 877 ALA A O 1
ATOM 6159 N N . SER A 1 878 ? -25.307 12.474 45.235 1.00 69.56 878 SER A N 1
ATOM 6160 C CA . SER A 1 878 ? -26.197 11.854 46.228 1.00 69.56 878 SER A CA 1
ATOM 6161 C C . SER A 1 878 ? -26.461 10.407 45.846 1.00 69.56 878 SER A C 1
ATOM 6163 O O . SER A 1 878 ? -26.695 10.159 44.665 1.00 69.56 878 SER A O 1
ATOM 6165 N N . PHE A 1 879 ? -26.554 9.477 46.798 1.00 73.62 879 PHE A N 1
ATOM 6166 C CA . PHE A 1 879 ? -27.236 8.213 46.496 1.00 73.62 879 PHE A CA 1
ATOM 6167 C C . PHE A 1 879 ? -28.690 8.530 46.090 1.00 73.62 879 PHE A C 1
ATOM 6169 O O . PHE A 1 879 ? -29.409 9.194 46.839 1.00 73.62 879 PHE A O 1
ATOM 6176 N N . GLY A 1 880 ? -29.094 8.141 44.874 1.00 61.62 880 GLY A N 1
ATOM 6177 C CA . GLY A 1 880 ? -30.375 8.533 44.270 1.00 61.62 880 GLY A CA 1
ATOM 6178 C C . GLY A 1 880 ? -31.598 8.116 45.099 1.00 61.62 880 GLY A C 1
ATOM 6179 O O . GLY A 1 880 ? -31.509 7.217 45.933 1.00 61.62 880 GLY A O 1
ATOM 6180 N N . ASN A 1 881 ? -32.768 8.723 44.841 1.00 54.91 881 ASN A N 1
ATOM 6181 C CA . ASN A 1 881 ? -33.978 8.551 45.675 1.00 54.91 881 ASN A CA 1
ATOM 6182 C C . ASN A 1 881 ? -34.558 7.115 45.731 1.00 54.91 881 ASN A C 1
ATOM 6184 O O . ASN A 1 881 ? -35.467 6.860 46.518 1.00 54.91 881 ASN A O 1
ATOM 6188 N N . THR A 1 882 ? -34.055 6.197 44.898 1.00 63.34 882 THR A N 1
ATOM 6189 C CA . THR A 1 882 ? -34.530 4.811 44.747 1.00 63.34 882 THR A CA 1
ATOM 6190 C C . THR A 1 882 ? -33.464 3.752 45.037 1.00 63.34 882 THR A C 1
ATOM 6192 O O . THR A 1 882 ? -33.721 2.570 44.794 1.00 63.34 882 THR A O 1
ATOM 6195 N N . THR A 1 883 ? -32.277 4.131 45.533 1.00 84.00 883 THR A N 1
ATOM 6196 C CA . THR A 1 883 ? -31.175 3.177 45.751 1.00 84.00 883 THR A CA 1
ATOM 6197 C C . THR A 1 883 ? -31.618 2.076 46.714 1.00 84.00 883 THR A C 1
ATOM 6199 O O . THR A 1 883 ? -31.816 2.317 47.907 1.00 84.00 883 THR A O 1
ATOM 6202 N N . THR A 1 884 ? -31.788 0.859 46.194 1.00 91.19 884 THR A N 1
ATOM 6203 C CA . THR A 1 884 ? -32.263 -0.292 46.972 1.00 91.19 884 THR A CA 1
ATOM 6204 C C . THR A 1 884 ? -31.147 -1.316 47.128 1.00 91.19 884 THR A C 1
ATOM 6206 O O . THR A 1 884 ? -30.591 -1.790 46.137 1.00 91.19 884 THR A O 1
ATOM 6209 N N . VAL A 1 885 ? -30.826 -1.673 48.369 1.00 93.12 885 VAL A N 1
ATOM 6210 C CA . VAL A 1 885 ? -29.792 -2.653 48.714 1.00 93.12 885 VAL A CA 1
ATOM 6211 C C . VAL A 1 885 ? -30.440 -3.858 49.381 1.00 93.12 885 VAL A C 1
ATOM 6213 O O . VAL A 1 885 ? -30.894 -3.768 50.517 1.00 93.12 885 VAL A O 1
ATOM 6216 N N . THR A 1 886 ? -30.467 -4.994 48.690 1.00 92.31 886 THR A N 1
ATOM 6217 C CA . THR A 1 886 ? -30.970 -6.264 49.233 1.00 92.31 886 THR A CA 1
ATOM 6218 C C . THR A 1 886 ? -29.797 -7.141 49.652 1.00 92.31 886 THR A C 1
ATOM 6220 O O . THR A 1 886 ? -29.060 -7.605 48.781 1.00 92.31 886 THR A O 1
ATOM 6223 N N . ALA A 1 887 ? -29.612 -7.354 50.960 1.00 92.19 887 ALA A N 1
ATOM 6224 C CA . ALA A 1 887 ? -28.489 -8.135 51.484 1.00 92.19 887 ALA A CA 1
ATOM 6225 C C . ALA A 1 887 ? -28.711 -8.704 52.894 1.00 92.19 887 ALA A C 1
ATOM 6227 O O . ALA A 1 887 ? -29.545 -8.220 53.665 1.00 92.19 887 ALA A O 1
ATOM 6228 N N . GLU A 1 888 ? -27.905 -9.709 53.248 1.00 91.06 888 GLU A N 1
ATOM 6229 C CA . GLU A 1 888 ? -27.714 -10.148 54.635 1.00 91.06 888 GLU A CA 1
ATOM 6230 C C . GLU A 1 888 ? -26.699 -9.234 55.337 1.00 91.06 888 GLU A C 1
ATOM 6232 O O . GLU A 1 888 ? -26.941 -8.752 56.442 1.00 91.06 888 GLU A O 1
ATOM 6237 N N . THR A 1 889 ? -25.589 -8.924 54.659 1.00 92.69 889 THR A N 1
ATOM 6238 C CA . THR A 1 889 ? -24.586 -7.955 55.115 1.00 92.69 889 THR A CA 1
ATOM 6239 C C . THR A 1 889 ? -24.465 -6.816 54.111 1.00 92.69 889 THR A C 1
ATOM 6241 O O . THR A 1 889 ? -24.073 -7.041 52.969 1.00 92.69 889 THR A O 1
ATOM 6244 N N . ALA A 1 890 ? -24.753 -5.585 54.533 1.00 94.62 890 ALA A N 1
ATOM 6245 C CA . ALA A 1 890 ? -24.585 -4.390 53.714 1.00 94.62 890 ALA A CA 1
ATOM 6246 C C . ALA A 1 890 ? -23.640 -3.396 54.392 1.00 94.62 890 ALA A C 1
ATOM 6248 O O . ALA A 1 890 ? -23.821 -3.048 55.555 1.00 94.62 890 ALA A O 1
ATOM 6249 N N . THR A 1 891 ? -22.649 -2.912 53.654 1.00 95.62 891 THR A N 1
ATOM 6250 C CA . THR A 1 891 ? -21.807 -1.777 54.034 1.00 95.62 891 THR A CA 1
ATOM 6251 C C . THR A 1 891 ? -21.941 -0.705 52.963 1.00 95.62 891 THR A C 1
ATOM 6253 O O . THR A 1 891 ? -21.631 -0.964 51.807 1.00 95.62 891 THR A O 1
ATOM 6256 N N . VAL A 1 892 ? -22.425 0.481 53.320 1.00 93.62 892 VAL A N 1
ATOM 6257 C CA . VAL A 1 892 ? -22.598 1.617 52.406 1.00 93.62 892 VAL A CA 1
ATOM 6258 C C . VAL A 1 892 ? -21.975 2.845 53.051 1.00 93.62 892 VAL A C 1
ATOM 6260 O O . VAL A 1 892 ? -22.398 3.261 54.127 1.00 93.62 892 VAL A O 1
ATOM 6263 N N . LYS A 1 893 ? -20.957 3.421 52.413 1.00 91.06 893 LYS A N 1
ATOM 6264 C CA . LYS A 1 893 ? -20.243 4.592 52.928 1.00 91.06 893 LYS A CA 1
ATOM 6265 C C . LYS A 1 893 ? -20.365 5.765 51.967 1.00 91.06 893 LYS A C 1
ATOM 6267 O O . LYS A 1 893 ? -19.967 5.650 50.813 1.00 91.06 893 LYS A O 1
ATOM 6272 N N . GLY A 1 894 ? -20.858 6.893 52.462 1.00 84.88 894 GLY A N 1
ATOM 6273 C CA . GLY A 1 894 ? -21.088 8.123 51.710 1.00 84.88 894 GLY A CA 1
ATOM 6274 C C . GLY A 1 894 ? -20.724 9.384 52.488 1.00 84.88 894 GLY A C 1
ATOM 6275 O O . GLY A 1 894 ? -21.333 10.414 52.238 1.00 84.88 894 GLY A O 1
ATOM 6276 N N . ALA A 1 895 ? -19.724 9.313 53.381 1.00 82.31 895 ALA A N 1
ATOM 6277 C CA . ALA A 1 895 ? -19.316 10.356 54.344 1.00 82.31 895 ALA A CA 1
ATOM 6278 C C . ALA A 1 895 ? -19.221 11.797 53.802 1.00 82.31 895 ALA A C 1
ATOM 6280 O O . ALA A 1 895 ? -19.280 12.753 54.566 1.00 82.31 895 ALA A O 1
ATOM 6281 N N . ASN A 1 896 ? -19.010 11.947 52.496 1.00 80.44 896 ASN A N 1
ATOM 6282 C CA . ASN A 1 896 ? -18.767 13.216 51.821 1.00 80.44 896 ASN A CA 1
ATOM 6283 C C . ASN A 1 896 ? -19.807 13.530 50.726 1.00 80.44 896 ASN A C 1
ATOM 6285 O O . ASN A 1 896 ? -19.602 14.467 49.954 1.00 80.44 896 ASN A O 1
ATOM 6289 N N . LEU A 1 897 ? -20.884 12.742 50.623 1.00 82.06 897 LEU A N 1
ATOM 6290 C CA . LEU A 1 897 ? -21.994 12.954 49.688 1.00 82.06 897 LEU A CA 1
ATOM 6291 C C . LEU A 1 897 ? -22.975 14.014 50.207 1.00 82.06 897 LEU A C 1
ATOM 6293 O O . LEU A 1 897 ? -22.954 14.358 51.383 1.00 82.06 897 LEU A O 1
ATOM 6297 N N . GLY A 1 898 ? -23.815 14.549 49.316 1.00 81.38 898 GLY A N 1
ATOM 6298 C CA . GLY A 1 898 ? -24.897 15.476 49.650 1.00 81.38 898 GLY A CA 1
ATOM 6299 C C . GLY A 1 898 ? -26.048 14.796 50.398 1.00 81.38 898 GLY A C 1
ATOM 6300 O O . GLY A 1 898 ? -25.823 14.100 51.378 1.00 81.38 898 GLY A O 1
ATOM 6301 N N . ASP A 1 899 ? -27.291 15.026 49.960 1.00 80.56 899 ASP A N 1
ATOM 6302 C CA . ASP A 1 899 ? -28.432 14.295 50.525 1.00 80.56 899 ASP A CA 1
ATOM 6303 C C . ASP A 1 899 ? -28.306 12.820 50.136 1.00 80.56 899 ASP A C 1
ATOM 6305 O O . ASP A 1 899 ? -27.991 12.532 48.986 1.00 80.56 899 ASP A O 1
ATOM 6309 N N . ASN A 1 900 ? -28.575 11.880 51.033 1.00 81.19 900 ASN A N 1
ATOM 6310 C CA . ASN A 1 900 ? -28.541 10.462 50.682 1.00 81.19 900 ASN A CA 1
ATOM 6311 C C . ASN A 1 900 ? -29.862 9.801 51.023 1.00 81.19 900 ASN A C 1
ATOM 6313 O O . ASN A 1 900 ? -30.409 9.995 52.105 1.00 81.19 900 ASN A O 1
ATOM 6317 N N . SER A 1 901 ? -30.353 8.958 50.120 1.00 85.94 901 SER A N 1
ATOM 6318 C CA . SER A 1 901 ? -31.492 8.100 50.411 1.00 85.94 901 SER A CA 1
ATOM 6319 C C . SER A 1 901 ? -31.186 6.664 50.025 1.00 85.94 901 SER A C 1
ATOM 6321 O O . SER A 1 901 ? -30.866 6.373 48.873 1.00 85.94 901 SER A O 1
ATOM 6323 N N . VAL A 1 902 ? -31.266 5.758 51.000 1.00 89.38 902 VAL A N 1
ATOM 6324 C CA . VAL A 1 902 ? -30.986 4.336 50.789 1.00 89.38 902 VAL A CA 1
ATOM 6325 C C . VAL A 1 902 ? -32.069 3.499 51.451 1.00 89.38 902 VAL A C 1
ATOM 6327 O O . VAL A 1 902 ? -32.365 3.653 52.636 1.00 89.38 902 VAL A O 1
ATOM 6330 N N . THR A 1 903 ? -32.644 2.579 50.677 1.00 91.19 903 THR A N 1
ATOM 6331 C CA . THR A 1 903 ? -33.539 1.546 51.197 1.00 91.19 903 THR A CA 1
ATOM 6332 C C . THR A 1 903 ? -32.790 0.227 51.310 1.00 91.19 903 THR A C 1
ATOM 6334 O O . THR A 1 903 ? -32.396 -0.364 50.307 1.00 91.19 903 THR A O 1
ATOM 6337 N N . PHE A 1 904 ? -32.627 -0.272 52.527 1.00 90.69 904 PHE A N 1
ATOM 6338 C CA . PHE A 1 904 ? -32.143 -1.617 52.792 1.00 90.69 904 PHE A CA 1
ATOM 6339 C C . PHE A 1 904 ? -33.317 -2.596 52.822 1.00 90.69 904 PHE A C 1
ATOM 6341 O O . PHE A 1 904 ? -34.313 -2.381 53.515 1.00 90.69 904 PHE A O 1
ATOM 6348 N N . VAL A 1 905 ? -33.195 -3.692 52.082 1.00 89.00 905 VAL A N 1
ATOM 6349 C CA . VAL A 1 905 ? -34.113 -4.830 52.115 1.00 89.00 905 VAL A CA 1
ATOM 6350 C C . VAL A 1 905 ? -33.386 -5.984 52.790 1.00 89.00 905 VAL A C 1
ATOM 6352 O O . VAL A 1 905 ? -32.552 -6.669 52.198 1.00 89.00 905 VAL A O 1
ATOM 6355 N N . ALA A 1 906 ? -33.705 -6.189 54.059 1.00 81.75 906 ALA A N 1
ATOM 6356 C CA . ALA A 1 906 ? -33.258 -7.321 54.844 1.00 81.75 906 ALA A CA 1
ATOM 6357 C C . ALA A 1 906 ? -33.826 -8.626 54.257 1.00 81.75 906 ALA A C 1
ATOM 6359 O O . ALA A 1 906 ? -35.050 -8.820 54.206 1.00 81.75 906 ALA A O 1
ATOM 6360 N N . ASN A 1 907 ? -32.929 -9.510 53.818 1.00 74.38 907 ASN A N 1
ATOM 6361 C CA . ASN A 1 907 ? -33.246 -10.811 53.234 1.00 74.38 907 ASN A CA 1
ATOM 6362 C C . ASN A 1 907 ? -32.544 -11.938 54.013 1.00 74.38 907 ASN A C 1
ATOM 6364 O O . ASN A 1 907 ? -31.318 -12.018 53.990 1.00 74.38 907 ASN A O 1
ATOM 6368 N N . GLY A 1 908 ? -33.297 -12.720 54.798 1.00 75.38 908 GLY A N 1
ATOM 6369 C CA . GLY A 1 908 ? -32.770 -13.632 55.832 1.00 75.38 908 GLY A CA 1
ATOM 6370 C C . GLY A 1 908 ? -33.358 -13.358 57.227 1.00 75.38 908 GLY A C 1
ATOM 6371 O O . GLY A 1 908 ? -34.373 -12.680 57.333 1.00 75.38 908 GLY A O 1
ATOM 6372 N N . THR A 1 909 ? -32.761 -13.910 58.293 1.00 79.88 909 THR A N 1
ATOM 6373 C CA . THR A 1 909 ? -33.243 -13.738 59.687 1.00 79.88 909 THR A CA 1
ATOM 6374 C C . THR A 1 909 ? -32.403 -12.783 60.540 1.00 79.88 909 THR A C 1
ATOM 6376 O O . THR A 1 909 ? -32.883 -12.256 61.546 1.00 79.88 909 THR A O 1
ATOM 6379 N N . GLU A 1 910 ? -31.137 -12.575 60.174 1.00 86.75 910 GLU A N 1
ATOM 6380 C CA . GLU A 1 910 ? -30.212 -11.657 60.840 1.00 86.75 910 GLU A CA 1
ATOM 6381 C C . GLU A 1 910 ? -29.482 -10.821 59.783 1.00 86.75 910 GLU A C 1
ATOM 6383 O O . GLU A 1 910 ? -29.039 -11.359 58.775 1.00 86.75 910 GLU A O 1
ATOM 6388 N N . HIS A 1 911 ? -29.369 -9.512 60.012 1.00 88.56 911 HIS A N 1
ATOM 6389 C CA . HIS A 1 911 ? -28.840 -8.553 59.044 1.00 88.56 911 HIS A CA 1
ATOM 6390 C C . HIS A 1 911 ? -27.796 -7.653 59.679 1.00 88.56 911 HIS A C 1
ATOM 6392 O O . HIS A 1 911 ? -28.061 -7.035 60.711 1.00 88.56 911 HIS A O 1
ATOM 6398 N N . THR A 1 912 ? -26.636 -7.537 59.039 1.00 93.00 912 THR A N 1
ATOM 6399 C CA . THR A 1 912 ? -25.581 -6.607 59.453 1.00 93.00 912 THR A CA 1
ATOM 6400 C C . THR A 1 912 ? -25.568 -5.411 58.513 1.00 93.00 912 THR A C 1
ATOM 6402 O O . THR A 1 912 ? -25.194 -5.548 57.350 1.00 93.00 912 THR A O 1
ATOM 6405 N N . LEU A 1 913 ? -25.964 -4.240 59.006 1.00 93.19 913 LEU A N 1
ATOM 6406 C CA . LEU A 1 913 ? -26.017 -2.999 58.239 1.00 93.19 913 LEU A CA 1
ATOM 6407 C C . LEU A 1 913 ? -24.993 -2.005 58.791 1.00 93.19 913 LEU A C 1
ATOM 6409 O O . LEU A 1 913 ? -25.081 -1.584 59.942 1.00 93.19 913 LEU A O 1
ATOM 6413 N N . ASN A 1 914 ? -24.030 -1.627 57.956 1.00 93.75 914 ASN A N 1
ATOM 6414 C CA . ASN A 1 914 ? -23.057 -0.583 58.236 1.00 93.75 914 ASN A CA 1
ATOM 6415 C C . ASN A 1 914 ? -23.287 0.579 57.268 1.00 93.75 914 ASN A C 1
ATOM 6417 O O . ASN A 1 914 ? -22.979 0.463 56.084 1.00 93.75 914 ASN A O 1
ATOM 6421 N N . TYR A 1 915 ? -23.831 1.689 57.753 1.00 91.62 915 TYR A N 1
ATOM 6422 C CA . TYR A 1 915 ? -24.119 2.872 56.944 1.00 91.62 915 TYR A CA 1
ATOM 6423 C C . TYR A 1 915 ? -23.308 4.066 57.437 1.00 91.62 915 TYR A C 1
ATOM 6425 O O . TYR A 1 915 ? -23.195 4.294 58.640 1.00 91.62 915 TYR A O 1
ATOM 6433 N N . THR A 1 916 ? -22.743 4.837 56.515 1.00 89.50 916 THR A N 1
ATOM 6434 C CA . THR A 1 916 ? -22.181 6.161 56.795 1.00 89.50 916 THR A CA 1
ATOM 6435 C C . THR A 1 916 ? -22.809 7.155 55.834 1.00 89.50 916 THR A C 1
ATOM 6437 O O . THR A 1 916 ? -22.577 7.056 54.631 1.00 89.50 916 THR A O 1
ATOM 6440 N N . GLY A 1 917 ? -23.605 8.064 56.378 1.00 83.31 917 GLY A N 1
ATOM 6441 C CA . GLY A 1 917 ? -24.327 9.106 55.676 1.00 83.31 917 GLY A CA 1
ATOM 6442 C C . GLY A 1 917 ? -23.454 10.280 55.275 1.00 83.31 917 GLY A C 1
ATOM 6443 O O . GLY A 1 917 ? -22.230 10.197 55.359 1.00 83.31 917 GLY A O 1
ATOM 6444 N N . GLY A 1 918 ? -24.083 11.320 54.749 1.00 83.56 918 GLY A N 1
ATOM 6445 C CA . GLY A 1 918 ? -23.446 12.413 54.036 1.00 83.56 918 GLY A CA 1
ATOM 6446 C C . GLY A 1 918 ? -23.198 13.645 54.891 1.00 83.56 918 GLY A C 1
ATOM 6447 O O . GLY A 1 918 ? -23.078 13.602 56.113 1.00 83.56 918 GLY A O 1
ATOM 6448 N N . ILE A 1 919 ? -23.059 14.766 54.186 1.00 81.12 919 ILE A N 1
ATOM 6449 C CA . ILE A 1 919 ? -22.891 16.118 54.735 1.00 81.12 919 ILE A CA 1
ATOM 6450 C C . ILE A 1 919 ? -24.161 16.968 54.564 1.00 81.12 919 ILE A C 1
ATOM 6452 O O . ILE A 1 919 ? -24.071 18.201 54.534 1.00 81.12 919 ILE A O 1
ATOM 6456 N N . LYS A 1 920 ? -25.309 16.325 54.311 1.00 83.75 920 LYS A N 1
ATOM 6457 C CA . LYS A 1 920 ? -26.642 16.941 54.284 1.00 83.75 920 LYS A CA 1
ATOM 6458 C C . LYS A 1 920 ? -27.656 15.954 54.872 1.00 83.75 920 LYS A C 1
ATOM 6460 O O . LYS A 1 920 ? -27.318 15.240 55.789 1.00 83.75 920 LYS A O 1
ATOM 6465 N N . ASN A 1 921 ? -28.896 15.928 54.375 1.00 83.56 921 ASN A N 1
ATOM 6466 C CA . ASN A 1 921 ? -29.942 15.101 54.964 1.00 83.56 921 ASN A CA 1
ATOM 6467 C C . ASN A 1 921 ? -29.792 13.638 54.538 1.00 83.56 921 ASN A C 1
ATOM 6469 O O . ASN A 1 921 ? -29.795 13.330 53.340 1.00 83.56 921 ASN A O 1
ATOM 6473 N N . ASP A 1 922 ? -29.789 12.743 55.516 1.00 84.81 922 ASP A N 1
ATOM 6474 C CA . ASP A 1 922 ? -29.754 11.306 55.300 1.00 84.81 922 ASP A CA 1
ATOM 6475 C C . ASP A 1 922 ? -31.113 10.651 55.585 1.00 84.81 922 ASP A C 1
ATOM 6477 O O . ASP A 1 922 ? -31.726 10.818 56.639 1.00 84.81 922 ASP A O 1
ATOM 6481 N N . ALA A 1 923 ? -31.605 9.865 54.627 1.00 86.69 923 ALA A N 1
ATOM 6482 C CA . ALA A 1 923 ? -32.856 9.124 54.716 1.00 86.69 923 ALA A CA 1
ATOM 6483 C C . ALA A 1 923 ? -32.605 7.626 54.525 1.00 86.69 923 ALA A C 1
ATOM 6485 O O . ALA A 1 923 ? -32.512 7.123 53.401 1.00 86.69 923 ALA A O 1
ATOM 6486 N N . VAL A 1 924 ? -32.534 6.900 55.638 1.00 88.19 924 VAL A N 1
ATOM 6487 C CA . VAL A 1 924 ? -32.330 5.451 55.646 1.00 88.19 924 VAL A CA 1
ATOM 6488 C C . VAL A 1 924 ? -33.649 4.751 55.939 1.00 88.19 924 VAL A C 1
ATOM 6490 O O . VAL A 1 924 ? -34.261 4.948 56.990 1.00 88.19 924 VAL A O 1
ATOM 6493 N N . VAL A 1 925 ? -34.075 3.889 55.019 1.00 88.94 925 VAL A N 1
ATOM 6494 C CA . VAL A 1 925 ? -35.249 3.031 55.198 1.00 88.94 925 VAL A CA 1
ATOM 6495 C C . VAL A 1 925 ? -34.792 1.585 55.279 1.00 88.94 925 VAL A C 1
ATOM 6497 O O . VAL A 1 925 ? -34.076 1.110 54.408 1.00 88.94 925 VAL A O 1
ATOM 6500 N N . ILE A 1 926 ? -35.224 0.857 56.300 1.00 87.81 926 ILE A N 1
ATOM 6501 C CA . ILE A 1 926 ? -34.971 -0.574 56.440 1.00 87.81 926 ILE A CA 1
ATOM 6502 C C . ILE A 1 926 ? -36.305 -1.296 56.336 1.00 87.81 926 ILE A C 1
ATOM 6504 O O . ILE A 1 926 ? -37.228 -1.046 57.109 1.00 87.81 926 ILE A O 1
ATOM 6508 N N . THR A 1 927 ? -36.390 -2.208 55.379 1.00 84.62 927 THR A N 1
ATOM 6509 C CA . THR A 1 927 ? -37.518 -3.116 55.176 1.00 84.62 927 THR A CA 1
ATOM 6510 C C . THR A 1 927 ? -37.048 -4.549 55.319 1.00 84.62 927 THR A C 1
ATOM 6512 O O . THR A 1 927 ? -35.862 -4.824 55.168 1.00 84.62 927 THR A O 1
ATOM 6515 N N . SER A 1 928 ? -37.952 -5.477 55.622 1.00 76.00 928 SER A N 1
ATOM 6516 C CA . SER A 1 928 ? -37.614 -6.898 55.686 1.00 76.00 928 SER A CA 1
ATOM 6517 C C . SER A 1 928 ? -38.652 -7.746 54.969 1.00 76.00 928 SER A C 1
ATOM 6519 O O . SER A 1 928 ? -39.848 -7.451 54.999 1.00 76.00 928 SER A O 1
ATOM 6521 N N . THR A 1 929 ? -38.158 -8.809 54.338 1.00 68.62 929 THR A N 1
ATOM 6522 C CA . THR A 1 929 ? -38.948 -9.842 53.652 1.00 68.62 929 THR A CA 1
ATOM 6523 C C . THR A 1 929 ? -39.009 -11.156 54.443 1.00 68.62 929 THR A C 1
ATOM 6525 O O . THR A 1 929 ? -39.589 -12.135 53.975 1.00 68.62 929 THR A O 1
ATOM 6528 N N . ALA A 1 930 ? -38.415 -11.193 55.642 1.00 66.62 930 ALA A N 1
ATOM 6529 C CA . ALA A 1 930 ? -38.348 -12.384 56.479 1.00 66.62 930 ALA A CA 1
ATOM 6530 C C . ALA A 1 930 ? -39.739 -12.832 56.957 1.00 66.62 930 ALA A C 1
ATOM 6532 O O . ALA A 1 930 ? -40.555 -12.021 57.393 1.00 66.62 930 ALA A O 1
ATOM 6533 N N . ALA A 1 931 ? -39.987 -14.145 56.944 1.00 61.41 931 ALA A N 1
ATOM 6534 C CA . ALA A 1 931 ? -41.280 -14.712 57.331 1.00 61.41 931 ALA A CA 1
ATOM 6535 C C . ALA A 1 931 ? -41.548 -14.696 58.854 1.00 61.41 931 ALA A C 1
ATOM 6537 O O . ALA A 1 931 ? -42.711 -14.726 59.263 1.00 61.41 931 ALA A O 1
ATOM 6538 N N . GLU A 1 932 ? -40.498 -14.654 59.692 1.00 70.56 932 GLU A N 1
ATOM 6539 C CA . GLU A 1 932 ? -40.615 -14.841 61.151 1.00 70.56 932 GLU A CA 1
ATOM 6540 C C . GLU A 1 932 ? -39.883 -13.784 61.993 1.00 70.56 932 GLU A C 1
ATOM 6542 O O . GLU A 1 932 ? -40.499 -13.139 62.837 1.00 70.56 932 GLU A O 1
ATOM 6547 N N . THR A 1 933 ? -38.571 -13.602 61.813 1.00 74.38 933 THR A N 1
ATOM 6548 C CA . THR A 1 933 ? -37.751 -12.684 62.629 1.00 74.38 933 THR A CA 1
ATOM 6549 C C . THR A 1 933 ? -36.788 -11.901 61.752 1.00 74.38 933 THR A C 1
ATOM 6551 O O . THR A 1 933 ? -36.112 -12.497 60.920 1.00 74.38 933 THR A O 1
ATOM 6554 N N . SER A 1 934 ? -36.693 -10.595 61.993 1.00 81.19 934 SER A N 1
ATOM 6555 C CA . SER A 1 934 ? -35.746 -9.680 61.357 1.00 81.19 934 SER A CA 1
ATOM 6556 C C . SER A 1 934 ? -34.884 -9.032 62.440 1.00 81.19 934 SER A C 1
ATOM 6558 O O . SER A 1 934 ? -35.265 -8.015 63.028 1.00 81.19 934 SER A O 1
ATOM 6560 N N . LYS A 1 935 ? -33.729 -9.634 62.743 1.00 87.38 935 LYS A N 1
ATOM 6561 C CA . LYS A 1 935 ? -32.729 -9.018 63.626 1.00 87.38 935 LYS A CA 1
ATOM 6562 C C . LYS A 1 935 ? -31.837 -8.086 62.814 1.00 87.38 935 LYS A C 1
ATOM 6564 O O . LYS A 1 935 ? -31.230 -8.524 61.842 1.00 87.38 935 LYS A O 1
ATOM 6569 N N . ILE A 1 936 ? -31.748 -6.821 63.210 1.00 89.06 936 ILE A N 1
ATOM 6570 C CA . ILE A 1 936 ? -30.937 -5.798 62.544 1.00 89.06 936 ILE A CA 1
ATOM 6571 C C . ILE A 1 936 ? -29.839 -5.357 63.515 1.00 89.06 936 ILE A C 1
ATOM 6573 O O . ILE A 1 936 ? -30.120 -4.875 64.611 1.00 89.06 936 ILE A O 1
ATOM 6577 N N . LYS A 1 937 ? -28.582 -5.529 63.104 1.00 90.50 937 LYS A N 1
ATOM 6578 C CA . LYS A 1 937 ? -27.378 -5.159 63.862 1.00 90.50 937 LYS A CA 1
ATOM 6579 C C . LYS A 1 937 ? -26.405 -4.365 62.991 1.00 90.50 937 LYS A C 1
ATOM 6581 O O . LYS A 1 937 ? -26.561 -4.315 61.773 1.00 90.50 937 LYS A O 1
ATOM 6586 N N . GLY A 1 938 ? -25.375 -3.792 63.607 1.00 91.25 938 GLY A N 1
ATOM 6587 C CA . GLY A 1 938 ? -24.325 -3.030 62.920 1.00 91.25 938 GLY A CA 1
ATOM 6588 C C . GLY A 1 938 ? -24.323 -1.555 63.308 1.00 91.25 938 GLY A C 1
ATOM 6589 O O . GLY A 1 938 ? -24.912 -1.179 64.324 1.00 91.25 938 GLY A O 1
ATOM 6590 N N . THR A 1 939 ? -23.633 -0.733 62.517 1.00 90.56 939 THR A N 1
ATOM 6591 C CA . THR A 1 939 ? -23.418 0.687 62.824 1.00 90.56 939 THR A CA 1
ATOM 6592 C C . THR A 1 939 ? -24.051 1.589 61.770 1.00 90.56 939 THR A C 1
ATOM 6594 O O . THR A 1 939 ? -23.681 1.531 60.602 1.00 90.56 939 THR A O 1
ATOM 6597 N N . ILE A 1 940 ? -24.947 2.484 62.180 1.00 89.44 940 ILE A N 1
ATOM 6598 C CA . ILE A 1 940 ? -25.508 3.537 61.327 1.00 89.44 940 ILE A CA 1
ATOM 6599 C C . ILE A 1 940 ? -24.972 4.886 61.808 1.00 89.44 940 ILE A C 1
ATOM 6601 O O . ILE A 1 940 ? -25.250 5.327 62.923 1.00 89.44 940 ILE A O 1
ATOM 6605 N N . ALA A 1 941 ? -24.197 5.548 60.959 1.00 87.81 941 ALA A N 1
ATOM 6606 C CA . ALA A 1 941 ? -23.783 6.928 61.141 1.00 87.81 941 ALA A CA 1
ATOM 6607 C C . ALA A 1 941 ? -24.559 7.792 60.151 1.00 87.81 941 ALA A C 1
ATOM 6609 O O . ALA A 1 941 ? -24.300 7.660 58.965 1.00 87.81 941 ALA A O 1
ATOM 6610 N N . LEU A 1 942 ? -25.518 8.610 60.592 1.00 79.69 942 LEU A N 1
ATOM 6611 C CA . LEU A 1 942 ? -26.311 9.441 59.669 1.00 79.69 942 LEU A CA 1
ATOM 6612 C C . LEU A 1 942 ? -25.558 10.714 59.246 1.00 79.69 942 LEU A C 1
ATOM 6614 O O . LEU A 1 942 ? -25.576 11.024 58.071 1.00 79.69 942 LEU A O 1
ATOM 6618 N N . GLY A 1 943 ? -24.699 11.263 60.110 1.00 67.19 943 GLY A N 1
ATOM 6619 C CA . GLY A 1 943 ? -23.773 12.342 59.740 1.00 67.19 943 GLY A CA 1
ATOM 6620 C C . GLY A 1 943 ? -24.299 13.734 60.099 1.00 67.19 943 GLY A C 1
ATOM 6621 O O . GLY A 1 943 ? -25.456 13.899 60.405 1.00 67.19 943 GLY A O 1
ATOM 6622 N N . ASP A 1 944 ? -23.381 14.699 60.188 1.00 66.88 944 ASP A N 1
ATOM 6623 C CA . ASP A 1 944 ? -23.614 16.156 60.203 1.00 66.88 944 ASP A CA 1
ATOM 6624 C C . ASP A 1 944 ? -24.689 16.802 61.144 1.00 66.88 944 ASP A C 1
ATOM 6626 O O . ASP A 1 944 ? -24.821 16.416 62.304 1.00 66.88 944 ASP A O 1
ATOM 6630 N N . THR A 1 945 ? -25.254 17.956 60.741 1.00 61.22 945 THR A N 1
ATOM 6631 C CA . THR A 1 945 ? -26.289 18.749 61.448 1.00 61.22 945 THR A CA 1
ATOM 6632 C C . THR A 1 945 ? -27.597 18.858 60.640 1.00 61.22 945 THR A C 1
ATOM 6634 O O . THR A 1 945 ? -28.410 19.753 60.895 1.00 61.22 945 THR A O 1
ATOM 6637 N N . GLY A 1 946 ? -27.737 18.051 59.586 1.00 70.94 946 GLY A N 1
ATOM 6638 C CA . GLY A 1 946 ? -28.887 17.966 58.697 1.00 70.94 946 GLY A CA 1
ATOM 6639 C C . GLY A 1 946 ? -30.124 17.393 59.389 1.00 70.94 946 GLY A C 1
ATOM 6640 O O . GLY A 1 946 ? -30.135 17.116 60.584 1.00 70.94 946 GLY A O 1
ATOM 6641 N N . THR A 1 947 ? -31.233 17.290 58.653 1.00 79.44 947 THR A N 1
ATOM 6642 C CA . THR A 1 947 ? -32.433 16.606 59.155 1.00 79.44 947 THR A CA 1
ATOM 6643 C C . THR A 1 947 ? -32.395 15.151 58.717 1.00 79.44 947 THR A C 1
ATOM 6645 O O . THR A 1 947 ? -32.868 14.822 57.628 1.00 79.44 947 THR A O 1
ATOM 6648 N N . ASP A 1 948 ? -31.877 14.291 59.584 1.00 83.75 948 ASP A N 1
ATOM 6649 C CA . ASP A 1 948 ? -31.746 12.872 59.281 1.00 83.75 948 ASP A CA 1
ATOM 6650 C C . ASP A 1 948 ? -32.949 12.054 59.732 1.00 83.75 948 ASP A C 1
ATOM 6652 O O . ASP A 1 948 ? -33.626 12.349 60.721 1.00 83.75 948 ASP A O 1
ATOM 6656 N N . THR A 1 949 ? -33.214 10.978 58.996 1.00 83.94 949 THR A N 1
ATOM 6657 C CA . THR A 1 949 ? -34.293 10.042 59.292 1.00 83.94 949 THR A CA 1
ATOM 6658 C C . THR A 1 949 ? -33.824 8.601 59.148 1.00 83.94 949 THR A C 1
ATOM 6660 O O . THR A 1 949 ? -33.295 8.192 58.115 1.00 83.94 949 THR A O 1
ATOM 6663 N N . LEU A 1 950 ? -34.087 7.803 60.183 1.00 87.25 950 LEU A N 1
ATOM 6664 C CA . LEU A 1 950 ? -33.987 6.350 60.138 1.00 87.25 950 LEU A CA 1
ATOM 6665 C C . LEU A 1 950 ? -35.370 5.742 60.370 1.00 87.25 950 LEU A C 1
ATOM 6667 O O . LEU A 1 950 ? -35.969 5.888 61.440 1.00 87.25 950 LEU A O 1
ATOM 6671 N N . ILE A 1 951 ? -35.878 5.046 59.356 1.00 86.25 951 ILE A N 1
ATOM 6672 C CA . ILE A 1 951 ? -37.182 4.388 59.392 1.00 86.25 951 ILE A CA 1
ATOM 6673 C C . ILE A 1 951 ? -36.987 2.885 59.247 1.00 86.25 951 ILE A C 1
ATOM 6675 O O . ILE A 1 951 ? -36.459 2.412 58.247 1.00 86.25 951 ILE A O 1
ATOM 6679 N N . VAL A 1 952 ? -37.501 2.117 60.200 1.00 84.62 952 VAL A N 1
ATOM 6680 C CA . VAL A 1 952 ? -37.675 0.668 60.074 1.00 84.62 952 VAL A CA 1
ATOM 6681 C C . VAL A 1 952 ? -39.151 0.413 59.768 1.00 84.62 952 VAL A C 1
ATOM 6683 O O . VAL A 1 952 ? -40.022 0.674 60.596 1.00 84.62 952 VAL A O 1
ATOM 6686 N N . GLY A 1 953 ? -39.475 -0.041 58.558 1.00 74.06 953 GLY A N 1
ATOM 6687 C CA . GLY A 1 953 ? -40.858 -0.137 58.080 1.00 74.06 953 GLY A CA 1
ATOM 6688 C C . GLY A 1 953 ? -41.063 -1.194 56.998 1.00 74.06 953 GLY A C 1
ATOM 6689 O O . GLY A 1 953 ? -40.176 -1.983 56.708 1.00 74.06 953 GLY A O 1
ATOM 6690 N N . GLY A 1 954 ? -42.260 -1.259 56.403 1.00 63.78 954 GLY A N 1
ATOM 6691 C CA . GLY A 1 954 ? -42.514 -2.157 55.262 1.00 63.78 954 GLY A CA 1
ATOM 6692 C C . GLY A 1 954 ? -42.397 -3.655 55.579 1.00 63.78 954 GLY A C 1
ATOM 6693 O O . GLY A 1 954 ? -42.112 -4.449 54.690 1.00 63.78 954 GLY A O 1
ATOM 6694 N N . LEU A 1 955 ? -42.613 -4.042 56.838 1.00 65.38 955 LEU A N 1
ATOM 6695 C CA . LEU A 1 955 ? -42.574 -5.429 57.304 1.00 65.38 955 LEU A CA 1
ATOM 6696 C C . LEU A 1 955 ? -43.758 -6.195 56.697 1.00 65.38 955 LEU A C 1
ATOM 6698 O O . LEU A 1 955 ? -44.894 -6.089 57.174 1.00 65.38 955 LEU A O 1
ATOM 6702 N N . THR A 1 956 ? -43.512 -6.908 55.600 1.00 54.22 956 THR A N 1
ATOM 6703 C CA . THR A 1 956 ? -44.531 -7.689 54.885 1.00 54.22 956 THR A CA 1
ATOM 6704 C C . THR A 1 956 ? -44.423 -9.160 55.273 1.00 54.22 956 THR A C 1
ATOM 6706 O O . THR A 1 956 ? -43.329 -9.703 55.340 1.00 54.22 956 THR A O 1
ATOM 6709 N N . ASN A 1 957 ? -45.560 -9.809 55.543 1.00 55.41 957 ASN A N 1
ATOM 6710 C CA . ASN A 1 957 ? -45.618 -11.249 55.785 1.00 55.41 957 ASN A CA 1
ATOM 6711 C C . ASN A 1 957 ? -46.585 -11.913 54.800 1.00 55.41 957 ASN A C 1
ATOM 6713 O O . ASN A 1 957 ? -47.638 -11.365 54.466 1.00 55.41 957 ASN A O 1
ATOM 6717 N N . THR A 1 958 ? -46.247 -13.130 54.395 1.00 50.25 958 THR A N 1
ATOM 6718 C CA . THR A 1 958 ? -47.146 -14.062 53.726 1.00 50.25 958 THR A CA 1
ATOM 6719 C C . THR A 1 958 ? -48.083 -14.684 54.772 1.00 50.25 958 THR A C 1
ATOM 6721 O O . THR A 1 958 ? -47.701 -15.577 55.513 1.00 50.25 958 THR A O 1
ATOM 6724 N N . ALA A 1 959 ? -49.311 -14.163 54.855 1.00 47.78 959 ALA A N 1
ATOM 6725 C CA . ALA A 1 959 ? -50.493 -14.715 55.537 1.00 47.78 959 ALA A CA 1
ATOM 6726 C C . ALA A 1 959 ? -50.265 -15.649 56.761 1.00 47.78 959 ALA A C 1
ATOM 6728 O O . ALA A 1 959 ? -50.258 -16.870 56.627 1.00 47.78 959 ALA A O 1
ATOM 6729 N N . GLY A 1 960 ? -50.249 -15.078 57.976 1.00 51.75 960 GLY A N 1
ATOM 6730 C CA . GLY A 1 960 ? -50.638 -15.794 59.208 1.00 51.75 960 GLY A CA 1
ATOM 6731 C C . GLY A 1 960 ? -49.570 -16.020 60.284 1.00 51.75 960 GLY A C 1
ATOM 6732 O O . GLY A 1 960 ? -49.923 -16.508 61.355 1.00 51.75 960 GLY A O 1
ATOM 6733 N N . VAL A 1 961 ? -48.308 -15.649 60.055 1.00 55.59 961 VAL A N 1
ATOM 6734 C CA . VAL A 1 961 ? -47.238 -15.735 61.068 1.00 55.59 961 VAL A CA 1
ATOM 6735 C C . VAL A 1 961 ? -46.982 -14.350 61.677 1.00 55.59 961 VAL A C 1
ATOM 6737 O O . VAL A 1 961 ? -47.178 -13.320 61.029 1.00 55.59 961 VAL A O 1
ATOM 6740 N N . ALA A 1 962 ? -46.614 -14.290 62.953 1.00 58.00 962 ALA A N 1
ATOM 6741 C CA . ALA A 1 962 ? -46.306 -13.026 63.606 1.00 58.00 962 ALA A CA 1
ATOM 6742 C C . ALA A 1 962 ? -44.824 -12.678 63.395 1.00 58.00 962 ALA A C 1
ATOM 6744 O O . ALA A 1 962 ? -43.952 -13.508 63.637 1.00 58.00 962 ALA A O 1
ATOM 6745 N N . THR A 1 963 ? -44.550 -11.469 62.908 1.00 69.31 963 THR A N 1
ATOM 6746 C CA . THR A 1 963 ? -43.189 -10.994 62.606 1.00 69.31 963 THR A CA 1
ATOM 6747 C C . THR A 1 963 ? -42.534 -10.381 63.843 1.00 69.31 963 THR A C 1
ATOM 6749 O O . THR A 1 963 ? -43.186 -9.631 64.576 1.00 69.31 963 THR A O 1
ATOM 6752 N N . LYS A 1 964 ? -41.250 -10.682 64.073 1.00 79.94 964 LYS A N 1
ATOM 6753 C CA . LYS A 1 964 ? -40.420 -10.098 65.137 1.00 79.94 964 LYS A CA 1
ATOM 6754 C C . LYS A 1 964 ? -39.395 -9.117 64.576 1.00 79.94 964 LYS A C 1
ATOM 6756 O O . LYS A 1 964 ? -38.735 -9.433 63.591 1.00 79.94 964 LYS A O 1
ATOM 6761 N N . VAL A 1 965 ? -39.208 -7.981 65.240 1.00 83.12 965 VAL A N 1
ATOM 6762 C CA . VAL A 1 965 ? -38.158 -6.998 64.928 1.00 83.12 965 VAL A CA 1
ATOM 6763 C C . VAL A 1 965 ? -37.224 -6.889 66.123 1.00 83.12 965 VAL A C 1
ATOM 6765 O O . VAL A 1 965 ? -37.682 -6.635 67.235 1.00 83.12 965 VAL A O 1
ATOM 6768 N N . ASP A 1 966 ? -35.925 -7.067 65.905 1.00 86.38 966 ASP A N 1
ATOM 6769 C CA . ASP A 1 966 ? -34.917 -6.934 66.958 1.00 86.38 966 ASP A CA 1
ATOM 6770 C C . ASP A 1 966 ? -33.854 -5.907 66.553 1.00 86.38 966 ASP A C 1
ATOM 6772 O O . ASP A 1 966 ? -33.072 -6.163 65.639 1.00 86.38 966 ASP A O 1
ATOM 6776 N N . LEU A 1 967 ? -33.849 -4.750 67.226 1.00 87.06 967 LEU A N 1
ATOM 6777 C CA . LEU A 1 967 ? -32.882 -3.660 67.030 1.00 87.06 967 LEU A CA 1
ATOM 6778 C C . LEU A 1 967 ? -31.875 -3.550 68.187 1.00 87.06 967 LEU A C 1
ATOM 6780 O O . LEU A 1 967 ? -31.169 -2.549 68.306 1.00 87.06 967 LEU A O 1
ATOM 6784 N N . SER A 1 968 ? -31.820 -4.542 69.080 1.00 84.31 968 SER A N 1
ATOM 6785 C CA . SER A 1 968 ? -31.087 -4.427 70.348 1.00 84.31 968 SER A CA 1
ATOM 6786 C C . SER A 1 968 ? -29.567 -4.278 70.193 1.00 84.31 968 SER A C 1
ATOM 6788 O O . SER A 1 968 ? -28.926 -3.711 71.078 1.00 84.31 968 SER A O 1
ATOM 6790 N N . GLU A 1 969 ? -29.010 -4.740 69.068 1.00 88.62 969 GLU A N 1
ATOM 6791 C CA . GLU A 1 969 ? -27.585 -4.659 68.704 1.00 88.62 969 GLU A CA 1
ATOM 6792 C C . GLU A 1 969 ? -27.289 -3.578 67.643 1.00 88.62 969 GLU A C 1
ATOM 6794 O O . GLU A 1 969 ? -26.191 -3.534 67.082 1.00 88.62 969 GLU A O 1
ATOM 6799 N N . LEU A 1 970 ? -28.258 -2.711 67.333 1.00 87.50 970 LEU A N 1
ATOM 6800 C CA . LEU A 1 970 ? -28.054 -1.594 66.417 1.00 87.50 970 LEU A CA 1
ATOM 6801 C C . LEU A 1 970 ? -27.357 -0.434 67.135 1.00 87.50 970 LEU A C 1
ATOM 6803 O O . LEU A 1 970 ? -27.809 0.038 68.181 1.00 87.50 970 LEU A O 1
ATOM 6807 N N . VAL A 1 971 ? -26.272 0.062 66.546 1.00 86.75 971 VAL A N 1
ATOM 6808 C CA . VAL A 1 971 ? -25.489 1.179 67.075 1.00 86.75 971 VAL A CA 1
ATOM 6809 C C . VAL A 1 971 ? -25.645 2.387 66.156 1.00 86.75 971 VAL A C 1
ATOM 6811 O O . VAL A 1 971 ? -25.299 2.335 64.982 1.00 86.75 971 VAL A O 1
ATOM 6814 N N . MET A 1 972 ? -26.131 3.500 66.698 1.00 82.94 972 MET A N 1
ATOM 6815 C CA . MET A 1 972 ? -26.162 4.804 66.041 1.00 82.94 972 MET A CA 1
ATOM 6816 C C . MET A 1 972 ? -25.007 5.683 66.530 1.00 82.94 972 MET A C 1
ATOM 6818 O O . MET A 1 972 ? -24.778 5.843 67.738 1.00 82.94 972 MET A O 1
ATOM 6822 N N . THR A 1 973 ? -24.297 6.293 65.588 1.00 78.00 973 THR A N 1
ATOM 6823 C CA . THR A 1 973 ? -23.194 7.235 65.840 1.00 78.00 973 THR A CA 1
ATOM 6824 C C . THR A 1 973 ? -23.449 8.548 65.095 1.00 78.00 973 THR A C 1
ATOM 6826 O O . THR A 1 973 ? -24.037 8.518 64.025 1.00 78.00 973 THR A O 1
ATOM 6829 N N . GLY A 1 974 ? -23.041 9.698 65.636 1.00 68.50 974 GLY A N 1
ATOM 6830 C CA . GLY A 1 974 ? -23.396 11.018 65.079 1.00 68.50 974 GLY A CA 1
ATOM 6831 C C . GLY A 1 974 ? -23.833 12.006 66.163 1.00 68.50 974 GLY A C 1
ATOM 6832 O O . GLY A 1 974 ? -23.689 11.697 67.358 1.00 68.50 974 GLY A O 1
ATOM 6833 N N . ALA A 1 975 ? -24.333 13.185 65.771 1.00 61.69 975 ALA A N 1
ATOM 6834 C CA . ALA A 1 975 ? -24.820 14.181 66.721 1.00 61.69 975 ALA A CA 1
ATOM 6835 C C . ALA A 1 975 ? -26.031 13.652 67.515 1.00 61.69 975 ALA A C 1
ATOM 6837 O O . ALA A 1 975 ? -26.633 12.620 67.218 1.00 61.69 975 ALA A O 1
ATOM 6838 N N . THR A 1 976 ? -26.316 14.282 68.653 1.00 58.88 976 THR A N 1
ATOM 6839 C CA . THR A 1 976 ? -27.299 13.763 69.617 1.00 58.88 976 THR A CA 1
ATOM 6840 C C . THR A 1 976 ? -28.747 13.934 69.164 1.00 58.88 976 THR A C 1
ATOM 6842 O O . THR A 1 976 ? -29.605 13.236 69.690 1.00 58.88 976 THR A O 1
ATOM 6845 N N . THR A 1 977 ? -29.018 14.845 68.227 1.00 59.84 977 THR A N 1
ATOM 6846 C CA . THR A 1 977 ? -30.361 15.139 67.699 1.00 59.84 977 THR A CA 1
ATOM 6847 C C . THR A 1 977 ? -30.878 14.087 66.723 1.00 59.84 977 THR A C 1
ATOM 6849 O O . THR A 1 977 ? -32.086 13.989 66.538 1.00 59.84 977 THR A O 1
ATOM 6852 N N . ASP A 1 978 ? -29.987 13.265 66.167 1.00 58.97 978 ASP A N 1
ATOM 6853 C CA . ASP A 1 978 ? -30.287 12.434 64.989 1.00 58.97 978 ASP A CA 1
ATOM 6854 C C . ASP A 1 978 ? -30.497 10.961 65.368 1.00 58.97 978 ASP A C 1
ATOM 6856 O O . ASP A 1 978 ? -30.631 10.073 64.529 1.00 58.97 978 ASP A O 1
ATOM 6860 N N . LYS A 1 979 ? -30.533 10.675 66.673 1.00 71.75 979 LYS A N 1
ATOM 6861 C CA . LYS A 1 979 ? -30.652 9.327 67.243 1.00 71.75 979 LYS A CA 1
ATOM 6862 C C . LYS A 1 979 ? -32.109 8.929 67.482 1.00 71.75 979 LYS A C 1
ATOM 6864 O O . LYS A 1 979 ? -32.421 8.368 68.529 1.00 71.75 979 LYS A O 1
ATOM 6869 N N . LEU A 1 980 ? -32.980 9.247 66.524 1.00 77.75 980 LEU A N 1
ATOM 6870 C CA . LEU A 1 980 ? -34.393 8.879 66.536 1.00 77.75 980 LEU A CA 1
ATOM 6871 C C . LEU A 1 980 ? -34.660 7.769 65.515 1.00 77.75 980 LEU A C 1
ATOM 6873 O O . LEU A 1 980 ? -34.472 7.967 64.314 1.00 77.75 980 LEU A O 1
ATOM 6877 N N . ILE A 1 981 ? -35.168 6.627 65.972 1.00 83.06 981 ILE A N 1
ATOM 6878 C CA . ILE A 1 981 ? -35.579 5.521 65.100 1.00 83.06 981 ILE A CA 1
ATOM 6879 C C . ILE A 1 981 ? -37.097 5.483 65.023 1.00 83.06 981 ILE A C 1
ATOM 6881 O O . ILE A 1 981 ? -37.774 5.315 66.032 1.00 83.06 981 ILE A O 1
ATOM 6885 N N . THR A 1 982 ? -37.661 5.592 63.823 1.00 85.19 982 THR A N 1
ATOM 6886 C CA . THR A 1 982 ? -39.105 5.403 63.633 1.00 85.19 982 THR A CA 1
ATOM 6887 C C . THR A 1 982 ? -39.399 3.981 63.175 1.00 85.19 982 THR A C 1
ATOM 6889 O O . THR A 1 982 ? -39.001 3.579 62.086 1.00 85.19 982 THR A O 1
ATOM 6892 N N . ILE A 1 983 ? -40.145 3.226 63.976 1.00 83.81 983 ILE A N 1
ATOM 6893 C CA . ILE A 1 983 ? -40.596 1.868 63.667 1.00 83.81 983 ILE A CA 1
ATOM 6894 C C . ILE A 1 983 ? -42.064 1.930 63.243 1.00 83.81 983 ILE A C 1
ATOM 6896 O O . ILE A 1 983 ? -42.930 2.281 64.041 1.00 83.81 983 ILE A O 1
ATOM 6900 N N . ASN A 1 984 ? -42.364 1.572 61.996 1.00 80.12 984 ASN A N 1
ATOM 6901 C CA . ASN A 1 984 ? -43.718 1.610 61.443 1.00 80.12 984 ASN A CA 1
ATOM 6902 C C . ASN A 1 984 ? -44.270 0.197 61.209 1.00 80.12 984 ASN A C 1
ATOM 6904 O O . ASN A 1 984 ? -43.799 -0.525 60.326 1.00 80.12 984 ASN A O 1
ATOM 6908 N N . ALA A 1 985 ? -45.327 -0.175 61.938 1.00 67.94 985 ALA A N 1
ATOM 6909 C CA . ALA A 1 985 ? -46.077 -1.400 61.677 1.00 67.94 985 ALA A CA 1
ATOM 6910 C C . ALA A 1 985 ? -46.861 -1.282 60.354 1.00 67.94 985 ALA A C 1
ATOM 6912 O O . ALA A 1 985 ? -47.687 -0.385 60.179 1.00 67.94 985 ALA A O 1
ATOM 6913 N N . GLY A 1 986 ? -46.605 -2.179 59.397 1.00 62.22 986 GLY A N 1
ATOM 6914 C CA . GLY A 1 986 ? -47.281 -2.174 58.097 1.00 62.22 986 GLY A CA 1
ATOM 6915 C C . GLY A 1 986 ? -48.783 -2.480 58.197 1.00 62.22 986 GLY A C 1
ATOM 6916 O O . GLY A 1 986 ? -49.241 -3.193 59.089 1.00 62.22 986 GLY A O 1
ATOM 6917 N N . ALA A 1 987 ? -49.574 -1.998 57.232 1.00 56.12 987 ALA A N 1
ATOM 6918 C CA . ALA A 1 987 ? -51.032 -2.181 57.214 1.00 56.12 987 ALA A CA 1
ATOM 6919 C C . ALA A 1 987 ? -51.486 -3.663 57.233 1.00 56.12 987 ALA A C 1
ATOM 6921 O O . ALA A 1 987 ? -52.598 -3.947 57.682 1.00 56.12 987 ALA A O 1
ATOM 6922 N N . ALA A 1 988 ? -50.634 -4.609 56.813 1.00 51.50 988 ALA A N 1
ATOM 6923 C CA . ALA A 1 988 ? -50.985 -6.010 56.548 1.00 51.50 988 ALA A CA 1
ATOM 6924 C C . ALA A 1 988 ? -50.536 -7.054 57.603 1.00 51.50 988 ALA A C 1
ATOM 6926 O O . ALA A 1 988 ? -50.929 -8.211 57.484 1.00 51.50 988 ALA A O 1
ATOM 6927 N N . THR A 1 989 ? -49.752 -6.702 58.631 1.00 56.22 989 THR A N 1
ATOM 6928 C CA . THR A 1 989 ? -49.065 -7.687 59.508 1.00 56.22 989 THR A CA 1
ATOM 6929 C C . THR A 1 989 ? -49.408 -7.540 60.998 1.00 56.22 989 THR A C 1
ATOM 6931 O O . THR A 1 989 ? -49.888 -6.491 61.415 1.00 56.22 989 THR A O 1
ATOM 6934 N N . ALA A 1 990 ? -49.270 -8.605 61.797 1.00 59.03 990 ALA A N 1
ATOM 6935 C CA . ALA A 1 990 ? -49.309 -8.558 63.268 1.00 59.03 990 ALA A CA 1
ATOM 6936 C C . ALA A 1 990 ? -47.867 -8.688 63.791 1.00 59.03 990 ALA A C 1
ATOM 6938 O O . ALA A 1 990 ? -47.154 -9.597 63.352 1.00 59.03 990 ALA A O 1
ATOM 6939 N N . LEU A 1 991 ? -47.414 -7.785 64.666 1.00 66.56 991 LEU A N 1
ATOM 6940 C CA . LEU A 1 991 ? -46.030 -7.749 65.148 1.00 66.56 991 LEU A CA 1
ATOM 6941 C C . LEU A 1 991 ? -45.936 -8.445 66.508 1.00 66.56 991 LEU A C 1
ATOM 6943 O O . LEU A 1 991 ? -46.171 -7.841 67.540 1.00 66.56 991 LEU A O 1
ATOM 6947 N N . SER A 1 992 ? -45.530 -9.715 66.561 1.00 71.69 992 SER A N 1
ATOM 6948 C CA . SER A 1 992 ? -45.483 -10.426 67.855 1.00 71.69 992 SER A CA 1
ATOM 6949 C C . SER A 1 992 ? -44.488 -9.855 68.863 1.00 71.69 992 SER A C 1
ATOM 6951 O O . SER A 1 992 ? -44.688 -10.029 70.063 1.00 71.69 992 SER A O 1
ATOM 6953 N N . GLU A 1 993 ? -43.381 -9.270 68.399 1.00 81.44 993 GLU A N 1
ATOM 6954 C CA . GLU A 1 993 ? -42.266 -8.861 69.256 1.00 81.44 993 GLU A CA 1
ATOM 6955 C C . GLU A 1 993 ? -41.458 -7.736 68.599 1.00 81.44 993 GLU A C 1
ATOM 6957 O O . GLU A 1 993 ? -41.035 -7.858 67.451 1.00 81.44 993 GLU A O 1
ATOM 6962 N N . ILE A 1 994 ? -41.228 -6.656 69.339 1.00 84.50 994 ILE A N 1
ATOM 6963 C CA . ILE A 1 994 ? -40.365 -5.537 68.970 1.00 84.50 994 ILE A CA 1
ATOM 6964 C C . ILE A 1 994 ? -39.356 -5.367 70.099 1.00 84.50 994 ILE A C 1
ATOM 6966 O O . ILE A 1 994 ? -39.747 -5.064 71.225 1.00 84.50 994 ILE A O 1
ATOM 6970 N N . ARG A 1 995 ? -38.066 -5.545 69.818 1.00 86.81 995 ARG A N 1
ATOM 6971 C CA . ARG A 1 995 ? -36.995 -5.165 70.745 1.00 86.81 995 ARG A CA 1
ATOM 6972 C C . ARG A 1 995 ? -36.422 -3.829 70.328 1.00 86.81 995 ARG A C 1
ATOM 6974 O O . ARG A 1 995 ? -35.910 -3.690 69.217 1.00 86.81 995 ARG A O 1
ATOM 6981 N N . LEU A 1 996 ? -36.554 -2.872 71.233 1.00 84.94 996 LEU A N 1
ATOM 6982 C CA . LEU A 1 996 ? -36.137 -1.494 71.046 1.00 84.94 996 LEU A CA 1
ATOM 6983 C C . LEU A 1 996 ? -34.611 -1.365 71.039 1.00 84.94 996 LEU A C 1
ATOM 6985 O O . LEU A 1 996 ? -33.876 -2.222 71.549 1.00 84.94 996 LEU A O 1
ATOM 6989 N N . SER A 1 997 ? -34.142 -0.285 70.428 1.00 83.88 997 SER A N 1
ATOM 6990 C CA . SER A 1 997 ? -32.732 0.056 70.367 1.00 83.88 997 SER A CA 1
ATOM 6991 C C . SER A 1 997 ? -32.261 0.626 71.713 1.00 83.88 997 SER A C 1
ATOM 6993 O O . SER A 1 997 ? -32.912 0.502 72.754 1.00 83.88 997 SER A O 1
ATOM 6995 N N . GLN A 1 998 ? -31.049 1.175 71.743 1.00 79.00 998 GLN A N 1
ATOM 6996 C CA . GLN A 1 998 ? -30.548 1.918 72.899 1.00 79.00 998 GLN A CA 1
ATOM 6997 C C . GLN A 1 998 ? -30.774 3.435 72.815 1.00 79.00 998 GLN A C 1
ATOM 6999 O O . GLN A 1 998 ? -30.296 4.156 73.693 1.00 79.00 998 GLN A O 1
ATOM 7004 N N . TYR A 1 999 ? -31.450 3.900 71.767 1.00 83.44 999 TYR A N 1
ATOM 7005 C CA . TYR A 1 999 ? -31.654 5.308 71.432 1.00 83.44 999 TYR A CA 1
ATOM 7006 C C . TYR A 1 999 ? -33.130 5.701 71.571 1.00 83.44 999 TYR A C 1
ATOM 7008 O O . TYR A 1 999 ? -33.917 4.944 72.138 1.00 83.44 999 TYR A O 1
ATOM 7016 N N . ASP A 1 1000 ? -33.499 6.893 71.102 1.00 83.25 1000 ASP A N 1
ATOM 7017 C CA . ASP A 1 1000 ? -34.893 7.325 71.112 1.00 83.25 1000 ASP A CA 1
ATOM 7018 C C . ASP A 1 1000 ? -35.635 6.563 70.013 1.00 83.25 1000 ASP A C 1
ATOM 7020 O O . ASP A 1 1000 ? -35.390 6.763 68.825 1.00 83.25 1000 ASP A O 1
ATOM 7024 N N . ASP A 1 1001 ? -36.555 5.678 70.389 1.00 86.12 1001 ASP A N 1
ATOM 7025 C CA . ASP A 1 1001 ? -37.377 4.953 69.424 1.00 86.12 1001 ASP A CA 1
ATOM 7026 C C . ASP A 1 1001 ? -38.805 5.504 69.418 1.00 86.12 1001 ASP A C 1
ATOM 7028 O O . ASP A 1 1001 ? -39.453 5.617 70.456 1.00 86.12 1001 ASP A O 1
ATOM 7032 N N . THR A 1 1002 ? -39.347 5.801 68.240 1.00 88.06 1002 THR A N 1
ATOM 7033 C CA . THR A 1 1002 ? -40.780 6.026 68.033 1.00 88.06 1002 THR A CA 1
ATOM 7034 C C . THR A 1 1002 ? -41.398 4.803 67.377 1.00 88.06 1002 THR A C 1
ATOM 7036 O O . THR A 1 1002 ? -41.167 4.531 66.203 1.00 88.06 1002 THR A O 1
ATOM 7039 N N . VAL A 1 1003 ? -42.234 4.079 68.113 1.00 86.12 1003 VAL A N 1
ATOM 7040 C CA . VAL A 1 1003 ? -42.983 2.923 67.619 1.00 86.12 1003 VAL A CA 1
ATOM 7041 C C . VAL A 1 1003 ? -44.393 3.350 67.238 1.00 86.12 1003 VAL A C 1
ATOM 7043 O O . VAL A 1 1003 ? -45.178 3.774 68.085 1.00 86.12 1003 VAL A O 1
ATOM 7046 N N . ASN A 1 1004 ? -44.747 3.182 65.970 1.00 83.31 1004 ASN A N 1
ATOM 7047 C CA . ASN A 1 1004 ? -46.097 3.375 65.456 1.00 83.31 1004 ASN A CA 1
ATOM 7048 C C . ASN A 1 1004 ? -46.770 2.015 65.247 1.00 83.31 1004 ASN A C 1
ATOM 7050 O O . ASN A 1 1004 ? -46.555 1.353 64.228 1.00 83.31 1004 ASN A O 1
ATOM 7054 N N . LEU A 1 1005 ? -47.590 1.605 66.218 1.00 78.38 1005 LEU A N 1
ATOM 7055 C CA . LEU A 1 1005 ? -48.409 0.395 66.136 1.00 78.38 1005 LEU A CA 1
ATOM 7056 C C . LEU A 1 1005 ? -49.665 0.637 65.286 1.00 78.38 1005 LEU A C 1
ATOM 7058 O O . LEU A 1 1005 ? -50.132 1.769 65.121 1.00 78.38 1005 LEU A O 1
ATOM 7062 N N . ARG A 1 1006 ? -50.253 -0.441 64.759 1.00 71.25 1006 ARG A N 1
ATOM 7063 C CA . ARG A 1 1006 ? -51.501 -0.365 63.986 1.00 71.25 1006 ARG A CA 1
ATOM 7064 C C . ARG A 1 1006 ? -52.713 -0.270 64.917 1.00 71.25 1006 ARG A C 1
ATOM 7066 O O . ARG A 1 1006 ? -52.810 -0.987 65.903 1.00 71.25 1006 ARG A O 1
ATOM 7073 N N . ALA A 1 1007 ? -53.716 0.517 64.531 1.00 58.19 1007 ALA A N 1
ATOM 7074 C CA . ALA A 1 1007 ? -55.009 0.525 65.210 1.00 58.19 1007 ALA A CA 1
ATOM 7075 C C . ALA A 1 1007 ? -55.766 -0.814 65.014 1.00 58.19 1007 ALA A C 1
ATOM 7077 O O . ALA A 1 1007 ? -56.292 -1.084 63.936 1.00 58.19 1007 ALA A O 1
ATOM 7078 N N . ALA A 1 1008 ? -55.809 -1.624 66.077 1.00 57.38 1008 ALA A N 1
ATOM 7079 C CA . ALA A 1 1008 ? -56.743 -2.719 66.376 1.00 57.38 1008 ALA A CA 1
ATOM 7080 C C . ALA A 1 1008 ? -56.967 -3.820 65.308 1.00 57.38 1008 ALA A C 1
ATOM 7082 O O . ALA A 1 1008 ? -57.881 -3.738 64.489 1.00 57.38 1008 ALA A O 1
ATOM 7083 N N . GLN A 1 1009 ? -56.231 -4.935 65.432 1.00 56.06 1009 GLN A N 1
ATOM 7084 C CA . GLN A 1 1009 ? -56.697 -6.291 65.083 1.00 56.06 1009 GLN A CA 1
ATOM 7085 C C . GLN A 1 1009 ? -56.197 -7.306 66.133 1.00 56.06 1009 GLN A C 1
ATOM 7087 O O . GLN A 1 1009 ? -55.310 -6.987 66.909 1.00 56.06 1009 GLN A O 1
ATOM 7092 N N . ASN A 1 1010 ? -56.795 -8.501 66.166 1.00 56.25 1010 ASN A N 1
ATOM 7093 C CA . ASN A 1 1010 ? -56.839 -9.497 67.258 1.00 56.25 1010 ASN A CA 1
ATOM 7094 C C . ASN A 1 1010 ? -55.504 -10.153 67.720 1.00 56.25 1010 ASN A C 1
ATOM 7096 O O . ASN A 1 1010 ? -55.520 -11.325 68.099 1.00 56.25 1010 ASN A O 1
ATOM 7100 N N . ALA A 1 1011 ? -54.362 -9.465 67.678 1.00 63.19 1011 ALA A N 1
ATOM 7101 C CA . ALA A 1 1011 ? -53.059 -9.988 68.097 1.00 63.19 1011 ALA A CA 1
ATOM 7102 C C . ALA A 1 1011 ? -52.369 -9.019 69.070 1.00 63.19 1011 ALA A C 1
ATOM 7104 O O . ALA A 1 1011 ? -52.372 -7.820 68.831 1.00 63.19 1011 ALA A O 1
ATOM 7105 N N . SER A 1 1012 ? -51.803 -9.559 70.151 1.00 73.12 1012 SER A N 1
ATOM 7106 C CA . SER A 1 1012 ? -51.010 -8.813 71.134 1.00 73.12 1012 SER A CA 1
ATOM 7107 C C . SER A 1 1012 ? -49.606 -8.526 70.604 1.00 73.12 1012 SER A C 1
ATOM 7109 O O . SER A 1 1012 ? -48.855 -9.480 70.377 1.00 73.12 1012 SER A O 1
ATOM 7111 N N . ASP A 1 1013 ? -49.224 -7.252 70.491 1.00 78.25 1013 ASP A N 1
ATOM 7112 C CA . ASP A 1 1013 ? -47.849 -6.871 70.160 1.00 78.25 1013 ASP A CA 1
ATOM 7113 C C . ASP A 1 1013 ? -46.997 -6.775 71.453 1.00 78.25 1013 ASP A C 1
ATOM 7115 O O . ASP A 1 1013 ? -47.407 -6.147 72.434 1.00 78.25 1013 ASP A O 1
ATOM 7119 N N . LYS A 1 1014 ? -45.813 -7.414 71.506 1.00 81.88 1014 LYS A N 1
ATOM 7120 C CA . LYS A 1 1014 ? -44.899 -7.355 72.674 1.00 81.88 1014 LYS A CA 1
ATOM 7121 C C . LYS A 1 1014 ? -43.754 -6.374 72.421 1.00 81.88 1014 LYS A C 1
ATOM 7123 O O . LYS A 1 1014 ? -42.976 -6.577 71.497 1.00 81.88 1014 LYS A O 1
ATOM 7128 N N . ILE A 1 1015 ? -43.589 -5.364 73.268 1.00 84.94 1015 ILE A N 1
ATOM 7129 C CA . ILE A 1 1015 ? -42.527 -4.355 73.151 1.00 84.94 1015 ILE A CA 1
ATOM 7130 C C . ILE A 1 1015 ? -41.528 -4.541 74.286 1.00 84.94 1015 ILE A C 1
ATOM 7132 O O . ILE A 1 1015 ? -41.874 -4.396 75.455 1.00 84.94 1015 ILE A O 1
ATOM 7136 N N . PHE A 1 1016 ? -40.285 -4.847 73.942 1.00 85.25 1016 PHE A N 1
ATOM 7137 C CA . PHE A 1 1016 ? -39.188 -5.050 74.875 1.00 85.25 1016 PHE A CA 1
ATOM 7138 C C . PHE A 1 1016 ? -38.297 -3.819 74.887 1.00 85.25 1016 PHE A C 1
ATOM 7140 O O . PHE A 1 1016 ? -37.680 -3.472 73.879 1.00 85.25 1016 PHE A O 1
ATOM 7147 N N . PHE A 1 1017 ? -38.200 -3.194 76.054 1.00 80.56 1017 PHE A N 1
ATOM 7148 C CA . PHE A 1 1017 ? -37.168 -2.201 76.312 1.00 80.56 1017 PHE A CA 1
ATOM 7149 C C . PHE A 1 1017 ? -35.799 -2.889 76.425 1.00 80.56 1017 PHE A C 1
ATOM 7151 O O . PHE A 1 1017 ? -35.720 -4.083 76.714 1.00 80.56 1017 PHE A O 1
ATOM 7158 N N . ASN A 1 1018 ? -34.719 -2.141 76.208 1.00 76.56 1018 ASN A N 1
ATOM 7159 C CA . ASN A 1 1018 ? -33.349 -2.657 76.168 1.00 76.56 1018 ASN A CA 1
ATOM 7160 C C . ASN A 1 1018 ? -32.489 -2.043 77.304 1.00 76.56 1018 ASN A C 1
ATOM 7162 O O . ASN A 1 1018 ? -32.627 -0.856 77.564 1.00 76.56 1018 ASN A O 1
ATOM 7166 N N . ASP A 1 1019 ? -31.600 -2.848 77.907 1.00 67.06 1019 ASP A N 1
ATOM 7167 C CA . ASP A 1 1019 ? -30.811 -2.783 79.175 1.00 67.06 1019 ASP A CA 1
ATOM 7168 C C . ASP A 1 1019 ? -30.727 -1.496 80.055 1.00 67.06 1019 ASP A C 1
ATOM 7170 O O . ASP A 1 1019 ? -30.822 -0.351 79.607 1.00 67.06 1019 ASP A O 1
ATOM 7174 N N . ALA A 1 1020 ? -30.460 -1.705 81.351 1.00 50.59 1020 ALA A N 1
ATOM 7175 C CA . ALA A 1 1020 ? -30.428 -0.719 82.431 1.00 50.59 1020 ALA A CA 1
ATOM 7176 C C . ALA A 1 1020 ? -29.183 0.199 82.412 1.00 50.59 1020 ALA A C 1
ATOM 7178 O O . ALA A 1 1020 ? -28.124 -0.155 82.928 1.00 50.59 1020 ALA A O 1
ATOM 7179 N N . GLY A 1 1021 ? -29.344 1.425 81.902 1.00 57.75 1021 GLY A N 1
ATOM 7180 C CA . GLY A 1 1021 ? -28.342 2.501 82.022 1.00 57.75 1021 GLY A CA 1
ATOM 7181 C C . GLY A 1 1021 ? -28.408 3.609 80.963 1.00 57.75 1021 GLY A C 1
ATOM 7182 O O . GLY A 1 1021 ? -27.404 4.276 80.729 1.00 57.75 1021 GLY A O 1
ATOM 7183 N N . LYS A 1 1022 ? -29.545 3.781 80.277 1.00 62.34 1022 LYS A N 1
ATOM 7184 C CA . LYS A 1 1022 ? -29.651 4.584 79.046 1.00 62.34 1022 LYS A CA 1
ATOM 7185 C C . LYS A 1 1022 ? -30.344 5.934 79.252 1.00 62.34 1022 LYS A C 1
ATOM 7187 O O . LYS A 1 1022 ? -31.092 6.118 80.206 1.00 62.34 1022 LYS A O 1
ATOM 7192 N N . THR A 1 1023 ? -30.078 6.856 78.326 1.00 52.25 1023 THR A N 1
ATOM 7193 C CA . THR A 1 1023 ? -30.461 8.280 78.342 1.00 52.25 1023 THR A CA 1
ATOM 7194 C C . THR A 1 1023 ? -31.544 8.650 77.313 1.00 52.25 1023 THR A C 1
ATOM 7196 O O . THR A 1 1023 ? -31.748 9.838 77.083 1.00 52.25 1023 THR A O 1
ATOM 7199 N N . GLY A 1 1024 ? -32.169 7.668 76.648 1.00 66.25 1024 GLY A N 1
ATOM 7200 C CA . GLY A 1 1024 ? -33.092 7.893 75.527 1.00 66.25 1024 GLY A CA 1
ATOM 7201 C C . GLY A 1 1024 ? -34.579 7.709 75.861 1.00 66.25 1024 GLY A C 1
ATOM 7202 O O . GLY A 1 1024 ? -34.936 6.904 76.724 1.00 66.25 1024 GLY A O 1
ATOM 7203 N N . LEU A 1 1025 ? -35.445 8.456 75.172 1.00 79.88 1025 LEU A N 1
ATOM 7204 C CA . LEU A 1 1025 ? -36.892 8.526 75.368 1.00 79.88 1025 LEU A CA 1
ATOM 7205 C C . LEU A 1 1025 ? -37.651 7.742 74.287 1.00 79.88 1025 LEU A C 1
ATOM 7207 O O . LEU A 1 1025 ? -37.733 8.160 73.134 1.00 79.88 1025 LEU A O 1
ATOM 7211 N N . ASN A 1 1026 ? -38.299 6.642 74.675 1.00 86.69 1026 ASN A N 1
ATOM 7212 C CA . ASN A 1 1026 ? -39.094 5.828 73.750 1.00 86.69 1026 ASN A CA 1
ATOM 7213 C C . ASN A 1 1026 ? -40.541 6.323 73.658 1.00 86.69 1026 ASN A C 1
ATOM 7215 O O . ASN A 1 1026 ? -41.209 6.451 74.676 1.00 86.69 1026 ASN A O 1
ATOM 7219 N N . THR A 1 1027 ? -41.078 6.536 72.462 1.00 88.88 1027 THR A N 1
ATOM 7220 C CA . THR A 1 1027 ? -42.477 6.924 72.240 1.00 88.88 1027 THR A CA 1
ATOM 7221 C C . THR A 1 1027 ? -43.250 5.795 71.569 1.00 88.88 1027 THR A C 1
ATOM 7223 O O . THR A 1 1027 ? -42.863 5.314 70.513 1.00 88.88 1027 THR A O 1
ATOM 7226 N N . ILE A 1 1028 ? -44.381 5.388 72.141 1.00 87.38 1028 ILE A N 1
ATOM 7227 C CA . ILE A 1 1028 ? -45.224 4.307 71.624 1.00 87.38 1028 ILE A CA 1
ATOM 7228 C C . ILE A 1 1028 ? -46.600 4.873 71.276 1.00 87.38 1028 ILE A C 1
ATOM 7230 O O . ILE A 1 1028 ? -47.329 5.374 72.136 1.00 87.38 1028 ILE A O 1
ATOM 7234 N N . ASN A 1 1029 ? -46.973 4.768 70.005 1.00 86.44 1029 ASN A N 1
ATOM 7235 C CA . ASN A 1 1029 ? -48.245 5.219 69.453 1.00 86.44 1029 ASN A CA 1
ATOM 7236 C C . ASN A 1 1029 ? -49.135 4.016 69.119 1.00 86.44 1029 ASN A C 1
ATOM 7238 O O . ASN A 1 1029 ? -48.649 3.000 68.633 1.00 86.44 1029 ASN A O 1
ATOM 7242 N N . GLY A 1 1030 ? -50.448 4.141 69.340 1.00 80.31 1030 GLY A N 1
ATOM 7243 C CA . GLY A 1 1030 ? -51.422 3.107 68.959 1.00 80.31 1030 GLY A CA 1
ATOM 7244 C C . GLY A 1 1030 ? -51.563 1.927 69.929 1.00 80.31 1030 GLY A C 1
ATOM 7245 O O . GLY A 1 1030 ? -52.291 0.997 69.611 1.00 80.31 1030 GLY A O 1
ATOM 7246 N N . PHE A 1 1031 ? -50.927 1.981 71.105 1.00 81.19 1031 PHE A N 1
ATOM 7247 C CA . PHE A 1 1031 ? -50.957 0.919 72.120 1.00 81.19 1031 PHE A CA 1
ATOM 7248 C C . PHE A 1 1031 ? -52.368 0.663 72.680 1.00 81.19 1031 PHE A C 1
ATOM 7250 O O . PHE A 1 1031 ? -53.050 1.609 73.099 1.00 81.19 1031 PHE A O 1
ATOM 7257 N N . VAL A 1 1032 ? -52.777 -0.608 72.749 1.00 77.38 1032 VAL A N 1
ATOM 7258 C CA . VAL A 1 1032 ? -54.085 -1.080 73.234 1.00 77.38 1032 VAL A CA 1
ATOM 7259 C C . VAL A 1 1032 ? -53.927 -1.979 74.470 1.00 77.38 1032 VAL A C 1
ATOM 7261 O O . VAL A 1 1032 ? -53.674 -3.175 74.363 1.00 77.38 1032 VAL A O 1
ATOM 7264 N N . GLY A 1 1033 ? -54.149 -1.430 75.669 1.00 71.00 1033 GLY A N 1
ATOM 7265 C CA . GLY A 1 1033 ? -54.115 -2.180 76.939 1.00 71.00 1033 GLY A CA 1
ATOM 7266 C C . GLY A 1 1033 ? -55.463 -2.783 77.390 1.00 71.00 1033 GLY A C 1
ATOM 7267 O O . GLY A 1 1033 ? -56.530 -2.274 77.047 1.00 71.00 1033 GLY A O 1
ATOM 7268 N N . GLY A 1 1034 ? -55.426 -3.830 78.234 1.00 63.44 1034 GLY A N 1
ATOM 7269 C CA . GLY A 1 1034 ? -56.563 -4.246 79.085 1.00 63.44 1034 GLY A CA 1
ATOM 7270 C C . GLY A 1 1034 ? -57.538 -5.315 78.550 1.00 63.44 1034 GLY A C 1
ATOM 7271 O O . GLY A 1 1034 ? -58.627 -5.459 79.104 1.00 63.44 1034 GLY A O 1
ATOM 7272 N N . SER A 1 1035 ? -57.176 -6.079 77.514 1.00 62.38 1035 SER A N 1
ATOM 7273 C CA . SER A 1 1035 ? -57.959 -7.202 76.956 1.00 62.38 1035 SER A CA 1
ATOM 7274 C C . SER A 1 1035 ? -57.109 -8.480 76.807 1.00 62.38 1035 SER A C 1
ATOM 7276 O O . SER A 1 1035 ? -55.899 -8.438 77.016 1.00 62.38 1035 SER A O 1
ATOM 7278 N N . ALA A 1 1036 ? -57.718 -9.620 76.448 1.00 60.62 1036 ALA A N 1
ATOM 7279 C CA . ALA A 1 1036 ? -56.999 -10.885 76.205 1.00 60.62 1036 ALA A CA 1
ATOM 7280 C C . ALA A 1 1036 ? -56.069 -10.847 74.971 1.00 60.62 1036 ALA A C 1
ATOM 7282 O O . ALA A 1 1036 ? -55.235 -11.729 74.807 1.00 60.62 1036 ALA A O 1
ATOM 7283 N N . SER A 1 1037 ? -56.217 -9.828 74.123 1.00 66.00 1037 SER A N 1
ATOM 7284 C CA . SER A 1 1037 ? -55.382 -9.538 72.954 1.00 66.00 1037 SER A CA 1
ATOM 7285 C C . SER A 1 1037 ? -54.805 -8.119 73.050 1.00 66.00 1037 SER A C 1
ATOM 7287 O O . SER A 1 1037 ? -54.806 -7.379 72.073 1.00 66.00 1037 SER A O 1
ATOM 7289 N N . ALA A 1 1038 ? -54.430 -7.698 74.264 1.00 74.31 1038 ALA A N 1
ATOM 7290 C CA . ALA A 1 1038 ? -53.795 -6.407 74.518 1.00 74.31 1038 ALA A CA 1
ATOM 7291 C C . ALA A 1 1038 ? -52.299 -6.435 74.220 1.00 74.31 1038 ALA A C 1
ATOM 7293 O O . ALA A 1 1038 ? -51.652 -7.470 74.388 1.00 74.31 1038 ALA A O 1
ATOM 7294 N N . ASP A 1 1039 ? -51.766 -5.277 73.859 1.00 78.69 1039 ASP A N 1
ATOM 7295 C CA . ASP A 1 1039 ? -50.334 -5.061 73.711 1.00 78.69 1039 ASP A CA 1
ATOM 7296 C C . ASP A 1 1039 ? -49.635 -5.160 75.072 1.00 78.69 1039 ASP A C 1
ATOM 7298 O O . ASP A 1 1039 ? -50.214 -4.871 76.128 1.00 78.69 1039 ASP A O 1
ATOM 7302 N N . ILE A 1 1040 ? -48.379 -5.597 75.052 1.00 80.06 1040 ILE A N 1
ATOM 7303 C CA . ILE A 1 1040 ? -47.587 -5.899 76.245 1.00 80.06 1040 ILE A CA 1
ATOM 7304 C C . ILE A 1 1040 ? -46.324 -5.049 76.218 1.00 80.06 1040 ILE A C 1
ATOM 7306 O O . ILE A 1 1040 ? -45.557 -5.092 75.259 1.00 80.06 1040 ILE A O 1
ATOM 7310 N N . LEU A 1 1041 ? -46.075 -4.325 77.306 1.00 81.75 1041 LEU A N 1
ATOM 7311 C CA . LEU A 1 1041 ? -44.774 -3.717 77.569 1.00 81.75 1041 LEU A CA 1
ATOM 7312 C C . LEU A 1 1041 ? -43.961 -4.674 78.432 1.00 81.75 1041 LEU A C 1
ATOM 7314 O O . LEU A 1 1041 ? -44.444 -5.149 79.455 1.00 81.75 1041 LEU A O 1
ATOM 7318 N N . ASN A 1 1042 ? -42.733 -4.959 78.022 1.00 80.06 1042 ASN A N 1
ATOM 7319 C CA . ASN A 1 1042 ? -41.820 -5.820 78.745 1.00 80.06 1042 ASN A CA 1
ATOM 7320 C C . ASN A 1 1042 ? -40.648 -4.996 79.288 1.00 80.06 1042 ASN A C 1
ATOM 7322 O O . ASN A 1 1042 ? -39.854 -4.428 78.535 1.00 80.06 1042 ASN A O 1
ATOM 7326 N N . PHE A 1 1043 ? -40.541 -4.971 80.614 1.00 78.62 1043 PHE A N 1
ATOM 7327 C CA . PHE A 1 1043 ? -39.547 -4.193 81.350 1.00 78.62 1043 PHE A CA 1
ATOM 7328 C C . PHE A 1 1043 ? -38.392 -5.045 81.893 1.00 78.62 1043 PHE A C 1
ATOM 7330 O O . PHE A 1 1043 ? -37.679 -4.596 82.791 1.00 78.62 1043 PHE A O 1
ATOM 7337 N N . ASN A 1 1044 ? -38.183 -6.256 81.363 1.00 76.62 1044 ASN A N 1
ATOM 7338 C CA . ASN A 1 1044 ? -37.160 -7.183 81.863 1.00 76.62 1044 ASN A CA 1
ATOM 7339 C C . ASN A 1 1044 ? -35.729 -6.651 81.745 1.00 76.62 1044 ASN A C 1
ATOM 7341 O O . ASN A 1 1044 ? -34.842 -7.102 82.466 1.00 76.62 1044 ASN A O 1
ATOM 7345 N N . ALA A 1 1045 ? -35.515 -5.673 80.865 1.00 73.31 1045 ALA A N 1
ATOM 7346 C CA . ALA A 1 1045 ? -34.274 -4.915 80.775 1.00 73.31 1045 ALA A CA 1
ATOM 7347 C C . ALA A 1 1045 ? -33.972 -4.070 82.024 1.00 73.31 1045 ALA A C 1
ATOM 7349 O O . ALA A 1 1045 ? -32.818 -3.765 82.301 1.00 73.31 1045 ALA A O 1
ATOM 7350 N N . PHE A 1 1046 ? -34.995 -3.670 82.777 1.00 74.44 1046 PHE A N 1
ATOM 7351 C CA . PHE A 1 1046 ? -34.862 -2.756 83.910 1.00 74.44 1046 PHE A CA 1
ATOM 7352 C C . PHE A 1 1046 ? -34.977 -3.481 85.251 1.00 74.44 1046 PHE A C 1
ATOM 7354 O O . PHE A 1 1046 ? -34.220 -3.209 86.185 1.00 74.44 1046 PHE A O 1
ATOM 7361 N N . ILE A 1 1047 ? -35.922 -4.416 85.343 1.00 73.31 1047 ILE A N 1
ATOM 7362 C CA . ILE A 1 1047 ? -36.253 -5.171 86.553 1.00 73.31 1047 ILE A CA 1
ATOM 7363 C C . ILE A 1 1047 ? -36.623 -6.607 86.186 1.00 73.31 1047 ILE A C 1
ATOM 7365 O O . ILE A 1 1047 ? -37.020 -6.863 85.063 1.00 73.31 1047 ILE A O 1
ATOM 7369 N N . THR A 1 1048 ? -36.570 -7.547 87.128 1.00 74.50 1048 THR A N 1
ATOM 7370 C CA . THR A 1 1048 ? -37.212 -8.868 86.962 1.00 74.50 1048 THR A CA 1
ATOM 7371 C C . THR A 1 1048 ? -38.532 -8.849 87.731 1.00 74.50 1048 THR A C 1
ATOM 7373 O O . THR A 1 1048 ? -38.500 -9.126 88.931 1.00 74.50 1048 THR A O 1
ATOM 7376 N N . PRO A 1 1049 ? -39.674 -8.460 87.129 1.00 66.69 1049 PRO A N 1
ATOM 7377 C CA . PRO A 1 1049 ? -40.856 -8.079 87.893 1.00 66.69 1049 PRO A CA 1
ATOM 7378 C C . PRO A 1 1049 ? -41.345 -9.245 88.762 1.00 66.69 1049 PRO A C 1
ATOM 7380 O O . PRO A 1 1049 ? -41.566 -10.340 88.261 1.00 66.69 1049 PRO A O 1
ATOM 7383 N N . ALA A 1 1050 ? -41.506 -9.047 90.068 1.00 63.47 1050 ALA A N 1
ATOM 7384 C CA . ALA A 1 1050 ? -42.025 -10.081 90.973 1.00 63.47 1050 ALA A CA 1
ATOM 7385 C C . ALA A 1 1050 ? -43.524 -9.896 91.269 1.00 63.47 1050 ALA A C 1
ATOM 7387 O O . ALA A 1 1050 ? -44.221 -10.841 91.632 1.00 63.47 1050 ALA A O 1
ATOM 7388 N N . SER A 1 1051 ? -44.013 -8.661 91.135 1.00 63.53 1051 SER A N 1
ATOM 7389 C CA . SER A 1 1051 ? -45.412 -8.269 91.303 1.00 63.53 1051 SER A CA 1
ATOM 7390 C C . SER A 1 1051 ? -45.637 -6.890 90.676 1.00 63.53 1051 SER A C 1
ATOM 7392 O O . SER A 1 1051 ? -44.682 -6.130 90.493 1.00 63.53 1051 SER A O 1
ATOM 7394 N N . ALA A 1 1052 ? -46.888 -6.542 90.378 1.00 62.19 1052 ALA A N 1
ATOM 7395 C CA . ALA A 1 1052 ? -47.276 -5.164 90.097 1.00 62.19 1052 ALA A CA 1
ATOM 7396 C C . ALA A 1 1052 ? -48.241 -4.663 91.167 1.00 62.19 1052 ALA A C 1
ATOM 7398 O O . ALA A 1 1052 ? -49.139 -5.390 91.599 1.00 62.19 1052 ALA A O 1
ATOM 7399 N N . SER A 1 1053 ? -48.067 -3.410 91.572 1.00 62.19 1053 SER A N 1
ATOM 7400 C CA . SER A 1 1053 ? -48.871 -2.781 92.613 1.00 62.19 1053 SER A CA 1
ATOM 7401 C C . SER A 1 1053 ? -49.468 -1.474 92.104 1.00 62.19 1053 SER A C 1
ATOM 7403 O O . SER A 1 1053 ? -48.782 -0.628 91.532 1.00 62.19 1053 SER A O 1
ATOM 7405 N N . VAL A 1 1054 ? -50.771 -1.296 92.311 1.00 57.00 1054 VAL A N 1
ATOM 7406 C CA . VAL A 1 1054 ? -51.453 -0.030 92.031 1.00 57.00 1054 VAL A CA 1
ATOM 7407 C C . VAL A 1 1054 ? -51.367 0.816 93.295 1.00 57.00 1054 VAL A C 1
ATOM 7409 O O . VAL A 1 1054 ? -51.956 0.454 94.311 1.00 57.00 1054 VAL A O 1
ATOM 7412 N N . LEU A 1 1055 ? -50.643 1.937 93.245 1.00 56.66 1055 LEU A N 1
ATOM 7413 C CA . LEU A 1 1055 ? -50.536 2.845 94.396 1.00 56.66 1055 LEU A CA 1
ATOM 7414 C C . LEU A 1 1055 ? -51.790 3.716 94.573 1.00 56.66 1055 LEU A C 1
ATOM 7416 O O . LEU A 1 1055 ? -52.018 4.228 95.671 1.00 56.66 1055 LEU A O 1
ATOM 7420 N N . GLY A 1 1056 ? -52.628 3.801 93.532 1.00 55.66 1056 GLY A N 1
ATOM 7421 C CA . GLY A 1 1056 ? -53.898 4.530 93.517 1.00 55.66 1056 GLY A CA 1
ATOM 7422 C C . GLY A 1 1056 ? -53.756 6.000 93.108 1.00 55.66 1056 GLY A C 1
ATOM 7423 O O . GLY A 1 1056 ? -52.707 6.418 92.622 1.00 55.66 1056 GLY A O 1
ATOM 7424 N N . ASP A 1 1057 ? -54.844 6.760 93.282 1.00 52.59 1057 ASP A N 1
ATOM 7425 C CA . ASP A 1 1057 ? -54.911 8.225 93.112 1.00 52.59 1057 ASP A CA 1
ATOM 7426 C C . ASP A 1 1057 ? -53.872 8.905 94.025 1.00 52.59 1057 ASP A C 1
ATOM 7428 O O . ASP A 1 1057 ? -53.619 8.372 95.106 1.00 52.59 1057 ASP A O 1
ATOM 7432 N N . ALA A 1 1058 ? -53.286 10.041 93.621 1.00 49.94 1058 ALA A N 1
ATOM 7433 C CA . ALA A 1 1058 ? -52.084 10.713 94.170 1.00 49.94 1058 ALA A CA 1
ATOM 7434 C C . ALA A 1 1058 ? -52.075 11.058 95.692 1.00 49.94 1058 ALA A C 1
ATOM 7436 O O . ALA A 1 1058 ? -51.859 12.198 96.095 1.00 49.94 1058 ALA A O 1
ATOM 7437 N N . SER A 1 1059 ? -52.305 10.079 96.569 1.00 49.75 1059 SER A N 1
ATOM 7438 C CA . SER A 1 1059 ? -52.685 10.263 97.977 1.00 49.75 1059 SER A CA 1
ATOM 7439 C C . SER A 1 1059 ? -52.093 9.212 98.932 1.00 49.75 1059 SER A C 1
ATOM 7441 O O . SER A 1 1059 ? -52.596 9.029 100.039 1.00 49.75 1059 SER A O 1
ATOM 7443 N N . ASN A 1 1060 ? -50.989 8.553 98.550 1.00 51.91 1060 ASN A N 1
ATOM 7444 C CA . ASN A 1 1060 ? -50.271 7.577 99.388 1.00 51.91 1060 ASN A CA 1
ATOM 7445 C C . ASN A 1 1060 ? -48.820 8.023 99.694 1.00 51.91 1060 ASN A C 1
ATOM 7447 O O . ASN A 1 1060 ? -47.866 7.502 99.109 1.00 51.91 1060 ASN A O 1
ATOM 7451 N N . PRO A 1 1061 ? -48.612 9.004 100.594 1.00 50.91 1061 PRO A N 1
ATOM 7452 C CA . PRO A 1 1061 ? -47.273 9.437 100.982 1.00 50.91 1061 PRO A CA 1
ATOM 7453 C C . PRO A 1 1061 ? -46.523 8.340 101.751 1.00 50.91 1061 PRO A C 1
ATOM 7455 O O . PRO A 1 1061 ? -47.073 7.706 102.651 1.00 50.91 1061 PRO A O 1
ATOM 7458 N N . GLY A 1 1062 ? -45.248 8.129 101.411 1.00 54.62 1062 GLY A N 1
ATOM 7459 C CA . GLY A 1 1062 ? -44.381 7.164 102.094 1.00 54.62 1062 GLY A CA 1
ATOM 7460 C C . GLY A 1 1062 ? -44.585 5.696 101.699 1.00 54.62 1062 GLY A C 1
ATOM 7461 O O . GLY A 1 1062 ? -44.153 4.808 102.434 1.00 54.62 1062 GLY A O 1
ATOM 7462 N N . ALA A 1 1063 ? -45.226 5.415 100.556 1.00 60.12 1063 ALA A N 1
ATOM 7463 C CA . ALA A 1 1063 ? -45.298 4.058 100.018 1.00 60.12 1063 ALA A CA 1
ATOM 7464 C C . ALA A 1 1063 ? -43.883 3.506 99.778 1.00 60.12 1063 ALA A C 1
ATOM 7466 O O . ALA A 1 1063 ? -43.059 4.146 99.120 1.00 60.12 1063 ALA A O 1
ATOM 7467 N N . ALA A 1 1064 ? -43.608 2.327 100.341 1.00 66.81 1064 ALA A N 1
ATOM 7468 C CA . ALA A 1 1064 ? -42.320 1.680 100.177 1.00 66.81 1064 ALA A CA 1
ATOM 7469 C C . ALA A 1 1064 ? -42.170 1.157 98.745 1.00 66.81 1064 ALA A C 1
ATOM 7471 O O . ALA A 1 1064 ? -42.990 0.353 98.289 1.00 66.81 1064 ALA A O 1
ATOM 7472 N N . ILE A 1 1065 ? -41.118 1.593 98.055 1.00 68.75 1065 ILE A N 1
ATOM 7473 C CA . ILE A 1 1065 ? -40.758 1.057 96.742 1.00 68.75 1065 ILE A CA 1
ATOM 7474 C C . ILE A 1 1065 ? -39.957 -0.223 96.969 1.00 68.75 1065 ILE A C 1
ATOM 7476 O O . ILE A 1 1065 ? -38.835 -0.209 97.479 1.00 68.75 1065 ILE A O 1
ATOM 7480 N N . ALA A 1 1066 ? -40.574 -1.349 96.629 1.00 73.88 1066 ALA A N 1
ATOM 7481 C CA . ALA A 1 1066 ? -39.956 -2.657 96.669 1.00 73.88 1066 ALA A CA 1
ATOM 7482 C C . ALA A 1 1066 ? -39.113 -2.867 95.411 1.00 73.88 1066 ALA A C 1
ATOM 7484 O O . ALA A 1 1066 ? -39.497 -2.481 94.304 1.00 73.88 1066 ALA A O 1
ATOM 7485 N N . ASN A 1 1067 ? -37.972 -3.528 95.592 1.00 77.69 1067 ASN A N 1
ATOM 7486 C CA . ASN A 1 1067 ? -37.142 -3.953 94.477 1.00 77.69 1067 ASN A CA 1
ATOM 7487 C C . ASN A 1 1067 ? -37.954 -4.848 93.522 1.00 77.69 1067 ASN A C 1
ATOM 7489 O O . ASN A 1 1067 ? -38.769 -5.653 93.978 1.00 77.69 1067 ASN A O 1
ATOM 7493 N N . ASN A 1 1068 ? -37.703 -4.742 92.216 1.00 75.88 1068 ASN A N 1
ATOM 7494 C CA . ASN A 1 1068 ? -38.325 -5.558 91.173 1.00 75.88 1068 ASN A CA 1
ATOM 7495 C C . ASN A 1 1068 ? -39.863 -5.446 91.089 1.00 75.88 1068 ASN A C 1
ATOM 7497 O O . ASN A 1 1068 ? -40.556 -6.434 90.839 1.00 75.88 1068 ASN A O 1
ATOM 7501 N N . THR A 1 1069 ? -40.414 -4.249 91.302 1.00 76.38 1069 THR A N 1
ATOM 7502 C CA . THR A 1 1069 ? -41.870 -4.013 91.274 1.00 76.38 1069 THR A CA 1
ATOM 7503 C C . THR A 1 1069 ? -42.242 -2.927 90.263 1.00 76.38 1069 THR A C 1
ATOM 7505 O O . THR A 1 1069 ? -41.535 -1.927 90.127 1.00 76.38 1069 THR A O 1
ATOM 7508 N N . VAL A 1 1070 ? -43.365 -3.123 89.561 1.00 79.69 1070 VAL A N 1
ATOM 7509 C CA . VAL A 1 1070 ? -43.980 -2.105 88.692 1.00 79.69 1070 VAL A CA 1
ATOM 7510 C C . VAL A 1 1070 ? -45.096 -1.406 89.462 1.00 79.69 1070 VAL A C 1
ATOM 7512 O O . VAL A 1 1070 ? -46.019 -2.054 89.962 1.00 79.69 1070 VAL A O 1
ATOM 7515 N N . TYR A 1 1071 ? -45.024 -0.084 89.543 1.00 78.19 1071 TYR A N 1
ATOM 7516 C CA . TYR A 1 1071 ? -45.993 0.770 90.209 1.00 78.19 1071 TYR A CA 1
ATOM 7517 C C . TYR A 1 1071 ? -46.768 1.596 89.199 1.00 78.19 1071 TYR A C 1
ATOM 7519 O O . TYR A 1 1071 ? -46.202 2.105 88.238 1.00 78.19 1071 TYR A O 1
ATOM 7527 N N . ARG A 1 1072 ? -48.066 1.773 89.440 1.00 79.25 1072 ARG A N 1
ATOM 7528 C CA . ARG A 1 1072 ? -48.904 2.677 88.650 1.00 79.25 1072 ARG A CA 1
ATOM 7529 C C . ARG A 1 1072 ? -49.505 3.776 89.518 1.00 79.25 1072 ARG A C 1
ATOM 7531 O O . ARG A 1 1072 ? -50.045 3.484 90.588 1.00 79.25 1072 ARG A O 1
ATOM 7538 N N . ILE A 1 1073 ? -49.433 5.006 89.012 1.00 79.94 1073 ILE A N 1
ATOM 7539 C CA . ILE A 1 1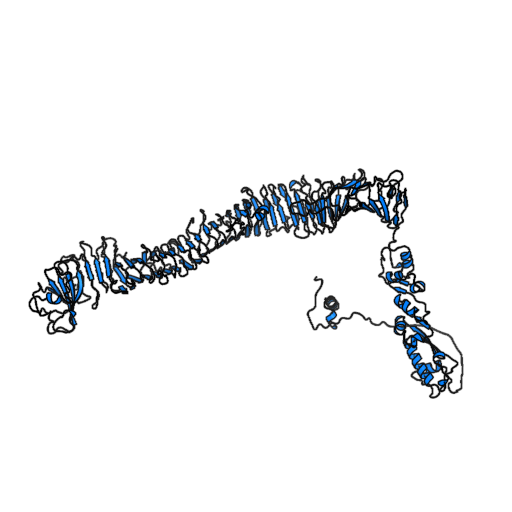073 ? -49.956 6.233 89.618 1.00 79.94 1073 ILE A CA 1
ATOM 7540 C C . ILE A 1 1073 ? -50.925 6.865 88.622 1.00 79.94 1073 ILE A C 1
ATOM 7542 O O . ILE A 1 1073 ? -50.560 7.126 87.478 1.00 79.94 1073 ILE A O 1
ATOM 7546 N N . ASP A 1 1074 ? -52.158 7.109 89.049 1.00 78.44 1074 ASP A N 1
ATOM 7547 C CA . ASP A 1 1074 ? -53.172 7.746 88.211 1.00 78.44 1074 ASP A CA 1
ATOM 7548 C C . ASP A 1 1074 ? -53.276 9.232 88.594 1.00 78.44 1074 ASP A C 1
ATOM 7550 O O . ASP A 1 1074 ? -53.745 9.559 89.678 1.00 78.44 1074 ASP A O 1
ATOM 7554 N N . ALA A 1 1075 ? -52.824 10.134 87.716 1.00 77.50 1075 ALA A N 1
ATOM 7555 C CA . ALA A 1 1075 ? -52.805 11.584 87.956 1.00 77.50 1075 ALA A CA 1
ATOM 7556 C C . ALA A 1 1075 ? -54.148 12.275 87.641 1.00 77.50 1075 ALA A C 1
ATOM 7558 O O . ALA A 1 1075 ? -54.331 13.453 87.954 1.00 77.50 1075 ALA A O 1
ATOM 7559 N N . ASN A 1 1076 ? -55.072 11.564 86.975 1.00 76.88 1076 ASN A N 1
ATOM 7560 C CA . ASN A 1 1076 ? -56.445 11.987 86.642 1.00 76.88 1076 ASN A CA 1
ATOM 7561 C C . ASN A 1 1076 ? -56.586 13.342 85.908 1.00 76.88 1076 ASN A C 1
ATOM 7563 O O . ASN A 1 1076 ? -57.685 13.879 85.774 1.00 76.88 1076 ASN A O 1
ATOM 7567 N N . THR A 1 1077 ? -55.487 13.881 85.383 1.00 83.38 1077 THR A N 1
ATOM 7568 C CA . THR A 1 1077 ? -55.390 15.137 84.629 1.00 83.38 1077 THR A CA 1
ATOM 7569 C C . THR A 1 1077 ? -54.489 14.933 83.411 1.00 83.38 1077 THR A C 1
ATOM 7571 O O . THR A 1 1077 ? -53.874 13.876 83.267 1.00 83.38 1077 THR A O 1
ATOM 7574 N N . ALA A 1 1078 ? -54.443 15.891 82.484 1.00 85.62 1078 ALA A N 1
ATOM 7575 C CA . ALA A 1 1078 ? -53.503 15.830 81.367 1.00 85.62 1078 ALA A CA 1
ATOM 7576 C C . ALA A 1 1078 ? -52.070 16.033 81.882 1.00 85.62 1078 ALA A C 1
ATOM 7578 O O . ALA A 1 1078 ? -51.824 16.980 82.630 1.00 85.62 1078 ALA A O 1
ATOM 7579 N N . ILE A 1 1079 ? -51.152 15.152 81.484 1.00 87.69 1079 ILE A N 1
ATOM 7580 C CA . ILE A 1 1079 ? -49.760 15.157 81.959 1.00 87.69 1079 ILE A CA 1
ATOM 7581 C C . ILE A 1 1079 ? -48.746 15.528 80.875 1.00 87.69 1079 ILE A C 1
ATOM 7583 O O . ILE A 1 1079 ? -47.561 15.598 81.159 1.00 87.69 1079 ILE A O 1
ATOM 7587 N N . THR A 1 1080 ? -49.178 15.835 79.647 1.00 86.88 1080 THR A N 1
ATOM 7588 C CA . THR A 1 1080 ? -48.275 16.372 78.616 1.00 86.88 1080 THR A CA 1
ATOM 7589 C C . THR A 1 1080 ? -47.446 17.554 79.150 1.00 86.88 1080 THR A C 1
ATOM 7591 O O . THR A 1 1080 ? -48.003 18.504 79.703 1.00 86.88 1080 THR A O 1
ATOM 7594 N N . ASN A 1 1081 ? -46.129 17.525 78.914 1.00 84.12 1081 ASN A N 1
ATOM 7595 C CA . ASN A 1 1081 ? -45.133 18.504 79.382 1.00 84.12 1081 ASN A CA 1
ATOM 7596 C C . ASN A 1 1081 ? -44.873 18.504 80.900 1.00 84.12 1081 ASN A C 1
ATOM 7598 O O . ASN A 1 1081 ? -44.344 19.489 81.422 1.00 84.12 1081 ASN A O 1
ATOM 7602 N N . LYS A 1 1082 ? -45.246 17.441 81.617 1.00 86.06 1082 LYS A N 1
ATOM 7603 C CA . LYS A 1 1082 ? -44.829 17.230 83.005 1.00 86.06 1082 LYS A CA 1
ATOM 7604 C C . LYS A 1 1082 ? -43.540 16.407 83.032 1.00 86.06 1082 LYS A C 1
ATOM 7606 O O . LYS A 1 1082 ? -43.386 15.474 82.260 1.00 86.06 1082 LYS A O 1
ATOM 7611 N N . ASP A 1 1083 ? -42.614 16.780 83.911 1.00 83.56 1083 ASP A N 1
ATOM 7612 C CA . ASP A 1 1083 ? -41.376 16.043 84.176 1.00 83.56 1083 ASP A CA 1
ATOM 7613 C C . ASP A 1 1083 ? -41.377 15.572 85.633 1.00 83.56 1083 ASP A C 1
ATOM 7615 O O . ASP A 1 1083 ? -40.980 16.294 86.557 1.00 83.56 1083 ASP A O 1
ATOM 7619 N N . PHE A 1 1084 ? -41.869 14.354 85.851 1.00 84.12 1084 PHE A N 1
ATOM 7620 C CA . PHE A 1 1084 ? -41.908 13.749 87.177 1.00 84.12 1084 PHE A CA 1
ATOM 7621 C C . PHE A 1 1084 ? -40.557 13.155 87.602 1.00 84.12 1084 PHE A C 1
ATOM 7623 O O . PHE A 1 1084 ? -40.471 12.674 88.721 1.00 84.12 1084 PHE A O 1
ATOM 7630 N N . GLY A 1 1085 ? -39.507 13.221 86.778 1.00 79.31 1085 GLY A N 1
ATOM 7631 C CA . GLY A 1 1085 ? -38.118 12.960 87.184 1.00 79.31 1085 GLY A CA 1
ATOM 7632 C C . GLY A 1 1085 ? -37.389 14.219 87.669 1.00 79.31 1085 GLY A C 1
ATOM 7633 O O . GLY A 1 1085 ? -36.248 14.167 88.112 1.00 79.31 1085 GLY A O 1
ATOM 7634 N N . GLY A 1 1086 ? -38.047 15.378 87.607 1.00 84.38 1086 GLY A N 1
ATOM 7635 C CA . GLY A 1 1086 ? -37.441 16.659 87.941 1.00 84.38 1086 GLY A CA 1
ATOM 7636 C C . GLY A 1 1086 ? -38.435 17.613 88.580 1.00 84.38 1086 GLY A C 1
ATOM 7637 O O . GLY A 1 1086 ? -38.879 17.423 89.717 1.00 84.38 1086 GLY A O 1
ATOM 7638 N N . ALA A 1 1087 ? -38.768 18.685 87.860 1.00 84.19 1087 ALA A N 1
ATOM 7639 C CA . ALA A 1 1087 ? -39.504 19.823 88.412 1.00 84.19 1087 ALA A CA 1
ATOM 7640 C C . ALA A 1 1087 ? -40.908 19.463 88.932 1.00 84.19 1087 ALA A C 1
ATOM 7642 O O . ALA A 1 1087 ? -41.403 20.111 89.856 1.00 84.19 1087 ALA A O 1
ATOM 7643 N N . ASN A 1 1088 ? -41.544 18.435 88.365 1.00 86.12 1088 ASN A N 1
ATOM 7644 C CA . ASN A 1 1088 ? -42.879 17.988 88.752 1.00 86.12 1088 ASN A CA 1
ATOM 7645 C C . ASN A 1 1088 ? -42.857 16.743 89.652 1.00 86.12 1088 ASN A C 1
ATOM 7647 O O . ASN A 1 1088 ? -43.929 16.290 90.035 1.00 86.12 1088 ASN A O 1
ATOM 7651 N N . PHE A 1 1089 ? -41.693 16.217 90.067 1.00 82.00 1089 PHE A N 1
ATOM 7652 C CA . PHE A 1 1089 ? -41.610 15.042 90.956 1.00 82.00 1089 PHE A CA 1
ATOM 7653 C C . PHE A 1 1089 ? -42.463 15.209 92.225 1.00 82.00 1089 PHE A C 1
ATOM 7655 O O . PHE A 1 1089 ? -43.178 14.297 92.630 1.00 82.00 1089 PHE A O 1
ATOM 7662 N N . GLY A 1 1090 ? -42.479 16.414 92.809 1.00 74.44 1090 GLY A N 1
ATOM 7663 C CA . GLY A 1 1090 ? -43.301 16.748 93.979 1.00 74.44 1090 GLY A CA 1
ATOM 7664 C C . GLY A 1 1090 ? -44.816 16.590 93.768 1.00 74.44 1090 GLY A C 1
ATOM 7665 O O . GLY A 1 1090 ? -45.551 16.369 94.732 1.00 74.44 1090 GLY A O 1
ATOM 7666 N N . GLU A 1 1091 ? -45.289 16.666 92.522 1.00 80.00 1091 GLU A N 1
ATOM 7667 C CA . GLU A 1 1091 ? -46.699 16.483 92.159 1.00 80.00 1091 GLU A CA 1
ATOM 7668 C C . GLU A 1 1091 ? -47.142 15.015 92.245 1.00 80.00 1091 GLU A C 1
ATOM 7670 O O . GLU A 1 1091 ? -48.338 14.753 92.335 1.00 80.00 1091 GLU A O 1
ATOM 7675 N N . LEU A 1 1092 ? -46.204 14.061 92.325 1.00 71.94 1092 LEU A N 1
ATOM 7676 C CA . LEU A 1 1092 ? -46.521 12.660 92.623 1.00 71.94 1092 LEU A CA 1
ATOM 7677 C C . LEU A 1 1092 ? -47.018 12.457 94.073 1.00 71.94 1092 LEU A C 1
ATOM 7679 O O . LEU A 1 1092 ? -47.552 11.394 94.387 1.00 71.94 1092 LEU A O 1
ATOM 7683 N N . PHE A 1 1093 ? -46.861 13.456 94.961 1.00 69.25 1093 PHE A N 1
ATOM 7684 C CA . PHE A 1 1093 ? -47.004 13.313 96.423 1.00 69.25 1093 PHE A CA 1
ATOM 7685 C C . PHE A 1 1093 ? -47.930 14.344 97.093 1.00 69.25 1093 PHE A C 1
ATOM 7687 O O . PHE A 1 1093 ? -47.713 14.711 98.255 1.00 69.25 1093 PHE A O 1
ATOM 7694 N N . VAL A 1 1094 ? -48.928 14.872 96.380 1.00 51.12 1094 VAL A N 1
ATOM 7695 C CA . VAL A 1 1094 ? -49.756 15.998 96.850 1.00 51.12 1094 VAL A CA 1
ATOM 7696 C C . VAL A 1 1094 ? -50.374 15.709 98.236 1.00 51.12 1094 VAL A C 1
ATOM 7698 O O . VAL A 1 1094 ? -51.305 14.921 98.361 1.00 51.12 1094 VAL A O 1
ATOM 7701 N N . GLY A 1 1095 ? -49.858 16.353 99.298 1.00 52.56 1095 GLY A N 1
ATOM 7702 C CA . GLY A 1 1095 ? -50.426 16.259 100.654 1.00 52.56 1095 GLY A CA 1
ATOM 7703 C C . GLY A 1 1095 ? -49.469 16.238 101.857 1.00 52.56 1095 GLY A C 1
ATOM 7704 O O . GLY A 1 1095 ? -49.928 16.560 102.951 1.00 52.56 1095 GLY A O 1
ATOM 7705 N N . SER A 1 1096 ? -48.171 15.914 101.733 1.00 49.53 1096 SER A N 1
ATOM 7706 C CA . SER A 1 1096 ? -47.304 15.839 102.941 1.00 49.53 1096 SER A CA 1
ATOM 7707 C C . SER A 1 1096 ? -45.789 16.051 102.773 1.00 49.53 1096 SER A C 1
ATOM 7709 O O . SER A 1 1096 ? -45.066 15.945 103.761 1.00 49.53 1096 SER A O 1
ATOM 7711 N N . GLY A 1 1097 ? -45.275 16.367 101.580 1.00 49.81 1097 GLY A N 1
ATOM 7712 C CA . GLY A 1 1097 ? -43.866 16.770 101.408 1.00 49.81 1097 GLY A CA 1
ATOM 7713 C C . GLY A 1 1097 ? -42.817 15.694 101.733 1.00 49.81 1097 GLY A C 1
ATOM 7714 O O . GLY A 1 1097 ? -41.714 16.034 102.147 1.00 49.81 1097 GLY A O 1
ATOM 7715 N N . SER A 1 1098 ? -43.141 14.404 101.591 1.00 55.34 1098 SER A N 1
ATOM 7716 C CA . SER A 1 1098 ? -42.205 13.285 101.801 1.00 55.34 1098 SER A CA 1
ATOM 7717 C C . SER A 1 1098 ? -42.223 12.361 100.578 1.00 55.34 1098 SER A C 1
ATOM 7719 O O . SER A 1 1098 ? -43.297 11.882 100.216 1.00 55.34 1098 SER A O 1
ATOM 7721 N N . GLY A 1 1099 ? -41.065 12.149 99.938 1.00 57.94 1099 GLY A N 1
ATOM 7722 C CA . GLY A 1 1099 ? -40.908 11.285 98.755 1.00 57.94 1099 GLY A CA 1
ATOM 7723 C C . GLY A 1 1099 ? -41.131 9.794 99.050 1.00 57.94 1099 GLY A C 1
ATOM 7724 O O . GLY A 1 1099 ? -41.393 9.410 100.193 1.00 57.94 1099 GLY A O 1
ATOM 7725 N N . PHE A 1 1100 ? -41.042 8.939 98.025 1.00 64.88 1100 PHE A N 1
ATOM 7726 C CA . PHE A 1 1100 ? -41.122 7.482 98.205 1.00 64.88 1100 PHE A CA 1
ATOM 7727 C C . PHE A 1 1100 ? -40.070 6.997 99.214 1.00 64.88 1100 PHE A C 1
ATOM 7729 O O . PHE A 1 1100 ? -38.938 7.475 99.207 1.00 64.88 1100 PHE A O 1
ATOM 7736 N N . LEU A 1 1101 ? -40.428 6.042 100.076 1.00 60.12 1101 LEU A N 1
ATOM 7737 C CA . LEU A 1 1101 ? -39.508 5.472 101.066 1.00 60.12 1101 LEU A CA 1
ATOM 7738 C C . LEU A 1 1101 ? -38.909 4.166 100.532 1.00 60.12 1101 LEU A C 1
ATOM 7740 O O . LEU A 1 1101 ? -39.596 3.392 99.867 1.00 60.12 1101 LEU A O 1
ATOM 7744 N N . SER A 1 1102 ? -37.647 3.878 100.843 1.00 54.38 1102 SER A N 1
ATOM 7745 C CA . SER A 1 1102 ? -37.102 2.530 100.663 1.00 54.38 1102 SER A CA 1
ATOM 7746 C C . SER A 1 1102 ? -37.397 1.701 101.918 1.00 54.38 1102 SER A C 1
ATOM 7748 O O . SER A 1 1102 ? -37.283 2.180 103.047 1.00 54.38 1102 SER A O 1
ATOM 7750 N N . THR A 1 1103 ? -37.881 0.467 101.759 1.00 54.41 1103 THR A N 1
ATOM 7751 C CA . THR A 1 1103 ? -38.190 -0.410 102.905 1.00 54.41 1103 THR A CA 1
ATOM 7752 C C . THR A 1 1103 ? -36.943 -0.608 103.773 1.00 54.41 1103 THR A C 1
ATOM 7754 O O . THR A 1 1103 ? -35.899 -1.001 103.260 1.00 54.41 1103 THR A O 1
ATOM 7757 N N . ALA A 1 1104 ? -37.034 -0.397 105.090 1.00 45.44 1104 ALA A N 1
ATOM 7758 C CA . ALA A 1 1104 ? -35.925 -0.664 106.008 1.00 45.44 1104 ALA A CA 1
ATOM 7759 C C . ALA A 1 1104 ? -35.522 -2.154 105.941 1.00 45.44 1104 ALA A C 1
ATOM 7761 O O . ALA A 1 1104 ? -36.299 -3.029 106.321 1.00 45.44 1104 ALA A O 1
ATOM 7762 N N . GLY A 1 1105 ? -34.322 -2.429 105.418 1.00 52.94 1105 GLY A N 1
ATOM 7763 C CA . GLY A 1 1105 ? -33.828 -3.775 105.091 1.00 52.94 1105 GLY A CA 1
ATOM 7764 C C . GLY A 1 1105 ? -33.723 -4.076 103.588 1.00 52.94 1105 GLY A C 1
ATOM 7765 O O . GLY A 1 1105 ? -33.284 -5.166 103.224 1.00 52.94 1105 GLY A O 1
ATOM 7766 N N . ALA A 1 1106 ? -34.096 -3.136 102.715 1.00 48.78 1106 ALA A N 1
ATOM 7767 C CA . ALA A 1 1106 ? -33.876 -3.231 101.279 1.00 48.78 1106 ALA A CA 1
ATOM 7768 C C . ALA A 1 1106 ? -32.372 -3.241 100.973 1.00 48.78 1106 ALA A C 1
ATOM 7770 O O . ALA A 1 1106 ? -31.611 -2.419 101.484 1.00 48.78 1106 ALA A O 1
ATOM 7771 N N . ALA A 1 1107 ? -31.945 -4.200 100.152 1.00 51.88 1107 ALA A N 1
ATOM 7772 C CA . ALA A 1 1107 ? -30.596 -4.229 99.614 1.00 51.88 1107 ALA A CA 1
ATOM 7773 C C . ALA A 1 1107 ? -30.305 -2.882 98.936 1.00 51.88 1107 ALA A C 1
ATOM 7775 O O . ALA A 1 1107 ? -31.137 -2.404 98.164 1.00 51.88 1107 ALA A O 1
ATOM 7776 N N . ALA A 1 1108 ? -29.144 -2.284 99.220 1.00 57.75 1108 ALA A N 1
ATOM 7777 C CA . ALA A 1 1108 ? -28.621 -1.184 98.416 1.00 57.75 1108 ALA A CA 1
ATOM 7778 C C . ALA A 1 1108 ? -28.826 -1.519 96.925 1.00 57.75 1108 ALA A C 1
ATOM 7780 O O . ALA A 1 1108 ? -28.563 -2.662 96.529 1.00 57.75 1108 ALA A O 1
ATOM 7781 N N . ASN A 1 1109 ? -29.292 -0.552 96.124 1.00 62.53 1109 ASN A N 1
ATOM 7782 C CA . ASN A 1 1109 ? -29.623 -0.700 94.696 1.00 62.53 1109 ASN A CA 1
ATOM 7783 C C . ASN A 1 1109 ? -31.015 -1.291 94.359 1.00 62.53 1109 ASN A C 1
ATOM 7785 O O . ASN A 1 1109 ? -31.140 -2.062 93.405 1.00 62.53 1109 ASN A O 1
ATOM 7789 N N . ALA A 1 1110 ? -32.075 -0.949 95.105 1.00 71.88 1110 ALA A N 1
ATOM 7790 C CA . ALA A 1 1110 ? -33.446 -1.318 94.722 1.00 71.88 1110 ALA A CA 1
ATOM 7791 C C . ALA A 1 1110 ? -33.883 -0.624 93.409 1.00 71.88 1110 ALA A C 1
ATOM 7793 O O . ALA A 1 1110 ? -33.713 0.585 93.257 1.00 71.88 1110 ALA A O 1
ATOM 7794 N N . LYS A 1 1111 ? -34.467 -1.389 92.478 1.00 81.31 1111 LYS A N 1
ATOM 7795 C CA . LYS A 1 1111 ? -34.909 -0.960 91.141 1.00 81.31 1111 LYS A CA 1
ATOM 7796 C C . LYS A 1 1111 ? -36.419 -1.142 90.973 1.00 81.31 1111 LYS A C 1
ATOM 7798 O O . LYS A 1 1111 ? -36.950 -2.185 91.360 1.00 81.31 1111 LYS A O 1
ATOM 7803 N N . ALA A 1 1112 ? -37.111 -0.171 90.381 1.00 80.06 1112 ALA A N 1
ATOM 7804 C CA . ALA A 1 1112 ? -38.558 -0.231 90.131 1.00 80.06 1112 ALA A CA 1
ATOM 7805 C C . ALA A 1 1112 ? -38.956 0.526 88.854 1.00 80.06 1112 ALA A C 1
ATOM 7807 O O . ALA A 1 1112 ? -38.186 1.334 88.343 1.00 80.06 1112 ALA A O 1
ATOM 7808 N N . VAL A 1 1113 ? -40.169 0.283 88.350 1.00 83.12 1113 VAL A N 1
ATOM 7809 C CA . VAL A 1 1113 ? -40.757 1.028 87.218 1.00 83.12 1113 VAL A CA 1
ATOM 7810 C C . VAL A 1 1113 ? -42.011 1.752 87.696 1.00 83.12 1113 VAL A C 1
ATOM 7812 O O . VAL A 1 1113 ? -42.844 1.145 88.364 1.00 83.12 1113 VAL A O 1
ATOM 7815 N N . LEU A 1 1114 ? -42.156 3.032 87.362 1.00 82.38 1114 LEU A N 1
ATOM 7816 C CA . LEU A 1 1114 ? -43.310 3.869 87.685 1.00 82.38 1114 LEU A CA 1
ATOM 7817 C C . LEU A 1 1114 ? -44.044 4.254 86.399 1.00 82.38 1114 LEU A C 1
ATOM 7819 O O . LEU A 1 1114 ? -43.495 4.904 85.520 1.00 82.38 1114 LEU A O 1
ATOM 7823 N N . LEU A 1 1115 ? -45.314 3.885 86.311 1.00 84.88 1115 LEU A N 1
ATOM 7824 C CA . LEU A 1 1115 ? -46.219 4.240 85.225 1.00 84.88 1115 LEU A CA 1
ATOM 7825 C C . LEU A 1 1115 ? -47.126 5.375 85.711 1.00 84.88 1115 LEU A C 1
ATOM 7827 O O . LEU A 1 1115 ? -48.045 5.133 86.499 1.00 84.88 1115 LEU A O 1
ATOM 7831 N N . VAL A 1 1116 ? -46.872 6.605 85.267 1.00 85.62 1116 VAL A N 1
ATOM 7832 C CA . VAL A 1 1116 ? -47.686 7.782 85.600 1.00 85.62 1116 VAL A CA 1
ATOM 7833 C C . VAL A 1 1116 ? -48.698 7.999 84.487 1.00 85.62 1116 VAL A C 1
ATOM 7835 O O . VAL A 1 1116 ? -48.352 8.356 83.364 1.00 85.62 1116 VAL A O 1
ATOM 7838 N N . ARG A 1 1117 ? -49.970 7.750 84.783 1.00 84.25 1117 ARG A N 1
ATOM 7839 C CA . ARG A 1 1117 ? -51.052 7.807 83.803 1.00 84.25 1117 ARG A CA 1
ATOM 7840 C C . ARG A 1 1117 ? -51.850 9.098 83.942 1.00 84.25 1117 ARG A C 1
ATOM 7842 O O . ARG A 1 1117 ? -52.464 9.344 84.983 1.00 84.25 1117 ARG A O 1
ATOM 7849 N N . GLY A 1 1118 ? -51.888 9.885 82.872 1.00 83.88 1118 GLY A N 1
ATOM 7850 C CA . GLY A 1 1118 ? -52.757 11.048 82.725 1.00 83.88 1118 GLY A CA 1
ATOM 7851 C C . GLY A 1 1118 ? -53.969 10.765 81.842 1.00 83.88 1118 GLY A C 1
ATOM 7852 O O . GLY A 1 1118 ? -54.192 9.649 81.380 1.00 83.88 1118 GLY A O 1
ATOM 7853 N N . THR A 1 1119 ? -54.777 11.793 81.589 1.00 83.88 1119 THR A N 1
ATOM 7854 C CA . THR A 1 1119 ? -55.965 11.685 80.718 1.00 83.88 1119 THR A CA 1
ATOM 7855 C C . THR A 1 1119 ? -55.635 11.603 79.222 1.00 83.88 1119 THR A C 1
ATOM 7857 O O . THR A 1 1119 ? -56.495 11.223 78.428 1.00 83.88 1119 THR A O 1
ATOM 7860 N N . ASP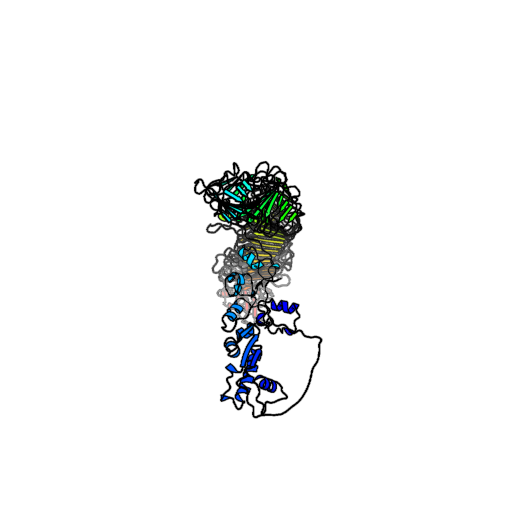 A 1 1120 ? -54.405 11.951 78.851 1.00 85.31 1120 ASP A N 1
ATOM 7861 C CA . ASP A 1 1120 ? -53.896 12.144 77.491 1.00 85.31 1120 ASP A CA 1
ATOM 7862 C C . ASP A 1 1120 ? -52.789 11.146 77.100 1.00 85.31 1120 ASP A C 1
ATOM 7864 O O . ASP A 1 1120 ? -52.768 10.696 75.956 1.00 85.31 1120 ASP A O 1
ATOM 7868 N N . ARG A 1 1121 ? -51.900 10.770 78.029 1.00 89.19 1121 ARG A N 1
ATOM 7869 C CA . ARG A 1 1121 ? -50.796 9.814 77.815 1.00 89.19 1121 ARG A CA 1
ATOM 7870 C C . ARG A 1 1121 ? -50.424 9.067 79.099 1.00 89.19 1121 ARG A C 1
ATOM 7872 O O . ARG A 1 1121 ? -50.857 9.443 80.189 1.00 89.19 1121 ARG A O 1
ATOM 7879 N N . THR A 1 1122 ? -49.582 8.045 78.970 1.00 87.69 1122 THR A N 1
ATOM 7880 C CA . THR A 1 1122 ? -48.872 7.430 80.102 1.00 87.69 1122 THR A CA 1
ATOM 7881 C C . THR A 1 1122 ? -47.376 7.679 79.966 1.00 87.69 1122 THR A C 1
ATOM 7883 O O . THR A 1 1122 ? -46.804 7.412 78.913 1.00 87.69 1122 THR A O 1
ATOM 7886 N N . GLU A 1 1123 ? -46.740 8.163 81.024 1.00 87.69 1123 GLU A N 1
ATOM 7887 C CA . GLU A 1 1123 ? -45.289 8.317 81.119 1.00 87.69 1123 GLU A CA 1
ATOM 7888 C C . GLU A 1 1123 ? -44.696 7.161 81.934 1.00 87.69 1123 GLU A C 1
ATOM 7890 O O . GLU A 1 1123 ? -45.234 6.769 82.972 1.00 87.69 1123 GLU A O 1
ATOM 7895 N N . VAL A 1 1124 ? -43.605 6.585 81.440 1.00 86.44 1124 VAL A N 1
ATOM 7896 C CA . VAL A 1 1124 ? -42.915 5.431 82.017 1.00 86.44 1124 VAL A CA 1
ATOM 7897 C C . VAL A 1 1124 ? -41.588 5.906 82.582 1.00 86.44 1124 VAL A C 1
ATOM 7899 O O . VAL A 1 1124 ? -40.703 6.329 81.841 1.00 86.44 1124 VAL A O 1
ATOM 7902 N N . TYR A 1 1125 ? -41.446 5.800 83.893 1.00 84.81 1125 TYR A N 1
ATOM 7903 C CA . TYR A 1 1125 ? -40.255 6.171 84.636 1.00 84.81 1125 TYR A CA 1
ATOM 7904 C C . TYR A 1 1125 ? -39.558 4.925 85.180 1.00 84.81 1125 TYR A C 1
ATOM 7906 O O . TYR A 1 1125 ? -40.204 3.980 85.633 1.00 84.81 1125 TYR A O 1
ATOM 7914 N N . TYR A 1 1126 ? -38.232 4.928 85.172 1.00 85.50 1126 TYR A N 1
ATOM 7915 C CA . TYR A 1 1126 ? -37.402 3.918 85.815 1.00 85.50 1126 TYR A CA 1
ATOM 7916 C C . TYR A 1 1126 ? -36.732 4.520 87.046 1.00 85.50 1126 TYR A C 1
ATOM 7918 O O . TYR A 1 1126 ? -36.232 5.642 86.999 1.00 85.50 1126 TYR A O 1
ATOM 7926 N N . VAL A 1 1127 ? -36.745 3.777 88.150 1.00 82.25 1127 VAL A N 1
ATOM 7927 C CA . VAL A 1 1127 ? -36.252 4.240 89.446 1.00 82.25 1127 VAL A CA 1
ATOM 7928 C C . VAL A 1 1127 ? -35.072 3.398 89.890 1.00 82.25 1127 VAL A C 1
ATOM 7930 O O . VAL A 1 1127 ? -35.177 2.170 89.969 1.00 82.25 1127 VAL A O 1
ATOM 7933 N N . THR A 1 1128 ? -33.971 4.067 90.230 1.00 80.12 1128 THR A N 1
ATOM 7934 C CA . THR A 1 1128 ? -32.754 3.452 90.771 1.00 80.12 1128 THR A CA 1
ATOM 7935 C C . THR A 1 1128 ? -32.399 4.066 92.110 1.00 80.12 1128 THR A C 1
ATOM 7937 O O . THR A 1 1128 ? -31.865 5.167 92.158 1.00 80.12 1128 THR A O 1
ATOM 7940 N N . ASN A 1 1129 ? -32.640 3.326 93.189 1.00 78.00 1129 ASN A N 1
ATOM 7941 C CA . ASN A 1 1129 ? -32.261 3.771 94.520 1.00 78.00 1129 ASN A CA 1
ATOM 7942 C C . ASN A 1 1129 ? -30.736 3.675 94.712 1.00 78.00 1129 ASN A C 1
ATOM 7944 O O . ASN A 1 1129 ? -30.169 2.581 94.641 1.00 78.00 1129 ASN A O 1
ATOM 7948 N N . ASN A 1 1130 ? -30.095 4.797 95.010 1.00 72.75 1130 ASN A N 1
ATOM 7949 C CA . ASN A 1 1130 ? -28.665 4.963 95.256 1.00 72.75 1130 ASN A CA 1
ATOM 7950 C C . ASN A 1 1130 ? -28.191 4.394 96.619 1.00 72.75 1130 ASN A C 1
ATOM 7952 O O . ASN A 1 1130 ? -26.995 4.405 96.914 1.00 72.75 1130 ASN A O 1
ATOM 7956 N N . GLY A 1 1131 ? -29.108 3.859 97.432 1.00 67.38 1131 GLY A N 1
ATOM 7957 C CA . GLY A 1 1131 ? -28.863 3.338 98.778 1.00 67.38 1131 GLY A CA 1
ATOM 7958 C C . GLY A 1 1131 ? -29.533 4.146 99.893 1.00 67.38 1131 GLY A C 1
ATOM 7959 O O . GLY A 1 1131 ? -29.478 3.717 101.049 1.00 67.38 1131 GLY A O 1
ATOM 7960 N N . ASP A 1 1132 ? -30.188 5.259 99.563 1.00 70.12 1132 ASP A N 1
ATOM 7961 C CA . ASP A 1 1132 ? -30.864 6.129 100.515 1.00 70.12 1132 ASP A CA 1
ATOM 7962 C C . ASP A 1 1132 ? -32.243 5.599 100.962 1.00 70.12 1132 ASP A C 1
ATOM 7964 O O . ASP A 1 1132 ? -32.898 4.728 100.367 1.00 70.12 1132 ASP A O 1
ATOM 7968 N N . THR A 1 1133 ? -32.704 6.130 102.098 1.00 70.94 1133 THR A N 1
ATOM 7969 C CA . THR A 1 1133 ? -34.014 5.800 102.688 1.00 70.94 1133 THR A CA 1
ATOM 7970 C C . THR A 1 1133 ? -35.192 6.477 101.981 1.00 70.94 1133 THR A C 1
ATOM 7972 O O . THR A 1 1133 ? -36.344 6.132 102.244 1.00 70.94 1133 THR A O 1
ATOM 7975 N N . THR A 1 1134 ? -34.916 7.437 101.098 1.00 72.06 1134 THR A N 1
ATOM 7976 C CA . THR A 1 1134 ? -35.895 8.250 100.365 1.00 72.06 1134 THR A CA 1
ATOM 7977 C C . THR A 1 1134 ? -35.488 8.336 98.906 1.00 72.06 1134 THR A C 1
ATOM 7979 O O . THR A 1 1134 ? -34.349 8.704 98.656 1.00 72.06 1134 THR A O 1
ATOM 7982 N N . ILE A 1 1135 ? -36.418 8.069 97.988 1.00 76.62 1135 ILE A N 1
ATOM 7983 C CA . ILE A 1 1135 ? -36.193 8.289 96.558 1.00 76.62 1135 ILE A CA 1
ATOM 7984 C C . ILE A 1 1135 ? -36.332 9.782 96.249 1.00 76.62 1135 ILE A C 1
ATOM 7986 O O . ILE A 1 1135 ? -37.364 10.384 96.579 1.00 76.62 1135 ILE A O 1
ATOM 7990 N N . THR A 1 1136 ? -35.333 10.372 95.607 1.00 77.56 1136 THR A N 1
ATOM 7991 C CA . THR A 1 1136 ? -35.333 11.757 95.125 1.00 77.56 1136 THR A CA 1
ATOM 7992 C C . THR A 1 1136 ? -35.530 11.831 93.611 1.00 77.56 1136 THR A C 1
ATOM 7994 O O . THR A 1 1136 ? -35.527 10.823 92.911 1.00 77.56 1136 THR A O 1
ATOM 7997 N N . ALA A 1 1137 ? -35.785 13.037 93.097 1.00 77.38 1137 ALA A N 1
ATOM 7998 C CA . ALA A 1 1137 ? -36.103 13.248 91.685 1.00 77.38 1137 ALA A CA 1
ATOM 7999 C C . ALA A 1 1137 ? -34.982 12.743 90.750 1.00 77.38 1137 ALA A C 1
ATOM 8001 O O . ALA A 1 1137 ? -35.260 12.082 89.760 1.00 77.38 1137 ALA A O 1
ATOM 8002 N N . ASP A 1 1138 ? -33.715 12.947 91.122 1.00 77.25 1138 ASP A N 1
ATOM 8003 C CA . ASP A 1 1138 ? -32.528 12.494 90.382 1.00 77.25 1138 ASP A CA 1
ATOM 8004 C C . ASP A 1 1138 ? -32.373 10.965 90.287 1.00 77.25 1138 ASP A C 1
ATOM 8006 O O . ASP A 1 1138 ? -31.581 10.476 89.484 1.00 77.25 1138 ASP A O 1
ATOM 8010 N N . GLU A 1 1139 ? -33.150 10.208 91.061 1.00 80.69 1139 GLU A N 1
ATOM 8011 C CA . GLU A 1 1139 ? -33.207 8.745 91.012 1.00 80.69 1139 GLU A CA 1
ATOM 8012 C C . GLU A 1 1139 ? -34.355 8.221 90.134 1.00 80.69 1139 GLU A C 1
ATOM 8014 O O . GLU A 1 1139 ? -34.552 7.006 90.042 1.00 80.69 1139 GLU A O 1
ATOM 8019 N N . VAL A 1 1140 ? -35.123 9.122 89.506 1.00 82.44 1140 VAL A N 1
ATOM 8020 C CA . VAL A 1 1140 ? -36.286 8.823 88.666 1.00 82.44 1140 VAL A CA 1
ATOM 8021 C C . VAL A 1 1140 ? -36.049 9.339 87.250 1.00 82.44 1140 VAL A C 1
ATOM 8023 O O . VAL A 1 1140 ? -36.098 10.534 86.980 1.00 82.44 1140 VAL A O 1
ATOM 8026 N N . THR A 1 1141 ? -35.861 8.421 86.310 1.00 84.31 1141 THR A N 1
ATOM 8027 C CA . THR A 1 1141 ? -35.558 8.758 84.915 1.00 84.31 1141 THR A CA 1
ATOM 8028 C C . THR A 1 1141 ? -36.755 8.448 84.029 1.00 84.31 1141 THR A C 1
ATOM 8030 O O . THR A 1 1141 ? -37.262 7.326 84.055 1.00 84.31 1141 THR A O 1
ATOM 8033 N N . LEU A 1 1142 ? -37.214 9.411 83.225 1.00 86.31 1142 LEU A N 1
ATOM 8034 C CA . LEU A 1 1142 ? -38.216 9.156 82.185 1.00 86.31 1142 LEU A CA 1
ATOM 8035 C C . LEU A 1 1142 ? -37.586 8.294 81.084 1.00 86.31 1142 LEU A C 1
ATOM 8037 O O . LEU A 1 1142 ? -36.587 8.687 80.490 1.00 86.31 1142 LEU A O 1
ATOM 8041 N N . VAL A 1 1143 ? -38.172 7.129 80.810 1.00 82.19 1143 VAL A N 1
ATOM 8042 C CA . VAL A 1 1143 ? -37.645 6.153 79.835 1.00 82.19 1143 VAL A CA 1
ATOM 8043 C C . VAL A 1 1143 ? -38.608 5.867 78.683 1.00 82.19 1143 VAL A C 1
ATOM 8045 O O . VAL A 1 1143 ? -38.216 5.281 77.669 1.00 82.19 1143 VAL A O 1
ATOM 8048 N N . GLY A 1 1144 ? -39.871 6.288 78.794 1.00 86.38 1144 GLY A N 1
ATOM 8049 C CA . GLY A 1 1144 ? -40.804 6.186 77.681 1.00 86.38 1144 GLY A CA 1
ATOM 8050 C C . GLY A 1 1144 ? -42.133 6.910 77.867 1.00 86.38 1144 GLY A C 1
ATOM 8051 O O . GLY A 1 1144 ? -42.528 7.271 78.971 1.00 86.38 1144 GLY A O 1
ATOM 8052 N N . ILE A 1 1145 ? -42.842 7.098 76.759 1.00 88.50 1145 ILE A N 1
ATOM 8053 C CA . ILE A 1 1145 ? -44.168 7.695 76.655 1.00 88.50 1145 ILE A CA 1
ATOM 8054 C C . ILE A 1 1145 ? -45.047 6.758 75.833 1.00 88.50 1145 ILE A C 1
ATOM 8056 O O . ILE A 1 1145 ? -44.685 6.346 74.737 1.00 88.50 1145 ILE A O 1
ATOM 8060 N N . VAL A 1 1146 ? -46.245 6.475 76.329 1.00 87.94 1146 VAL A N 1
ATOM 8061 C CA . VAL A 1 1146 ? -47.298 5.775 75.594 1.00 87.94 1146 VAL A CA 1
ATOM 8062 C C . VAL A 1 1146 ? -48.412 6.774 75.300 1.00 87.94 1146 VAL A C 1
ATOM 8064 O O . VAL A 1 1146 ? -49.103 7.232 76.212 1.00 87.94 1146 VAL A O 1
ATOM 8067 N N . ASN A 1 1147 ? -48.608 7.118 74.027 1.00 84.94 1147 ASN A N 1
ATOM 8068 C CA . ASN A 1 1147 ? -49.566 8.135 73.574 1.00 84.94 1147 ASN A CA 1
ATOM 8069 C C . ASN A 1 1147 ? -51.004 7.598 73.463 1.00 84.94 1147 ASN A C 1
ATOM 8071 O O . ASN A 1 1147 ? -51.719 7.863 72.496 1.00 84.94 1147 ASN A O 1
ATOM 8075 N N . THR A 1 1148 ? -51.437 6.819 74.454 1.00 72.12 1148 THR A N 1
ATOM 8076 C CA . THR A 1 1148 ? -52.839 6.450 74.661 1.00 72.12 1148 THR A CA 1
ATOM 8077 C C . THR A 1 1148 ? -53.148 6.415 76.164 1.00 72.12 1148 THR A C 1
ATOM 8079 O O . THR A 1 1148 ? -52.300 6.074 76.988 1.00 72.12 1148 THR A O 1
ATOM 8082 N N . ASN A 1 1149 ? -54.383 6.746 76.552 1.00 67.31 1149 ASN A N 1
ATOM 8083 C CA . ASN A 1 1149 ? -54.862 6.646 77.942 1.00 67.31 1149 ASN A CA 1
ATOM 8084 C C . ASN A 1 1149 ? -55.377 5.223 78.263 1.00 67.31 1149 ASN A C 1
ATOM 8086 O O . ASN A 1 1149 ? -56.476 5.026 78.785 1.00 67.31 1149 ASN A O 1
ATOM 8090 N N . THR A 1 1150 ? -54.637 4.192 77.856 1.00 62.38 1150 THR A N 1
ATOM 8091 C CA . THR A 1 1150 ? -55.091 2.802 78.001 1.00 62.38 1150 THR A CA 1
ATOM 8092 C C . THR A 1 1150 ? -54.751 2.215 79.373 1.00 62.38 1150 THR A C 1
ATOM 8094 O O . THR A 1 1150 ? -53.839 2.650 80.076 1.00 62.38 1150 THR A O 1
ATOM 8097 N N . LEU A 1 1151 ? -55.552 1.240 79.813 1.00 59.19 1151 LEU A N 1
ATOM 8098 C CA . LEU A 1 1151 ? -55.383 0.582 81.106 1.00 59.19 1151 LEU A CA 1
ATOM 8099 C C . LEU A 1 1151 ? -54.245 -0.448 81.018 1.00 59.19 1151 LEU A C 1
ATOM 8101 O O . LEU A 1 1151 ? -54.441 -1.543 80.496 1.00 59.19 1151 LEU A O 1
ATOM 8105 N N . LEU A 1 1152 ? -53.077 -0.115 81.566 1.00 63.06 1152 LEU A N 1
ATOM 8106 C CA . LEU A 1 1152 ? -51.985 -1.070 81.777 1.00 63.06 1152 LEU A CA 1
ATOM 8107 C C . LEU A 1 1152 ? -52.325 -1.953 82.988 1.00 63.06 1152 LEU A C 1
ATOM 8109 O O . LEU A 1 1152 ? -52.570 -1.437 84.086 1.00 63.06 1152 LEU A O 1
ATOM 8113 N N . VAL A 1 1153 ? -52.398 -3.269 82.776 1.00 60.31 1153 VAL A N 1
ATOM 8114 C CA . VAL A 1 1153 ? -52.719 -4.286 83.792 1.00 60.31 1153 VAL A CA 1
ATOM 8115 C C . VAL A 1 1153 ? -51.603 -5.322 83.802 1.00 60.31 1153 VAL A C 1
ATOM 8117 O O . VAL A 1 1153 ? -51.150 -5.739 82.742 1.00 60.31 1153 VAL A O 1
ATOM 8120 N N . HIS A 1 1154 ? -51.188 -5.752 84.990 1.00 59.91 1154 HIS A N 1
ATOM 8121 C CA . HIS A 1 1154 ? -50.202 -6.815 85.155 1.00 59.91 1154 HIS A CA 1
ATOM 8122 C C . HIS A 1 1154 ? -50.765 -8.165 84.729 1.00 59.91 1154 HIS A C 1
ATOM 8124 O O . HIS A 1 1154 ? -51.834 -8.565 85.199 1.00 59.91 1154 HIS A O 1
ATOM 8130 N N . GLN A 1 1155 ? -50.044 -8.865 83.858 1.00 57.78 1155 GLN A N 1
ATOM 8131 C CA . GLN A 1 1155 ? -50.420 -10.192 83.390 1.00 57.78 1155 GLN A CA 1
ATOM 8132 C C . GLN A 1 1155 ? -49.196 -11.110 83.381 1.00 57.78 1155 GLN A C 1
ATOM 8134 O O . GLN A 1 1155 ? -48.121 -10.727 82.935 1.00 57.78 1155 GLN A O 1
ATOM 8139 N N . ASN A 1 1156 ? -49.367 -12.345 83.858 1.00 53.69 1156 ASN A N 1
ATOM 8140 C CA . ASN A 1 1156 ? -48.357 -13.391 83.713 1.00 53.69 1156 ASN A CA 1
ATOM 8141 C C . ASN A 1 1156 ? -48.549 -14.073 82.361 1.00 53.69 1156 ASN A C 1
ATOM 8143 O O . ASN A 1 1156 ? -49.556 -14.754 82.161 1.00 53.69 1156 ASN A O 1
ATOM 8147 N N . ILE A 1 1157 ? -47.587 -13.913 81.457 1.00 50.94 1157 ILE A N 1
ATOM 8148 C CA . ILE A 1 1157 ? -47.646 -14.474 80.106 1.00 50.94 1157 ILE A CA 1
ATOM 8149 C C . ILE A 1 1157 ? -46.414 -15.369 79.914 1.00 50.94 1157 ILE A C 1
ATOM 8151 O O . ILE A 1 1157 ? -45.281 -14.936 80.086 1.00 50.94 1157 ILE A O 1
ATOM 8155 N N . ASP A 1 1158 ? -46.636 -16.650 79.607 1.00 44.34 1158 ASP A N 1
ATOM 8156 C CA . ASP A 1 1158 ? -45.599 -17.650 79.284 1.00 44.34 1158 ASP A CA 1
ATOM 8157 C C . ASP A 1 1158 ? -44.478 -17.853 80.332 1.00 44.34 1158 ASP A C 1
ATOM 8159 O O . ASP A 1 1158 ? -43.342 -18.173 79.990 1.00 44.34 1158 ASP A O 1
ATOM 8163 N N . GLY A 1 1159 ? -44.767 -17.690 81.630 1.00 47.41 1159 GLY A N 1
ATOM 8164 C CA . GLY A 1 1159 ? -43.776 -17.919 82.699 1.00 47.41 1159 GLY A CA 1
ATOM 8165 C C . GLY A 1 1159 ? -42.699 -16.832 82.818 1.00 47.41 1159 GLY A C 1
ATOM 8166 O O . GLY A 1 1159 ? -41.783 -16.970 83.627 1.00 47.41 1159 GLY A O 1
ATOM 8167 N N . VAL A 1 1160 ? -42.841 -15.744 82.058 1.00 43.44 1160 VAL A N 1
ATOM 8168 C CA . VAL A 1 1160 ? -42.064 -14.512 82.173 1.00 43.44 1160 VAL A CA 1
ATOM 8169 C C . VAL A 1 1160 ? -42.998 -13.437 82.726 1.00 43.44 1160 VAL A C 1
ATOM 8171 O O . VAL A 1 1160 ? -44.071 -13.188 82.182 1.00 43.44 1160 VAL A O 1
ATOM 8174 N N . THR A 1 1161 ? -42.633 -12.823 83.845 1.00 50.50 1161 THR A N 1
ATOM 8175 C CA . THR A 1 1161 ? -43.374 -11.695 84.412 1.00 50.50 1161 THR A CA 1
ATOM 8176 C C . THR A 1 1161 ? -43.169 -10.459 83.530 1.00 50.50 1161 THR A C 1
ATOM 8178 O O . THR A 1 1161 ? -42.031 -10.059 83.300 1.00 50.50 1161 THR A O 1
ATOM 8181 N N . SER A 1 1162 ? -44.254 -9.880 83.005 1.00 49.12 1162 SER A N 1
ATOM 8182 C CA . SER A 1 1162 ? -44.249 -8.687 82.136 1.00 49.12 1162 SER A CA 1
ATOM 8183 C C . SER A 1 1162 ? -45.230 -7.635 82.628 1.00 49.12 1162 SER A C 1
ATOM 8185 O O . SER A 1 1162 ? -46.405 -8.005 82.874 1.00 49.12 1162 SER A O 1
#

Secondary structure (DSSP, 8-state):
--S------TT--GGG--HHHHHHHHTSTTGGGGT-----------------------------S-EE-HHHHHHHHHSTT----SS-EE-TT-PEEEEE-HHHHHHHHHHHHHHHHHSTTGGG--HHHHEEEEEEE-HHHHHHTTTSHHHHT-SEEEE--S-B-HHHHHHHTTSTTB-----EEE-HHHHHHTTTSHHHHSSS-EEE-SPSEEEEEE-HHHHHHHHTSTTGGGEEEEEPPPEEE--SS--EEE--SS--EEEEEE-SSTTT--S-TT-EEE--SS--EEEEEESS-B----TT-EEES--EEEEEE-SSS-EEEE-TTB-S--EEEEE-SSS-EEEEEE--SS-EEEEES--SSEEEEEE-TTTT-SSS-EEEEEEES-SB--SSTTS--BPEEEE-TT-SEEEEEEESEEEEEEEET--SEEEEEESSEEEES---TT--EEEEEEESS-EEEE-TT--SS-EEEEE--SS--EEEEETTTEEEEEEEE--SSS-EEEEESSEEE--SEEES-SEEEE-TT---EEEE-TTB-S--EEEEES-SS-EEEES--S--EEEEEES-B--TT-EEEE--SSEEEEEEE--HHHHHHT-PEEE--EEEE-S-SEEEEEE-TTEEE--EEEESS-SEEEEEE---B-SSSSPPB--EE--EEEETT--EEEEEESSEEEEEEEE-TT--EEEEEE-S-EEEEEE-TT--EEEEEESS-EEE-SS--B-TT--EEEEEESSEEEESTT-SB-BTT--EEEEEE-STT-EEEE--EE-TT--S-EEEEEE--SSEEEE--EEE-TT-EEEEEEEE--S-EEE--EEESSTTSS-EEEEEE---SS-EEE-EEESSEEEEE-TT--GGG-TT-S--TTEEEEESEEEEE-TT-SSEEEEEEE-SSEEEEEEE--SS-EEEEEEE--SSEEEEEEEEE--SSS--EEEE-----SSSPPEEEE-TTEEEES-GGG-EEEEE--TT--EEEEE--SSEEEEE--S--S-PPEEE---SS----EEEES---SSTT--EEE-TTT---SEEEEEEES--TT-EE-TTEEEEEE--S--TT--TTTTTGGGGGTTTS--PEEPTT--SS-EEEEEEE-SS-EEEEEEE--S-SB--GGGEEEEEEESS-------EETTEE-

InterPro domains:
  IPR011049 Serralysin-like metalloprotease, C-terminal [SSF51120] (238-304)

Foldseek 3Di:
DDQAAADDDQDDDQVPDDPVVNVVLVRHPPSVSRPDDDDDDDDDDYDDDDDDDDDDDYDDDDDDQDQAALVRQLVQVVPPVHHRPQEYAHDQVAADEEEEALVVLVVSLVVSVVSLVSYPCNVSHDCLSRYAYEYEEALVSLLVCVVPCSNLSHQAYEYPDQADALVSLVSQVVRPRYPYAHEHEEALVRCVVCVVPCSNVRHPAYAHPDPQEEPEEDEPVSLVVLVRHPCSVSYDYAYDWEEAEFALDAEEDDTDQEAYEYEFEPAPDSRRGRDDLRHAAARYHYAYEYEYEYPAAAPHHDDNHAAYNHQEYEYADPAQEEHEYENHRYDNHQEYEFRALRHAYEYEAAAAFPHEYAHENAAAEEHHYYYDCNRQVDPAGEYEYEYYNAYADDPDDPDDTHAYEYAQPRHAYYEYEYDAEHHYEAQRNQYQEYEYAYAYEYAYPEHHQNHQEYHDARYNNEYEHADQSHAQARHAEHEHYQHAYEYEYEPRRHHLAHEYYYHHANHEYEYAEEDERDYVAAYRHQEYEDDAAHAHYEYQALRYPNHAEYEYENYPYEYEYHNHDADEHEYEDEEAHQDLVYEYEYEDEEEYEYEYYYYPVCLVQLAAREEAYAYEYAHYQEYEYEYEARYAYAHEYEYHAYQEYEYAYDFRWGPDVVTDTRTEYQYEYAHANHQEYEAHHPGEYDQYEYHYQRHQEYEYEEAAAYEYAYNHQNHAYYEYEYNYEYYHDQDARHQCNHAEYEYEFQAEYEAAPNYPDFPAQYAYAEEEYDHQRQEYAHEEAHDLDHAHAHAHAYAHRNQEYHYAEYEYHFLYEYHAHAQRHAEEYAYHEYEYHDQCGNYEYAHAHAAHPYEHEYQEYGHQYYHAHPQRYACPPPDHNEHDQRYEYEHQEYAHAAARGEEYAYEYEDEDAHHEYHYHAHQEEYHYEYEYPDAAHYEYAYEHEHDHPYHYAAEYDNHDHDPDYAYEYHCARYHYDYDQVHQEYEYEDDPHHHHQYYEDYLAAYEYEDDADDQAAHEYEYAADDGDHEYEYENFADDDPRGYHYDDVRFAQAPEEDEPEELADAAAAQAARYEYEYEPAADCPPPQCLPDCVCVSHPDDPAAYFHPDVHDQWGKYWYWYAYPFKIWIWIATHRRDGGGDSPRIHTHYIYRDNHDHDWDDDPNGTD

Radius of gyration: 63.25 Å; chains: 1; bounding box: 178×56×173 Å

pLDDT: mean 85.63, std 14.34, range [30.53, 98.81]

Sequence (1162 aa):
GATAYTLTDAELNLDDLSEDELAIVTGATNAADYGVDQDEPTDAPTDEPTDAPTDEPTEDPGEEPGDYTLEEALAIVADEDQELPEVYSIDPEVSLEATASVAEAQATRDAVVAILAGAENTEALDIDVLFVWNIEDTAANILDATDELVVTGANALSITDDAVTVDQANSLSALENFDGEYALADTFAHLWAVAEESVVTDAQSYTLTDPAGSLGTLNPEQVAFVEGATNGADYGWGVKGETFTLTAGADVIEGTENDDTIIGKTSAVSSERTLNPADQIDGGEGNDTLKVAMDASFTGFSGDGYLKNVETVELTNEGSTLRTFSATKAEGVETYVLNAAKGAISLSNLAEAGITVNVNDQASGNATIGFTTDAVKGAEDALTLGVSNVGKVKATETGNNTYVTVAASGIEHLTVDAAGDNFVNLAGAASKTLAVKGDGKVDISAVATGVTSFDGSENTGGITANLTAVTGGVLANVKGGEGSDTLSVGIGGITGNASFTTGGSGNTLKLSGTGTIAPAAVSGFETIDVAAGVGGVILSGANVSDLSKVVVSESKGDVTLSGLPNADLTVELDGADNNSNKTVTYTNAGSVTFNTTAAAADVTAKTATAMDTRLIATNVNDVTINQGAYTNYNGIVTVGNADTVSFNSASGKNAATPAAEQTNFGGTISAAKATSLEVNAAGKLTGATFDMAKVTSANITADADSTVNLNTPELQFLNLATKGTFDFAAGPSHLSGLETLIVSAAKAVDLDTNLNTKMTGISSIELSGAGNDAKVTLGALGTTDNDKNITLTASGLKAGLETGTITTAASRTITVDAAGVTGGVKLGVASVNDAIADGTVTMTFGANNGTLDIAGATAKNVNIDASAVIASGLTGASFGNTTTVTAETATVKGANLGDNSVTFVANGTEHTLNYTGGIKNDAVVITSTAAETSKIKGTIALGDTGTDTLIVGGLTNTAGVATKVDLSELVMTGATTDKLITINAGAATALSEIRLSQYDDTVNLRAAQNASDKIFFNDAGKTGLNTINGFVGGSASADILNFNAFITPASASVLGDASNPGAAIANNTVYRIDANTAITNKDFGGANFGELFVGSGSGFLSTAGAAANAKAVLLVRGTDRTEVYYVTNNGDTTITADEVTLVGIVNTNTLLVHQNIDGVTS